Protein AF-0000000086882866 (afdb_homodimer)

Solvent-accessible surface area (backbone atoms only — not comparable to full-atom values): 41989 Å² total; per-residue (Å²): 116,44,60,59,55,48,60,70,29,50,42,55,69,70,62,51,60,71,68,50,67,42,52,31,33,39,38,43,26,51,35,61,35,36,32,57,70,57,51,65,44,50,49,80,44,52,87,68,41,63,28,39,39,35,37,43,33,31,56,82,59,81,39,62,42,44,68,41,66,89,30,47,79,32,32,35,38,39,23,48,23,46,25,71,43,57,49,51,29,52,74,66,71,31,75,14,65,44,45,27,59,35,38,42,36,43,42,46,64,33,32,55,60,36,46,65,73,67,74,50,56,37,31,22,38,34,32,23,19,62,63,37,69,88,78,28,33,27,23,36,24,57,45,21,45,39,48,64,63,43,47,78,69,30,79,40,30,34,38,33,31,16,77,70,42,39,45,39,40,59,65,27,73,43,51,61,88,74,48,62,38,33,33,82,52,72,60,83,69,63,66,43,82,85,58,79,50,48,71,64,29,40,43,25,18,53,47,52,51,74,74,61,56,69,37,21,24,36,24,56,58,77,51,38,43,39,45,26,32,52,66,67,43,68,82,42,42,34,23,18,45,55,23,58,48,46,49,63,63,57,53,59,36,34,78,69,54,17,37,51,11,65,58,36,68,65,60,58,53,28,39,38,22,13,28,50,66,26,39,70,66,48,49,58,62,45,38,68,28,84,49,38,32,35,29,43,13,54,52,57,32,22,31,74,55,41,20,58,24,49,32,14,36,20,48,42,69,44,64,32,31,20,37,72,40,38,25,22,52,26,39,61,28,60,42,78,56,39,39,50,42,49,50,51,30,40,29,50,4,8,55,68,8,57,78,24,41,17,35,40,34,35,61,33,43,41,81,90,70,73,36,67,18,62,30,64,47,58,54,62,43,42,52,52,51,38,37,37,49,68,40,40,31,42,31,12,60,60,32,63,40,81,38,37,44,37,31,40,46,56,29,32,55,45,50,47,65,26,36,46,76,91,46,38,65,60,42,53,53,47,29,41,73,54,63,52,94,116,44,61,60,54,47,59,70,30,47,43,56,70,69,61,52,59,69,70,48,68,41,52,30,33,40,38,42,25,50,34,61,33,37,31,57,69,57,52,66,44,50,50,81,45,52,87,67,43,63,29,38,38,34,39,42,32,32,58,80,61,80,41,62,43,46,68,41,67,87,29,47,79,33,31,37,38,39,24,45,22,47,24,71,42,56,49,51,29,51,74,67,70,30,75,14,65,43,46,25,57,34,39,42,36,43,43,45,64,32,33,56,60,35,45,66,73,66,74,50,56,38,30,22,37,33,30,22,18,62,63,38,68,89,78,28,33,28,21,36,26,55,44,19,45,38,49,62,64,44,45,78,69,29,80,39,29,36,38,34,30,15,77,69,43,36,46,38,41,60,65,28,74,44,52,61,89,74,50,63,37,34,33,82,52,72,60,82,68,62,64,44,82,85,59,79,51,49,71,65,29,39,42,25,17,53,46,51,50,74,75,58,56,68,38,22,23,37,24,56,60,77,51,37,43,39,44,25,31,52,66,67,43,68,82,43,40,34,23,19,44,55,24,59,49,46,49,61,65,58,53,59,36,35,77,69,56,17,36,50,10,65,59,36,67,63,62,59,52,28,41,37,21,13,29,48,64,28,40,72,66,50,47,58,63,45,39,69,28,83,50,37,32,35,30,42,13,55,50,56,31,22,32,74,55,40,19,59,23,50,33,15,37,20,48,42,68,44,62,32,32,21,37,70,40,39,25,21,53,26,39,61,27,61,42,79,55,39,39,50,40,49,50,50,30,42,29,49,4,9,54,68,7,59,78,25,41,17,34,41,34,35,63,32,44,41,82,90,71,72,36,67,19,62,30,64,47,58,55,62,43,43,50,54,51,38,35,37,48,66,39,39,31,43,32,12,61,61,31,63,39,81,37,37,43,37,32,39,47,55,29,34,54,47,50,46,66,28,36,44,75,91,46,37,65,60,43,51,54,46,30,42,72,54,63,52,92

InterPro domains:
  IPR003702 Acetyl-CoA hydrolase/transferase, N-terminal [PF02550] (4-185)
  IPR026888 Acetyl-CoA hydrolase/transferase, C-terminal domain [PF13336] (278-431)
  IPR037171 NagB/RpiA transferase-like [SSF100950] (2-228)
  IPR037171 NagB/RpiA transferase-like [SSF100950] (195-434)
  IPR038460 Acetyl-CoA hydrolase/transferase, C-terminal domain superfamily [G3DSA:3.40.1080.20] (298-436)
  IPR046433 Acetyl-CoA hydrolase/transferase [PTHR21432] (9-433)

Foldseek 3Di:
DLVVLQVVQADAPVVVVLPDDLEAEEEEFEALWGDCVCQQCVVVCLVNHQAYEYEYEAYHDQHPCLQDLVNVNRAAYEYQKDYPNLLVSVVVVRHRYDYDADAQLCVQVVVVVVVVVVPHAYEYETEWEDADPVFQKTFRAFAASNRVVSLVVGPAYEYEYENLGFHFAAPTIDGSVSHRHYYYDYDDGDADDADEADPFLLLLLVQVLVLAAALAEEEADGDRNSLSVLVVLLPHAAYHYQYAEDEPSVVVSVVSRRHQQQSWPPPRRAHEYRGYHHDSVVSVVRHVDPRYHHYYSNQSLALQNLQSTANYEYEEEFQAAALLGFTFRAAQAQGGRIHLYSLLSSLQSQVNHHNGFYEYEYEQAPDVRPGGRYHNDGHHRGDGSHGSQSDAKYTGSQHIDGRHPHASLVSNVRSLNRHDPVCSVVSVVVCVVVVSD/DLVVLQVVQADAPVVVVLPDDLAAEEEEFEALWGDCVCQQCVVVCLVNHQAYEYEYEAYHDQHPCLQDLVNVNRAAYEYQKDYPNLLVSVVVVRHRYDYDADAQLCVQVVVVVVVVVVPHAYEYETEWEDADPVFQKTFRAFAASNRVVSLVVGPAYEYEYENLGFHFAAPTIDGSVSHRHYYYDYDDGDADDADEADPFLLLLLVQVLVLAAALAEEEADGDRNSLSVLVVLLPHAAYHYQYAEDEDSVVVCVVSRRHQQQSWPPPRRAHEYRGYHHDSVVSVVRHVDPRYHHYYSNQSLALQNLQSTANYEYEEEFQAAALLGFTFRAAQAQGGRIHLYSLLSSLQSQVNHHNGFYEYEYEQAPDVRPGGRYHNDGHHRGDGSHGSQSDAKYTGSQHIDGPHPHASLVSNVRSLNRHDPVCSVVSVVVCVVVVSD

pLDDT: mean 97.38, std 2.44, range [81.69, 98.94]

Secondary structure (DSSP, 8-state):
-HHHHHHHHB--HHHHHHHS-SEEEEEE--GGGS-HHHHHHGGGGTTT-SEEEEEESS--S--HHHH-GGGTTTEEEEESS--HHHHHHHHTT-TTEEE----GGGHHHHHHHHHHHHT--EEEEEEEPPPPTTT-EEE--SB-SSHHHHHTT-SEEEEEE-TTPPP-SBS-EEEGGG-SEEEE---PPP--PPPPPPHHHHHHHHHHHTTPPTT-EEEE-SSHHHHHHHHHTTT--SBEEB-SEE-THHHHHHHTTSB--TT-SSSTTSEEESEE---HHHHHHHTT-TTEEE--HHHHT-HHHHTTSTTEEEEEE-SEEETT--EE-SEETTEE-S--TTHHHHHHHHHHSTT-EEEEE--SEETTTTEESEESSPPTT---SB-GGG--EEEETTEEEE-TT--HHHHHHHHHHTS-HHHHHHHHHHHHHTT--/-HHHHHHHHB--HHHHHHHS-SEEEEEE--GGGS-HHHHHHGGGGTTT-SEEEEEESS--S--HHHH-GGGTTTEEEEESS--HHHHHHHHTT-TTEEE----GGGHHHHHHHHHHHHT--EEEEEEEPPPBTTTTEEE--SB-SSHHHHHTT-SEEEEEE-TT----SBS-EEEGGG-SEEEE---PPP--PPPPPPHHHHHHHHHHHTTPPTT-EEEE-SSHHHHHHHHHTTT--SBEEB-SEE-THHHHHHHTTSB--TT-SSSTT-EEESEE---HHHHHHHTT-TTEEE--HHHHT-HHHHTTSTTEEEEEE-SEEETT--EE-SEETTEE-S--TTHHHHHHHHHHSTT-EEEEE--SEETTTTEESEESSPPTT---SB-GGG--EEEETTEEEE-TT--HHHHHHHHHHTS-HHHHHHHHHHHHHTT--

Organism: NCBI:txid2108365

Sequence (874 aa):
MWKELYNKKLKNINEIMKKLPKKCIIVTGLAATESQGLLENLNKFKDHFEYVKIITCLNMKEYAFTFEKNNEGKFENHTWFMSDPTRKVKKQNINTVDFIPNNLHMASHDKLSSIKEEQLPIIFWGTVTPMHEKNGYFNLGISNVYEMDILENAEKVILEVNEKMPWIHGETQIHINQIDFIFENTWELPTLNIVEPKNLESKIAKNIASLINNGSTIQIGIGGIPNAIAKLLKDKKDLGIHTEMFTESMIELFENGVITNMKKNLWKGKFVCTFALGSKKMYEWLDNNPGIQLMRGNYVNDPYIIAKNDNMISINTAISIDLTGQVCSEGFGTKQFSGTGGQLDTHRGAIKSKNGKGIIALKSTAKNETISTIVPVLPLGSPVTVPRQDLDYVATEYGVVHLRGKSIKQRVENLISISHPKFKNDLRKKAKEYGYLMWKELYNKKLKNINEIMKKLPKKCIIVTGLAATESQGLLENLNKFKDHFEYVKIITCLNMKEYAFTFEKNNEGKFENHTWFMSDPTRKVKKQNINTVDFIPNNLHMASHDKLSSIKEEQLPIIFWGTVTPMHEKNGYFNLGISNVYEMDILENAEKVILEVNEKMPWIHGETQIHINQIDFIFENTWELPTLNIVEPKNLESKIAKNIASLINNGSTIQIGIGGIPNAIAKLLKDKKDLGIHTEMFTESMIELFENGVITNMKKNLWKGKFVCTFALGSKKMYEWLDNNPGIQLMRGNYVNDPYIIAKNDNMISINTAISIDLTGQVCSEGFGTKQFSGTGGQLDTHRGAIKSKNGKGIIALKSTAKNETISTIVPVLPLGSPVTVPRQDLDYVATEYGVVHLRGKSIKQRVENLISISHPKFKNDLRKKAKEYGYL

Structure (mmCIF, N/CA/C/O backbone):
data_AF-0000000086882866-model_v1
#
loop_
_entity.id
_entity.type
_entity.pdbx_description
1 polymer '4-hydroxybutyrate CoA-transferase'
#
loop_
_atom_site.group_PDB
_atom_site.id
_atom_site.type_symbol
_atom_site.label_atom_id
_atom_site.label_alt_id
_atom_site.label_comp_id
_atom_site.label_asym_id
_atom_site.label_entity_id
_atom_site.label_seq_id
_atom_site.pdbx_PDB_ins_code
_atom_site.Cartn_x
_atom_site.Cartn_y
_atom_site.Cartn_z
_atom_site.occupancy
_atom_site.B_iso_or_equiv
_atom_site.auth_seq_id
_atom_site.auth_comp_id
_atom_site.auth_asym_id
_atom_site.auth_atom_id
_atom_site.pdbx_PDB_model_num
ATOM 1 N N . MET A 1 1 ? 8.969 -48.25 6.309 1 86.5 1 MET A N 1
ATOM 2 C CA . MET A 1 1 ? 7.598 -47.781 6.523 1 86.5 1 MET A CA 1
ATOM 3 C C . MET A 1 1 ? 7.203 -46.75 5.488 1 86.5 1 MET A C 1
ATOM 5 O O . MET A 1 1 ? 6.289 -46.969 4.691 1 86.5 1 MET A O 1
ATOM 9 N N . TRP A 1 2 ? 8.07 -45.781 5.184 1 95.38 2 TRP A N 1
ATOM 10 C CA . TRP A 1 2 ? 7.648 -44.719 4.301 1 95.38 2 TRP A CA 1
ATOM 11 C C . TRP A 1 2 ? 7.75 -45.125 2.838 1 95.38 2 TRP A C 1
ATOM 13 O O . TRP A 1 2 ? 6.98 -44.656 1.997 1 95.38 2 TRP A O 1
ATOM 23 N N . LYS A 1 3 ? 8.641 -46.031 2.516 1 96.38 3 LYS A N 1
ATOM 24 C CA . LYS A 1 3 ? 8.805 -46.531 1.151 1 96.38 3 LYS A CA 1
ATOM 25 C C . LYS A 1 3 ? 7.543 -47.25 0.67 1 96.38 3 LYS A C 1
ATOM 27 O O . LYS A 1 3 ? 7.18 -47.156 -0.502 1 96.38 3 LYS A O 1
ATOM 32 N N . GLU A 1 4 ? 7.023 -48 1.506 1 97 4 GLU A N 1
ATOM 33 C CA . GLU A 1 4 ? 5.785 -48.688 1.154 1 97 4 GLU A CA 1
ATOM 34 C C . GLU A 1 4 ? 4.676 -47.688 0.834 1 97 4 GLU A C 1
ATOM 36 O O . GLU A 1 4 ? 3.947 -47.844 -0.147 1 97 4 GLU A O 1
ATOM 41 N N . LEU A 1 5 ? 4.543 -46.781 1.717 1 97.94 5 LEU A N 1
ATOM 42 C CA . LEU A 1 5 ? 3.549 -45.719 1.479 1 97.94 5 LEU A CA 1
ATOM 43 C C . LEU A 1 5 ? 3.844 -44.969 0.18 1 97.94 5 LEU A C 1
ATOM 45 O O . LEU A 1 5 ? 2.924 -44.625 -0.564 1 97.94 5 LEU A O 1
ATOM 49 N N . TYR A 1 6 ? 5.09 -44.656 -0.085 1 98.5 6 TYR A N 1
ATOM 50 C CA . TYR A 1 6 ? 5.52 -44.031 -1.33 1 98.5 6 TYR A CA 1
ATOM 51 C C . TYR A 1 6 ? 5.027 -44.844 -2.537 1 98.5 6 TYR A C 1
ATOM 53 O O . TYR A 1 6 ? 4.441 -44.25 -3.463 1 98.5 6 TYR A O 1
ATOM 61 N N . ASN A 1 7 ? 5.277 -46.125 -2.504 1 98.06 7 ASN A N 1
ATOM 62 C CA . ASN A 1 7 ? 4.895 -47 -3.609 1 98.06 7 ASN A CA 1
ATOM 63 C C . ASN A 1 7 ? 3.383 -47.031 -3.807 1 98.06 7 ASN A C 1
ATOM 65 O O . ASN A 1 7 ? 2.902 -47.125 -4.938 1 98.06 7 ASN A O 1
ATOM 69 N N . LYS A 1 8 ? 2.736 -46.969 -2.766 1 98.25 8 LYS A N 1
ATOM 70 C CA . LYS A 1 8 ? 1.276 -46.969 -2.83 1 98.25 8 LYS A CA 1
ATOM 71 C C . LYS A 1 8 ? 0.764 -45.688 -3.482 1 98.25 8 LYS A C 1
ATOM 73 O O . LYS A 1 8 ? -0.244 -45.688 -4.191 1 98.25 8 LYS A O 1
ATOM 78 N N . LYS A 1 9 ? 1.377 -44.594 -3.229 1 98.56 9 LYS A N 1
ATOM 79 C CA . LYS A 1 9 ? 0.924 -43.281 -3.699 1 98.56 9 LYS A CA 1
ATOM 80 C C . LYS A 1 9 ? 1.507 -42.969 -5.07 1 98.56 9 LYS A C 1
ATOM 82 O O . LYS A 1 9 ? 1.03 -42.062 -5.758 1 98.56 9 LYS A O 1
ATOM 87 N N . LEU A 1 10 ? 2.539 -43.656 -5.496 1 98.75 10 LEU A N 1
ATOM 88 C CA . LEU A 1 10 ? 3.188 -43.469 -6.789 1 98.75 10 LEU A CA 1
ATOM 89 C C . LEU A 1 10 ? 2.246 -43.844 -7.93 1 98.75 10 LEU A C 1
ATOM 91 O O . LEU A 1 10 ? 1.683 -44.938 -7.945 1 98.75 10 LEU A O 1
ATOM 95 N N . LYS A 1 11 ? 1.975 -42.906 -8.844 1 98.62 11 LYS A N 1
ATOM 96 C CA . LYS A 1 11 ? 1.137 -43.094 -10.023 1 98.62 11 LYS A CA 1
ATOM 97 C C . LYS A 1 11 ? 1.766 -42.469 -11.258 1 98.62 11 LYS A C 1
ATOM 99 O O . LYS A 1 11 ? 2.623 -41.594 -11.141 1 98.62 11 LYS A O 1
ATOM 104 N N . ASN A 1 12 ? 1.412 -42.938 -12.422 1 98.12 12 ASN A N 1
ATOM 105 C CA . ASN A 1 12 ? 1.802 -42.219 -13.641 1 98.12 12 ASN A CA 1
ATOM 106 C C . ASN A 1 12 ? 0.854 -41.062 -13.953 1 98.12 12 ASN A C 1
ATOM 108 O O . ASN A 1 12 ? -0.195 -40.938 -13.32 1 98.12 12 ASN A O 1
ATOM 112 N N . ILE A 1 13 ? 1.203 -40.312 -14.898 1 98.12 13 ILE A N 1
ATOM 113 C CA . ILE A 1 13 ? 0.501 -39.062 -15.18 1 98.12 13 ILE A CA 1
ATOM 114 C C . ILE A 1 13 ? -0.925 -39.375 -15.641 1 98.12 13 ILE A C 1
ATOM 116 O O . ILE A 1 13 ? -1.86 -38.625 -15.289 1 98.12 13 ILE A O 1
ATOM 120 N N . ASN A 1 14 ? -1.144 -40.406 -16.438 1 98.06 14 ASN A N 1
ATOM 121 C CA . ASN A 1 14 ? -2.465 -40.781 -16.938 1 98.06 14 ASN A CA 1
ATOM 122 C C . ASN A 1 14 ? -3.412 -41.125 -15.789 1 98.06 14 ASN A C 1
ATOM 124 O O . ASN A 1 14 ? -4.562 -40.688 -15.773 1 98.06 14 ASN A O 1
ATOM 128 N N . GLU A 1 15 ? -2.895 -41.875 -14.836 1 98.19 15 GLU A N 1
ATOM 129 C CA . GLU A 1 15 ? -3.693 -42.281 -13.68 1 98.19 15 GLU A CA 1
ATOM 130 C C . GLU A 1 15 ? -4.113 -41.062 -12.859 1 98.19 15 GLU A C 1
ATOM 132 O O . GLU A 1 15 ? -5.273 -40.938 -12.461 1 98.19 15 GLU A O 1
ATOM 137 N N . ILE A 1 16 ? -3.184 -40.219 -12.641 1 98.5 16 ILE A N 1
ATOM 138 C CA . ILE A 1 16 ? -3.455 -39.062 -11.797 1 98.5 16 ILE A CA 1
ATOM 139 C C . ILE A 1 16 ? -4.469 -38.156 -12.484 1 98.5 16 ILE A C 1
ATOM 141 O O . ILE A 1 16 ? -5.469 -37.75 -11.883 1 98.5 16 ILE A O 1
ATOM 145 N N . MET A 1 17 ? -4.246 -37.844 -13.766 1 98.12 17 MET A N 1
ATOM 146 C CA . MET A 1 17 ? -5.098 -36.906 -14.508 1 98.12 17 MET A CA 1
ATOM 147 C C . MET A 1 17 ? -6.535 -37.438 -14.562 1 98.12 17 MET A C 1
ATOM 149 O O . MET A 1 17 ? -7.477 -36.656 -14.406 1 98.12 17 MET A O 1
ATOM 153 N N . LYS A 1 18 ? -6.676 -38.625 -14.742 1 97.12 18 LYS A N 1
ATOM 154 C CA . LYS A 1 18 ? -8.008 -39.219 -14.859 1 97.12 18 LYS A CA 1
ATOM 155 C C . LYS A 1 18 ? -8.734 -39.219 -13.516 1 97.12 18 LYS A C 1
ATOM 157 O O . LYS A 1 18 ? -9.961 -39.344 -13.469 1 97.12 18 LYS A O 1
ATOM 162 N N . LYS A 1 19 ? -8.008 -39.125 -12.422 1 97.62 19 LYS A N 1
ATOM 163 C CA . LYS A 1 19 ? -8.602 -39.094 -11.086 1 97.62 19 LYS A CA 1
ATOM 164 C C . LYS A 1 19 ? -8.992 -37.688 -10.664 1 97.62 19 LYS A C 1
ATOM 166 O O . LYS A 1 19 ? -9.719 -37.5 -9.688 1 97.62 19 LYS A O 1
ATOM 171 N N . LEU A 1 20 ? -8.523 -36.719 -11.383 1 98.19 20 LEU A N 1
ATOM 172 C CA . LEU A 1 20 ? -8.867 -35.312 -11.055 1 98.19 20 LEU A CA 1
ATOM 173 C C . LEU A 1 20 ? -10.297 -35 -11.477 1 98.19 20 LEU A C 1
ATOM 175 O O . LEU A 1 20 ? -10.812 -35.594 -12.445 1 98.19 20 LEU A O 1
ATOM 179 N N . PRO A 1 21 ? -10.93 -34.094 -10.758 1 98.12 21 PRO A N 1
ATOM 180 C CA . PRO A 1 21 ? -12.266 -33.656 -11.172 1 98.12 21 PRO A CA 1
ATOM 181 C C . PRO A 1 21 ? -12.273 -33 -12.547 1 98.12 21 PRO A C 1
ATOM 183 O O . PRO A 1 21 ? -11.281 -32.375 -12.953 1 98.12 21 PRO A O 1
ATOM 186 N N . LYS A 1 22 ? -13.43 -33.062 -13.258 1 98.19 22 LYS A N 1
ATOM 187 C CA . LYS A 1 22 ? -13.586 -32.5 -14.594 1 98.19 22 LYS A CA 1
ATOM 188 C C . LYS A 1 22 ? -13.43 -30.984 -14.578 1 98.19 22 LYS A C 1
ATOM 190 O O . LYS A 1 22 ? -13.062 -30.375 -15.586 1 98.19 22 LYS A O 1
ATOM 195 N N . LYS A 1 23 ? -13.836 -30.375 -13.477 1 98.19 23 LYS A N 1
ATOM 196 C CA . LYS A 1 23 ? -13.648 -28.953 -13.219 1 98.19 23 LYS A CA 1
ATOM 197 C C . LYS A 1 23 ? -12.852 -28.734 -11.938 1 98.19 23 LYS A C 1
ATOM 199 O O . LYS A 1 23 ? -13.219 -29.234 -10.875 1 98.19 23 LYS A O 1
ATOM 204 N N . CYS A 1 24 ? -11.75 -28.016 -12.008 1 98.31 24 CYS A N 1
ATOM 205 C CA . CYS A 1 24 ? -10.945 -27.797 -10.812 1 98.31 24 CYS A CA 1
ATOM 206 C C . CYS A 1 24 ? -9.969 -26.641 -11.008 1 98.31 24 CYS A C 1
ATOM 208 O O . CYS A 1 24 ? -9.875 -26.094 -12.102 1 98.31 24 CYS A O 1
ATOM 210 N N . ILE A 1 25 ? -9.383 -26.234 -9.961 1 98.5 25 ILE A N 1
ATOM 211 C CA . ILE A 1 25 ? -8.281 -25.281 -9.945 1 98.5 25 ILE A CA 1
ATOM 212 C C . ILE A 1 25 ? -6.988 -26 -9.562 1 98.5 25 ILE A C 1
ATOM 214 O O . ILE A 1 25 ? -6.934 -26.703 -8.547 1 98.5 25 ILE A O 1
ATOM 218 N N . ILE A 1 26 ? -5.996 -25.875 -10.375 1 98.75 26 ILE A N 1
ATOM 219 C CA . ILE A 1 26 ? -4.691 -26.453 -10.078 1 98.75 26 ILE A CA 1
ATOM 220 C C . ILE A 1 26 ? -3.666 -25.344 -9.875 1 98.75 26 ILE A C 1
ATOM 222 O O . ILE A 1 26 ? -3.498 -24.469 -10.734 1 98.75 26 ILE A O 1
ATOM 226 N N . VAL A 1 27 ? -3.031 -25.281 -8.711 1 98.81 27 VAL A N 1
ATOM 227 C CA . VAL A 1 27 ? -1.957 -24.344 -8.414 1 98.81 27 VAL A CA 1
ATOM 228 C C . VAL A 1 27 ? -0.614 -25.062 -8.43 1 98.81 27 VAL A C 1
ATOM 230 O O . VAL A 1 27 ? -0.477 -26.141 -7.848 1 98.81 27 VAL A O 1
ATOM 233 N N . THR A 1 28 ? 0.307 -24.578 -9.164 1 98.81 28 THR A N 1
ATOM 234 C CA . THR A 1 28 ? 1.627 -25.188 -9.211 1 98.81 28 THR A CA 1
ATOM 235 C C . THR A 1 28 ? 2.691 -24.234 -8.68 1 98.81 28 THR A C 1
ATOM 237 O O . THR A 1 28 ? 2.373 -23.141 -8.211 1 98.81 28 THR A O 1
ATOM 240 N N . GLY A 1 29 ? 3.969 -24.672 -8.617 1 98.56 29 GLY A N 1
ATOM 241 C CA . GLY A 1 29 ? 5.043 -23.891 -8.023 1 98.56 29 GLY A CA 1
ATOM 242 C C . GLY A 1 29 ? 5.441 -22.688 -8.852 1 98.56 29 GLY A C 1
ATOM 243 O O . GLY A 1 29 ? 5.051 -22.578 -10.016 1 98.56 29 GLY A O 1
ATOM 244 N N . LEU A 1 30 ? 6.203 -21.828 -8.258 1 98.38 30 LEU A N 1
ATOM 245 C CA . LEU A 1 30 ? 6.645 -20.578 -8.883 1 98.38 30 LEU A CA 1
ATOM 246 C C . LEU A 1 30 ? 7.863 -20.812 -9.766 1 98.38 30 LEU A C 1
ATOM 248 O O . LEU A 1 30 ? 8.805 -21.5 -9.367 1 98.38 30 LEU A O 1
ATOM 252 N N . ALA A 1 31 ? 7.871 -20.234 -10.961 1 97.69 31 ALA A N 1
ATOM 253 C CA . ALA A 1 31 ? 9.023 -20.109 -11.844 1 97.69 31 ALA A CA 1
ATOM 254 C C . ALA A 1 31 ? 9.719 -21.453 -12.023 1 97.69 31 ALA A C 1
ATOM 256 O O . ALA A 1 31 ? 9.117 -22.422 -12.5 1 97.69 31 ALA A O 1
ATOM 257 N N . ALA A 1 32 ? 10.953 -21.594 -11.5 1 97.69 32 ALA A N 1
ATOM 258 C CA . ALA A 1 32 ? 11.781 -22.766 -11.75 1 97.69 32 ALA A CA 1
ATOM 259 C C . ALA A 1 32 ? 11.203 -24 -11.055 1 97.69 32 ALA A C 1
ATOM 261 O O . ALA A 1 32 ? 11.609 -25.125 -11.344 1 97.69 32 ALA A O 1
ATOM 262 N N . THR A 1 33 ? 10.195 -23.812 -10.219 1 98.38 33 THR A N 1
ATOM 263 C CA . THR A 1 33 ? 9.617 -24.938 -9.492 1 98.38 33 THR A CA 1
ATOM 264 C C . THR A 1 33 ? 8.258 -25.312 -10.07 1 98.38 33 THR A C 1
ATOM 266 O O . THR A 1 33 ? 7.562 -26.172 -9.523 1 98.38 33 THR A O 1
ATOM 269 N N . GLU A 1 34 ? 7.844 -24.641 -11.148 1 98.5 34 GLU A N 1
ATOM 270 C CA . GLU A 1 34 ? 6.594 -25.047 -11.789 1 98.5 34 GLU A CA 1
ATOM 271 C C . GLU A 1 34 ? 6.633 -26.516 -12.195 1 98.5 34 GLU A C 1
ATOM 273 O O . GLU A 1 34 ? 7.668 -27.016 -12.633 1 98.5 34 GLU A O 1
ATOM 278 N N . SER A 1 35 ? 5.555 -27.219 -12.008 1 98.56 35 SER A N 1
ATOM 279 C CA . SER A 1 35 ? 5.52 -28.625 -12.367 1 98.56 35 SER A CA 1
ATOM 280 C C . SER A 1 35 ? 5.441 -28.812 -13.883 1 98.56 35 SER A C 1
ATOM 282 O O . SER A 1 35 ? 4.348 -28.859 -14.445 1 98.56 35 SER A O 1
ATOM 284 N N . GLN A 1 36 ? 6.562 -29 -14.453 1 98.31 36 GLN A N 1
ATOM 285 C CA . GLN A 1 36 ? 6.625 -29.062 -15.906 1 98.31 36 GLN A CA 1
ATOM 286 C C . GLN A 1 36 ? 5.949 -30.328 -16.438 1 98.31 36 GLN A C 1
ATOM 288 O O . GLN A 1 36 ? 5.383 -30.312 -17.531 1 98.31 36 GLN A O 1
ATOM 293 N N . GLY A 1 37 ? 6.059 -31.438 -15.68 1 98.12 37 GLY A N 1
ATOM 294 C CA . GLY A 1 37 ? 5.312 -32.625 -16.047 1 98.12 37 GLY A CA 1
ATOM 295 C C . GLY A 1 37 ? 3.82 -32.375 -16.172 1 98.12 37 GLY A C 1
ATOM 296 O O . GLY A 1 37 ? 3.195 -32.812 -17.156 1 98.12 37 GLY A O 1
ATOM 297 N N . LEU A 1 38 ? 3.25 -31.719 -15.211 1 98.5 38 LEU A N 1
ATOM 298 C CA . LEU A 1 38 ? 1.849 -31.312 -15.258 1 98.5 38 LEU A CA 1
ATOM 299 C C . LEU A 1 38 ? 1.583 -30.422 -16.469 1 98.5 38 LEU A C 1
ATOM 301 O O . LEU A 1 38 ? 0.726 -30.734 -17.297 1 98.5 38 LEU A O 1
ATOM 305 N N . LEU A 1 39 ? 2.324 -29.328 -16.578 1 98.56 39 LEU A N 1
ATOM 306 C CA . LEU A 1 39 ? 2.02 -28.266 -17.531 1 98.56 39 LEU A CA 1
ATOM 307 C C . LEU A 1 39 ? 2.217 -28.734 -18.969 1 98.56 39 LEU A C 1
ATOM 309 O O . LEU A 1 39 ? 1.482 -28.312 -19.859 1 98.56 39 LEU A O 1
ATOM 313 N N . GLU A 1 40 ? 3.146 -29.609 -19.203 1 97.94 40 GLU A N 1
ATOM 314 C CA . GLU A 1 40 ? 3.424 -30.109 -20.547 1 97.94 40 GLU A CA 1
ATOM 315 C C . GLU A 1 40 ? 2.375 -31.141 -20.969 1 97.94 40 GLU A C 1
ATOM 317 O O . GLU A 1 40 ? 2.133 -31.312 -22.172 1 97.94 40 GLU A O 1
ATOM 322 N N . ASN A 1 41 ? 1.778 -31.766 -20.047 1 97.75 41 ASN A N 1
ATOM 323 C CA . ASN A 1 41 ? 0.902 -32.875 -20.391 1 97.75 41 ASN A CA 1
ATOM 324 C C . ASN A 1 41 ? -0.568 -32.469 -20.328 1 97.75 41 ASN A C 1
ATOM 326 O O . ASN A 1 41 ? -1.435 -33.188 -20.828 1 97.75 41 ASN A O 1
ATOM 330 N N . LEU A 1 42 ? -0.863 -31.344 -19.734 1 97.94 42 LEU A N 1
ATOM 331 C CA . LEU A 1 42 ? -2.242 -30.953 -19.484 1 97.94 42 LEU A CA 1
ATOM 332 C C . LEU A 1 42 ? -3.072 -31.016 -20.766 1 97.94 42 LEU A C 1
ATOM 334 O O . LEU A 1 42 ? -4.195 -31.531 -20.75 1 97.94 42 LEU A O 1
ATOM 338 N N . ASN A 1 43 ? -2.504 -30.547 -21.828 1 97.5 43 ASN A N 1
ATOM 339 C CA . ASN A 1 43 ? -3.225 -30.438 -23.094 1 97.5 43 ASN A CA 1
ATOM 340 C C . ASN A 1 43 ? -3.621 -31.812 -23.625 1 97.5 43 ASN A C 1
ATOM 342 O O . ASN A 1 43 ? -4.621 -31.953 -24.328 1 97.5 43 ASN A O 1
ATOM 346 N N . LYS A 1 44 ? -2.871 -32.844 -23.328 1 97.38 44 LYS A N 1
ATOM 347 C CA . LYS A 1 44 ? -3.137 -34.219 -23.781 1 97.38 44 LYS A CA 1
ATOM 348 C C . LYS A 1 44 ? -4.418 -34.75 -23.156 1 97.38 44 LYS A C 1
ATOM 350 O O . LYS A 1 44 ? -4.98 -35.75 -23.641 1 97.38 44 LYS A O 1
ATOM 355 N N . PHE A 1 45 ? -4.879 -34.188 -22.172 1 97.62 45 PHE A N 1
ATOM 356 C CA . PHE A 1 45 ? -6.035 -34.719 -21.438 1 97.62 45 PHE A CA 1
ATOM 357 C C . PHE A 1 45 ? -7.227 -33.781 -21.578 1 97.62 45 PHE A C 1
ATOM 359 O O . PHE A 1 45 ? -8.102 -33.719 -20.719 1 97.62 45 PHE A O 1
ATOM 366 N N . LYS A 1 46 ? -7.234 -32.938 -22.594 1 96.75 46 LYS A N 1
ATOM 367 C CA . LYS A 1 46 ? -8.289 -31.938 -22.797 1 96.75 46 LYS A CA 1
ATOM 368 C C . LYS A 1 46 ? -9.656 -32.594 -22.906 1 96.75 46 LYS A C 1
ATOM 370 O O . LYS A 1 46 ? -10.672 -32 -22.547 1 96.75 46 LYS A O 1
ATOM 375 N N . ASP A 1 47 ? -9.719 -33.875 -23.328 1 96.69 47 ASP A N 1
ATOM 376 C CA . ASP A 1 47 ? -10.992 -34.594 -23.469 1 96.69 47 ASP A CA 1
ATOM 377 C C . ASP A 1 47 ? -11.539 -35 -22.094 1 96.69 47 ASP A C 1
ATOM 379 O O . ASP A 1 47 ? -12.742 -35.219 -21.953 1 96.69 47 ASP A O 1
ATOM 383 N N . HIS A 1 48 ? -10.711 -35.125 -21.141 1 97.5 48 HIS A N 1
ATOM 384 C CA . HIS A 1 48 ? -11.133 -35.469 -19.781 1 97.5 48 HIS A CA 1
ATOM 385 C C . HIS A 1 48 ? -11.734 -34.25 -19.062 1 97.5 48 HIS A C 1
ATOM 387 O O . HIS A 1 48 ? -12.711 -34.375 -18.328 1 97.5 48 HIS A O 1
ATOM 393 N N . PHE A 1 49 ? -11.188 -33.125 -19.266 1 98.06 49 PHE A N 1
ATOM 394 C CA . PHE A 1 49 ? -11.523 -31.938 -18.469 1 98.06 49 PHE A CA 1
ATOM 395 C C . PHE A 1 49 ? -12.625 -31.125 -19.141 1 98.06 49 PHE A C 1
ATOM 397 O O . PHE A 1 49 ? -12.695 -31.062 -20.375 1 98.06 49 PHE A O 1
ATOM 404 N N . GLU A 1 50 ? -13.469 -30.578 -18.359 1 98.12 50 GLU A N 1
ATOM 405 C CA . GLU A 1 50 ? -14.453 -29.594 -18.812 1 98.12 50 GLU A CA 1
ATOM 406 C C . GLU A 1 50 ? -13.93 -28.172 -18.609 1 98.12 50 GLU A C 1
ATOM 408 O O . GLU A 1 50 ? -14.141 -27.312 -19.469 1 98.12 50 GLU A O 1
ATOM 413 N N . TYR A 1 51 ? -13.25 -27.953 -17.484 1 98.12 51 TYR A N 1
ATOM 414 C CA . TYR A 1 51 ? -12.688 -26.656 -17.172 1 98.12 51 TYR A CA 1
ATOM 415 C C . TYR A 1 51 ? -11.57 -26.766 -16.125 1 98.12 51 TYR A C 1
ATOM 417 O O . TYR A 1 51 ? -11.781 -27.328 -15.047 1 98.12 51 TYR A O 1
ATOM 425 N N . VAL A 1 52 ? -10.391 -26.25 -16.438 1 98.5 52 VAL A N 1
ATOM 426 C CA . VAL A 1 52 ? -9.281 -26.234 -15.492 1 98.5 52 VAL A CA 1
ATOM 427 C C . VAL A 1 52 ? -8.68 -24.828 -15.438 1 98.5 52 VAL A C 1
ATOM 429 O O . VAL A 1 52 ? -8.25 -24.297 -16.453 1 98.5 52 VAL A O 1
ATOM 432 N N . LYS A 1 53 ? -8.773 -24.297 -14.344 1 98.25 53 LYS A N 1
ATOM 433 C CA . LYS A 1 53 ? -8 -23.078 -14.078 1 98.25 53 LYS A CA 1
ATOM 434 C C . LYS A 1 53 ? -6.633 -23.422 -13.492 1 98.25 53 LYS A C 1
ATOM 436 O O . LYS A 1 53 ? -6.547 -24.031 -12.422 1 98.25 53 LYS A O 1
ATOM 441 N N . ILE A 1 54 ? -5.629 -22.984 -14.18 1 98.75 54 ILE A N 1
ATOM 442 C CA . ILE A 1 54 ? -4.262 -23.219 -13.727 1 98.75 54 ILE A CA 1
ATOM 443 C C . ILE A 1 54 ? -3.664 -21.922 -13.195 1 98.75 54 ILE A C 1
ATOM 445 O O . ILE A 1 54 ? -3.619 -20.906 -13.898 1 98.75 54 ILE A O 1
ATOM 449 N N . ILE A 1 55 ? -3.203 -21.953 -11.969 1 98.62 55 ILE A N 1
ATOM 450 C CA . ILE A 1 55 ? -2.588 -20.766 -11.367 1 98.62 55 ILE A CA 1
ATOM 451 C C . ILE A 1 55 ? -1.07 -20.938 -11.336 1 98.62 55 ILE A C 1
ATOM 453 O O . ILE A 1 55 ? -0.561 -21.922 -10.789 1 98.62 55 ILE A O 1
ATOM 457 N N . THR A 1 56 ? -0.41 -20.016 -11.953 1 98.62 56 THR A N 1
ATOM 458 C CA . THR A 1 56 ? 1.048 -20 -12.008 1 98.62 56 THR A CA 1
ATOM 459 C C . THR A 1 56 ? 1.59 -18.641 -11.586 1 98.62 56 THR A C 1
ATOM 461 O O . THR A 1 56 ? 0.82 -17.703 -11.32 1 98.62 56 THR A O 1
ATOM 464 N N . CYS A 1 57 ? 2.895 -18.578 -11.406 1 98.5 57 CYS A N 1
ATOM 465 C CA . CYS A 1 57 ? 3.643 -17.344 -11.195 1 98.5 57 CYS A CA 1
ATOM 466 C C . CYS A 1 57 ? 4.969 -17.375 -11.945 1 98.5 57 CYS A C 1
ATOM 468 O O . CYS A 1 57 ? 5.883 -18.109 -11.578 1 98.5 57 CYS A O 1
ATOM 470 N N . LEU A 1 58 ? 5.035 -16.641 -13.109 1 97.88 58 LEU A N 1
ATOM 471 C CA . LEU A 1 58 ? 6.266 -16.562 -13.883 1 97.88 58 LEU A CA 1
ATOM 472 C C . LEU A 1 58 ? 6.539 -17.875 -14.609 1 97.88 58 LEU A C 1
ATOM 474 O O . LEU A 1 58 ? 7.516 -18.562 -14.312 1 97.88 58 LEU A O 1
ATOM 478 N N . ASN A 1 59 ? 5.73 -18.156 -15.664 1 98.38 59 ASN A N 1
ATOM 479 C CA . ASN A 1 59 ? 5.898 -19.359 -16.469 1 98.38 59 ASN A CA 1
ATOM 480 C C . ASN A 1 59 ? 7.27 -19.406 -17.141 1 98.38 59 ASN A C 1
ATOM 482 O O . ASN A 1 59 ? 7.727 -18.406 -17.688 1 98.38 59 ASN A O 1
ATOM 486 N N . MET A 1 60 ? 7.883 -20.594 -17.156 1 97.88 60 MET A N 1
ATOM 487 C CA . MET A 1 60 ? 9.258 -20.703 -17.625 1 97.88 60 MET A CA 1
ATOM 488 C C . MET A 1 60 ? 9.305 -21.219 -19.062 1 97.88 60 MET A C 1
ATOM 490 O O . MET A 1 60 ? 10.312 -21.078 -19.75 1 97.88 60 MET A O 1
ATOM 494 N N . LYS A 1 61 ? 8.172 -21.875 -19.531 1 97.94 61 LYS A N 1
ATOM 495 C CA . LYS A 1 61 ? 8.133 -22.453 -20.875 1 97.94 61 LYS A CA 1
ATOM 496 C C . LYS A 1 61 ? 6.812 -22.125 -21.562 1 97.94 61 LYS A C 1
ATOM 498 O O . LYS A 1 61 ? 5.879 -21.625 -20.938 1 97.94 61 LYS A O 1
ATOM 503 N N . GLU A 1 62 ? 6.922 -22.297 -22.875 1 98.25 62 GLU A N 1
ATOM 504 C CA . GLU A 1 62 ? 5.684 -22.266 -23.641 1 98.25 62 GLU A CA 1
ATOM 505 C C . GLU A 1 62 ? 4.926 -23.578 -23.516 1 98.25 62 GLU A C 1
ATOM 507 O O . GLU A 1 62 ? 5.441 -24.641 -23.875 1 98.25 62 GLU A O 1
ATOM 512 N N . TYR A 1 63 ? 3.748 -23.578 -23.016 1 98.31 63 TYR A N 1
ATOM 513 C CA . TYR A 1 63 ? 2.961 -24.781 -22.797 1 98.31 63 TYR A CA 1
ATOM 514 C C . TYR A 1 63 ? 1.776 -24.844 -23.75 1 98.31 63 TYR A C 1
ATOM 516 O O . TYR A 1 63 ? 1.039 -23.859 -23.891 1 98.31 63 TYR A O 1
ATOM 524 N N . ALA A 1 64 ? 1.517 -25.953 -24.281 1 97.94 64 ALA A N 1
ATOM 525 C CA . ALA A 1 64 ? 0.567 -26.141 -25.375 1 97.94 64 ALA A CA 1
ATOM 526 C C . ALA A 1 64 ? -0.842 -25.734 -24.953 1 97.94 64 ALA A C 1
ATOM 528 O O . ALA A 1 64 ? -1.606 -25.203 -25.766 1 97.94 64 ALA A O 1
ATOM 529 N N . PHE A 1 65 ? -1.25 -25.953 -23.719 1 98.12 65 PHE A N 1
ATOM 530 C CA . PHE A 1 65 ? -2.625 -25.703 -23.297 1 98.12 65 PHE A CA 1
ATOM 531 C C . PHE A 1 65 ? -2.967 -24.234 -23.375 1 98.12 65 PHE A C 1
ATOM 533 O O . PHE A 1 65 ? -4.141 -23.859 -23.422 1 98.12 65 PHE A O 1
ATOM 540 N N . THR A 1 66 ? -1.918 -23.375 -23.391 1 98.5 66 THR A N 1
ATOM 541 C CA . THR A 1 66 ? -2.184 -21.938 -23.453 1 98.5 66 THR A CA 1
ATOM 542 C C . THR A 1 66 ? -2.102 -21.438 -24.891 1 98.5 66 THR A C 1
ATOM 544 O O . THR A 1 66 ? -2.621 -20.359 -25.203 1 98.5 66 THR A O 1
ATOM 547 N N . PHE A 1 67 ? -1.449 -22.125 -25.781 1 97.81 67 PHE A N 1
ATOM 548 C CA . PHE A 1 67 ? -1.145 -21.641 -27.125 1 97.81 67 PHE A CA 1
ATOM 549 C C . PHE A 1 67 ? -2.191 -22.109 -28.125 1 97.81 67 PHE A C 1
ATOM 551 O O . PHE A 1 67 ? -2.258 -21.609 -29.25 1 97.81 67 PHE A O 1
ATOM 558 N N . GLU A 1 68 ? -3.01 -23.094 -27.781 1 96.75 68 GLU A N 1
ATOM 559 C CA . GLU A 1 68 ? -4.035 -23.594 -28.688 1 96.75 68 GLU A CA 1
ATOM 560 C C . GLU A 1 68 ? -5.348 -22.844 -28.516 1 96.75 68 GLU A C 1
ATOM 562 O O . GLU A 1 68 ? -6.004 -22.953 -27.469 1 96.75 68 GLU A O 1
ATOM 567 N N . LYS A 1 69 ? -5.793 -22.203 -29.5 1 96.25 69 LYS A N 1
ATOM 568 C CA . LYS A 1 69 ? -7 -21.375 -29.453 1 96.25 69 LYS A CA 1
ATOM 569 C C . LYS A 1 69 ? -8.219 -22.219 -29.078 1 96.25 69 LYS A C 1
ATOM 571 O O . LYS A 1 69 ? -9.125 -21.719 -28.406 1 96.25 69 LYS A O 1
ATOM 576 N N . ASN A 1 70 ? -8.25 -23.422 -29.469 1 96.56 70 ASN A N 1
ATOM 577 C CA . ASN A 1 70 ? -9.375 -24.312 -29.203 1 96.56 70 ASN A CA 1
ATOM 578 C C . ASN A 1 70 ? -9.516 -24.609 -27.703 1 96.56 70 ASN A C 1
ATOM 580 O O . ASN A 1 70 ? -10.531 -25.141 -27.266 1 96.56 70 ASN A O 1
ATOM 584 N N . ASN A 1 71 ? -8.516 -24.234 -26.906 1 97.94 71 ASN A N 1
ATOM 585 C CA . ASN A 1 71 ? -8.555 -24.484 -25.469 1 97.94 71 ASN A CA 1
ATOM 586 C C . ASN A 1 71 ? -9.211 -23.328 -24.703 1 97.94 71 ASN A C 1
ATOM 588 O O . ASN A 1 71 ? -9.406 -23.422 -23.5 1 97.94 71 ASN A O 1
ATOM 592 N N . GLU A 1 72 ? -9.547 -22.266 -25.453 1 97.19 72 GLU A N 1
ATOM 593 C CA . GLU A 1 72 ? -10.242 -21.156 -24.812 1 97.19 72 GLU A CA 1
ATOM 594 C C . GLU A 1 72 ? -11.531 -21.625 -24.125 1 97.19 72 GLU A C 1
ATOM 596 O O . GLU A 1 72 ? -12.32 -22.359 -24.734 1 97.19 72 GLU A O 1
ATOM 601 N N . GLY A 1 73 ? -11.633 -21.25 -22.875 1 96 73 GLY A N 1
ATOM 602 C CA . GLY A 1 73 ? -12.812 -21.625 -22.109 1 96 73 GLY A CA 1
ATOM 603 C C . GLY A 1 73 ? -12.648 -22.953 -21.391 1 96 73 GLY A C 1
ATOM 604 O O . GLY A 1 73 ? -13.406 -23.25 -20.469 1 96 73 GLY A O 1
ATOM 605 N N . LYS A 1 74 ? -11.734 -23.734 -21.812 1 97.62 74 LYS A N 1
ATOM 606 C CA . LYS A 1 74 ? -11.484 -25.031 -21.188 1 97.62 74 LYS A CA 1
ATOM 607 C C . LYS A 1 74 ? -10.312 -24.953 -20.219 1 97.62 74 LYS A C 1
ATOM 609 O O . LYS A 1 74 ? -10.391 -25.453 -19.094 1 97.62 74 LYS A O 1
ATOM 614 N N . PHE A 1 75 ? -9.242 -24.391 -20.703 1 98.25 75 PHE A N 1
ATOM 615 C CA . PHE A 1 75 ? -8.062 -24.141 -19.891 1 98.25 75 PHE A CA 1
ATOM 616 C C . PHE A 1 75 ? -7.828 -22.641 -19.734 1 98.25 75 PHE A C 1
ATOM 618 O O . PHE A 1 75 ? -7.781 -21.906 -20.719 1 98.25 75 PHE A O 1
ATOM 625 N N . GLU A 1 76 ? -7.711 -22.172 -18.547 1 98.06 76 GLU A N 1
ATOM 626 C CA . GLU A 1 76 ? -7.367 -20.797 -18.25 1 98.06 76 GLU A CA 1
ATOM 627 C C . GLU A 1 76 ? -6.148 -20.703 -17.344 1 98.06 76 GLU A C 1
ATOM 629 O O . GLU A 1 76 ? -6.18 -21.203 -16.203 1 98.06 76 GLU A O 1
ATOM 634 N N . ASN A 1 77 ? -5.152 -20.109 -17.844 1 98.69 77 ASN A N 1
ATOM 635 C CA . ASN A 1 77 ? -3.965 -19.859 -17.031 1 98.69 77 ASN A CA 1
ATOM 636 C C . ASN A 1 77 ? -4.016 -18.469 -16.391 1 98.69 77 ASN A C 1
ATOM 638 O O . ASN A 1 77 ? -3.895 -17.453 -17.062 1 98.69 77 ASN A O 1
ATOM 642 N N . HIS A 1 78 ? -4.27 -18.422 -15.102 1 98.5 78 HIS A N 1
ATOM 643 C CA . HIS A 1 78 ? -4.141 -17.188 -14.312 1 98.5 78 HIS A CA 1
ATOM 644 C C . HIS A 1 78 ? -2.752 -17.078 -13.695 1 98.5 78 HIS A C 1
ATOM 646 O O . HIS A 1 78 ? -2.293 -18.016 -13.023 1 98.5 78 HIS A O 1
ATOM 652 N N . THR A 1 79 ? -2.084 -15.922 -13.938 1 98.75 79 THR A N 1
ATOM 653 C CA . THR A 1 79 ? -0.721 -15.805 -13.43 1 98.75 79 THR A CA 1
ATOM 654 C C . THR A 1 79 ? -0.574 -14.555 -12.57 1 98.75 79 THR A C 1
ATOM 656 O O . THR A 1 79 ? -1.158 -13.508 -12.867 1 98.75 79 THR A O 1
ATOM 659 N N . TRP A 1 80 ? 0.217 -14.68 -11.469 1 98.62 80 TRP A N 1
ATOM 660 C CA . TRP A 1 80 ? 0.527 -13.555 -10.594 1 98.62 80 TRP A CA 1
ATOM 661 C C . TRP A 1 80 ? 1.628 -12.688 -11.195 1 98.62 80 TRP A C 1
ATOM 663 O O . TRP A 1 80 ? 1.845 -11.555 -10.758 1 98.62 80 TRP A O 1
ATOM 673 N N . PHE A 1 81 ? 2.314 -13.203 -12.164 1 98.56 81 PHE A N 1
ATOM 674 C CA . PHE A 1 81 ? 3.447 -12.516 -12.773 1 98.56 81 PHE A CA 1
ATOM 675 C C . PHE A 1 81 ? 3.641 -12.977 -14.219 1 98.56 81 PHE A C 1
ATOM 677 O O . PHE A 1 81 ? 3.938 -14.141 -14.469 1 98.56 81 PHE A O 1
ATOM 684 N N . MET A 1 82 ? 3.527 -12.109 -15.195 1 98.44 82 MET A N 1
ATOM 685 C CA . MET A 1 82 ? 3.65 -12.445 -16.609 1 98.44 82 MET A CA 1
ATOM 686 C C . MET A 1 82 ? 5.109 -12.68 -16.984 1 98.44 82 MET A C 1
ATOM 688 O O . MET A 1 82 ? 6.004 -11.992 -16.5 1 98.44 82 MET A O 1
ATOM 692 N N . SER A 1 83 ? 5.316 -13.648 -17.766 1 97.81 83 SER A N 1
ATOM 693 C CA . SER A 1 83 ? 6.617 -13.961 -18.344 1 97.81 83 SER A CA 1
ATOM 694 C C . SER A 1 83 ? 6.57 -13.922 -19.875 1 97.81 83 SER A C 1
ATOM 696 O O . SER A 1 83 ? 5.539 -13.586 -20.453 1 97.81 83 SER A O 1
ATOM 698 N N . ASP A 1 84 ? 7.73 -14.195 -20.484 1 97.44 84 ASP A N 1
ATOM 699 C CA . ASP A 1 84 ? 7.812 -14.156 -21.938 1 97.44 84 ASP A CA 1
ATOM 700 C C . ASP A 1 84 ? 6.789 -15.102 -22.562 1 97.44 84 ASP A C 1
ATOM 702 O O . ASP A 1 84 ? 6.031 -14.695 -23.453 1 97.44 84 ASP A O 1
ATOM 706 N N . PRO A 1 85 ? 6.605 -16.344 -22.125 1 98.38 85 PRO A N 1
ATOM 707 C CA . PRO A 1 85 ? 5.625 -17.25 -22.734 1 98.38 85 PRO A CA 1
ATOM 708 C C . PRO A 1 85 ? 4.191 -16.734 -22.609 1 98.38 85 PRO A C 1
ATOM 710 O O . PRO A 1 85 ? 3.424 -16.781 -23.578 1 98.38 85 PRO A O 1
ATOM 713 N N . THR A 1 86 ? 3.842 -16.234 -21.438 1 98.44 86 THR A N 1
ATOM 714 C CA . THR A 1 86 ? 2.473 -15.781 -21.234 1 98.44 86 THR A CA 1
ATOM 715 C C . THR A 1 86 ? 2.201 -14.516 -22.047 1 98.44 86 THR A C 1
ATOM 717 O O . THR A 1 86 ? 1.098 -14.32 -22.562 1 98.44 86 THR A O 1
ATOM 720 N N . ARG A 1 87 ? 3.223 -13.633 -22.203 1 98.38 87 ARG A N 1
ATOM 721 C CA . ARG A 1 87 ? 3.064 -12.453 -23.047 1 98.38 87 ARG A CA 1
ATOM 722 C C . ARG A 1 87 ? 2.869 -12.836 -24.5 1 98.38 87 ARG A C 1
ATOM 724 O O . ARG A 1 87 ? 2.107 -12.188 -25.219 1 98.38 87 ARG A O 1
ATOM 731 N N . LYS A 1 88 ? 3.58 -13.875 -24.922 1 98.25 88 LYS A N 1
ATOM 732 C CA . LYS A 1 88 ? 3.453 -14.344 -26.297 1 98.25 88 LYS A CA 1
ATOM 733 C C . LYS A 1 88 ? 2.031 -14.82 -26.594 1 98.25 88 LYS A C 1
ATOM 735 O O . LYS A 1 88 ? 1.49 -14.547 -27.672 1 98.25 88 LYS A O 1
ATOM 740 N N . VAL A 1 89 ? 1.437 -15.516 -25.656 1 98.25 89 VAL A N 1
ATOM 741 C CA . VAL A 1 89 ? 0.064 -15.984 -25.812 1 98.25 89 VAL A CA 1
ATOM 742 C C . VAL A 1 89 ? -0.873 -14.797 -26 1 98.25 89 VAL A C 1
ATOM 744 O O . VAL A 1 89 ? -1.695 -14.781 -26.922 1 98.25 89 VAL A O 1
ATOM 747 N N . LYS A 1 90 ? -0.708 -13.773 -25.141 1 96.75 90 LYS A N 1
ATOM 748 C CA . LYS A 1 90 ? -1.553 -12.586 -25.203 1 96.75 90 LYS A CA 1
ATOM 749 C C . LYS A 1 90 ? -1.367 -11.844 -26.531 1 96.75 90 LYS A C 1
ATOM 751 O O . LYS A 1 90 ? -2.33 -11.328 -27.094 1 96.75 90 LYS A O 1
ATOM 756 N N . LYS A 1 91 ? -0.144 -11.766 -27 1 95.81 91 LYS A N 1
ATOM 757 C CA . LYS A 1 91 ? 0.167 -11.094 -28.266 1 95.81 91 LYS A CA 1
ATOM 758 C C . LYS A 1 91 ? -0.521 -11.773 -29.438 1 95.81 91 LYS A C 1
ATOM 760 O O . LYS A 1 91 ? -0.831 -11.133 -30.438 1 95.81 91 LYS A O 1
ATOM 765 N N . GLN A 1 92 ? -0.773 -13.055 -29.266 1 96.31 92 GLN A N 1
ATOM 766 C CA . GLN A 1 92 ? -1.404 -13.828 -30.328 1 96.31 92 GLN A CA 1
ATOM 767 C C . GLN A 1 92 ? -2.926 -13.781 -30.219 1 96.31 92 GLN A C 1
ATOM 769 O O . GLN A 1 92 ? -3.631 -14.469 -30.953 1 96.31 92 GLN A O 1
ATOM 774 N N . ASN A 1 93 ? -3.42 -13.023 -29.297 1 94.25 93 ASN A N 1
ATOM 775 C CA . ASN A 1 93 ? -4.848 -12.828 -29.062 1 94.25 93 ASN A CA 1
ATOM 776 C C . ASN A 1 93 ? -5.543 -14.141 -28.719 1 94.25 93 ASN A C 1
ATOM 778 O O . ASN A 1 93 ? -6.648 -14.414 -29.203 1 94.25 93 ASN A O 1
ATOM 782 N N . ILE A 1 94 ? -4.875 -15.039 -28.062 1 96.81 94 ILE A N 1
ATOM 783 C CA . ILE A 1 94 ? -5.473 -16.25 -27.5 1 96.81 94 ILE A CA 1
ATOM 784 C C . ILE A 1 94 ? -5.914 -16 -26.062 1 96.81 94 ILE A C 1
ATOM 786 O O . ILE A 1 94 ? -5.125 -15.531 -25.25 1 96.81 94 ILE A O 1
ATOM 790 N N . ASN A 1 95 ? -7.125 -16.266 -25.766 1 96.94 95 ASN A N 1
ATOM 791 C CA . ASN A 1 95 ? -7.719 -15.914 -24.484 1 96.94 95 ASN A CA 1
ATOM 792 C C . ASN A 1 95 ? -7.609 -17.047 -23.469 1 96.94 95 ASN A C 1
ATOM 794 O O . ASN A 1 95 ? -8.617 -17.484 -22.906 1 96.94 95 ASN A O 1
ATOM 798 N N . THR A 1 96 ? -6.379 -17.5 -23.234 1 98.31 96 THR A N 1
ATOM 799 C CA . THR A 1 96 ? -6.156 -18.578 -22.281 1 98.31 96 THR A CA 1
ATOM 800 C C . THR A 1 96 ? -5.324 -18.094 -21.094 1 98.31 96 THR A C 1
ATOM 802 O O . THR A 1 96 ? -5.176 -18.797 -20.109 1 98.31 96 THR A O 1
ATOM 805 N N . VAL A 1 97 ? -4.824 -16.844 -21.156 1 98.56 97 VAL A N 1
ATOM 806 C CA . VAL A 1 97 ? -3.961 -16.328 -20.094 1 98.56 97 VAL A CA 1
ATOM 807 C C . VAL A 1 97 ? -4.57 -15.055 -19.516 1 98.56 97 VAL A C 1
ATOM 809 O O . VAL A 1 97 ? -5.07 -14.203 -20.25 1 98.56 97 VAL A O 1
ATOM 812 N N . ASP A 1 98 ? -4.594 -14.961 -18.234 1 98.44 98 ASP A N 1
ATOM 813 C CA . ASP A 1 98 ? -5.07 -13.773 -17.531 1 98.44 98 ASP A CA 1
ATOM 814 C C . ASP A 1 98 ? -4.164 -13.43 -16.344 1 98.44 98 ASP A C 1
ATOM 816 O O . ASP A 1 98 ? -3.422 -14.281 -15.859 1 98.44 98 ASP A O 1
ATOM 820 N N . PHE A 1 99 ? -4.188 -12.211 -15.945 1 98.69 99 PHE A N 1
ATOM 821 C CA . PHE A 1 99 ? -3.293 -11.711 -14.906 1 98.69 99 PHE A CA 1
ATOM 822 C C . PHE A 1 99 ? -4.055 -11.461 -13.609 1 98.69 99 PHE A C 1
ATOM 824 O O . PHE A 1 99 ? -5.18 -10.953 -13.633 1 98.69 99 PHE A O 1
ATOM 831 N N . ILE A 1 100 ? -3.439 -11.82 -12.469 1 98.75 100 ILE A N 1
ATOM 832 C CA . ILE A 1 100 ? -3.986 -11.547 -11.141 1 98.75 100 ILE A CA 1
ATOM 833 C C . ILE A 1 100 ? -3.172 -10.445 -10.469 1 98.75 100 ILE A C 1
ATOM 835 O O . ILE A 1 100 ? -2.035 -10.672 -10.047 1 98.75 100 ILE A O 1
ATOM 839 N N . PRO A 1 101 ? -3.705 -9.227 -10.344 1 98.5 101 PRO A N 1
ATOM 840 C CA . PRO A 1 101 ? -2.994 -8.227 -9.547 1 98.5 101 PRO A CA 1
ATOM 841 C C . PRO A 1 101 ? -2.807 -8.664 -8.094 1 98.5 101 PRO A C 1
ATOM 843 O O . PRO A 1 101 ? -3.76 -9.117 -7.453 1 98.5 101 PRO A O 1
ATOM 846 N N . ASN A 1 102 ? -1.63 -8.492 -7.559 1 97.5 102 ASN A N 1
ATOM 847 C CA . ASN A 1 102 ? -1.381 -8.945 -6.195 1 97.5 102 ASN A CA 1
ATOM 848 C C . ASN A 1 102 ? -0.106 -8.328 -5.625 1 97.5 102 ASN A C 1
ATOM 850 O O . ASN A 1 102 ? 0.746 -7.852 -6.379 1 97.5 102 ASN A O 1
ATOM 854 N N . ASN A 1 103 ? -0.013 -8.234 -4.281 1 98.19 103 ASN A N 1
ATOM 855 C CA . ASN A 1 103 ? 1.252 -8.18 -3.557 1 98.19 103 ASN A CA 1
ATOM 856 C C . ASN A 1 103 ? 1.733 -9.57 -3.154 1 98.19 103 ASN A C 1
ATOM 858 O O . ASN A 1 103 ? 0.945 -10.391 -2.686 1 98.19 103 ASN A O 1
ATOM 862 N N . LEU A 1 104 ? 2.918 -9.805 -3.279 1 97.94 104 LEU A N 1
ATOM 863 C CA . LEU A 1 104 ? 3.402 -11.172 -3.158 1 97.94 104 LEU A CA 1
ATOM 864 C C . LEU A 1 104 ? 3.139 -11.719 -1.76 1 97.94 104 LEU A C 1
ATOM 866 O O . LEU A 1 104 ? 2.822 -12.898 -1.6 1 97.94 104 LEU A O 1
ATOM 870 N N . HIS A 1 105 ? 3.283 -10.922 -0.715 1 98.38 105 HIS A N 1
ATOM 871 C CA . HIS A 1 105 ? 3.1 -11.414 0.644 1 98.38 105 HIS A CA 1
ATOM 872 C C . HIS A 1 105 ? 1.653 -11.836 0.889 1 98.38 105 HIS A C 1
ATOM 874 O O . HIS A 1 105 ? 1.365 -12.562 1.844 1 98.38 105 HIS A O 1
ATOM 880 N N . MET A 1 106 ? 0.746 -11.367 0.031 1 98.06 106 MET A N 1
ATOM 881 C CA . MET A 1 106 ? -0.678 -11.641 0.205 1 98.06 106 MET A CA 1
ATOM 882 C C . MET A 1 106 ? -1.178 -12.617 -0.856 1 98.06 106 MET A C 1
ATOM 884 O O . MET A 1 106 ? -2.357 -12.969 -0.872 1 98.06 106 MET A O 1
ATOM 888 N N . ALA A 1 107 ? -0.349 -13.109 -1.7 1 97.75 107 ALA A N 1
ATOM 889 C CA . ALA A 1 107 ? -0.761 -13.859 -2.883 1 97.75 107 ALA A CA 1
ATOM 890 C C . ALA A 1 107 ? -1.639 -15.047 -2.498 1 97.75 107 ALA A C 1
ATOM 892 O O . ALA A 1 107 ? -2.734 -15.219 -3.037 1 97.75 107 ALA A O 1
ATOM 893 N N . SER A 1 108 ? -1.217 -15.898 -1.56 1 97.38 108 SER A N 1
ATOM 894 C CA . SER A 1 108 ? -1.991 -17.062 -1.154 1 97.38 108 SER A CA 1
ATOM 895 C C . SER A 1 108 ? -3.275 -16.656 -0.441 1 97.38 108 SER A C 1
ATOM 897 O O . SER A 1 108 ? -4.352 -17.188 -0.736 1 97.38 108 SER A O 1
ATOM 899 N N . HIS A 1 109 ? -3.113 -15.648 0.445 1 96.75 109 HIS A N 1
ATOM 900 C CA . HIS A 1 109 ? -4.258 -15.18 1.217 1 96.75 109 HIS A CA 1
ATOM 901 C C . HIS A 1 109 ? -5.367 -14.664 0.303 1 96.75 109 HIS A C 1
ATOM 903 O O . HIS A 1 109 ? -6.531 -15.039 0.458 1 96.75 109 HIS A O 1
ATOM 909 N N . ASP A 1 110 ? -4.996 -13.844 -0.608 1 97.62 110 ASP A N 1
ATOM 910 C CA . ASP A 1 110 ? -5.957 -13.234 -1.519 1 97.62 110 ASP A CA 1
ATOM 911 C C . ASP A 1 110 ? -6.582 -14.273 -2.443 1 97.62 110 ASP A C 1
ATOM 913 O O . ASP A 1 110 ? -7.797 -14.281 -2.648 1 97.62 110 ASP A O 1
ATOM 917 N N . LYS A 1 111 ? -5.762 -15.117 -2.961 1 97.44 111 LYS A N 1
ATOM 918 C CA . LYS A 1 111 ? -6.285 -16.078 -3.916 1 97.44 111 LYS A CA 1
ATOM 919 C C . LYS A 1 111 ? -7.203 -17.094 -3.229 1 97.44 111 LYS A C 1
ATOM 921 O O . LYS A 1 111 ? -8.242 -17.469 -3.777 1 97.44 111 LYS A O 1
ATOM 926 N N . LEU A 1 112 ? -6.852 -17.594 -2.043 1 96.75 112 LEU A N 1
ATOM 927 C CA . LEU A 1 112 ? -7.684 -18.531 -1.303 1 96.75 112 LEU A CA 1
ATOM 928 C C . LEU A 1 112 ? -9.039 -17.906 -0.968 1 96.75 112 LEU A C 1
ATOM 930 O O . LEU A 1 112 ? -10.062 -18.594 -0.986 1 96.75 112 LEU A O 1
ATOM 934 N N . SER A 1 113 ? -9.031 -16.594 -0.716 1 94.31 113 SER A N 1
ATOM 935 C CA . SER A 1 113 ? -10.281 -15.883 -0.452 1 94.31 113 SER A CA 1
ATOM 936 C C . SER A 1 113 ? -11.188 -15.891 -1.676 1 94.31 113 SER A C 1
ATOM 938 O O . SER A 1 113 ? -12.398 -16.094 -1.556 1 94.31 113 SER A O 1
ATOM 940 N N . SER A 1 114 ? -10.625 -15.727 -2.83 1 95.12 114 SER A N 1
ATOM 941 C CA . SER A 1 114 ? -11.398 -15.656 -4.066 1 95.12 114 SER A CA 1
ATOM 942 C C . SER A 1 114 ? -11.875 -17.047 -4.492 1 95.12 114 SER A C 1
ATOM 944 O O . SER A 1 114 ? -12.984 -17.188 -5.016 1 95.12 114 SER A O 1
ATOM 946 N N . ILE A 1 115 ? -11.055 -18.062 -4.289 1 93.06 115 ILE A N 1
ATOM 947 C CA . ILE A 1 115 ? -11.336 -19.422 -4.762 1 93.06 115 ILE A CA 1
ATOM 948 C C . ILE A 1 115 ? -12.523 -20 -3.99 1 93.06 115 ILE A C 1
ATOM 950 O O . ILE A 1 115 ? -13.305 -20.766 -4.539 1 93.06 115 ILE A O 1
ATOM 954 N N . LYS A 1 116 ? -12.648 -19.578 -2.779 1 89.44 116 LYS A N 1
ATOM 955 C CA . LYS A 1 116 ? -13.781 -20.031 -1.974 1 89.44 116 LYS A CA 1
ATOM 956 C C . LYS A 1 116 ? -15.109 -19.672 -2.631 1 89.44 116 LYS A C 1
ATOM 958 O O . LYS A 1 116 ? -16.094 -20.406 -2.51 1 89.44 116 LYS A O 1
ATOM 963 N N . GLU A 1 117 ? -15.07 -18.625 -3.4 1 90.69 117 GLU A N 1
ATOM 964 C CA . GLU A 1 117 ? -16.281 -18.156 -4.059 1 90.69 117 GLU A CA 1
ATOM 965 C C . GLU A 1 117 ? -16.547 -18.922 -5.344 1 90.69 117 GLU A C 1
ATOM 967 O O . GLU A 1 117 ? -17.688 -18.953 -5.832 1 90.69 117 GLU A O 1
ATOM 972 N N . GLU A 1 118 ? -15.562 -19.516 -5.941 1 90.62 118 GLU A N 1
ATOM 973 C CA . GLU A 1 118 ? -15.695 -20.234 -7.211 1 90.62 118 GLU A CA 1
ATOM 974 C C . GLU A 1 118 ? -16.234 -21.641 -7 1 90.62 118 GLU A C 1
ATOM 976 O O . GLU A 1 118 ? -16.734 -22.266 -7.938 1 90.62 118 GLU A O 1
ATOM 981 N N . GLN A 1 119 ? -16.188 -22.188 -5.855 1 90.81 119 GLN A N 1
ATOM 982 C CA . GLN A 1 119 ? -16.734 -23.484 -5.484 1 90.81 119 GLN A CA 1
ATOM 983 C C . GLN A 1 119 ? -16.141 -24.594 -6.344 1 90.81 119 GLN A C 1
ATOM 985 O O . GLN A 1 119 ? -16.859 -25.453 -6.859 1 90.81 119 GLN A O 1
ATOM 990 N N . LEU A 1 120 ? -14.914 -24.531 -6.781 1 95.56 120 LEU A N 1
ATOM 991 C CA . LEU A 1 120 ? -14.164 -25.578 -7.473 1 95.56 120 LEU A CA 1
ATOM 992 C C . LEU A 1 120 ? -13.109 -26.188 -6.551 1 95.56 120 LEU A C 1
ATOM 994 O O . LEU A 1 120 ? -12.523 -25.484 -5.723 1 95.56 120 LEU A O 1
ATOM 998 N N . PRO A 1 121 ? -12.922 -27.438 -6.66 1 97.12 121 PRO A N 1
ATOM 999 C CA . PRO A 1 121 ? -11.859 -28.047 -5.859 1 97.12 121 PRO A CA 1
ATOM 1000 C C . PRO A 1 121 ? -10.477 -27.516 -6.199 1 97.12 121 PRO A C 1
ATOM 1002 O O . PRO A 1 121 ? -10.18 -27.266 -7.371 1 97.12 121 PRO A O 1
ATOM 1005 N N . ILE A 1 122 ? -9.68 -27.344 -5.145 1 98 122 ILE A N 1
ATOM 1006 C CA . ILE A 1 122 ? -8.32 -26.844 -5.312 1 98 122 ILE A CA 1
ATOM 1007 C C . ILE A 1 122 ? -7.324 -28 -5.203 1 98 122 ILE A C 1
ATOM 1009 O O . ILE A 1 122 ? -7.355 -28.766 -4.234 1 98 122 ILE A O 1
ATOM 1013 N N . ILE A 1 123 ? -6.512 -28.141 -6.203 1 98.62 123 ILE A N 1
ATOM 1014 C CA . ILE A 1 123 ? -5.438 -29.125 -6.25 1 98.62 123 ILE A CA 1
ATOM 1015 C C . ILE A 1 123 ? -4.086 -28.406 -6.234 1 98.62 123 ILE A C 1
ATOM 1017 O O . ILE A 1 123 ? -3.883 -27.438 -6.957 1 98.62 123 ILE A O 1
ATOM 1021 N N . PHE A 1 124 ? -3.266 -28.812 -5.336 1 98.81 124 PHE A N 1
ATOM 1022 C CA . PHE A 1 124 ? -1.879 -28.359 -5.41 1 98.81 124 PHE A CA 1
ATOM 1023 C C . PHE A 1 124 ? -1.012 -29.406 -6.102 1 98.81 124 PHE A C 1
ATOM 1025 O O . PHE A 1 124 ? -1.021 -30.578 -5.723 1 98.81 124 PHE A O 1
ATOM 1032 N N . TRP A 1 125 ? -0.363 -29.047 -7.172 1 98.88 125 TRP A N 1
ATOM 1033 C CA . TRP A 1 125 ? 0.603 -29.875 -7.887 1 98.88 125 TRP A CA 1
ATOM 1034 C C . TRP A 1 125 ? 1.991 -29.234 -7.848 1 98.88 125 TRP A C 1
ATOM 1036 O O . TRP A 1 125 ? 2.301 -28.359 -8.648 1 98.88 125 TRP A O 1
ATOM 1046 N N . GLY A 1 126 ? 2.861 -29.734 -6.949 1 98.62 126 GLY A N 1
ATOM 1047 C CA . GLY A 1 126 ? 4.145 -29.078 -6.73 1 98.62 126 GLY A CA 1
ATOM 1048 C C . GLY A 1 126 ? 5.324 -29.969 -7.051 1 98.62 126 GLY A C 1
ATOM 1049 O O . GLY A 1 126 ? 5.219 -31.203 -6.98 1 98.62 126 GLY A O 1
ATOM 1050 N N . THR A 1 127 ? 6.445 -29.391 -7.391 1 98.88 127 THR A N 1
ATOM 1051 C CA . THR A 1 127 ? 7.699 -30.094 -7.633 1 98.88 127 THR A CA 1
ATOM 1052 C C . THR A 1 127 ? 8.531 -30.188 -6.359 1 98.88 127 THR A C 1
ATOM 1054 O O . THR A 1 127 ? 8.719 -29.172 -5.664 1 98.88 127 THR A O 1
ATOM 1057 N N . VAL A 1 128 ? 9.047 -31.375 -6.086 1 98.88 128 VAL A N 1
ATOM 1058 C CA . VAL A 1 128 ? 9.773 -31.594 -4.836 1 98.88 128 VAL A CA 1
ATOM 1059 C C . VAL A 1 128 ? 11.008 -32.469 -5.094 1 98.88 128 VAL A C 1
ATOM 1061 O O . VAL A 1 128 ? 11.172 -33 -6.184 1 98.88 128 VAL A O 1
ATOM 1064 N N . THR A 1 129 ? 11.859 -32.5 -4.109 1 98.75 129 THR A N 1
ATOM 1065 C CA . THR A 1 129 ? 13 -33.406 -4.094 1 98.75 129 THR A CA 1
ATOM 1066 C C . THR A 1 129 ? 12.523 -34.875 -3.938 1 98.75 129 THR A C 1
ATOM 1068 O O . THR A 1 129 ? 11.375 -35.125 -3.576 1 98.75 129 THR A O 1
ATOM 1071 N N . PRO A 1 130 ? 13.477 -35.812 -4.195 1 98.38 130 PRO A N 1
ATOM 1072 C CA . PRO A 1 130 ? 13.188 -37.156 -3.744 1 98.38 130 PRO A CA 1
ATOM 1073 C C . PRO A 1 130 ? 12.922 -37.25 -2.242 1 98.38 130 PRO A C 1
ATOM 1075 O O . PRO A 1 130 ? 13.43 -36.438 -1.476 1 98.38 130 PRO A O 1
ATOM 1078 N N . MET A 1 131 ? 12.148 -38.25 -1.823 1 98.56 131 MET A N 1
ATOM 1079 C CA . MET A 1 131 ? 11.781 -38.438 -0.424 1 98.56 131 MET A CA 1
ATOM 1080 C C . MET A 1 131 ? 12.984 -38.875 0.398 1 98.56 131 MET A C 1
ATOM 1082 O O . MET A 1 131 ? 13.766 -39.719 -0.049 1 98.56 131 MET A O 1
ATOM 1086 N N . HIS A 1 132 ? 13.109 -38.281 1.483 1 97.12 132 HIS A N 1
ATOM 1087 C CA . HIS A 1 132 ? 14.016 -38.875 2.463 1 97.12 132 HIS A CA 1
ATOM 1088 C C . HIS A 1 132 ? 13.461 -40.156 3.016 1 97.12 132 HIS A C 1
ATOM 1090 O O . HIS A 1 132 ? 12.523 -40.156 3.814 1 97.12 132 HIS A O 1
ATOM 1096 N N . GLU A 1 133 ? 14.125 -41.219 2.785 1 94.81 133 GLU A N 1
ATOM 1097 C CA . GLU A 1 133 ? 13.594 -42.562 3.068 1 94.81 133 GLU A CA 1
ATOM 1098 C C . GLU A 1 133 ? 13.453 -42.781 4.57 1 94.81 133 GLU A C 1
ATOM 1100 O O . GLU A 1 133 ? 12.539 -43.469 5.016 1 94.81 133 GLU A O 1
ATOM 1105 N N . LYS A 1 134 ? 14.352 -42.188 5.277 1 95.69 134 LYS A N 1
ATOM 1106 C CA . LYS A 1 134 ? 14.383 -42.438 6.711 1 95.69 134 LYS A CA 1
ATOM 1107 C C . LYS A 1 134 ? 13.211 -41.781 7.422 1 95.69 134 LYS A C 1
ATOM 1109 O O . LYS A 1 134 ? 12.703 -42.281 8.422 1 95.69 134 LYS A O 1
ATOM 1114 N N . ASN A 1 135 ? 12.781 -40.688 6.906 1 97 135 ASN A N 1
ATOM 1115 C CA . ASN A 1 135 ? 11.82 -39.906 7.699 1 97 135 ASN A CA 1
ATOM 1116 C C . ASN A 1 135 ? 10.586 -39.562 6.887 1 97 135 ASN A C 1
ATOM 1118 O O . ASN A 1 135 ? 9.609 -39.031 7.43 1 97 135 ASN A O 1
ATOM 1122 N N . GLY A 1 136 ? 10.57 -39.75 5.57 1 98.44 136 GLY A N 1
ATOM 1123 C CA . GLY A 1 136 ? 9.367 -39.656 4.762 1 98.44 136 GLY A CA 1
ATOM 1124 C C . GLY A 1 136 ? 9.125 -38.25 4.25 1 98.44 136 GLY A C 1
ATOM 1125 O O . GLY A 1 136 ? 8.031 -37.938 3.76 1 98.44 136 GLY A O 1
ATOM 1126 N N . TYR A 1 137 ? 10.172 -37.312 4.375 1 98.69 137 TYR A N 1
ATOM 1127 C CA . TYR A 1 137 ? 9.969 -35.938 4.012 1 98.69 137 TYR A CA 1
ATOM 1128 C C . TYR A 1 137 ? 10.438 -35.656 2.588 1 98.69 137 TYR A C 1
ATOM 1130 O O . TYR A 1 137 ? 11.477 -36.188 2.164 1 98.69 137 TYR A O 1
ATOM 1138 N N . PHE A 1 138 ? 9.617 -34.906 1.856 1 98.75 138 PHE A N 1
ATOM 1139 C CA . PHE A 1 138 ? 10.008 -34.219 0.635 1 98.75 138 PHE A CA 1
ATOM 1140 C C . PHE A 1 138 ? 10.406 -32.781 0.938 1 98.75 138 PHE A C 1
ATOM 1142 O O . PHE A 1 138 ? 10.305 -32.312 2.08 1 98.75 138 PHE A O 1
ATOM 1149 N N . ASN A 1 139 ? 10.945 -32.156 -0.073 1 98.69 139 ASN A N 1
ATOM 1150 C CA . ASN A 1 139 ? 11.352 -30.75 0.041 1 98.69 139 ASN A CA 1
ATOM 1151 C C . ASN A 1 139 ? 10.922 -29.938 -1.177 1 98.69 139 ASN A C 1
ATOM 1153 O O . ASN A 1 139 ? 11.055 -30.391 -2.312 1 98.69 139 ASN A O 1
ATOM 1157 N N . LEU A 1 140 ? 10.406 -28.703 -0.951 1 98.69 140 LEU A N 1
ATOM 1158 C CA . LEU A 1 140 ? 9.906 -27.828 -2.012 1 98.69 140 LEU A CA 1
ATOM 1159 C C . LEU A 1 140 ? 11.047 -27.281 -2.854 1 98.69 140 LEU A C 1
ATOM 1161 O O . LEU A 1 140 ? 10.828 -26.781 -3.959 1 98.69 140 LEU A O 1
ATOM 1165 N N . GLY A 1 141 ? 12.25 -27.375 -2.309 1 98.44 141 GLY A N 1
ATOM 1166 C CA . GLY A 1 141 ? 13.406 -26.891 -3.047 1 98.44 141 GLY A CA 1
ATOM 1167 C C . GLY A 1 141 ? 13.531 -25.375 -3.025 1 98.44 141 GLY A C 1
ATOM 1168 O O . GLY A 1 141 ? 13.547 -24.766 -1.955 1 98.44 141 GLY A O 1
ATOM 1169 N N . ILE A 1 142 ? 13.508 -24.734 -4.191 1 98.5 142 ILE A N 1
ATOM 1170 C CA . ILE A 1 142 ? 14.031 -23.375 -4.309 1 98.5 142 ILE A CA 1
ATOM 1171 C C . ILE A 1 142 ? 12.883 -22.375 -4.285 1 98.5 142 ILE A C 1
ATOM 1173 O O . ILE A 1 142 ? 13.07 -21.188 -4.609 1 98.5 142 ILE A O 1
ATOM 1177 N N . SER A 1 143 ? 11.609 -22.781 -3.873 1 98.75 143 SER A N 1
ATOM 1178 C CA . SER A 1 143 ? 10.539 -21.797 -3.785 1 98.75 143 SER A CA 1
ATOM 1179 C C . SER A 1 143 ? 9.516 -22.188 -2.727 1 98.75 143 SER A C 1
ATOM 1181 O O . SER A 1 143 ? 9.102 -23.344 -2.643 1 98.75 143 SER A O 1
ATOM 1183 N N . ASN A 1 144 ? 9.164 -21.281 -1.904 1 98.75 144 ASN A N 1
ATOM 1184 C CA . ASN A 1 144 ? 8.016 -21.344 -1.003 1 98.75 144 ASN A CA 1
ATOM 1185 C C . ASN A 1 144 ? 7.348 -19.984 -0.852 1 98.75 144 ASN A C 1
ATOM 1187 O O . ASN A 1 144 ? 7.242 -19.453 0.258 1 98.75 144 ASN A O 1
ATOM 1191 N N . VAL A 1 145 ? 6.859 -19.469 -1.954 1 98.62 145 VAL A N 1
ATOM 1192 C CA . VAL A 1 145 ? 6.234 -18.141 -1.966 1 98.62 145 VAL A CA 1
ATOM 1193 C C . VAL A 1 145 ? 4.777 -18.266 -1.524 1 98.62 145 VAL A C 1
ATOM 1195 O O . VAL A 1 145 ? 4.32 -17.5 -0.665 1 98.62 145 VAL A O 1
ATOM 1198 N N . TYR A 1 146 ? 4.086 -19.172 -2.137 1 98.69 146 TYR A N 1
ATOM 1199 C CA . TYR A 1 146 ? 2.688 -19.438 -1.812 1 98.69 146 TYR A CA 1
ATOM 1200 C C . TYR A 1 146 ? 2.436 -20.938 -1.688 1 98.69 146 TYR A C 1
ATOM 1202 O O . TYR A 1 146 ? 1.338 -21.359 -1.317 1 98.69 146 TYR A O 1
ATOM 1210 N N . GLU A 1 147 ? 3.408 -21.797 -1.973 1 98.75 147 GLU A N 1
ATOM 1211 C CA . GLU A 1 147 ? 3.258 -23.234 -2.182 1 98.75 147 GLU A CA 1
ATOM 1212 C C . GLU A 1 147 ? 2.734 -23.922 -0.925 1 98.75 147 GLU A C 1
ATOM 1214 O O . GLU A 1 147 ? 1.733 -24.641 -0.975 1 98.75 147 GLU A O 1
ATOM 1219 N N . MET A 1 148 ? 3.412 -23.656 0.191 1 98.69 148 MET A N 1
ATOM 1220 C CA . MET A 1 148 ? 3.004 -24.328 1.424 1 98.69 148 MET A CA 1
ATOM 1221 C C . MET A 1 148 ? 1.607 -23.891 1.845 1 98.69 148 MET A C 1
ATOM 1223 O O . MET A 1 148 ? 0.812 -24.703 2.32 1 98.69 148 MET A O 1
ATOM 1227 N N . ASP A 1 149 ? 1.317 -22.594 1.688 1 98.38 149 ASP A N 1
ATOM 1228 C CA . ASP A 1 149 ? -0.004 -22.078 2.035 1 98.38 149 ASP A CA 1
ATOM 1229 C C . ASP A 1 149 ? -1.089 -22.734 1.187 1 98.38 149 ASP A C 1
ATOM 1231 O O . ASP A 1 149 ? -2.15 -23.094 1.699 1 98.38 149 ASP A O 1
ATOM 1235 N N . ILE A 1 150 ? -0.838 -22.859 -0.111 1 98.38 150 ILE A N 1
ATOM 1236 C CA . ILE A 1 150 ? -1.806 -23.453 -1.021 1 98.38 150 ILE A CA 1
ATOM 1237 C C . ILE A 1 150 ? -1.939 -24.953 -0.713 1 98.38 150 ILE A C 1
ATOM 1239 O O . ILE A 1 150 ? -3.053 -25.484 -0.647 1 98.38 150 ILE A O 1
ATOM 1243 N N . LEU A 1 151 ? -0.804 -25.609 -0.499 1 98.56 151 LEU A N 1
ATOM 1244 C CA . LEU A 1 151 ? -0.789 -27.031 -0.195 1 98.56 151 LEU A CA 1
ATOM 1245 C C . LEU A 1 151 ? -1.656 -27.344 1.022 1 98.56 151 LEU A C 1
ATOM 1247 O O . LEU A 1 151 ? -2.471 -28.266 0.992 1 98.56 151 LEU A O 1
ATOM 1251 N N . GLU A 1 152 ? -1.563 -26.578 2.047 1 98.19 152 GLU A N 1
ATOM 1252 C CA . GLU A 1 152 ? -2.246 -26.781 3.32 1 98.19 152 GLU A CA 1
ATOM 1253 C C . GLU A 1 152 ? -3.746 -26.547 3.189 1 98.19 152 GLU A C 1
ATOM 1255 O O . GLU A 1 152 ? -4.523 -26.938 4.066 1 98.19 152 GLU A O 1
ATOM 1260 N N . ASN A 1 153 ? -4.16 -25.922 2.084 1 97.31 153 ASN A N 1
ATOM 1261 C CA . ASN A 1 153 ? -5.57 -25.609 1.899 1 97.31 153 ASN A CA 1
ATOM 1262 C C . ASN A 1 153 ? -6.16 -26.328 0.693 1 97.31 153 ASN A C 1
ATOM 1264 O O . ASN A 1 153 ? -7.305 -26.094 0.31 1 97.31 153 ASN A O 1
ATOM 1268 N N . ALA A 1 154 ? -5.387 -27.172 0.043 1 97.88 154 ALA A N 1
ATOM 1269 C CA . ALA A 1 154 ? -5.828 -27.891 -1.153 1 97.88 154 ALA A CA 1
ATOM 1270 C C . ALA A 1 154 ? -6.629 -29.125 -0.784 1 97.88 154 ALA A C 1
ATOM 1272 O O . ALA A 1 154 ? -6.391 -29.734 0.262 1 97.88 154 ALA A O 1
ATOM 1273 N N . GLU A 1 155 ? -7.535 -29.531 -1.608 1 97.19 155 GLU A N 1
ATOM 1274 C CA . GLU A 1 155 ? -8.289 -30.766 -1.436 1 97.19 155 GLU A CA 1
ATOM 1275 C C . GLU A 1 155 ? -7.445 -31.984 -1.788 1 97.19 155 GLU A C 1
ATOM 1277 O O . GLU A 1 155 ? -7.617 -33.062 -1.204 1 97.19 155 GLU A O 1
ATOM 1282 N N . LYS A 1 156 ? -6.594 -31.812 -2.738 1 98.31 156 LYS A N 1
ATOM 1283 C CA . LYS A 1 156 ? -5.652 -32.844 -3.146 1 98.31 156 LYS A CA 1
ATOM 1284 C C . LYS A 1 156 ? -4.254 -32.281 -3.34 1 98.31 156 LYS A C 1
ATOM 1286 O O . LYS A 1 156 ? -4.098 -31.156 -3.842 1 98.31 156 LYS A O 1
ATOM 1291 N N . VAL A 1 157 ? -3.365 -33.031 -2.93 1 98.88 157 VAL A N 1
ATOM 1292 C CA . VAL A 1 157 ? -1.964 -32.656 -3.062 1 98.88 157 VAL A CA 1
ATOM 1293 C C . VAL A 1 157 ? -1.219 -33.688 -3.883 1 98.88 157 VAL A C 1
ATOM 1295 O O . VAL A 1 157 ? -1.19 -34.875 -3.518 1 98.88 157 VAL A O 1
ATOM 1298 N N . ILE A 1 158 ? -0.667 -33.281 -4.984 1 98.94 158 ILE A N 1
ATOM 1299 C CA . ILE A 1 158 ? 0.143 -34.125 -5.863 1 98.94 158 ILE A CA 1
ATOM 1300 C C . ILE A 1 158 ? 1.575 -33.594 -5.902 1 98.94 158 ILE A C 1
ATOM 1302 O O . ILE A 1 158 ? 1.8 -32.406 -6.137 1 98.94 158 ILE A O 1
ATOM 1306 N N . LEU A 1 159 ? 2.545 -34.438 -5.695 1 98.88 159 LEU A N 1
ATOM 1307 C CA . LEU A 1 159 ? 3.945 -34.031 -5.754 1 98.88 159 LEU A CA 1
ATOM 1308 C C . LEU A 1 159 ? 4.633 -34.625 -6.98 1 98.88 159 LEU A C 1
ATOM 1310 O O . LEU A 1 159 ? 4.535 -35.844 -7.23 1 98.88 159 LEU A O 1
ATOM 1314 N N . GLU A 1 160 ? 5.168 -33.781 -7.738 1 98.94 160 GLU A N 1
ATOM 1315 C CA . GLU A 1 160 ? 6.055 -34.188 -8.82 1 98.94 160 GLU A CA 1
ATOM 1316 C C . GLU A 1 160 ? 7.504 -34.281 -8.352 1 98.94 160 GLU A C 1
ATOM 1318 O O . GLU A 1 160 ? 8.133 -33.25 -8.094 1 98.94 160 GLU A O 1
ATOM 1323 N N . VAL A 1 161 ? 8.031 -35.469 -8.25 1 98.88 161 VAL A N 1
ATOM 1324 C CA . VAL A 1 161 ? 9.367 -35.688 -7.699 1 98.88 161 VAL A CA 1
ATOM 1325 C C . VAL A 1 161 ? 10.406 -35.5 -8.797 1 98.88 161 VAL A C 1
ATOM 1327 O O . VAL A 1 161 ? 10.391 -36.188 -9.812 1 98.88 161 VAL A O 1
ATOM 1330 N N . ASN A 1 162 ? 11.234 -34.531 -8.672 1 98.81 162 ASN A N 1
ATOM 1331 C CA . ASN A 1 162 ? 12.336 -34.219 -9.57 1 98.81 162 ASN A CA 1
ATOM 1332 C C . ASN A 1 162 ? 13.688 -34.438 -8.898 1 98.81 162 ASN A C 1
ATOM 1334 O O . ASN A 1 162 ? 14.055 -33.688 -7.984 1 98.81 162 ASN A O 1
ATOM 1338 N N . GLU A 1 163 ? 14.453 -35.312 -9.414 1 98.12 163 GLU A N 1
ATOM 1339 C CA . GLU A 1 163 ? 15.727 -35.688 -8.805 1 98.12 163 GLU A CA 1
ATOM 1340 C C . GLU A 1 163 ? 16.719 -34.531 -8.82 1 98.12 163 GLU A C 1
ATOM 1342 O O . GLU A 1 163 ? 17.672 -34.531 -8.055 1 98.12 163 GLU A O 1
ATOM 1347 N N . LYS A 1 164 ? 16.484 -33.562 -9.641 1 98 164 LYS A N 1
ATOM 1348 C CA . LYS A 1 164 ? 17.406 -32.438 -9.805 1 98 164 LYS A CA 1
ATOM 1349 C C . LYS A 1 164 ? 17.078 -31.312 -8.852 1 98 164 LYS A C 1
ATOM 1351 O O . LYS A 1 164 ? 17.828 -30.328 -8.75 1 98 164 LYS A O 1
ATOM 1356 N N . MET A 1 165 ? 15.984 -31.375 -8.164 1 98.62 165 MET A N 1
ATOM 1357 C CA . MET A 1 165 ? 15.578 -30.328 -7.223 1 98.62 165 MET A CA 1
ATOM 1358 C C . MET A 1 165 ? 16.469 -30.344 -5.984 1 98.62 165 MET A C 1
ATOM 1360 O O . MET A 1 165 ? 16.609 -31.391 -5.336 1 98.62 165 MET A O 1
ATOM 1364 N N . PRO A 1 166 ? 17.094 -29.234 -5.629 1 98.38 166 PRO A N 1
ATOM 1365 C CA . PRO A 1 166 ? 17.938 -29.219 -4.426 1 98.38 166 PRO A CA 1
ATOM 1366 C C . PRO A 1 166 ? 17.109 -29.188 -3.139 1 98.38 166 PRO A C 1
ATOM 1368 O O . PRO A 1 166 ? 15.984 -28.688 -3.129 1 98.38 166 PRO A O 1
ATOM 1371 N N . TRP A 1 167 ? 17.672 -29.734 -2.092 1 98.25 167 TRP A N 1
ATOM 1372 C CA . TRP A 1 167 ? 17.094 -29.656 -0.755 1 98.25 167 TRP A CA 1
ATOM 1373 C C . TRP A 1 167 ? 17.484 -28.344 -0.074 1 98.25 167 TRP A C 1
ATOM 1375 O O . TRP A 1 167 ? 18.656 -28.094 0.163 1 98.25 167 TRP A O 1
ATOM 1385 N N . ILE A 1 168 ? 16.531 -27.531 0.235 1 98.62 168 ILE A N 1
ATOM 1386 C CA . ILE A 1 168 ? 16.828 -26.234 0.85 1 98.62 168 ILE A CA 1
ATOM 1387 C C . ILE A 1 168 ? 16.234 -26.188 2.256 1 98.62 168 ILE A C 1
ATOM 1389 O O . ILE A 1 168 ? 15.109 -26.625 2.475 1 98.62 168 ILE A O 1
ATOM 1393 N N . HIS A 1 169 ? 16.969 -25.656 3.262 1 98.31 169 HIS A N 1
ATOM 1394 C CA . HIS A 1 169 ? 16.516 -25.516 4.637 1 98.31 169 HIS A CA 1
ATOM 1395 C C . HIS A 1 169 ? 15.461 -24.406 4.754 1 98.31 169 HIS A C 1
ATOM 1397 O O . HIS A 1 169 ? 15.352 -23.547 3.879 1 98.31 169 HIS A O 1
ATOM 1403 N N . GLY A 1 170 ? 14.688 -24.422 5.84 1 98.38 170 GLY A N 1
ATOM 1404 C CA . GLY A 1 170 ? 13.594 -23.484 6.082 1 98.38 170 GLY A CA 1
ATOM 1405 C C . GLY A 1 170 ? 12.242 -24.156 6.176 1 98.38 170 GLY A C 1
ATOM 1406 O O . GLY A 1 170 ? 12.125 -25.25 6.75 1 98.38 170 GLY A O 1
ATOM 1407 N N . GLU A 1 171 ? 11.188 -23.5 5.707 1 98.25 171 GLU A N 1
ATOM 1408 C CA . GLU A 1 171 ? 9.844 -24.047 5.719 1 98.25 171 GLU A CA 1
ATOM 1409 C C . GLU A 1 171 ? 9.5 -24.703 4.383 1 98.25 171 GLU A C 1
ATOM 1411 O O . GLU A 1 171 ? 8.57 -24.281 3.699 1 98.25 171 GLU A O 1
ATOM 1416 N N . THR A 1 172 ? 10.242 -25.75 4.078 1 98.25 172 THR A N 1
ATOM 1417 C CA . THR A 1 172 ? 10.164 -26.328 2.742 1 98.25 172 THR A CA 1
ATOM 1418 C C . THR A 1 172 ? 9.82 -27.812 2.816 1 98.25 172 THR A C 1
ATOM 1420 O O . THR A 1 172 ? 9.797 -28.5 1.794 1 98.25 172 THR A O 1
ATOM 1423 N N . GLN A 1 173 ? 9.539 -28.375 3.992 1 98.25 173 GLN A N 1
ATOM 1424 C CA . GLN A 1 173 ? 9.398 -29.812 4.156 1 98.25 173 GLN A CA 1
ATOM 1425 C C . GLN A 1 173 ? 7.934 -30.234 4.086 1 98.25 173 GLN A C 1
ATOM 1427 O O . GLN A 1 173 ? 7.066 -29.594 4.688 1 98.25 173 GLN A O 1
ATOM 1432 N N . ILE A 1 174 ? 7.684 -31.266 3.365 1 98.75 174 ILE A N 1
ATOM 1433 C CA . ILE A 1 174 ? 6.363 -31.875 3.229 1 98.75 174 ILE A CA 1
ATOM 1434 C C . ILE A 1 174 ? 6.441 -33.375 3.539 1 98.75 174 ILE A C 1
ATOM 1436 O O . ILE A 1 174 ? 7.207 -34.094 2.906 1 98.75 174 ILE A O 1
ATOM 1440 N N . HIS A 1 175 ? 5.691 -33.812 4.5 1 98.75 175 HIS A N 1
ATOM 1441 C CA . HIS A 1 175 ? 5.715 -35.25 4.836 1 98.75 175 HIS A CA 1
ATOM 1442 C C . HIS A 1 175 ? 4.793 -36.031 3.92 1 98.75 175 HIS A C 1
ATOM 1444 O O . HIS A 1 175 ? 3.752 -35.531 3.488 1 98.75 175 HIS A O 1
ATOM 1450 N N . ILE A 1 176 ? 5.074 -37.281 3.674 1 98.62 176 ILE A N 1
ATOM 1451 C CA . ILE A 1 176 ? 4.34 -38.156 2.766 1 98.62 176 ILE A CA 1
ATOM 1452 C C . ILE A 1 176 ? 2.912 -38.344 3.273 1 98.62 176 ILE A C 1
ATOM 1454 O O . ILE A 1 176 ? 1.998 -38.594 2.492 1 98.62 176 ILE A O 1
ATOM 1458 N N . ASN A 1 177 ? 2.676 -38.125 4.551 1 98.25 177 ASN A N 1
ATOM 1459 C CA . ASN A 1 177 ? 1.342 -38.25 5.125 1 98.25 177 ASN A CA 1
ATOM 1460 C C . ASN A 1 177 ? 0.421 -37.125 4.676 1 98.25 177 ASN A C 1
ATOM 1462 O O . ASN A 1 177 ? -0.797 -37.219 4.84 1 98.25 177 ASN A O 1
ATOM 1466 N N . GLN A 1 178 ? 0.945 -36.094 4.078 1 98.19 178 GLN A N 1
ATOM 1467 C CA . GLN A 1 178 ? 0.176 -34.906 3.73 1 98.19 178 GLN A CA 1
ATOM 1468 C C . GLN A 1 178 ? -0.227 -34.906 2.26 1 98.19 178 GLN A C 1
ATOM 1470 O O . GLN A 1 178 ? -0.858 -33.969 1.772 1 98.19 178 GLN A O 1
ATOM 1475 N N . ILE A 1 179 ? 0.139 -35.969 1.526 1 98.44 179 ILE A N 1
ATOM 1476 C CA . ILE A 1 179 ? -0.032 -35.875 0.082 1 98.44 179 ILE A CA 1
ATOM 1477 C C . ILE A 1 179 ? -0.893 -37.031 -0.42 1 98.44 179 ILE A C 1
ATOM 1479 O O . ILE A 1 179 ? -1.065 -38.031 0.279 1 98.44 179 ILE A O 1
ATOM 1483 N N . ASP A 1 180 ? -1.422 -36.938 -1.609 1 98.75 180 ASP A N 1
ATOM 1484 C CA . ASP A 1 180 ? -2.342 -37.906 -2.178 1 98.75 180 ASP A CA 1
ATOM 1485 C C . ASP A 1 180 ? -1.643 -38.781 -3.221 1 98.75 180 ASP A C 1
ATOM 1487 O O . ASP A 1 180 ? -1.761 -40 -3.193 1 98.75 180 ASP A O 1
ATOM 1491 N N . PHE A 1 181 ? -0.921 -38.156 -4.121 1 98.81 181 PHE A N 1
ATOM 1492 C CA . PHE A 1 181 ? -0.278 -38.875 -5.195 1 98.81 181 PHE A CA 1
ATOM 1493 C C . PHE A 1 181 ? 1.15 -38.406 -5.414 1 98.81 181 PHE A C 1
ATOM 1495 O O . PHE A 1 181 ? 1.475 -37.25 -5.102 1 98.81 181 PHE A O 1
ATOM 1502 N N . ILE A 1 182 ? 1.936 -39.25 -5.879 1 98.81 182 ILE A N 1
ATOM 1503 C CA . ILE A 1 182 ? 3.316 -38.969 -6.266 1 98.81 182 ILE A CA 1
ATOM 1504 C C . ILE A 1 182 ? 3.51 -39.281 -7.746 1 98.81 182 ILE A C 1
ATOM 1506 O O . ILE A 1 182 ? 3.055 -40.312 -8.242 1 98.81 182 ILE A O 1
ATOM 1510 N N . PHE A 1 183 ? 4.023 -38.375 -8.461 1 98.62 183 PHE A N 1
ATOM 1511 C CA . PHE A 1 183 ? 4.395 -38.5 -9.867 1 98.62 183 PHE A CA 1
ATOM 1512 C C . PHE A 1 183 ? 5.891 -38.281 -10.055 1 98.62 183 PHE A C 1
ATOM 1514 O O . PHE A 1 183 ? 6.398 -37.188 -9.797 1 98.62 183 PHE A O 1
ATOM 1521 N N . GLU A 1 184 ? 6.645 -39.312 -10.492 1 98.75 184 GLU A N 1
ATOM 1522 C CA . GLU A 1 184 ? 8.078 -39.125 -10.727 1 98.75 184 GLU A CA 1
ATOM 1523 C C . GLU A 1 184 ? 8.344 -38.562 -12.117 1 98.75 184 GLU A C 1
ATOM 1525 O O . GLU A 1 184 ? 7.91 -39.156 -13.117 1 98.75 184 GLU A O 1
ATOM 1530 N N . ASN A 1 185 ? 8.969 -37.5 -12.164 1 98.5 185 ASN A N 1
ATOM 1531 C CA . ASN A 1 185 ? 9.32 -36.812 -13.406 1 98.5 185 ASN A CA 1
ATOM 1532 C C . ASN A 1 185 ? 10.586 -35.969 -13.242 1 98.5 185 ASN A C 1
ATOM 1534 O O . ASN A 1 185 ? 10.555 -34.906 -12.625 1 98.5 185 ASN A O 1
ATOM 1538 N N . THR A 1 186 ? 11.688 -36.375 -13.867 1 98.31 186 THR A N 1
ATOM 1539 C CA . THR A 1 186 ? 12.961 -35.688 -13.719 1 98.31 186 THR A CA 1
ATOM 1540 C C . THR A 1 186 ? 13.219 -34.75 -14.914 1 98.31 186 THR A C 1
ATOM 1542 O O . THR A 1 186 ? 13.109 -35.188 -16.062 1 98.31 186 THR A O 1
ATOM 1545 N N . TRP A 1 187 ? 13.453 -33.594 -14.711 1 97.75 187 TRP A N 1
ATOM 1546 C CA . TRP A 1 187 ? 13.766 -32.594 -15.734 1 97.75 187 TRP A CA 1
ATOM 1547 C C . TRP A 1 187 ? 14.734 -31.547 -15.195 1 97.75 187 TRP A C 1
ATOM 1549 O O . TRP A 1 187 ? 14.883 -31.406 -13.977 1 97.75 187 TRP A O 1
ATOM 1559 N N . GLU A 1 188 ? 15.469 -30.781 -16.062 1 97.5 188 GLU A N 1
ATOM 1560 C CA . GLU A 1 188 ? 16.422 -29.75 -15.68 1 97.5 188 GLU A CA 1
ATOM 1561 C C . GLU A 1 188 ? 15.719 -28.5 -15.18 1 97.5 188 GLU A C 1
ATOM 1563 O O . GLU A 1 188 ? 14.789 -28 -15.828 1 97.5 188 GLU A O 1
ATOM 1568 N N . LEU A 1 189 ? 16.188 -28.078 -14.039 1 98.06 189 LEU A N 1
ATOM 1569 C CA . LEU A 1 189 ? 15.609 -26.828 -13.539 1 98.06 189 LEU A CA 1
ATOM 1570 C C . LEU A 1 189 ? 15.945 -25.672 -14.461 1 98.06 189 LEU A C 1
ATOM 1572 O O . LEU A 1 189 ? 17.078 -25.547 -14.938 1 98.06 189 LEU A O 1
ATOM 1576 N N . PRO A 1 190 ? 14.875 -24.828 -14.742 1 97.31 190 PRO A N 1
ATOM 1577 C CA . PRO A 1 190 ? 15.164 -23.609 -15.508 1 97.31 190 PRO A CA 1
ATOM 1578 C C . PRO A 1 190 ? 16.234 -22.734 -14.852 1 97.31 190 PRO A C 1
ATOM 1580 O O . PRO A 1 190 ? 16.297 -22.656 -13.625 1 97.31 190 PRO A O 1
ATOM 1583 N N . THR A 1 191 ? 17.047 -22.125 -15.703 1 95.69 191 THR A N 1
ATOM 1584 C CA . THR A 1 191 ? 18.125 -21.281 -15.203 1 95.69 191 THR A CA 1
ATOM 1585 C C . THR A 1 191 ? 18 -19.859 -15.773 1 95.69 191 THR A C 1
ATOM 1587 O O . THR A 1 191 ? 17.203 -19.625 -16.688 1 95.69 191 THR A O 1
ATOM 1590 N N . LEU A 1 192 ? 18.609 -18.953 -15.164 1 91.44 192 LEU A N 1
ATOM 1591 C CA . LEU A 1 192 ? 18.766 -17.578 -15.648 1 91.44 192 LEU A CA 1
ATOM 1592 C C . LEU A 1 192 ? 20.234 -17.234 -15.859 1 91.44 192 LEU A C 1
ATOM 1594 O O . LEU A 1 192 ? 21.078 -17.609 -15.047 1 91.44 192 LEU A O 1
ATOM 1598 N N . ASN A 1 193 ? 20.438 -16.609 -16.969 1 86.38 193 ASN A N 1
ATOM 1599 C CA . ASN A 1 193 ? 21.797 -16.188 -17.234 1 86.38 193 ASN A CA 1
ATOM 1600 C C . ASN A 1 193 ? 22.125 -14.875 -16.516 1 86.38 193 ASN A C 1
ATOM 1602 O O . ASN A 1 193 ? 21.25 -14.031 -16.328 1 86.38 193 ASN A O 1
ATOM 1606 N N . ILE A 1 194 ? 23.344 -14.805 -16.141 1 83.56 194 ILE A N 1
ATOM 1607 C CA . ILE A 1 194 ? 23.797 -13.57 -15.516 1 83.56 194 ILE A CA 1
ATOM 1608 C C . ILE A 1 194 ? 24.094 -12.523 -16.594 1 83.56 194 ILE A C 1
ATOM 1610 O O . ILE A 1 194 ? 24.828 -12.797 -17.531 1 83.56 194 ILE A O 1
ATOM 1614 N N . VAL A 1 195 ? 23.484 -11.406 -16.359 1 85.25 195 VAL A N 1
ATOM 1615 C CA . VAL A 1 195 ? 23.672 -10.32 -17.312 1 85.25 195 VAL A CA 1
ATOM 1616 C C . VAL A 1 195 ? 24.766 -9.375 -16.828 1 85.25 195 VAL A C 1
ATOM 1618 O O . VAL A 1 195 ? 24.75 -8.953 -15.664 1 85.25 195 VAL A O 1
ATOM 1621 N N . GLU A 1 196 ? 25.734 -9.07 -17.734 1 89.75 196 GLU A N 1
ATOM 1622 C CA . GLU A 1 196 ? 26.75 -8.094 -17.391 1 89.75 196 GLU A CA 1
ATOM 1623 C C . GLU A 1 196 ? 26.203 -6.668 -17.469 1 89.75 196 GLU A C 1
ATOM 1625 O O . GLU A 1 196 ? 25.594 -6.293 -18.469 1 89.75 196 GLU A O 1
ATOM 1630 N N . PRO A 1 197 ? 26.469 -5.938 -16.438 1 92.62 197 PRO A N 1
ATOM 1631 C CA . PRO A 1 197 ? 25.938 -4.574 -16.453 1 92.62 197 PRO A CA 1
ATOM 1632 C C . PRO A 1 197 ? 26.562 -3.701 -17.531 1 92.62 197 PRO A C 1
ATOM 1634 O O . PRO A 1 197 ? 27.75 -3.832 -17.828 1 92.62 197 PRO A O 1
ATOM 1637 N N . LYS A 1 198 ? 25.75 -2.809 -18.062 1 93.56 198 LYS A N 1
ATOM 1638 C CA . LYS A 1 198 ? 26.219 -1.776 -18.984 1 93.56 198 LYS A CA 1
ATOM 1639 C C . LYS A 1 198 ? 26.688 -0.537 -18.219 1 93.56 198 LYS A C 1
ATOM 1641 O O . LYS A 1 198 ? 26.438 -0.403 -17.031 1 93.56 198 LYS A O 1
ATOM 1646 N N . ASN A 1 199 ? 27.406 0.31 -18.953 1 94.19 199 ASN A N 1
ATOM 1647 C CA . ASN A 1 199 ? 27.984 1.502 -18.344 1 94.19 199 ASN A CA 1
ATOM 1648 C C . ASN A 1 199 ? 26.922 2.355 -17.656 1 94.19 199 ASN A C 1
ATOM 1650 O O . ASN A 1 199 ? 27.109 2.805 -16.516 1 94.19 199 ASN A O 1
ATOM 1654 N N . LEU A 1 200 ? 25.891 2.541 -18.375 1 95.56 200 LEU A N 1
ATOM 1655 C CA . LEU A 1 200 ? 24.812 3.352 -17.828 1 95.56 200 LEU A CA 1
ATOM 1656 C C . LEU A 1 200 ? 24.281 2.762 -16.531 1 95.56 200 LEU A C 1
ATOM 1658 O O . LEU A 1 200 ? 24 3.496 -15.578 1 95.56 200 LEU A O 1
ATOM 1662 N N . GLU A 1 201 ? 24.078 1.46 -16.391 1 96 201 GLU A N 1
ATOM 1663 C CA . GLU A 1 201 ? 23.609 0.762 -15.203 1 96 201 GLU A CA 1
ATOM 1664 C C . GLU A 1 201 ? 24.609 0.889 -14.062 1 96 201 GLU A C 1
ATOM 1666 O O . GLU A 1 201 ? 24.219 1.004 -12.898 1 96 201 GLU A O 1
ATOM 1671 N N . SER A 1 202 ? 25.875 0.949 -14.398 1 96.69 202 SER A N 1
ATOM 1672 C CA . SER A 1 202 ? 26.906 1.137 -13.383 1 96.69 202 SER A CA 1
ATOM 1673 C C . SER A 1 202 ? 26.828 2.523 -12.75 1 96.69 202 SER A C 1
ATOM 1675 O O . SER A 1 202 ? 27.078 2.688 -11.562 1 96.69 202 SER A O 1
ATOM 1677 N N . LYS A 1 203 ? 26.5 3.49 -13.57 1 97.5 203 LYS A N 1
ATOM 1678 C CA . LYS A 1 203 ? 26.328 4.844 -13.047 1 97.5 203 LYS A CA 1
ATOM 1679 C C . LYS A 1 203 ? 25.188 4.906 -12.047 1 97.5 203 LYS A C 1
ATOM 1681 O O . LYS A 1 203 ? 25.297 5.527 -10.992 1 97.5 203 LYS A O 1
ATOM 1686 N N . ILE A 1 204 ? 24.078 4.305 -12.422 1 98.12 204 ILE A N 1
ATOM 1687 C CA . ILE A 1 204 ? 22.922 4.246 -11.523 1 98.12 204 ILE A CA 1
ATOM 1688 C C . ILE A 1 204 ? 23.312 3.541 -10.227 1 98.12 204 ILE A C 1
ATOM 1690 O O . ILE A 1 204 ? 22.984 4.008 -9.133 1 98.12 204 ILE A O 1
ATOM 1694 N N . ALA A 1 205 ? 24.031 2.434 -10.352 1 97.38 205 ALA A N 1
ATOM 1695 C CA . ALA A 1 205 ? 24.453 1.627 -9.211 1 97.38 205 ALA A CA 1
ATOM 1696 C C . ALA A 1 205 ? 25.328 2.441 -8.266 1 97.38 205 ALA A C 1
ATOM 1698 O O . ALA A 1 205 ? 25.219 2.305 -7.043 1 97.38 205 ALA A O 1
ATOM 1699 N N . LYS A 1 206 ? 26.188 3.268 -8.797 1 97.44 206 LYS A N 1
ATOM 1700 C CA . LYS A 1 206 ? 27.062 4.102 -7.977 1 97.44 206 LYS A CA 1
ATOM 1701 C C . LYS A 1 206 ? 26.25 5.07 -7.117 1 97.44 206 LYS A C 1
ATOM 1703 O O . LYS A 1 206 ? 26.547 5.273 -5.941 1 97.44 206 LYS A O 1
ATOM 1708 N N . ASN A 1 207 ? 25.25 5.676 -7.766 1 97.75 207 ASN A N 1
ATOM 1709 C CA . ASN A 1 207 ? 24.375 6.578 -7.031 1 97.75 207 ASN A CA 1
ATOM 1710 C C . ASN A 1 207 ? 23.656 5.855 -5.887 1 97.75 207 ASN A C 1
ATOM 1712 O O . ASN A 1 207 ? 23.484 6.422 -4.809 1 97.75 207 ASN A O 1
ATOM 1716 N N . ILE A 1 208 ? 23.281 4.637 -6.09 1 97.94 208 ILE A N 1
ATOM 1717 C CA . ILE A 1 208 ? 22.562 3.842 -5.105 1 97.94 208 ILE A CA 1
ATOM 1718 C C . ILE A 1 208 ? 23.516 3.365 -4.016 1 97.94 208 ILE A C 1
ATOM 1720 O O . ILE A 1 208 ? 23.172 3.381 -2.83 1 97.94 208 ILE A O 1
ATOM 1724 N N . ALA A 1 209 ? 24.703 2.914 -4.426 1 95.44 209 ALA A N 1
ATOM 1725 C CA . ALA A 1 209 ? 25.688 2.361 -3.494 1 95.44 209 ALA A CA 1
ATOM 1726 C C . ALA A 1 209 ? 26.047 3.371 -2.404 1 95.44 209 ALA A C 1
ATOM 1728 O O . ALA A 1 209 ? 26.344 2.99 -1.271 1 95.44 209 ALA A O 1
ATOM 1729 N N . SER A 1 210 ? 25.922 4.645 -2.756 1 94.56 210 SER A N 1
ATOM 1730 C CA . SER A 1 210 ? 26.234 5.707 -1.803 1 94.56 210 SER A CA 1
ATOM 1731 C C . SER A 1 210 ? 25.234 5.727 -0.65 1 94.56 210 SER A C 1
ATOM 1733 O O . SER A 1 210 ? 25.516 6.281 0.414 1 94.56 210 SER A O 1
ATOM 1735 N N . LEU A 1 211 ? 24.109 5.109 -0.8 1 96.62 211 LEU A N 1
ATOM 1736 C CA . LEU A 1 211 ? 23.047 5.094 0.213 1 96.62 211 LEU A CA 1
ATOM 1737 C C . LEU A 1 211 ? 23.141 3.844 1.078 1 96.62 211 LEU A C 1
ATOM 1739 O O . LEU A 1 211 ? 22.438 3.715 2.072 1 96.62 211 LEU A O 1
ATOM 1743 N N . ILE A 1 212 ? 24.016 2.912 0.756 1 97.25 212 ILE A N 1
ATOM 1744 C CA . ILE A 1 212 ? 24.125 1.641 1.462 1 97.25 212 ILE A CA 1
ATOM 1745 C C . ILE A 1 212 ? 25.312 1.695 2.43 1 97.25 212 ILE A C 1
ATOM 1747 O O . ILE A 1 212 ? 26.453 1.906 2.016 1 97.25 212 ILE A O 1
ATOM 1751 N N . ASN A 1 213 ? 25.078 1.457 3.658 1 97.12 213 ASN A N 1
ATOM 1752 C CA . ASN A 1 213 ? 26.109 1.484 4.691 1 97.12 213 ASN A CA 1
ATOM 1753 C C . ASN A 1 213 ? 26.547 0.076 5.082 1 97.12 213 ASN A C 1
ATOM 1755 O O . ASN A 1 213 ? 25.844 -0.896 4.812 1 97.12 213 ASN A O 1
ATOM 1759 N N . ASN A 1 214 ? 27.766 0.047 5.68 1 97.88 214 ASN A N 1
ATOM 1760 C CA . ASN A 1 214 ? 28.141 -1.205 6.324 1 97.88 214 ASN A CA 1
ATOM 1761 C C . ASN A 1 214 ? 27.094 -1.669 7.324 1 97.88 214 ASN A C 1
ATOM 1763 O O . ASN A 1 214 ? 26.484 -0.851 8.023 1 97.88 214 ASN A O 1
ATOM 1767 N N . GLY A 1 215 ? 26.828 -2.93 7.293 1 98.25 215 GLY A N 1
ATOM 1768 C CA . GLY A 1 215 ? 25.891 -3.484 8.258 1 98.25 215 GLY A CA 1
ATOM 1769 C C . GLY A 1 215 ? 24.453 -3.479 7.766 1 98.25 215 GLY A C 1
ATOM 1770 O O . GLY A 1 215 ? 23.547 -3.984 8.445 1 98.25 215 GLY A O 1
ATOM 1771 N N . SER A 1 216 ? 24.188 -2.961 6.562 1 98.5 216 SER A N 1
ATOM 1772 C CA . SER A 1 216 ? 22.828 -2.92 6.02 1 98.5 216 SER A CA 1
ATOM 1773 C C . SER A 1 216 ? 22.328 -4.32 5.684 1 98.5 216 SER A C 1
ATOM 1775 O O . SER A 1 216 ? 23.125 -5.211 5.371 1 98.5 216 SER A O 1
ATOM 1777 N N . THR A 1 217 ? 21.109 -4.543 5.852 1 98.62 217 THR A N 1
ATOM 1778 C CA . THR A 1 217 ? 20.391 -5.684 5.285 1 98.62 217 THR A CA 1
ATOM 1779 C C . THR A 1 217 ? 19.766 -5.316 3.943 1 98.62 217 THR A C 1
ATOM 1781 O O . THR A 1 217 ? 19.047 -4.316 3.842 1 98.62 217 THR A O 1
ATOM 1784 N N . ILE A 1 218 ? 19.984 -6.148 2.932 1 97.94 218 ILE A N 1
ATOM 1785 C CA . ILE A 1 218 ? 19.641 -5.66 1.601 1 97.94 218 ILE A CA 1
ATOM 1786 C C . ILE A 1 218 ? 18.656 -6.629 0.935 1 97.94 218 ILE A C 1
ATOM 1788 O O . ILE A 1 218 ? 18.703 -7.832 1.19 1 97.94 218 ILE A O 1
ATOM 1792 N N . GLN A 1 219 ? 17.781 -6.188 0.223 1 98.12 219 GLN A N 1
ATOM 1793 C CA . GLN A 1 219 ? 16.969 -6.84 -0.808 1 98.12 219 GLN A CA 1
ATOM 1794 C C . GLN A 1 219 ? 17.281 -6.266 -2.188 1 98.12 219 GLN A C 1
ATOM 1796 O O . GLN A 1 219 ? 17.109 -5.07 -2.424 1 98.12 219 GLN A O 1
ATOM 1801 N N . ILE A 1 220 ? 17.766 -7.082 -3.053 1 92.25 220 ILE A N 1
ATOM 1802 C CA . ILE A 1 220 ? 18.141 -6.672 -4.402 1 92.25 220 ILE A CA 1
ATOM 1803 C C . ILE A 1 220 ? 17.656 -7.711 -5.41 1 92.25 220 ILE A C 1
ATOM 1805 O O . ILE A 1 220 ? 17.703 -8.914 -5.141 1 92.25 220 ILE A O 1
ATOM 1809 N N . GLY A 1 221 ? 17.141 -7.281 -6.523 1 85.56 221 GLY A N 1
ATOM 1810 C CA . GLY A 1 221 ? 16.656 -8.188 -7.547 1 85.56 221 GLY A CA 1
ATOM 1811 C C . GLY A 1 221 ? 17.703 -8.547 -8.586 1 85.56 221 GLY A C 1
ATOM 1812 O O . GLY A 1 221 ? 18.875 -8.719 -8.25 1 85.56 221 GLY A O 1
ATOM 1813 N N . ILE A 1 222 ? 17.234 -8.875 -9.719 1 81.69 222 ILE A N 1
ATOM 1814 C CA . ILE A 1 222 ? 18.094 -9.281 -10.828 1 81.69 222 ILE A CA 1
ATOM 1815 C C . ILE A 1 222 ? 18.031 -8.219 -11.93 1 81.69 222 ILE A C 1
ATOM 1817 O O . ILE A 1 222 ? 17.234 -7.289 -11.867 1 81.69 222 ILE A O 1
ATOM 1821 N N . GLY A 1 223 ? 18.938 -8.391 -12.922 1 84.81 223 GLY A N 1
ATOM 1822 C CA . GLY A 1 223 ? 19.016 -7.445 -14.031 1 84.81 223 GLY A CA 1
ATOM 1823 C C . GLY A 1 223 ? 20.266 -6.602 -14.008 1 84.81 223 GLY A C 1
ATOM 1824 O O . GLY A 1 223 ? 21.094 -6.746 -13.109 1 84.81 223 GLY A O 1
ATOM 1825 N N . GLY A 1 224 ? 20.344 -5.766 -15 1 88.62 224 GLY A N 1
ATOM 1826 C CA . GLY A 1 224 ? 21.547 -4.973 -15.172 1 88.62 224 GLY A CA 1
ATOM 1827 C C . GLY A 1 224 ? 21.859 -4.09 -13.984 1 88.62 224 GLY A C 1
ATOM 1828 O O . GLY A 1 224 ? 22.969 -4.148 -13.43 1 88.62 224 GLY A O 1
ATOM 1829 N N . ILE A 1 225 ? 20.906 -3.385 -13.5 1 91.44 225 ILE A N 1
ATOM 1830 C CA . ILE A 1 225 ? 21.125 -2.422 -12.422 1 91.44 225 ILE A CA 1
ATOM 1831 C C . ILE A 1 225 ? 21.422 -3.162 -11.125 1 91.44 225 ILE A C 1
ATOM 1833 O O . ILE A 1 225 ? 22.453 -2.912 -10.484 1 91.44 225 ILE A O 1
ATOM 1837 N N . PRO A 1 226 ? 20.625 -4.125 -10.734 1 89.81 226 PRO A N 1
ATOM 1838 C CA . PRO A 1 226 ? 20.906 -4.875 -9.508 1 89.81 226 PRO A CA 1
ATOM 1839 C C . PRO A 1 226 ? 22.281 -5.547 -9.531 1 89.81 226 PRO A C 1
ATOM 1841 O O . PRO A 1 226 ? 22.984 -5.527 -8.531 1 89.81 226 PRO A O 1
ATOM 1844 N N . ASN A 1 227 ? 22.641 -6.113 -10.672 1 90.25 227 ASN A N 1
ATOM 1845 C CA . ASN A 1 227 ? 23.938 -6.758 -10.789 1 90.25 227 ASN A CA 1
ATOM 1846 C C . ASN A 1 227 ? 25.078 -5.75 -10.648 1 90.25 227 ASN A C 1
ATOM 1848 O O . ASN A 1 227 ? 26.109 -6.055 -10.062 1 90.25 227 ASN A O 1
ATOM 1852 N N . ALA A 1 228 ? 24.859 -4.598 -11.227 1 93.81 228 ALA A N 1
ATOM 1853 C CA . ALA A 1 228 ? 25.844 -3.535 -11.117 1 93.81 228 ALA A CA 1
ATOM 1854 C C . ALA A 1 228 ? 26.031 -3.109 -9.656 1 93.81 228 ALA A C 1
ATOM 1856 O O . ALA A 1 228 ? 27.141 -2.848 -9.219 1 93.81 228 ALA A O 1
ATOM 1857 N N . ILE A 1 229 ? 24.938 -3.006 -8.938 1 93.19 229 ILE A N 1
ATOM 1858 C CA . ILE A 1 229 ? 24.984 -2.619 -7.527 1 93.19 229 ILE A CA 1
ATOM 1859 C C . ILE A 1 229 ? 25.797 -3.641 -6.738 1 93.19 229 ILE A C 1
ATOM 1861 O O . ILE A 1 229 ? 26.656 -3.271 -5.938 1 93.19 229 ILE A O 1
ATOM 1865 N N . ALA A 1 230 ? 25.5 -4.891 -7 1 90.25 230 ALA A N 1
ATOM 1866 C CA . ALA A 1 230 ? 26.219 -5.953 -6.293 1 90.25 230 ALA A CA 1
ATOM 1867 C C . ALA A 1 230 ? 27.719 -5.836 -6.496 1 90.25 230 ALA A C 1
ATOM 1869 O O . ALA A 1 230 ? 28.5 -6.059 -5.566 1 90.25 230 ALA A O 1
ATOM 1870 N N . LYS A 1 231 ? 28.141 -5.488 -7.637 1 90.81 231 LYS A N 1
ATOM 1871 C CA . LYS A 1 231 ? 29.562 -5.348 -7.957 1 90.81 231 LYS A CA 1
ATOM 1872 C C . LYS A 1 231 ? 30.188 -4.203 -7.168 1 90.81 231 LYS A C 1
ATOM 1874 O O . LYS A 1 231 ? 31.375 -4.242 -6.852 1 90.81 231 LYS A O 1
ATOM 1879 N N . LEU A 1 232 ? 29.406 -3.23 -6.863 1 93.12 232 LEU A N 1
ATOM 1880 C CA . LEU A 1 232 ? 29.906 -2.039 -6.195 1 93.12 232 LEU A CA 1
ATOM 1881 C C . LEU A 1 232 ? 29.891 -2.209 -4.68 1 93.12 232 LEU A C 1
ATOM 1883 O O . LEU A 1 232 ? 30.344 -1.334 -3.941 1 93.12 232 LEU A O 1
ATOM 1887 N N . LEU A 1 233 ? 29.344 -3.307 -4.203 1 94.56 233 LEU A N 1
ATOM 1888 C CA . LEU A 1 233 ? 29.219 -3.512 -2.764 1 94.56 233 LEU A CA 1
ATOM 1889 C C . LEU A 1 233 ? 30.422 -4.281 -2.215 1 94.56 233 LEU A C 1
ATOM 1891 O O . LEU A 1 233 ? 30.484 -4.555 -1.015 1 94.56 233 LEU A O 1
ATOM 1895 N N . LYS A 1 234 ? 31.406 -4.547 -3.006 1 93.06 234 LYS A N 1
ATOM 1896 C CA . LYS A 1 234 ? 32.531 -5.398 -2.648 1 93.06 234 LYS A CA 1
ATOM 1897 C C . LYS A 1 234 ? 33.344 -4.773 -1.529 1 93.06 234 LYS A C 1
ATOM 1899 O O . LYS A 1 234 ? 34.062 -5.473 -0.814 1 93.06 234 LYS A O 1
ATOM 1904 N N . ASP A 1 235 ? 33.219 -3.473 -1.377 1 92.69 235 ASP A N 1
ATOM 1905 C CA . ASP A 1 235 ? 34.031 -2.797 -0.353 1 92.69 235 ASP A CA 1
ATOM 1906 C C . ASP A 1 235 ? 33.219 -2.623 0.935 1 92.69 235 ASP A C 1
ATOM 1908 O O . ASP A 1 235 ? 33.719 -2.096 1.925 1 92.69 235 ASP A O 1
ATOM 1912 N N . LYS A 1 236 ? 31.969 -3.031 0.946 1 96.62 236 LYS A N 1
ATOM 1913 C CA . LYS A 1 236 ? 31.141 -2.949 2.152 1 96.62 236 LYS A CA 1
ATOM 1914 C C . LYS A 1 236 ? 31.453 -4.094 3.109 1 96.62 236 LYS A C 1
ATOM 1916 O O . LYS A 1 236 ? 32.188 -5.027 2.754 1 96.62 236 LYS A O 1
ATOM 1921 N N . LYS A 1 237 ? 30.984 -3.941 4.309 1 97.38 237 LYS A N 1
ATOM 1922 C CA . LYS A 1 237 ? 31.234 -4.938 5.344 1 97.38 237 LYS A CA 1
ATOM 1923 C C . LYS A 1 237 ? 29.938 -5.293 6.086 1 97.38 237 LYS A C 1
ATOM 1925 O O . LYS A 1 237 ? 29.109 -4.422 6.344 1 97.38 237 LYS A O 1
ATOM 1930 N N . ASP A 1 238 ? 29.812 -6.594 6.398 1 98.06 238 ASP A N 1
ATOM 1931 C CA . ASP A 1 238 ? 28.797 -7.109 7.324 1 98.06 238 ASP A CA 1
ATOM 1932 C C . ASP A 1 238 ? 27.391 -6.879 6.789 1 98.06 238 ASP A C 1
ATOM 1934 O O . ASP A 1 238 ? 26.484 -6.535 7.547 1 98.06 238 ASP A O 1
ATOM 1938 N N . LEU A 1 239 ? 27.234 -6.977 5.516 1 98.31 239 LEU A N 1
ATOM 1939 C CA . LEU A 1 239 ? 25.891 -6.891 4.938 1 98.31 239 LEU A CA 1
ATOM 1940 C C . LEU A 1 239 ? 25.062 -8.117 5.293 1 98.31 239 LEU A C 1
ATOM 1942 O O . LEU A 1 239 ? 25.625 -9.18 5.602 1 98.31 239 LEU A O 1
ATOM 1946 N N . GLY A 1 240 ? 23.828 -7.941 5.391 1 98.5 240 GLY A N 1
ATOM 1947 C CA . GLY A 1 240 ? 22.859 -9.016 5.547 1 98.5 240 GLY A CA 1
ATOM 1948 C C . GLY A 1 240 ? 21.891 -9.117 4.383 1 98.5 240 GLY A C 1
ATOM 1949 O O . GLY A 1 240 ? 21.781 -8.195 3.578 1 98.5 240 GLY A O 1
ATOM 1950 N N . ILE A 1 241 ? 21.266 -10.32 4.32 1 98.56 241 ILE A N 1
ATOM 1951 C CA . ILE A 1 241 ? 20.344 -10.523 3.211 1 98.56 241 ILE A CA 1
ATOM 1952 C C . ILE A 1 241 ? 18.969 -10.953 3.746 1 98.56 241 ILE A C 1
ATOM 1954 O O . ILE A 1 241 ? 18.859 -11.953 4.453 1 98.56 241 ILE A O 1
ATOM 1958 N N . HIS A 1 242 ? 18 -10.242 3.502 1 98.75 242 HIS A N 1
ATOM 1959 C CA . HIS A 1 242 ? 16.562 -10.547 3.529 1 98.75 242 HIS A CA 1
ATOM 1960 C C . HIS A 1 242 ? 15.898 -10.18 2.209 1 98.75 242 HIS A C 1
ATOM 1962 O O . HIS A 1 242 ? 15.594 -9.008 1.968 1 98.75 242 HIS A O 1
ATOM 1968 N N . THR A 1 243 ? 15.711 -11.188 1.392 1 98.19 243 THR A N 1
ATOM 1969 C CA . THR A 1 243 ? 15.281 -10.898 0.027 1 98.19 243 THR A CA 1
ATOM 1970 C C . THR A 1 243 ? 14.195 -11.875 -0.419 1 98.19 243 THR A C 1
ATOM 1972 O O . THR A 1 243 ? 14.109 -12.992 0.095 1 98.19 243 THR A O 1
ATOM 1975 N N . GLU A 1 244 ? 13.398 -11.383 -1.328 1 97.56 244 GLU A N 1
ATOM 1976 C CA . GLU A 1 244 ? 12.398 -12.25 -1.953 1 97.56 244 GLU A CA 1
ATOM 1977 C C . GLU A 1 244 ? 13.062 -13.305 -2.826 1 97.56 244 GLU A C 1
ATOM 1979 O O . GLU A 1 244 ? 12.844 -14.508 -2.635 1 97.56 244 GLU A O 1
ATOM 1984 N N . MET A 1 245 ? 13.898 -12.891 -3.678 1 97.25 245 MET A N 1
ATOM 1985 C CA . MET A 1 245 ? 14.578 -13.742 -4.645 1 97.25 245 MET A CA 1
ATOM 1986 C C . MET A 1 245 ? 16.078 -13.812 -4.352 1 97.25 245 MET A C 1
ATOM 1988 O O . MET A 1 245 ? 16.75 -12.789 -4.332 1 97.25 245 MET A O 1
ATOM 1992 N N . PHE A 1 246 ? 16.547 -15.031 -4.086 1 97.19 246 PHE A N 1
ATOM 1993 C CA . PHE A 1 246 ? 17.984 -15.234 -3.965 1 97.19 246 PHE A CA 1
ATOM 1994 C C . PHE A 1 246 ? 18.656 -15.203 -5.336 1 97.19 246 PHE A C 1
ATOM 1996 O O . PHE A 1 246 ? 18.203 -15.875 -6.27 1 97.19 246 PHE A O 1
ATOM 2003 N N . THR A 1 247 ? 19.703 -14.422 -5.438 1 92.25 247 THR A N 1
ATOM 2004 C CA . THR A 1 247 ? 20.344 -14.25 -6.734 1 92.25 247 THR A CA 1
ATOM 2005 C C . THR A 1 247 ? 21.812 -14.641 -6.664 1 92.25 247 THR A C 1
ATOM 2007 O O . THR A 1 247 ? 22.391 -14.719 -5.574 1 92.25 247 THR A O 1
ATOM 2010 N N . GLU A 1 248 ? 22.391 -14.758 -7.809 1 91.31 248 GLU A N 1
ATOM 2011 C CA . GLU A 1 248 ? 23.766 -15.219 -7.977 1 91.31 248 GLU A CA 1
ATOM 2012 C C . GLU A 1 248 ? 24.766 -14.258 -7.316 1 91.31 248 GLU A C 1
ATOM 2014 O O . GLU A 1 248 ? 25.766 -14.68 -6.746 1 91.31 248 GLU A O 1
ATOM 2019 N N . SER A 1 249 ? 24.484 -13.039 -7.406 1 89.19 249 SER A N 1
ATOM 2020 C CA . SER A 1 249 ? 25.406 -12.016 -6.949 1 89.19 249 SER A CA 1
ATOM 2021 C C . SER A 1 249 ? 25.656 -12.117 -5.445 1 89.19 249 SER A C 1
ATOM 2023 O O . SER A 1 249 ? 26.703 -11.703 -4.949 1 89.19 249 SER A O 1
ATOM 2025 N N . MET A 1 250 ? 24.766 -12.641 -4.695 1 94 250 MET A N 1
ATOM 2026 C CA . MET A 1 250 ? 24.875 -12.766 -3.244 1 94 250 MET A CA 1
ATOM 2027 C C . MET A 1 250 ? 25.953 -13.773 -2.867 1 94 250 MET A C 1
ATOM 2029 O O . MET A 1 250 ? 26.609 -13.633 -1.833 1 94 250 MET A O 1
ATOM 2033 N N . ILE A 1 251 ? 26.188 -14.773 -3.725 1 94.94 251 ILE A N 1
ATOM 2034 C CA . ILE A 1 251 ? 27.156 -15.82 -3.455 1 94.94 251 ILE A CA 1
ATOM 2035 C C . ILE A 1 251 ? 28.562 -15.227 -3.455 1 94.94 251 ILE A C 1
ATOM 2037 O O . ILE A 1 251 ? 29.344 -15.445 -2.521 1 94.94 251 ILE A O 1
ATOM 2041 N N . GLU A 1 252 ? 28.844 -14.453 -4.465 1 91.94 252 GLU A N 1
ATOM 2042 C CA . GLU A 1 252 ? 30.172 -13.844 -4.574 1 91.94 252 GLU A CA 1
ATOM 2043 C C . GLU A 1 252 ? 30.453 -12.922 -3.389 1 91.94 252 GLU A C 1
ATOM 2045 O O . GLU A 1 252 ? 31.547 -12.945 -2.824 1 91.94 252 GLU A O 1
ATOM 2050 N N . LEU A 1 253 ? 29.469 -12.148 -3.041 1 95.56 253 LEU A N 1
ATOM 2051 C CA . LEU A 1 253 ? 29.625 -11.219 -1.925 1 95.56 253 LEU A CA 1
ATOM 2052 C C . LEU A 1 253 ? 29.844 -11.977 -0.618 1 95.56 253 LEU A C 1
ATOM 2054 O O . LEU A 1 253 ? 30.594 -11.539 0.245 1 95.56 253 LEU A O 1
ATOM 2058 N N . PHE A 1 254 ? 29.188 -13.094 -0.448 1 97.12 254 PHE A N 1
ATOM 2059 C CA . PHE A 1 254 ? 29.359 -13.922 0.739 1 97.12 254 PHE A CA 1
ATOM 2060 C C . PHE A 1 254 ? 30.75 -14.539 0.786 1 97.12 254 PHE A C 1
ATOM 2062 O O . PHE A 1 254 ? 31.422 -14.484 1.817 1 97.12 254 PHE A O 1
ATOM 2069 N N . GLU A 1 255 ? 31.141 -15.086 -0.335 1 96.06 255 GLU A N 1
ATOM 2070 C CA . GLU A 1 255 ? 32.438 -15.758 -0.416 1 96.06 255 GLU A CA 1
ATOM 2071 C C . GLU A 1 255 ? 33.594 -14.781 -0.198 1 96.06 255 GLU A C 1
ATOM 2073 O O . GLU A 1 255 ? 34.625 -15.156 0.318 1 96.06 255 GLU A O 1
ATOM 2078 N N . ASN A 1 256 ? 33.312 -13.516 -0.478 1 95.19 256 ASN A N 1
ATOM 2079 C CA . ASN A 1 256 ? 34.344 -12.477 -0.294 1 95.19 256 ASN A CA 1
ATOM 2080 C C . ASN A 1 256 ? 34.25 -11.859 1.098 1 95.19 256 ASN A C 1
ATOM 2082 O O . ASN A 1 256 ? 34.969 -10.898 1.396 1 95.19 256 ASN A O 1
ATOM 2086 N N . GLY A 1 257 ? 33.344 -12.289 1.871 1 96.75 257 GLY A N 1
ATOM 2087 C CA . GLY A 1 257 ? 33.25 -11.844 3.252 1 96.75 257 GLY A CA 1
ATOM 2088 C C . GLY A 1 257 ? 32.469 -10.555 3.412 1 96.75 257 GLY A C 1
ATOM 2089 O O . GLY A 1 257 ? 32.406 -9.992 4.508 1 96.75 257 GLY A O 1
ATOM 2090 N N . VAL A 1 258 ? 31.906 -10.078 2.354 1 97.69 258 VAL A N 1
ATOM 2091 C CA . VAL A 1 258 ? 31.156 -8.828 2.379 1 97.69 258 VAL A CA 1
ATOM 2092 C C . VAL A 1 258 ? 29.797 -9.062 3.053 1 97.69 258 VAL A C 1
ATOM 2094 O O . VAL A 1 258 ? 29.391 -8.281 3.918 1 97.69 258 VAL A O 1
ATOM 2097 N N . ILE A 1 259 ? 29.141 -10.141 2.691 1 98.12 259 ILE A N 1
ATOM 2098 C CA . ILE A 1 259 ? 27.906 -10.578 3.359 1 98.12 259 ILE A CA 1
ATOM 2099 C C . ILE A 1 259 ? 28.266 -11.547 4.484 1 98.12 259 ILE A C 1
ATOM 2101 O O . ILE A 1 259 ? 28.938 -12.555 4.262 1 98.12 259 ILE A O 1
ATOM 2105 N N . THR A 1 260 ? 27.875 -11.203 5.656 1 98.31 260 THR A N 1
ATOM 2106 C CA . THR A 1 260 ? 28.078 -12.102 6.789 1 98.31 260 THR A CA 1
ATOM 2107 C C . THR A 1 260 ? 26.75 -12.461 7.438 1 98.31 260 THR A C 1
ATOM 2109 O O . THR A 1 260 ? 26.641 -13.469 8.133 1 98.31 260 THR A O 1
ATOM 2112 N N . ASN A 1 261 ? 25.781 -11.57 7.305 1 98.44 261 ASN A N 1
ATOM 2113 C CA . ASN A 1 261 ? 24.453 -11.688 7.906 1 98.44 261 ASN A CA 1
ATOM 2114 C C . ASN A 1 261 ? 24.516 -11.5 9.422 1 98.44 261 ASN A C 1
ATOM 2116 O O . ASN A 1 261 ? 23.516 -11.719 10.117 1 98.44 261 ASN A O 1
ATOM 2120 N N . MET A 1 262 ? 25.594 -11.078 9.938 1 98.06 262 MET A N 1
ATOM 2121 C CA . MET A 1 262 ? 25.812 -11.094 11.383 1 98.06 262 MET A CA 1
ATOM 2122 C C . MET A 1 262 ? 25.25 -9.836 12.031 1 98.06 262 MET A C 1
ATOM 2124 O O . MET A 1 262 ? 25.078 -9.781 13.25 1 98.06 262 MET A O 1
ATOM 2128 N N . LYS A 1 263 ? 24.922 -8.852 11.273 1 97.81 263 LYS A N 1
ATOM 2129 C CA . LYS A 1 263 ? 24.375 -7.613 11.828 1 97.81 263 LYS A CA 1
ATOM 2130 C C . LYS A 1 263 ? 22.859 -7.562 11.688 1 97.81 263 LYS A C 1
ATOM 2132 O O . LYS A 1 263 ? 22.219 -6.594 12.109 1 97.81 263 LYS A O 1
ATOM 2137 N N . LYS A 1 264 ? 22.25 -8.609 11.109 1 97.75 264 LYS A N 1
ATOM 2138 C CA . LYS A 1 264 ? 20.797 -8.664 10.977 1 97.75 264 LYS A CA 1
ATOM 2139 C C . LYS A 1 264 ? 20.125 -8.82 12.336 1 97.75 264 LYS A C 1
ATOM 2141 O O . LYS A 1 264 ? 20.641 -9.516 13.219 1 97.75 264 LYS A O 1
ATOM 2146 N N . ASN A 1 265 ? 18.891 -8.211 12.438 1 98 265 ASN A N 1
ATOM 2147 C CA . ASN A 1 265 ? 18.078 -8.398 13.641 1 98 265 ASN A CA 1
ATOM 2148 C C . ASN A 1 265 ? 17.375 -9.758 13.633 1 98 265 ASN A C 1
ATOM 2150 O O . ASN A 1 265 ? 17.203 -10.375 14.688 1 98 265 ASN A O 1
ATOM 2154 N N . LEU A 1 266 ? 16.922 -10.156 12.43 1 96.94 266 LEU A N 1
ATOM 2155 C CA . LEU A 1 266 ? 16.172 -11.398 12.242 1 96.94 266 LEU A CA 1
ATOM 2156 C C . LEU A 1 266 ? 17.031 -12.438 11.523 1 96.94 266 LEU A C 1
ATOM 2158 O O . LEU A 1 266 ? 17.672 -12.133 10.516 1 96.94 266 LEU A O 1
ATOM 2162 N N . TRP A 1 267 ? 17.094 -13.609 12.133 1 97.81 267 TRP A N 1
ATOM 2163 C CA . TRP A 1 267 ? 17.797 -14.734 11.523 1 97.81 267 TRP A CA 1
ATOM 2164 C C . TRP A 1 267 ? 19.266 -14.414 11.328 1 97.81 267 TRP A C 1
ATOM 2166 O O . TRP A 1 267 ? 19.812 -14.578 10.227 1 97.81 267 TRP A O 1
ATOM 2176 N N . LYS A 1 268 ? 19.891 -13.938 12.414 1 97.75 268 LYS A N 1
ATOM 2177 C CA . LYS A 1 268 ? 21.312 -13.602 12.406 1 97.75 268 LYS A CA 1
ATOM 2178 C C . LYS A 1 268 ? 22.141 -14.766 11.875 1 97.75 268 LYS A C 1
ATOM 2180 O O . LYS A 1 268 ? 21.953 -15.914 12.281 1 97.75 268 LYS A O 1
ATOM 2185 N N . GLY A 1 269 ? 22.984 -14.516 10.867 1 98 269 GLY A N 1
ATOM 2186 C CA . GLY A 1 269 ? 23.891 -15.508 10.32 1 98 269 GLY A CA 1
ATOM 2187 C C . GLY A 1 269 ? 23.297 -16.281 9.156 1 98 269 GLY A C 1
ATOM 2188 O O . GLY A 1 269 ? 23.969 -17.141 8.57 1 98 269 GLY A O 1
ATOM 2189 N N . LYS A 1 270 ? 22.062 -15.938 8.773 1 98.44 270 LYS A N 1
ATOM 2190 C CA . LYS A 1 270 ? 21.375 -16.719 7.734 1 98.44 270 LYS A CA 1
ATOM 2191 C C . LYS A 1 270 ? 20.922 -15.812 6.59 1 98.44 270 LYS A C 1
ATOM 2193 O O . LYS A 1 270 ? 20.531 -14.664 6.816 1 98.44 270 LYS A O 1
ATOM 2198 N N . PHE A 1 271 ? 21.031 -16.344 5.398 1 98.44 271 PHE A N 1
ATOM 2199 C CA . PHE A 1 271 ? 20.266 -15.781 4.293 1 98.44 271 PHE A CA 1
ATOM 2200 C C . PHE A 1 271 ? 18.781 -16.109 4.445 1 98.44 271 PHE A C 1
ATOM 2202 O O . PHE A 1 271 ? 18.406 -17.234 4.773 1 98.44 271 PHE A O 1
ATOM 2209 N N . VAL A 1 272 ? 17.938 -15.141 4.273 1 98.75 272 VAL A N 1
ATOM 2210 C CA . VAL A 1 272 ? 16.5 -15.375 4.266 1 98.75 272 VAL A CA 1
ATOM 2211 C C . VAL A 1 272 ? 15.922 -15.039 2.889 1 98.75 272 VAL A C 1
ATOM 2213 O O . VAL A 1 272 ? 16.172 -13.961 2.352 1 98.75 272 VAL A O 1
ATOM 2216 N N . CYS A 1 273 ? 15.234 -15.922 2.283 1 98.56 273 CYS A N 1
ATOM 2217 C CA . CYS A 1 273 ? 14.57 -15.695 1.002 1 98.56 273 CYS A CA 1
ATOM 2218 C C . CYS A 1 273 ? 13.328 -16.562 0.872 1 98.56 273 CYS A C 1
ATOM 2220 O O . CYS A 1 273 ? 13.008 -17.344 1.776 1 98.56 273 CYS A O 1
ATOM 2222 N N . THR A 1 274 ? 12.539 -16.375 -0.203 1 98.62 274 THR A N 1
ATOM 2223 C CA . THR A 1 274 ? 11.352 -17.203 -0.397 1 98.62 274 THR A CA 1
ATOM 2224 C C . THR A 1 274 ? 11.422 -17.953 -1.724 1 98.62 274 THR A C 1
ATOM 2226 O O . THR A 1 274 ? 10.703 -18.922 -1.932 1 98.62 274 THR A O 1
ATOM 2229 N N . PHE A 1 275 ? 12.312 -17.516 -2.605 1 98.38 275 PHE A N 1
ATOM 2230 C CA . PHE A 1 275 ? 12.586 -18.344 -3.775 1 98.38 275 PHE A CA 1
ATOM 2231 C C . PHE A 1 275 ? 13.938 -18 -4.383 1 98.38 275 PHE A C 1
ATOM 2233 O O . PHE A 1 275 ? 14.555 -17 -3.998 1 98.38 275 PHE A O 1
ATOM 2240 N N . ALA A 1 276 ? 14.453 -18.844 -5.234 1 97.75 276 ALA A N 1
ATOM 2241 C CA . ALA A 1 276 ? 15.711 -18.625 -5.953 1 97.75 276 ALA A CA 1
ATOM 2242 C C . ALA A 1 276 ? 15.539 -18.906 -7.445 1 97.75 276 ALA A C 1
ATOM 2244 O O . ALA A 1 276 ? 14.734 -19.75 -7.84 1 97.75 276 ALA A O 1
ATOM 2245 N N . LEU A 1 277 ? 16.188 -18.266 -8.234 1 96.31 277 LEU A N 1
ATOM 2246 C CA . LEU A 1 277 ? 16.234 -18.438 -9.68 1 96.31 277 LEU A CA 1
ATOM 2247 C C . LEU A 1 277 ? 17.562 -17.938 -10.234 1 96.31 277 LEU A C 1
ATOM 2249 O O . LEU A 1 277 ? 17.906 -16.75 -10.094 1 96.31 277 LEU A O 1
ATOM 2253 N N . GLY A 1 278 ? 18.344 -18.75 -10.711 1 94.88 278 GLY A N 1
ATOM 2254 C CA . GLY A 1 278 ? 19.672 -18.422 -11.195 1 94.88 278 GLY A CA 1
ATOM 2255 C C . GLY A 1 278 ? 20.344 -19.562 -11.93 1 94.88 278 GLY A C 1
ATOM 2256 O O . GLY A 1 278 ? 19.688 -20.312 -12.664 1 94.88 278 GLY A O 1
ATOM 2257 N N . SER A 1 279 ? 21.625 -19.672 -11.812 1 94.38 279 SER A N 1
ATOM 2258 C CA . SER A 1 279 ? 22.406 -20.656 -12.555 1 94.38 279 SER A CA 1
ATOM 2259 C C . SER A 1 279 ? 22.375 -22.016 -11.867 1 94.38 279 SER A C 1
ATOM 2261 O O . SER A 1 279 ? 21.938 -22.125 -10.719 1 94.38 279 SER A O 1
ATOM 2263 N N . LYS A 1 280 ? 22.828 -22.984 -12.641 1 95.81 280 LYS A N 1
ATOM 2264 C CA . LYS A 1 280 ? 22.984 -24.328 -12.07 1 95.81 280 LYS A CA 1
ATOM 2265 C C . LYS A 1 280 ? 23.938 -24.312 -10.883 1 95.81 280 LYS A C 1
ATOM 2267 O O . LYS A 1 280 ? 23.703 -24.984 -9.883 1 95.81 280 LYS A O 1
ATOM 2272 N N . LYS A 1 281 ? 24.969 -23.5 -11 1 95.25 281 LYS A N 1
ATOM 2273 C CA . LYS A 1 281 ? 25.938 -23.359 -9.922 1 95.25 281 LYS A CA 1
ATOM 2274 C C . LYS A 1 281 ? 25.281 -22.828 -8.648 1 95.25 281 LYS A C 1
ATOM 2276 O O . LYS A 1 281 ? 25.609 -23.281 -7.543 1 95.25 281 LYS A O 1
ATOM 2281 N N . MET A 1 282 ? 24.406 -21.922 -8.805 1 96.62 282 MET A N 1
ATOM 2282 C CA . MET A 1 282 ? 23.703 -21.375 -7.648 1 96.62 282 MET A CA 1
ATOM 2283 C C . MET A 1 282 ? 22.844 -22.453 -6.984 1 96.62 282 MET A C 1
ATOM 2285 O O . MET A 1 282 ? 22.828 -22.562 -5.758 1 96.62 282 MET A O 1
ATOM 2289 N N . TYR A 1 283 ? 22.141 -23.297 -7.801 1 97.94 283 TYR A N 1
ATOM 2290 C CA . TYR A 1 283 ? 21.312 -24.359 -7.246 1 97.94 283 TYR A CA 1
ATOM 2291 C C . TYR A 1 283 ? 22.156 -25.344 -6.445 1 97.94 283 TYR A C 1
ATOM 2293 O O . TYR A 1 283 ? 21.75 -25.797 -5.371 1 97.94 283 TYR A O 1
ATOM 2301 N N . GLU A 1 284 ? 23.328 -25.594 -6.992 1 97.62 284 GLU A N 1
ATOM 2302 C CA . GLU A 1 284 ? 24.25 -26.484 -6.297 1 97.62 284 GLU A CA 1
ATOM 2303 C C . GLU A 1 284 ? 24.719 -25.875 -4.98 1 97.62 284 GLU A C 1
ATOM 2305 O O . GLU A 1 284 ? 24.797 -26.578 -3.965 1 97.62 284 GLU A O 1
ATOM 2310 N N . TRP A 1 285 ? 25 -24.609 -5.02 1 97.81 285 TRP A N 1
ATOM 2311 C CA . TRP A 1 285 ? 25.453 -23.891 -3.832 1 97.81 285 TRP A CA 1
ATOM 2312 C C . TRP A 1 285 ? 24.359 -23.875 -2.758 1 97.81 285 TRP A C 1
ATOM 2314 O O . TRP A 1 285 ? 24.672 -23.938 -1.563 1 97.81 285 TRP A O 1
ATOM 2324 N N . LEU A 1 286 ? 23.109 -23.812 -3.143 1 98.38 286 LEU A N 1
ATOM 2325 C CA . LEU A 1 286 ? 21.984 -23.734 -2.236 1 98.38 286 LEU A CA 1
ATOM 2326 C C . LEU A 1 286 ? 21.656 -25.094 -1.638 1 98.38 286 LEU A C 1
ATOM 2328 O O . LEU A 1 286 ? 21.078 -25.188 -0.549 1 98.38 286 LEU A O 1
ATOM 2332 N N . ASP A 1 287 ? 22.016 -26.172 -2.309 1 98.62 287 ASP A N 1
ATOM 2333 C CA . ASP A 1 287 ? 21.625 -27.531 -1.923 1 98.62 287 ASP A CA 1
ATOM 2334 C C . ASP A 1 287 ? 22.203 -27.891 -0.553 1 98.62 287 ASP A C 1
ATOM 2336 O O . ASP A 1 287 ? 23.422 -27.922 -0.368 1 98.62 287 ASP A O 1
ATOM 2340 N N . ASN A 1 288 ? 21.266 -28.062 0.377 1 98.06 288 ASN A N 1
ATOM 2341 C CA . ASN A 1 288 ? 21.547 -28.484 1.749 1 98.06 288 ASN A CA 1
ATOM 2342 C C . ASN A 1 288 ? 22.484 -27.516 2.451 1 98.06 288 ASN A C 1
ATOM 2344 O O . ASN A 1 288 ? 23.266 -27.906 3.318 1 98.06 288 ASN A O 1
ATOM 2348 N N . ASN A 1 289 ? 22.5 -26.266 2.041 1 98.31 289 ASN A N 1
ATOM 2349 C CA . ASN A 1 289 ? 23.312 -25.219 2.672 1 98.31 289 ASN A CA 1
ATOM 2350 C C . ASN A 1 289 ? 22.641 -24.672 3.928 1 98.31 289 ASN A C 1
ATOM 2352 O O . ASN A 1 289 ? 21.609 -24 3.842 1 98.31 289 ASN A O 1
ATOM 2356 N N . PRO A 1 290 ? 23.125 -24.984 5.102 1 97.38 290 PRO A N 1
ATOM 2357 C CA . PRO A 1 290 ? 22.469 -24.547 6.336 1 97.38 290 PRO A CA 1
ATOM 2358 C C . PRO A 1 290 ? 22.5 -23.031 6.508 1 97.38 290 PRO A C 1
ATOM 2360 O O . PRO A 1 290 ? 21.812 -22.484 7.391 1 97.38 290 PRO A O 1
ATOM 2363 N N . GLY A 1 291 ? 23.234 -22.281 5.691 1 97.75 291 GLY A N 1
ATOM 2364 C CA . GLY A 1 291 ? 23.281 -20.828 5.746 1 97.75 291 GLY A CA 1
ATOM 2365 C C . GLY A 1 291 ? 22.062 -20.172 5.145 1 97.75 291 GLY A C 1
ATOM 2366 O O . GLY A 1 291 ? 21.875 -18.969 5.258 1 97.75 291 GLY A O 1
ATOM 2367 N N . ILE A 1 292 ? 21.156 -20.984 4.586 1 97.88 292 ILE A N 1
ATOM 2368 C CA . ILE A 1 292 ? 19.984 -20.453 3.887 1 97.88 292 ILE A CA 1
ATOM 2369 C C . ILE A 1 292 ? 18.719 -20.891 4.605 1 97.88 292 ILE A C 1
ATOM 2371 O O . ILE A 1 292 ? 18.594 -22.062 5.004 1 97.88 292 ILE A O 1
ATOM 2375 N N . GLN A 1 293 ? 17.844 -19.984 4.828 1 98.56 293 GLN A N 1
ATOM 2376 C CA . GLN A 1 293 ? 16.484 -20.266 5.258 1 98.56 293 GLN A CA 1
ATOM 2377 C C . GLN A 1 293 ? 15.469 -19.812 4.211 1 98.56 293 GLN A C 1
ATOM 2379 O O . GLN A 1 293 ? 15.266 -18.609 4.02 1 98.56 293 GLN A O 1
ATOM 2384 N N . LEU A 1 294 ? 14.914 -20.766 3.547 1 98.75 294 LEU A N 1
ATOM 2385 C CA . LEU A 1 294 ? 13.836 -20.469 2.605 1 98.75 294 LEU A CA 1
ATOM 2386 C C . LEU A 1 294 ? 12.477 -20.578 3.287 1 98.75 294 LEU A C 1
ATOM 2388 O O . LEU A 1 294 ? 12.062 -21.672 3.678 1 98.75 294 LEU A O 1
ATOM 2392 N N . MET A 1 295 ? 11.828 -19.453 3.445 1 98.62 295 MET A N 1
ATOM 2393 C CA . MET A 1 295 ? 10.602 -19.359 4.23 1 98.62 295 MET A CA 1
ATOM 2394 C C . MET A 1 295 ? 9.414 -18.969 3.342 1 98.62 295 MET A C 1
ATOM 2396 O O . MET A 1 295 ? 9.586 -18.719 2.15 1 98.62 295 MET A O 1
ATOM 2400 N N . ARG A 1 296 ? 8.227 -19 3.877 1 98.56 296 ARG A N 1
ATOM 2401 C CA . ARG A 1 296 ? 7.004 -18.656 3.162 1 98.56 296 ARG A CA 1
ATOM 2402 C C . ARG A 1 296 ? 7.027 -17.188 2.713 1 98.56 296 ARG A C 1
ATOM 2404 O O . ARG A 1 296 ? 7.566 -16.328 3.412 1 98.56 296 ARG A O 1
ATOM 2411 N N . GLY A 1 297 ? 6.402 -16.922 1.567 1 98.56 297 GLY A N 1
ATOM 2412 C CA . GLY A 1 297 ? 6.324 -15.57 1.047 1 98.56 297 GLY A CA 1
ATOM 2413 C C . GLY A 1 297 ? 5.598 -14.617 1.976 1 98.56 297 GLY A C 1
ATOM 2414 O O . GLY A 1 297 ? 5.941 -13.43 2.049 1 98.56 297 GLY A O 1
ATOM 2415 N N . ASN A 1 298 ? 4.57 -15.102 2.703 1 98.25 298 ASN A N 1
ATOM 2416 C CA . ASN A 1 298 ? 3.803 -14.234 3.59 1 98.25 298 ASN A CA 1
ATOM 2417 C C . ASN A 1 298 ? 4.602 -13.859 4.836 1 98.25 298 ASN A C 1
ATOM 2419 O O . ASN A 1 298 ? 4.168 -13.016 5.629 1 98.25 298 ASN A O 1
ATOM 2423 N N . TYR A 1 299 ? 5.719 -14.461 5.039 1 98.5 299 TYR A N 1
ATOM 2424 C CA . TYR A 1 299 ? 6.672 -14.062 6.066 1 98.5 299 TYR A CA 1
ATOM 2425 C C . TYR A 1 299 ? 7.785 -13.203 5.477 1 98.5 299 TYR A C 1
ATOM 2427 O O . TYR A 1 299 ? 7.984 -12.062 5.902 1 98.5 299 TYR A O 1
ATOM 2435 N N . VAL A 1 300 ? 8.477 -13.695 4.453 1 98.75 300 VAL A N 1
ATOM 2436 C CA . VAL A 1 300 ? 9.672 -13.062 3.9 1 98.75 300 VAL A CA 1
ATOM 2437 C C . VAL A 1 300 ? 9.305 -11.703 3.307 1 98.75 300 VAL A C 1
ATOM 2439 O O . VAL A 1 300 ? 10.047 -10.734 3.463 1 98.75 300 VAL A O 1
ATOM 2442 N N . ASN A 1 301 ? 8.164 -11.648 2.631 1 98.75 301 ASN A N 1
ATOM 2443 C CA . ASN A 1 301 ? 7.766 -10.438 1.918 1 98.75 301 ASN A CA 1
ATOM 2444 C C . ASN A 1 301 ? 6.828 -9.57 2.758 1 98.75 301 ASN A C 1
ATOM 2446 O O . ASN A 1 301 ? 6.379 -8.516 2.305 1 98.75 301 ASN A O 1
ATOM 2450 N N . ASP A 1 302 ? 6.477 -9.969 3.961 1 98.75 302 ASP A N 1
ATOM 2451 C CA . ASP A 1 302 ? 5.641 -9.133 4.816 1 98.75 302 ASP A CA 1
ATOM 2452 C C . ASP A 1 302 ? 6.375 -7.859 5.223 1 98.75 302 ASP A C 1
ATOM 2454 O O . ASP A 1 302 ? 7.402 -7.918 5.902 1 98.75 302 ASP A O 1
ATOM 2458 N N . PRO A 1 303 ? 5.809 -6.703 4.863 1 98.56 303 PRO A N 1
ATOM 2459 C CA . PRO A 1 303 ? 6.504 -5.449 5.164 1 98.56 303 PRO A CA 1
ATOM 2460 C C . PRO A 1 303 ? 6.855 -5.312 6.645 1 98.56 303 PRO A C 1
ATOM 2462 O O . PRO A 1 303 ? 7.902 -4.754 6.98 1 98.56 303 PRO A O 1
ATOM 2465 N N . TYR A 1 304 ? 6.082 -5.828 7.535 1 98.25 304 TYR A N 1
ATOM 2466 C CA . TYR A 1 304 ? 6.32 -5.652 8.969 1 98.25 304 TYR A CA 1
ATOM 2467 C C . TYR A 1 304 ? 7.402 -6.605 9.461 1 98.25 304 TYR A C 1
ATOM 2469 O O . TYR A 1 304 ? 8.016 -6.371 10.5 1 98.25 304 TYR A O 1
ATOM 2477 N N . ILE A 1 305 ? 7.559 -7.734 8.75 1 98.75 305 ILE A N 1
ATOM 2478 C CA . ILE A 1 305 ? 8.688 -8.609 9.039 1 98.75 305 ILE A CA 1
ATOM 2479 C C . ILE A 1 305 ? 9.969 -8.008 8.484 1 98.75 305 ILE A C 1
ATOM 2481 O O . ILE A 1 305 ? 10.992 -7.961 9.172 1 98.75 305 ILE A O 1
ATOM 2485 N N . ILE A 1 306 ? 9.906 -7.5 7.266 1 98.81 306 ILE A N 1
ATOM 2486 C CA . ILE A 1 306 ? 11.039 -6.844 6.625 1 98.81 306 ILE A CA 1
ATOM 2487 C C . ILE A 1 306 ? 11.523 -5.684 7.492 1 98.81 306 ILE A C 1
ATOM 2489 O O . ILE A 1 306 ? 12.727 -5.523 7.707 1 98.81 306 ILE A O 1
ATOM 2493 N N . ALA A 1 307 ? 10.625 -4.961 8.039 1 98.5 307 ALA A N 1
ATOM 2494 C CA . ALA A 1 307 ? 10.914 -3.744 8.797 1 98.5 307 ALA A CA 1
ATOM 2495 C C . ALA A 1 307 ? 11.656 -4.062 10.086 1 98.5 307 ALA A C 1
ATOM 2497 O O . ALA A 1 307 ? 12.234 -3.17 10.711 1 98.5 307 ALA A O 1
ATOM 2498 N N . LYS A 1 308 ? 11.625 -5.297 10.531 1 98.44 308 LYS A N 1
ATOM 2499 C CA . LYS A 1 308 ? 12.297 -5.691 11.766 1 98.44 308 LYS A CA 1
ATOM 2500 C C . LYS A 1 308 ? 13.812 -5.719 11.594 1 98.44 308 LYS A C 1
ATOM 2502 O O . LYS A 1 308 ? 14.555 -5.785 12.57 1 98.44 308 LYS A O 1
ATOM 2507 N N . ASN A 1 309 ? 14.234 -5.676 10.32 1 98.5 309 ASN A N 1
ATOM 2508 C CA . ASN A 1 309 ? 15.664 -5.523 10.062 1 98.5 309 ASN A CA 1
ATOM 2509 C C . ASN A 1 309 ? 16.062 -4.051 10.039 1 98.5 309 ASN A C 1
ATOM 2511 O O . ASN A 1 309 ? 15.594 -3.283 9.203 1 98.5 309 ASN A O 1
ATOM 2515 N N . ASP A 1 310 ? 16.969 -3.676 10.961 1 98.06 310 ASP A N 1
ATOM 2516 C CA . ASP A 1 310 ? 17.484 -2.309 10.922 1 98.06 310 ASP A CA 1
ATOM 2517 C C . ASP A 1 310 ? 18.297 -2.061 9.648 1 98.06 310 ASP A C 1
ATOM 2519 O O . ASP A 1 310 ? 18.844 -2.996 9.07 1 98.06 310 ASP A O 1
ATOM 2523 N N . ASN A 1 311 ? 18.375 -0.857 9.195 1 98.44 311 ASN A N 1
ATOM 2524 C CA . ASN A 1 311 ? 19.172 -0.457 8.039 1 98.44 311 ASN A CA 1
ATOM 2525 C C . ASN A 1 311 ? 18.797 -1.263 6.801 1 98.44 311 ASN A C 1
ATOM 2527 O O . ASN A 1 311 ? 19.688 -1.675 6.039 1 98.44 311 ASN A O 1
ATOM 2531 N N . MET A 1 312 ? 17.453 -1.583 6.707 1 98.75 312 MET A N 1
ATOM 2532 C CA . MET A 1 312 ? 16.953 -2.338 5.566 1 98.75 312 MET A CA 1
ATOM 2533 C C . MET A 1 312 ? 16.984 -1.489 4.297 1 98.75 312 MET A C 1
ATOM 2535 O O . MET A 1 312 ? 16.453 -0.378 4.277 1 98.75 312 MET A O 1
ATOM 2539 N N . ILE A 1 313 ? 17.625 -1.966 3.209 1 98.62 313 ILE A N 1
ATOM 2540 C CA . ILE A 1 313 ? 17.656 -1.298 1.913 1 98.62 313 ILE A CA 1
ATOM 2541 C C . ILE A 1 313 ? 16.953 -2.156 0.866 1 98.62 313 ILE A C 1
ATOM 2543 O O . ILE A 1 313 ? 17.344 -3.299 0.624 1 98.62 313 ILE A O 1
ATOM 2547 N N . SER A 1 314 ? 15.938 -1.69 0.32 1 98.62 314 SER A N 1
ATOM 2548 C CA . SER A 1 314 ? 15.266 -2.35 -0.796 1 98.62 314 SER A CA 1
ATOM 2549 C C . SER A 1 314 ? 15.555 -1.635 -2.113 1 98.62 314 SER A C 1
ATOM 2551 O O . SER A 1 314 ? 15.453 -0.409 -2.193 1 98.62 314 SER A O 1
ATOM 2553 N N . ILE A 1 315 ? 15.961 -2.361 -3.086 1 97.94 315 ILE A N 1
ATOM 2554 C CA . ILE A 1 315 ? 16.266 -1.795 -4.398 1 97.94 315 ILE A CA 1
ATOM 2555 C C . ILE A 1 315 ? 15.438 -2.502 -5.469 1 97.94 315 ILE A C 1
ATOM 2557 O O . ILE A 1 315 ? 15.602 -3.701 -5.703 1 97.94 315 ILE A O 1
ATOM 2561 N N . ASN A 1 316 ? 14.578 -1.823 -6.102 1 97.62 316 ASN A N 1
ATOM 2562 C CA . ASN A 1 316 ? 13.734 -2.314 -7.188 1 97.62 316 ASN A CA 1
ATOM 2563 C C . ASN A 1 316 ? 13.828 -1.42 -8.422 1 97.62 316 ASN A C 1
ATOM 2565 O O . ASN A 1 316 ? 14.258 -0.269 -8.328 1 97.62 316 ASN A O 1
ATOM 2569 N N . THR A 1 317 ? 13.5 -1.94 -9.523 1 97.5 317 THR A N 1
ATOM 2570 C CA . THR A 1 317 ? 13.531 -1.169 -10.766 1 97.5 317 THR A CA 1
ATOM 2571 C C . THR A 1 317 ? 12.125 -0.847 -11.242 1 97.5 317 THR A C 1
ATOM 2573 O O . THR A 1 317 ? 11.156 -1.464 -10.797 1 97.5 317 THR A O 1
ATOM 2576 N N . ALA A 1 318 ? 12.008 0.113 -12.039 1 98.19 318 ALA A N 1
ATOM 2577 C CA . ALA A 1 318 ? 10.711 0.521 -12.57 1 98.19 318 ALA A CA 1
ATOM 2578 C C . ALA A 1 318 ? 10.805 0.848 -14.062 1 98.19 318 ALA A C 1
ATOM 2580 O O . ALA A 1 318 ? 11.898 1.061 -14.586 1 98.19 318 ALA A O 1
ATOM 2581 N N . ILE A 1 319 ? 9.641 0.835 -14.727 1 98.25 319 ILE A N 1
ATOM 2582 C CA . ILE A 1 319 ? 9.523 1.172 -16.141 1 98.25 319 ILE A CA 1
ATOM 2583 C C . ILE A 1 319 ? 9.43 2.688 -16.297 1 98.25 319 ILE A C 1
ATOM 2585 O O . ILE A 1 319 ? 10.086 3.268 -17.172 1 98.25 319 ILE A O 1
ATOM 2589 N N . SER A 1 320 ? 8.641 3.33 -15.5 1 98.81 320 SER A N 1
ATOM 2590 C CA . SER A 1 320 ? 8.453 4.777 -15.562 1 98.81 320 SER A CA 1
ATOM 2591 C C . SER A 1 320 ? 7.93 5.324 -14.242 1 98.81 320 SER A C 1
ATOM 2593 O O . SER A 1 320 ? 7.449 4.562 -13.398 1 98.81 320 SER A O 1
ATOM 2595 N N . ILE A 1 321 ? 8.094 6.578 -14.047 1 98.94 321 ILE A N 1
ATOM 2596 C CA . ILE A 1 321 ? 7.59 7.301 -12.891 1 98.94 321 ILE A CA 1
ATOM 2597 C C . ILE A 1 321 ? 7.066 8.672 -13.32 1 98.94 321 ILE A C 1
ATOM 2599 O O . ILE A 1 321 ? 7.668 9.328 -14.18 1 98.94 321 ILE A O 1
ATOM 2603 N N . ASP A 1 322 ? 5.922 9.055 -12.82 1 98.94 322 ASP A N 1
ATOM 2604 C CA . ASP A 1 322 ? 5.461 10.398 -13.172 1 98.94 322 ASP A CA 1
ATOM 2605 C C . ASP A 1 322 ? 5.996 11.438 -12.188 1 98.94 322 ASP A C 1
ATOM 2607 O O . ASP A 1 322 ? 6.602 11.086 -11.172 1 98.94 322 ASP A O 1
ATOM 2611 N N . LEU A 1 323 ? 5.777 12.703 -12.422 1 98.88 323 LEU A N 1
ATOM 2612 C CA . LEU A 1 323 ? 6.426 13.797 -11.711 1 98.88 323 LEU A CA 1
ATOM 2613 C C . LEU A 1 323 ? 5.887 13.906 -10.289 1 98.88 323 LEU A C 1
ATOM 2615 O O . LEU A 1 323 ? 6.48 14.586 -9.445 1 98.88 323 LEU A O 1
ATOM 2619 N N . THR A 1 324 ? 4.734 13.25 -9.977 1 98.81 324 THR A N 1
ATOM 2620 C CA . THR A 1 324 ? 4.191 13.312 -8.625 1 98.81 324 THR A CA 1
ATOM 2621 C C . THR A 1 324 ? 4.699 12.148 -7.781 1 98.81 324 THR A C 1
ATOM 2623 O O . THR A 1 324 ? 4.551 12.141 -6.559 1 98.81 324 THR A O 1
ATOM 2626 N N . GLY A 1 325 ? 5.266 11.125 -8.477 1 98.88 325 GLY A N 1
ATOM 2627 C CA . GLY A 1 325 ? 5.863 10.016 -7.754 1 98.88 325 GLY A CA 1
ATOM 2628 C C . GLY A 1 325 ? 5.105 8.711 -7.926 1 98.88 325 GLY A C 1
ATOM 2629 O O . GLY A 1 325 ? 5.336 7.75 -7.188 1 98.88 325 GLY A O 1
ATOM 2630 N N . GLN A 1 326 ? 4.121 8.578 -8.805 1 98.88 326 GLN A N 1
ATOM 2631 C CA . GLN A 1 326 ? 3.508 7.293 -9.102 1 98.88 326 GLN A CA 1
ATOM 2632 C C . GLN A 1 326 ? 4.441 6.418 -9.938 1 98.88 326 GLN A C 1
ATOM 2634 O O . GLN A 1 326 ? 4.898 6.836 -11 1 98.88 326 GLN A O 1
ATOM 2639 N N . VAL A 1 327 ? 4.676 5.219 -9.484 1 98.94 327 VAL A N 1
ATOM 2640 C CA . VAL A 1 327 ? 5.652 4.344 -10.125 1 98.94 327 VAL A CA 1
ATOM 2641 C C . VAL A 1 327 ? 4.93 3.242 -10.898 1 98.94 327 VAL A C 1
ATOM 2643 O O . VAL A 1 327 ? 4.055 2.566 -10.359 1 98.94 327 VAL A O 1
ATOM 2646 N N . CYS A 1 328 ? 5.227 3.09 -12.125 1 98.88 328 CYS A N 1
ATOM 2647 C CA . CYS A 1 328 ? 4.781 1.974 -12.953 1 98.88 328 CYS A CA 1
ATOM 2648 C C . CYS A 1 328 ? 5.93 1.023 -13.258 1 98.88 328 CYS A C 1
ATOM 2650 O O . CYS A 1 328 ? 6.883 1.396 -13.945 1 98.88 328 CYS A O 1
ATOM 2652 N N . SER A 1 329 ? 5.816 -0.167 -12.797 1 98.56 329 SER A N 1
ATOM 2653 C CA . SER A 1 329 ? 6.898 -1.137 -12.953 1 98.56 329 SER A CA 1
ATOM 2654 C C . SER A 1 329 ? 6.441 -2.346 -13.766 1 98.56 329 SER A C 1
ATOM 2656 O O . SER A 1 329 ? 7.25 -3.199 -14.125 1 98.56 329 SER A O 1
ATOM 2658 N N . GLU A 1 330 ? 5.16 -2.424 -14.18 1 98.5 330 GLU A N 1
ATOM 2659 C CA . GLU A 1 330 ? 4.672 -3.746 -14.562 1 98.5 330 GLU A CA 1
ATOM 2660 C C . GLU A 1 330 ? 3.826 -3.684 -15.828 1 98.5 330 GLU A C 1
ATOM 2662 O O . GLU A 1 330 ? 3.205 -4.676 -16.219 1 98.5 330 GLU A O 1
ATOM 2667 N N . GLY A 1 331 ? 3.785 -2.525 -16.438 1 98 331 GLY A N 1
ATOM 2668 C CA . GLY A 1 331 ? 2.961 -2.432 -17.641 1 98 331 GLY A CA 1
ATOM 2669 C C . GLY A 1 331 ? 3.348 -1.275 -18.531 1 98 331 GLY A C 1
ATOM 2670 O O . GLY A 1 331 ? 4.09 -0.381 -18.125 1 98 331 GLY A O 1
ATOM 2671 N N . PHE A 1 332 ? 2.912 -1.275 -19.734 1 97.62 332 PHE A N 1
ATOM 2672 C CA . PHE A 1 332 ? 2.965 -0.224 -20.75 1 97.62 332 PHE A CA 1
ATOM 2673 C C . PHE A 1 332 ? 1.56 0.194 -21.172 1 97.62 332 PHE A C 1
ATOM 2675 O O . PHE A 1 332 ? 0.959 -0.424 -22.047 1 97.62 332 PHE A O 1
ATOM 2682 N N . GLY A 1 333 ? 1.118 1.33 -20.594 1 97 333 GLY A N 1
ATOM 2683 C CA . GLY A 1 333 ? -0.292 1.636 -20.781 1 97 333 GLY A CA 1
ATOM 2684 C C . GLY A 1 333 ? -1.209 0.521 -20.312 1 97 333 GLY A C 1
ATOM 2685 O O . GLY A 1 333 ? -1.087 0.041 -19.188 1 97 333 GLY A O 1
ATOM 2686 N N . THR A 1 334 ? -2.084 0.064 -21.203 1 97.12 334 THR A N 1
ATOM 2687 C CA . THR A 1 334 ? -3.064 -0.953 -20.844 1 97.12 334 THR A CA 1
ATOM 2688 C C . THR A 1 334 ? -2.482 -2.354 -21.016 1 97.12 334 THR A C 1
ATOM 2690 O O . THR A 1 334 ? -3.133 -3.348 -20.688 1 97.12 334 THR A O 1
ATOM 2693 N N . LYS A 1 335 ? -1.264 -2.475 -21.453 1 96.94 335 LYS A N 1
ATOM 2694 C CA . LYS A 1 335 ? -0.643 -3.773 -21.688 1 96.94 335 LYS A CA 1
ATOM 2695 C C . LYS A 1 335 ? 0.147 -4.234 -20.469 1 96.94 335 LYS A C 1
ATOM 2697 O O . LYS A 1 335 ? 1.124 -3.594 -20.078 1 96.94 335 LYS A O 1
ATOM 2702 N N . GLN A 1 336 ? -0.288 -5.332 -19.969 1 98 336 GLN A N 1
ATOM 2703 C CA . GLN A 1 336 ? 0.425 -5.922 -18.844 1 98 336 GLN A CA 1
ATOM 2704 C C . GLN A 1 336 ? 1.762 -6.508 -19.281 1 98 336 GLN A C 1
ATOM 2706 O O . GLN A 1 336 ? 1.836 -7.203 -20.297 1 98 336 GLN A O 1
ATOM 2711 N N . PHE A 1 337 ? 2.832 -6.258 -18.562 1 98.12 337 PHE A N 1
ATOM 2712 C CA . PHE A 1 337 ? 4.156 -6.73 -18.953 1 98.12 337 PHE A CA 1
ATOM 2713 C C . PHE A 1 337 ? 4.672 -7.77 -17.953 1 98.12 337 PHE A C 1
ATOM 2715 O O . PHE A 1 337 ? 5.176 -8.82 -18.359 1 98.12 337 PHE A O 1
ATOM 2722 N N . SER A 1 338 ? 4.637 -7.5 -16.672 1 97.88 338 SER A N 1
ATOM 2723 C CA . SER A 1 338 ? 5.023 -8.406 -15.594 1 97.88 338 SER A CA 1
ATOM 2724 C C . SER A 1 338 ? 3.975 -8.43 -14.492 1 97.88 338 SER A C 1
ATOM 2726 O O . SER A 1 338 ? 2.855 -8.906 -14.695 1 97.88 338 SER A O 1
ATOM 2728 N N . GLY A 1 339 ? 4.266 -8.18 -13.32 1 98.06 339 GLY A N 1
ATOM 2729 C CA . GLY A 1 339 ? 3.426 -8.078 -12.141 1 98.06 339 GLY A CA 1
ATOM 2730 C C . GLY A 1 339 ? 4.051 -7.258 -11.031 1 98.06 339 GLY A C 1
ATOM 2731 O O . GLY A 1 339 ? 5.219 -6.875 -11.117 1 98.06 339 GLY A O 1
ATOM 2732 N N . THR A 1 340 ? 3.271 -6.953 -10.039 1 97.44 340 THR A N 1
ATOM 2733 C CA . THR A 1 340 ? 3.75 -6.176 -8.906 1 97.44 340 THR A CA 1
ATOM 2734 C C . THR A 1 340 ? 4.859 -6.922 -8.172 1 97.44 340 THR A C 1
ATOM 2736 O O . THR A 1 340 ? 5.84 -6.312 -7.73 1 97.44 340 THR A O 1
ATOM 2739 N N . GLY A 1 341 ? 4.656 -8.266 -8.094 1 96.69 341 GLY A N 1
ATOM 2740 C CA . GLY A 1 341 ? 5.605 -9.055 -7.32 1 96.69 341 GLY A CA 1
ATOM 2741 C C . GLY A 1 341 ? 5.75 -8.57 -5.891 1 96.69 341 GLY A C 1
ATOM 2742 O O . GLY A 1 341 ? 4.758 -8.266 -5.227 1 96.69 341 GLY A O 1
ATOM 2743 N N . GLY A 1 342 ? 6.988 -8.609 -5.406 1 98 342 GLY A N 1
ATOM 2744 C CA . GLY A 1 342 ? 7.258 -8.195 -4.039 1 98 342 GLY A CA 1
ATOM 2745 C C . GLY A 1 342 ? 7.758 -6.766 -3.939 1 98 342 GLY A C 1
ATOM 2746 O O . GLY A 1 342 ? 8.172 -6.32 -2.865 1 98 342 GLY A O 1
ATOM 2747 N N . GLN A 1 343 ? 7.664 -6.016 -5.074 1 98.12 343 GLN A N 1
ATOM 2748 C CA . GLN A 1 343 ? 8.281 -4.691 -5.102 1 98.12 343 GLN A CA 1
ATOM 2749 C C . GLN A 1 343 ? 7.684 -3.785 -4.027 1 98.12 343 GLN A C 1
ATOM 2751 O O . GLN A 1 343 ? 8.414 -3.188 -3.236 1 98.12 343 GLN A O 1
ATOM 2756 N N . LEU A 1 344 ? 6.363 -3.689 -4.027 1 98.62 344 LEU A N 1
ATOM 2757 C CA . LEU A 1 344 ? 5.727 -2.803 -3.061 1 98.62 344 LEU A CA 1
ATOM 2758 C C . LEU A 1 344 ? 5.941 -3.307 -1.637 1 98.62 344 LEU A C 1
ATOM 2760 O O . LEU A 1 344 ? 6.121 -2.512 -0.712 1 98.62 344 LEU A O 1
ATOM 2764 N N . ASP A 1 345 ? 6 -4.633 -1.446 1 98.69 345 ASP A N 1
ATOM 2765 C CA . ASP A 1 345 ? 6.242 -5.242 -0.142 1 98.69 345 ASP A CA 1
ATOM 2766 C C . ASP A 1 345 ? 7.582 -4.789 0.434 1 98.69 345 ASP A C 1
ATOM 2768 O O . ASP A 1 345 ? 7.637 -4.246 1.539 1 98.69 345 ASP A O 1
ATOM 2772 N N . THR A 1 346 ? 8.609 -5.004 -0.356 1 98.75 346 THR A N 1
ATOM 2773 C CA . THR A 1 346 ? 9.961 -4.738 0.121 1 98.75 346 THR A CA 1
ATOM 2774 C C . THR A 1 346 ? 10.195 -3.236 0.272 1 98.75 346 THR A C 1
ATOM 2776 O O . THR A 1 346 ? 10.883 -2.801 1.196 1 98.75 346 THR A O 1
ATOM 2779 N N . HIS A 1 347 ? 9.609 -2.479 -0.603 1 98.75 347 HIS A N 1
ATOM 2780 C CA . HIS A 1 347 ? 9.727 -1.0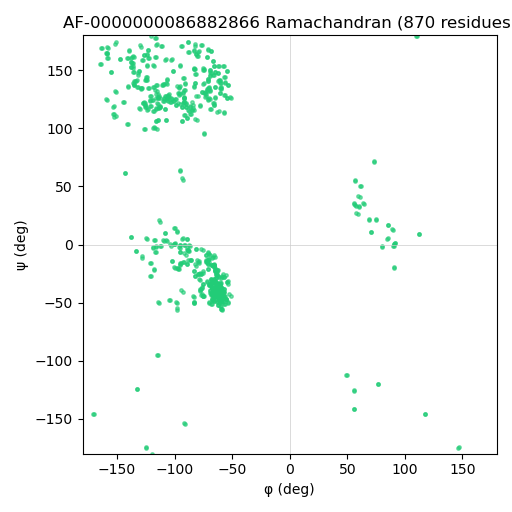26 -0.543 1 98.75 347 HIS A CA 1
ATOM 2781 C C . HIS A 1 347 ? 9.125 -0.478 0.747 1 98.75 347 HIS A C 1
ATOM 2783 O O . HIS A 1 347 ? 9.789 0.252 1.485 1 98.75 347 HIS A O 1
ATOM 2789 N N . ARG A 1 348 ? 7.914 -0.889 1.075 1 98.5 348 ARG A N 1
ATOM 2790 C CA . ARG A 1 348 ? 7.238 -0.455 2.293 1 98.5 348 ARG A CA 1
ATOM 2791 C C . ARG A 1 348 ? 7.973 -0.949 3.533 1 98.5 348 ARG A C 1
ATOM 2793 O O . ARG A 1 348 ? 8.086 -0.224 4.523 1 98.5 348 ARG A O 1
ATOM 2800 N N . GLY A 1 349 ? 8.414 -2.213 3.459 1 98.69 349 GLY A N 1
ATOM 2801 C CA . GLY A 1 349 ? 9.164 -2.758 4.578 1 98.69 349 GLY A CA 1
ATOM 2802 C C . GLY A 1 349 ? 10.422 -1.974 4.891 1 98.69 349 GLY A C 1
ATOM 2803 O O . GLY A 1 349 ? 10.719 -1.705 6.059 1 98.69 349 GLY A O 1
ATOM 2804 N N . ALA A 1 350 ? 11.125 -1.559 3.846 1 98.75 350 ALA A N 1
ATOM 2805 C CA . ALA A 1 350 ? 12.352 -0.798 4.031 1 98.75 350 ALA A CA 1
ATOM 2806 C C . ALA A 1 350 ? 12.07 0.572 4.641 1 98.75 350 ALA A C 1
ATOM 2808 O O . ALA A 1 350 ? 12.789 1.023 5.531 1 98.75 350 ALA A O 1
ATOM 2809 N N . ILE A 1 351 ? 11.039 1.197 4.211 1 98.19 351 ILE A N 1
ATOM 2810 C CA . ILE A 1 351 ? 10.664 2.523 4.691 1 98.19 351 ILE A CA 1
ATOM 2811 C C . ILE A 1 351 ? 10.344 2.463 6.184 1 98.19 351 ILE A C 1
ATOM 2813 O O . ILE A 1 351 ? 10.711 3.369 6.938 1 98.19 351 ILE A O 1
ATOM 2817 N N . LYS A 1 352 ? 9.703 1.384 6.617 1 97.81 352 LYS A N 1
ATOM 2818 C CA . LYS A 1 352 ? 9.273 1.246 8 1 97.81 352 LYS A CA 1
ATOM 2819 C C . LYS A 1 352 ? 10.43 0.803 8.898 1 97.81 352 LYS A C 1
ATOM 2821 O O . LYS A 1 352 ? 10.344 0.905 10.125 1 97.81 352 LYS A O 1
ATOM 2826 N N . SER A 1 353 ? 11.5 0.361 8.32 1 98.38 353 SER A N 1
ATOM 2827 C CA . SER A 1 353 ? 12.688 -0.078 9.039 1 98.38 353 SER A CA 1
ATOM 2828 C C . SER A 1 353 ? 13.422 1.103 9.664 1 98.38 353 SER A C 1
ATOM 2830 O O . SER A 1 353 ? 13.477 2.188 9.086 1 98.38 353 SER A O 1
ATOM 2832 N N . LYS A 1 354 ? 13.977 0.871 10.906 1 97.62 354 LYS A N 1
ATOM 2833 C CA . LYS A 1 354 ? 14.852 1.879 11.5 1 97.62 354 LYS A CA 1
ATOM 2834 C C . LYS A 1 354 ? 16.031 2.193 10.578 1 97.62 354 LYS A C 1
ATOM 2836 O O . LYS A 1 354 ? 16.859 1.32 10.289 1 97.62 354 LYS A O 1
ATOM 2841 N N . ASN A 1 355 ? 16.109 3.328 10.062 1 97.06 355 ASN A N 1
ATOM 2842 C CA . ASN A 1 355 ? 17.156 3.807 9.164 1 97.06 355 ASN A CA 1
ATOM 2843 C C . ASN A 1 355 ? 17.094 3.117 7.809 1 97.06 355 ASN A C 1
ATOM 2845 O O . ASN A 1 355 ? 18.109 2.99 7.121 1 97.06 355 ASN A O 1
ATOM 2849 N N . GLY A 1 356 ? 15.961 2.59 7.469 1 98.38 356 GLY A N 1
ATOM 2850 C CA . GLY A 1 356 ? 15.805 1.907 6.195 1 98.38 356 GLY A CA 1
ATOM 2851 C C . GLY A 1 356 ? 15.555 2.855 5.039 1 98.38 356 GLY A C 1
ATOM 2852 O O . GLY A 1 356 ? 15.25 4.031 5.246 1 98.38 356 GLY A O 1
ATOM 2853 N N . LYS A 1 357 ? 15.734 2.344 3.807 1 98.56 357 LYS A N 1
ATOM 2854 C CA . LYS A 1 357 ? 15.531 3.117 2.586 1 98.56 357 LYS A CA 1
ATOM 2855 C C . LYS A 1 357 ? 14.961 2.244 1.472 1 98.56 357 LYS A C 1
ATOM 2857 O O . LYS A 1 357 ? 15.492 1.169 1.185 1 98.56 357 LYS A O 1
ATOM 2862 N N . GLY A 1 358 ? 13.836 2.596 0.929 1 98.69 358 GLY A N 1
ATOM 2863 C CA . GLY A 1 358 ? 13.328 2.02 -0.303 1 98.69 358 GLY A CA 1
ATOM 2864 C C . GLY A 1 358 ? 13.734 2.793 -1.541 1 98.69 358 GLY A C 1
ATOM 2865 O O . GLY A 1 358 ? 13.438 3.982 -1.666 1 98.69 358 GLY A O 1
ATOM 2866 N N . ILE A 1 359 ? 14.398 2.1 -2.471 1 98.81 359 ILE A N 1
ATOM 2867 C CA . ILE A 1 359 ? 14.953 2.785 -3.633 1 98.81 359 ILE A CA 1
ATOM 2868 C C . ILE A 1 359 ? 14.32 2.23 -4.91 1 98.81 359 ILE A C 1
ATOM 2870 O O . ILE A 1 359 ? 14.297 1.016 -5.117 1 98.81 359 ILE A O 1
ATOM 2874 N N . ILE A 1 360 ? 13.75 3.086 -5.707 1 98.81 360 ILE A N 1
ATOM 2875 C CA . ILE A 1 360 ? 13.328 2.766 -7.066 1 98.81 360 ILE A CA 1
ATOM 2876 C C . ILE A 1 360 ? 14.375 3.262 -8.062 1 98.81 360 ILE A C 1
ATOM 2878 O O . ILE A 1 360 ? 14.68 4.457 -8.117 1 98.81 360 ILE A O 1
ATOM 2882 N N . ALA A 1 361 ? 14.914 2.338 -8.812 1 98.5 361 ALA A N 1
ATOM 2883 C CA . ALA A 1 361 ? 15.938 2.664 -9.797 1 98.5 361 ALA A CA 1
ATOM 2884 C C . ALA A 1 361 ? 15.398 2.527 -11.219 1 98.5 361 ALA A C 1
ATOM 2886 O O . ALA A 1 361 ? 14.648 1.596 -11.516 1 98.5 361 ALA A O 1
ATOM 2887 N N . LEU A 1 362 ? 15.719 3.438 -12.078 1 97.69 362 LEU A N 1
ATOM 2888 C CA . LEU A 1 362 ? 15.367 3.299 -13.484 1 97.69 362 LEU A CA 1
ATOM 2889 C C . LEU A 1 362 ? 16.312 4.117 -14.359 1 97.69 362 LEU A C 1
ATOM 2891 O O . LEU A 1 362 ? 16.906 5.094 -13.898 1 97.69 362 LEU A O 1
ATOM 2895 N N . LYS A 1 363 ? 16.562 3.627 -15.594 1 97.88 363 LYS A N 1
ATOM 2896 C CA . LYS A 1 363 ? 17.203 4.465 -16.609 1 97.88 363 LYS A CA 1
ATOM 2897 C C . LYS A 1 363 ? 16.359 5.691 -16.922 1 97.88 363 LYS A C 1
ATOM 2899 O O . LYS A 1 363 ? 15.133 5.602 -17 1 97.88 363 LYS A O 1
ATOM 2904 N N . SER A 1 364 ? 16.953 6.793 -17.125 1 98.56 364 SER A N 1
ATOM 2905 C CA . SER A 1 364 ? 16.188 8.023 -17.328 1 98.56 364 SER A CA 1
ATOM 2906 C C . SER A 1 364 ? 15.523 8.039 -18.703 1 98.56 364 SER A C 1
ATOM 2908 O O . SER A 1 364 ? 14.656 8.867 -18.969 1 98.56 364 SER A O 1
ATOM 2910 N N . THR A 1 365 ? 15.969 7.141 -19.594 1 98.25 365 THR A N 1
ATOM 2911 C CA . THR A 1 365 ? 15.391 7.062 -20.938 1 98.25 365 THR A CA 1
ATOM 2912 C C . THR A 1 365 ? 15.266 5.609 -21.391 1 98.25 365 THR A C 1
ATOM 2914 O O . THR A 1 365 ? 15.844 4.711 -20.766 1 98.25 365 THR A O 1
ATOM 2917 N N . ALA A 1 366 ? 14.438 5.406 -22.344 1 96.31 366 ALA A N 1
ATOM 2918 C CA . ALA A 1 366 ? 14.297 4.137 -23.047 1 96.31 366 ALA A CA 1
ATOM 2919 C C . ALA A 1 366 ? 14.422 4.34 -24.562 1 96.31 366 ALA A C 1
ATOM 2921 O O . ALA A 1 366 ? 14.391 5.473 -25.047 1 96.31 366 ALA A O 1
ATOM 2922 N N . LYS A 1 367 ? 14.656 3.305 -25.375 1 94.88 367 LYS A N 1
ATOM 2923 C CA . LYS A 1 367 ? 14.711 3.277 -26.828 1 94.88 367 LYS A CA 1
ATOM 2924 C C . LYS A 1 367 ? 15.75 4.262 -27.359 1 94.88 367 LYS A C 1
ATOM 2926 O O . LYS A 1 367 ? 15.43 5.141 -28.156 1 94.88 367 LYS A O 1
ATOM 2931 N N . ASN A 1 368 ? 16.953 4.133 -26.891 1 93.38 368 ASN A N 1
ATOM 2932 C CA . ASN A 1 368 ? 18.078 4.938 -27.359 1 93.38 368 ASN A CA 1
ATOM 2933 C C . ASN A 1 368 ? 17.844 6.422 -27.109 1 93.38 368 ASN A C 1
ATOM 2935 O O . ASN A 1 368 ? 17.953 7.234 -28.031 1 93.38 368 ASN A O 1
ATOM 2939 N N . GLU A 1 369 ? 17.297 6.727 -25.938 1 94.81 369 GLU A N 1
ATOM 2940 C CA . GLU A 1 369 ? 17.156 8.078 -25.406 1 94.81 369 GLU A CA 1
ATOM 2941 C C . GLU A 1 369 ? 16.031 8.836 -26.109 1 94.81 369 GLU A C 1
ATOM 2943 O O . GLU A 1 369 ? 15.992 10.062 -26.078 1 94.81 369 GLU A O 1
ATOM 2948 N N . THR A 1 370 ? 15.094 8.117 -26.734 1 96.56 370 THR A N 1
ATOM 2949 C CA . THR A 1 370 ? 14.016 8.797 -27.453 1 96.56 370 THR A CA 1
ATOM 2950 C C . THR A 1 370 ? 12.773 8.938 -26.578 1 96.56 370 THR A C 1
ATOM 2952 O O . THR A 1 370 ? 11.883 9.727 -26.891 1 96.56 370 THR A O 1
ATOM 2955 N N . ILE A 1 371 ? 12.766 8.172 -25.562 1 97.69 371 ILE A N 1
ATOM 2956 C CA . ILE A 1 371 ? 11.602 8.211 -24.672 1 97.69 371 ILE A CA 1
ATOM 2957 C C . ILE A 1 371 ? 12.062 8.445 -23.234 1 97.69 371 ILE A C 1
ATOM 2959 O O . ILE A 1 371 ? 12.906 7.711 -22.719 1 97.69 371 ILE A O 1
ATOM 2963 N N . SER A 1 372 ? 11.586 9.477 -22.594 1 98.69 372 SER A N 1
ATOM 2964 C CA . SER A 1 372 ? 11.852 9.703 -21.188 1 98.69 372 SER A CA 1
ATOM 2965 C C . SER A 1 372 ? 11.102 8.703 -20.312 1 98.69 372 SER A C 1
ATOM 2967 O O . SER A 1 372 ? 9.945 8.375 -20.594 1 98.69 372 SER A O 1
ATOM 2969 N N . THR A 1 373 ? 11.766 8.203 -19.203 1 98.75 373 THR A N 1
ATOM 2970 C CA . THR A 1 373 ? 11.102 7.289 -18.281 1 98.75 373 THR A CA 1
ATOM 2971 C C . THR A 1 373 ? 10.562 8.047 -17.062 1 98.75 373 THR A C 1
ATOM 2973 O O . THR A 1 373 ? 9.742 7.516 -16.312 1 98.75 373 THR A O 1
ATOM 2976 N N . ILE A 1 374 ? 11.102 9.211 -16.828 1 98.94 374 ILE A N 1
ATOM 2977 C CA . ILE A 1 374 ? 10.43 10.188 -15.969 1 98.94 374 ILE A CA 1
ATOM 2978 C C . ILE A 1 374 ? 9.484 11.039 -16.812 1 98.94 374 ILE A C 1
ATOM 2980 O O . ILE A 1 374 ? 9.922 11.742 -17.734 1 98.94 374 ILE A O 1
ATOM 2984 N N . VAL A 1 375 ? 8.195 10.938 -16.547 1 98.94 375 VAL A N 1
ATOM 2985 C CA . VAL A 1 375 ? 7.188 11.531 -17.422 1 98.94 375 VAL A CA 1
ATOM 2986 C C . VAL A 1 375 ? 6.297 12.477 -16.625 1 98.94 375 VAL A C 1
ATOM 2988 O O . VAL A 1 375 ? 6.188 12.344 -15.398 1 98.94 375 VAL A O 1
ATOM 2991 N N . PRO A 1 376 ? 5.703 13.477 -17.297 1 98.75 376 PRO A N 1
ATOM 2992 C CA . PRO A 1 376 ? 4.816 14.367 -16.531 1 98.75 376 PRO A CA 1
ATOM 2993 C C . PRO A 1 376 ? 3.67 13.625 -15.859 1 98.75 376 PRO A C 1
ATOM 2995 O O . PRO A 1 376 ? 3.383 13.867 -14.688 1 98.75 376 PRO A O 1
ATOM 2998 N N . VAL A 1 377 ? 2.971 12.766 -16.609 1 98.62 377 VAL A N 1
ATOM 2999 C CA . VAL A 1 377 ? 1.938 11.852 -16.141 1 98.62 377 VAL A CA 1
ATOM 3000 C C . VAL A 1 377 ? 2.127 10.484 -16.781 1 98.62 377 VAL A C 1
ATOM 3002 O O . VAL A 1 377 ? 2.623 10.383 -17.906 1 98.62 377 VAL A O 1
ATOM 3005 N N . LEU A 1 378 ? 1.767 9.391 -16.109 1 98.75 378 LEU A N 1
ATOM 3006 C CA . LEU A 1 378 ? 1.892 8.047 -16.672 1 98.75 378 LEU A CA 1
ATOM 3007 C C . LEU A 1 378 ? 0.976 7.875 -17.875 1 98.75 378 LEU A C 1
ATOM 3009 O O . LEU A 1 378 ? -0.112 8.453 -17.922 1 98.75 378 LEU A O 1
ATOM 3013 N N . PRO A 1 379 ? 1.42 7.039 -18.828 1 98.12 379 PRO A N 1
ATOM 3014 C CA . PRO A 1 379 ? 0.534 6.727 -19.953 1 98.12 379 PRO A CA 1
ATOM 3015 C C . PRO A 1 379 ? -0.823 6.191 -19.516 1 98.12 379 PRO A C 1
ATOM 3017 O O . PRO A 1 379 ? -0.915 5.516 -18.484 1 98.12 379 PRO A O 1
ATOM 3020 N N . LEU A 1 380 ? -1.842 6.477 -20.328 1 97.62 380 LEU A N 1
ATOM 3021 C CA . LEU A 1 380 ? -3.209 6.07 -20.016 1 97.62 380 LEU A CA 1
ATOM 3022 C C . LEU A 1 380 ? -3.289 4.57 -19.766 1 97.62 380 LEU A C 1
ATOM 3024 O O . LEU A 1 380 ? -2.783 3.773 -20.562 1 97.62 380 LEU A O 1
ATOM 3028 N N . GLY A 1 381 ? -3.848 4.207 -18.609 1 97.94 381 GLY A N 1
ATOM 3029 C CA . GLY A 1 381 ? -4.086 2.807 -18.297 1 97.94 381 GLY A CA 1
ATOM 3030 C C . GLY A 1 381 ? -2.922 2.146 -17.578 1 97.94 381 GLY A C 1
ATOM 3031 O O . GLY A 1 381 ? -3.006 0.981 -17.188 1 97.94 381 GLY A O 1
ATOM 3032 N N . SER A 1 382 ? -1.812 2.928 -17.312 1 98.62 382 SER A N 1
ATOM 3033 C CA . SER A 1 382 ? -0.647 2.361 -16.641 1 98.62 382 SER A CA 1
ATOM 3034 C C . SER A 1 382 ? -0.986 1.93 -15.219 1 98.62 382 SER A C 1
ATOM 3036 O O . SER A 1 382 ? -1.584 2.695 -14.461 1 98.62 382 SER A O 1
ATOM 3038 N N . PRO A 1 383 ? -0.67 0.654 -14.914 1 98.75 383 PRO A N 1
ATOM 3039 C CA . PRO A 1 383 ? -0.841 0.272 -13.516 1 98.75 383 PRO A CA 1
ATOM 3040 C C . PRO A 1 383 ? 0.168 0.95 -12.586 1 98.75 383 PRO A C 1
ATOM 3042 O O . PRO A 1 383 ? 1.362 0.99 -12.898 1 98.75 383 PRO A O 1
ATOM 3045 N N . VAL A 1 384 ? -0.281 1.498 -11.5 1 98.88 384 VAL A N 1
ATOM 3046 C CA . VAL A 1 384 ? 0.603 2.066 -10.484 1 98.88 384 VAL A CA 1
ATOM 3047 C C . VAL A 1 384 ? 1.051 0.974 -9.516 1 98.88 384 VAL A C 1
ATOM 3049 O O . VAL A 1 384 ? 0.244 0.451 -8.742 1 98.88 384 VAL A O 1
ATOM 3052 N N . THR A 1 385 ? 2.348 0.668 -9.57 1 98.81 385 THR A N 1
ATOM 3053 C CA . THR A 1 385 ? 2.926 -0.4 -8.758 1 98.81 385 THR A CA 1
ATOM 3054 C C . THR A 1 385 ? 3.242 0.097 -7.355 1 98.81 38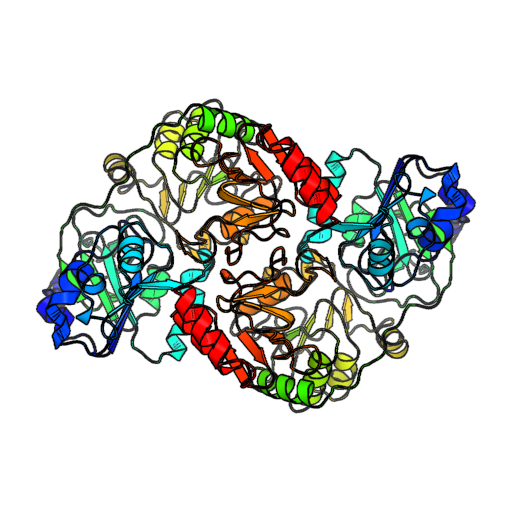5 THR A C 1
ATOM 3056 O O . THR A 1 385 ? 2.932 -0.574 -6.367 1 98.81 385 THR A O 1
ATOM 3059 N N . VAL A 1 386 ? 3.912 1.205 -7.297 1 98.81 386 VAL A N 1
ATOM 3060 C CA . VAL A 1 386 ? 4.18 1.92 -6.051 1 98.81 386 VAL A CA 1
ATOM 3061 C C . VAL A 1 386 ? 3.467 3.27 -6.07 1 98.81 386 VAL A C 1
ATOM 3063 O O . VAL A 1 386 ? 3.852 4.176 -6.816 1 98.81 386 VAL A O 1
ATOM 3066 N N . PRO A 1 387 ? 2.41 3.377 -5.281 1 98.75 387 PRO A N 1
ATOM 3067 C CA . PRO A 1 387 ? 1.721 4.668 -5.27 1 98.75 387 PRO A CA 1
ATOM 3068 C C . PRO A 1 387 ? 2.57 5.789 -4.672 1 98.75 387 PRO A C 1
ATOM 3070 O O . PRO A 1 387 ? 3.49 5.52 -3.895 1 98.75 387 PRO A O 1
ATOM 3073 N N . ARG A 1 388 ? 2.254 7.008 -5.016 1 98.75 388 ARG A N 1
ATOM 3074 C CA . ARG A 1 388 ? 3.098 8.148 -4.68 1 98.75 388 ARG A CA 1
ATOM 3075 C C . ARG A 1 388 ? 3.166 8.352 -3.17 1 98.75 388 ARG A C 1
ATOM 3077 O O . ARG A 1 388 ? 4.148 8.891 -2.654 1 98.75 388 ARG A O 1
ATOM 3084 N N . GLN A 1 389 ? 2.174 7.859 -2.365 1 98.5 389 GLN A N 1
ATOM 3085 C CA . GLN A 1 389 ? 2.18 8.039 -0.917 1 98.5 389 GLN A CA 1
ATOM 3086 C C . GLN A 1 389 ? 3.082 7.012 -0.239 1 98.5 389 GLN A C 1
ATOM 3088 O O . GLN A 1 389 ? 3.352 7.113 0.959 1 98.5 389 GLN A O 1
ATOM 3093 N N . ASP A 1 390 ? 3.656 6.062 -1.048 1 98.38 390 ASP A N 1
ATOM 3094 C CA . ASP A 1 390 ? 4.555 5.047 -0.501 1 98.38 390 ASP A CA 1
ATOM 3095 C C . ASP A 1 390 ? 5.98 5.25 -0.998 1 98.38 390 ASP A C 1
ATOM 3097 O O . ASP A 1 390 ? 6.895 4.523 -0.601 1 98.38 390 ASP A O 1
ATOM 3101 N N . LEU A 1 391 ? 6.238 6.223 -1.818 1 98.81 391 LEU A N 1
ATOM 3102 C CA . LEU A 1 391 ? 7.504 6.328 -2.535 1 98.81 391 LEU A CA 1
ATOM 3103 C C . LEU A 1 391 ? 8.578 6.961 -1.653 1 98.81 391 LEU A C 1
ATOM 3105 O O . LEU A 1 391 ? 8.305 7.938 -0.949 1 98.81 391 LEU A O 1
ATOM 3109 N N . ASP A 1 392 ? 9.781 6.434 -1.717 1 98.75 392 ASP A N 1
ATOM 3110 C CA . ASP A 1 392 ? 10.914 6.906 -0.923 1 98.75 392 ASP A CA 1
ATOM 3111 C C . ASP A 1 392 ? 12 7.508 -1.813 1 98.75 392 ASP A C 1
ATOM 3113 O O . ASP A 1 392 ? 11.859 8.641 -2.289 1 98.75 392 ASP A O 1
ATOM 3117 N N . TYR A 1 393 ? 13.008 6.789 -2.219 1 98.88 393 TYR A N 1
ATOM 3118 C CA . TYR A 1 393 ? 14.094 7.293 -3.051 1 98.88 393 TYR A CA 1
ATOM 3119 C C . TYR A 1 393 ? 13.906 6.871 -4.504 1 98.88 393 TYR A C 1
ATOM 3121 O O . TYR A 1 393 ? 13.367 5.797 -4.777 1 98.88 393 TYR A O 1
ATOM 3129 N N . VAL A 1 394 ? 14.383 7.699 -5.395 1 98.94 394 VAL A N 1
ATOM 3130 C CA . VAL A 1 394 ? 14.453 7.391 -6.816 1 98.94 394 VAL A CA 1
ATOM 3131 C C . VAL A 1 394 ? 15.859 7.668 -7.34 1 98.94 394 VAL A C 1
ATOM 3133 O O . VAL A 1 394 ? 16.453 8.695 -7.008 1 98.94 394 VAL A O 1
ATOM 3136 N N . ALA A 1 395 ? 16.375 6.738 -8.102 1 98.81 395 ALA A N 1
ATOM 3137 C CA . ALA A 1 395 ? 17.734 6.895 -8.625 1 98.81 395 ALA A CA 1
ATOM 3138 C C . ALA A 1 395 ? 17.766 6.68 -10.133 1 98.81 395 ALA A C 1
ATOM 3140 O O . ALA A 1 395 ? 17.109 5.773 -10.656 1 98.81 395 ALA A O 1
ATOM 3141 N N . THR A 1 396 ? 18.453 7.531 -10.883 1 98.75 396 THR A N 1
ATOM 3142 C CA . THR A 1 396 ? 18.828 7.367 -12.281 1 98.75 396 THR A CA 1
ATOM 3143 C C . THR A 1 396 ? 20.328 7.52 -12.461 1 98.75 396 THR A C 1
ATOM 3145 O O . THR A 1 396 ? 21.078 7.547 -11.477 1 98.75 396 THR A O 1
ATOM 3148 N N . GLU A 1 397 ? 20.75 7.504 -13.711 1 98.5 397 GLU A N 1
ATOM 3149 C CA . GLU A 1 397 ? 22.188 7.691 -13.969 1 98.5 397 GLU A CA 1
ATOM 3150 C C . GLU A 1 397 ? 22.609 9.133 -13.695 1 98.5 397 GLU A C 1
ATOM 3152 O O . GLU A 1 397 ? 23.797 9.43 -13.625 1 98.5 397 GLU A O 1
ATOM 3157 N N . TYR A 1 398 ? 21.625 10.008 -13.414 1 98.69 398 TYR A N 1
ATOM 3158 C CA . TYR A 1 398 ? 21.938 11.414 -13.195 1 98.69 398 TYR A CA 1
ATOM 3159 C C . TYR A 1 398 ? 21.891 11.766 -11.711 1 98.69 398 TYR A C 1
ATOM 3161 O O . TYR A 1 398 ? 22.078 12.922 -11.336 1 98.69 398 TYR A O 1
ATOM 3169 N N . GLY A 1 399 ? 21.594 10.797 -10.883 1 98.56 399 GLY A N 1
ATOM 3170 C CA . GLY A 1 399 ? 21.609 11.055 -9.445 1 98.56 399 GLY A CA 1
ATOM 3171 C C . GLY A 1 399 ? 20.562 10.266 -8.688 1 98.56 399 GLY A C 1
ATOM 3172 O O . GLY A 1 399 ? 19.969 9.336 -9.227 1 98.56 399 GLY A O 1
ATOM 3173 N N . VAL A 1 400 ? 20.453 10.523 -7.445 1 98.69 400 VAL A N 1
ATOM 3174 C CA . VAL A 1 400 ? 19.469 9.938 -6.543 1 98.69 400 VAL A CA 1
ATOM 3175 C C . VAL A 1 400 ? 18.797 11.039 -5.723 1 98.69 400 VAL A C 1
ATOM 3177 O O . VAL A 1 400 ? 19.453 11.984 -5.293 1 98.69 400 VAL A O 1
ATOM 3180 N N . VAL A 1 401 ? 17.469 10.945 -5.602 1 98.69 401 VAL A N 1
ATOM 3181 C CA . VAL A 1 401 ? 16.734 11.961 -4.863 1 98.69 401 VAL A CA 1
ATOM 3182 C C . VAL A 1 401 ? 15.781 11.297 -3.867 1 98.69 401 VAL A C 1
ATOM 3184 O O . VAL A 1 401 ? 15.344 10.164 -4.078 1 98.69 401 VAL A O 1
ATOM 3187 N N . HIS A 1 402 ? 15.547 11.961 -2.783 1 98.56 402 HIS A N 1
ATOM 3188 C CA . HIS A 1 402 ? 14.578 11.57 -1.759 1 98.56 402 HIS A CA 1
ATOM 3189 C C . HIS A 1 402 ? 13.242 12.281 -1.967 1 98.56 402 HIS A C 1
ATOM 3191 O O . HIS A 1 402 ? 13.203 13.5 -2.123 1 98.56 402 HIS A O 1
ATOM 3197 N N . LEU A 1 403 ? 12.125 11.516 -1.986 1 98.69 403 LEU A N 1
ATOM 3198 C CA . LEU A 1 403 ? 10.828 12.109 -2.287 1 98.69 403 LEU A CA 1
ATOM 3199 C C . LEU A 1 403 ? 9.883 11.969 -1.098 1 98.69 403 LEU A C 1
ATOM 3201 O O . LEU A 1 403 ? 8.891 12.695 -1.005 1 98.69 403 LEU A O 1
ATOM 3205 N N . ARG A 1 404 ? 10.062 11.07 -0.172 1 98.19 404 ARG A N 1
ATOM 3206 C CA . ARG A 1 404 ? 9.156 10.781 0.936 1 98.19 404 ARG A CA 1
ATOM 3207 C C . ARG A 1 404 ? 8.977 12 1.827 1 98.19 404 ARG A C 1
ATOM 3209 O O . ARG A 1 404 ? 9.953 12.617 2.25 1 98.19 404 ARG A O 1
ATOM 3216 N N . GLY A 1 405 ? 7.695 12.328 2.117 1 97.81 405 GLY A N 1
ATOM 3217 C CA . GLY A 1 405 ? 7.391 13.445 2.994 1 97.81 405 GLY A CA 1
ATOM 3218 C C . GLY A 1 405 ? 7.473 14.789 2.293 1 97.81 405 GLY A C 1
ATOM 3219 O O . GLY A 1 405 ? 7.18 15.828 2.893 1 97.81 405 GLY A O 1
ATOM 3220 N N . LYS A 1 406 ? 7.824 14.812 1.041 1 98.31 406 LYS A N 1
ATOM 3221 C CA . LYS A 1 406 ? 7.969 16.062 0.293 1 98.31 406 LYS A CA 1
ATOM 3222 C C . LYS A 1 406 ? 6.695 16.391 -0.472 1 98.31 406 LYS A C 1
ATOM 3224 O O . LYS A 1 406 ? 5.902 15.508 -0.791 1 98.31 406 LYS A O 1
ATOM 3229 N N . SER A 1 407 ? 6.484 17.641 -0.735 1 98.25 407 SER A N 1
ATOM 3230 C CA . SER A 1 407 ? 5.309 18.109 -1.462 1 98.25 407 SER A CA 1
ATOM 3231 C C . SER A 1 407 ? 5.441 17.844 -2.957 1 98.25 407 SER A C 1
ATOM 3233 O O . SER A 1 407 ? 6.512 17.453 -3.432 1 98.25 407 SER A O 1
ATOM 3235 N N . ILE A 1 408 ? 4.371 18.062 -3.693 1 98.69 408 ILE A N 1
ATOM 3236 C CA . ILE A 1 408 ? 4.355 17.828 -5.133 1 98.69 408 ILE A CA 1
ATOM 3237 C C . ILE A 1 408 ? 5.406 18.719 -5.809 1 98.69 408 ILE A C 1
ATOM 3239 O O . ILE A 1 408 ? 6.195 18.234 -6.625 1 98.69 408 ILE A O 1
ATOM 3243 N N . LYS A 1 409 ? 5.5 19.984 -5.469 1 98.31 409 LYS A N 1
ATOM 3244 C CA . LYS A 1 409 ? 6.477 20.875 -6.086 1 98.31 409 LYS A CA 1
ATOM 3245 C C . LYS A 1 409 ? 7.902 20.391 -5.832 1 98.31 409 LYS A C 1
ATOM 3247 O O . LYS A 1 409 ? 8.727 20.375 -6.746 1 98.31 409 LYS A O 1
ATOM 3252 N N . GLN A 1 410 ? 8.164 20.016 -4.594 1 98.12 410 GLN A N 1
ATOM 3253 C CA . GLN A 1 410 ? 9.484 19.516 -4.238 1 98.12 410 GLN A CA 1
ATOM 3254 C C . GLN A 1 410 ? 9.82 18.234 -5.023 1 98.12 410 GLN A C 1
ATOM 3256 O O . GLN A 1 410 ? 10.945 18.078 -5.5 1 98.12 410 GLN A O 1
ATOM 3261 N N . ARG A 1 411 ? 8.859 17.359 -5.16 1 98.81 411 ARG A N 1
ATOM 3262 C CA . ARG A 1 411 ? 9.055 16.109 -5.879 1 98.81 411 ARG A CA 1
ATOM 3263 C C . ARG A 1 411 ? 9.328 16.359 -7.359 1 98.81 411 ARG A C 1
ATOM 3265 O O . ARG A 1 411 ? 10.188 15.719 -7.953 1 98.81 411 ARG A O 1
ATOM 3272 N N . VAL A 1 412 ? 8.562 17.297 -7.895 1 98.88 412 VAL A N 1
ATOM 3273 C CA . VAL A 1 412 ? 8.734 17.641 -9.297 1 98.88 412 VAL A CA 1
ATOM 3274 C C . VAL A 1 412 ? 10.164 18.141 -9.539 1 98.88 412 VAL A C 1
ATOM 3276 O O . VAL A 1 412 ? 10.844 17.672 -10.461 1 98.88 412 VAL A O 1
ATOM 3279 N N . GLU A 1 413 ? 10.625 19.047 -8.719 1 98.69 413 GLU A N 1
ATOM 3280 C CA . GLU A 1 413 ? 11.977 19.578 -8.859 1 98.69 413 GLU A CA 1
ATOM 3281 C C . GLU A 1 413 ? 13.016 18.469 -8.703 1 98.69 413 GLU A C 1
ATOM 3283 O O . GLU A 1 413 ? 13.977 18.406 -9.477 1 98.69 413 GLU A O 1
ATOM 3288 N N . ASN A 1 414 ? 12.805 17.609 -7.699 1 98.81 414 ASN A N 1
ATOM 3289 C CA . ASN A 1 414 ? 13.734 16.5 -7.453 1 98.81 414 ASN A CA 1
ATOM 3290 C C . ASN A 1 414 ? 13.805 15.555 -8.641 1 98.81 414 ASN A C 1
ATOM 3292 O O . ASN A 1 414 ? 14.898 15.188 -9.086 1 98.81 414 ASN A O 1
ATOM 3296 N N . LEU A 1 415 ? 12.672 15.18 -9.18 1 98.94 415 LEU A N 1
ATOM 3297 C CA . LEU A 1 415 ? 12.633 14.211 -10.273 1 98.94 415 LEU A CA 1
ATOM 3298 C C . LEU A 1 415 ? 13.211 14.82 -11.555 1 98.94 415 LEU A C 1
ATOM 3300 O O . LEU A 1 415 ? 13.93 14.141 -12.297 1 98.94 415 LEU A O 1
ATOM 3304 N N . ILE A 1 416 ? 12.906 16.062 -11.805 1 98.94 416 ILE A N 1
ATOM 3305 C CA . ILE A 1 416 ? 13.477 16.719 -12.977 1 98.94 416 ILE A CA 1
ATOM 3306 C C . ILE A 1 416 ? 15 16.781 -12.852 1 98.94 416 ILE A C 1
ATOM 3308 O O . ILE A 1 416 ? 15.719 16.578 -13.836 1 98.94 416 ILE A O 1
ATOM 3312 N N . SER A 1 417 ? 15.5 16.984 -11.688 1 98.88 417 SER A N 1
ATOM 3313 C CA . SER A 1 417 ? 16.938 17.125 -11.469 1 98.88 417 SER A CA 1
ATOM 3314 C C . SER A 1 417 ? 17.688 15.867 -11.875 1 98.88 417 SER A C 1
ATOM 3316 O O . SER A 1 417 ? 18.859 15.922 -12.242 1 98.88 417 SER A O 1
ATOM 3318 N N . ILE A 1 418 ? 17.031 14.719 -11.797 1 98.88 418 ILE A N 1
ATOM 3319 C CA . ILE A 1 418 ? 17.719 13.469 -12.102 1 98.88 418 ILE A CA 1
ATOM 3320 C C . ILE A 1 418 ? 17.219 12.906 -13.422 1 98.88 418 ILE A C 1
ATOM 3322 O O . ILE A 1 418 ? 17.406 11.727 -13.719 1 98.88 418 ILE A O 1
ATOM 3326 N N . SER A 1 419 ? 16.438 13.633 -14.188 1 98.88 419 SER A N 1
ATOM 3327 C CA . SER A 1 419 ? 16 13.242 -15.516 1 98.88 419 SER A CA 1
ATOM 3328 C C . SER A 1 419 ? 17.078 13.492 -16.562 1 98.88 419 SER A C 1
ATOM 3330 O O . SER A 1 419 ? 18.062 14.195 -16.297 1 98.88 419 SER A O 1
ATOM 3332 N N . HIS A 1 420 ? 16.953 12.844 -17.75 1 98.75 420 HIS A N 1
ATOM 3333 C CA . HIS A 1 420 ? 17.859 13.102 -18.859 1 98.75 420 HIS A CA 1
ATOM 3334 C C . HIS A 1 420 ? 17.797 14.562 -19.297 1 98.75 420 HIS A C 1
ATOM 3336 O O . HIS A 1 420 ? 16.719 15.125 -19.438 1 98.75 420 HIS A O 1
ATOM 3342 N N . PRO A 1 421 ? 18.922 15.172 -19.516 1 98.38 421 PRO A N 1
ATOM 3343 C CA . PRO A 1 421 ? 18.969 16.594 -19.859 1 98.38 421 PRO A CA 1
ATOM 3344 C C . PRO A 1 421 ? 18.094 16.953 -21.047 1 98.38 421 PRO A C 1
ATOM 3346 O O . PRO A 1 421 ? 17.5 18.031 -21.078 1 98.38 421 PRO A O 1
ATOM 3349 N N . LYS A 1 422 ? 17.938 16.031 -21.969 1 97.94 422 LYS A N 1
ATOM 3350 C CA . LYS A 1 422 ? 17.172 16.25 -23.203 1 97.94 422 LYS A CA 1
ATOM 3351 C C . LYS A 1 422 ? 15.711 16.531 -22.891 1 97.94 422 LYS A C 1
ATOM 3353 O O . LYS A 1 422 ? 15 17.141 -23.703 1 97.94 422 LYS A O 1
ATOM 3358 N N . PHE A 1 423 ? 15.273 16.109 -21.734 1 98.75 423 PHE A N 1
ATOM 3359 C CA . PHE A 1 423 ? 13.836 16.125 -21.5 1 98.75 423 PHE A CA 1
ATOM 3360 C C . PHE A 1 423 ? 13.484 17.094 -20.375 1 98.75 423 PHE A C 1
ATOM 3362 O O . PHE A 1 423 ? 12.305 17.312 -20.094 1 98.75 423 PHE A O 1
ATOM 3369 N N . LYS A 1 424 ? 14.438 17.75 -19.734 1 98.75 424 LYS A N 1
ATOM 3370 C CA . LYS A 1 424 ? 14.203 18.578 -18.562 1 98.75 424 LYS A CA 1
ATOM 3371 C C . LYS A 1 424 ? 13.281 19.75 -18.875 1 98.75 424 LYS A C 1
ATOM 3373 O O . LYS A 1 424 ? 12.359 20.047 -18.125 1 98.75 424 LYS A O 1
ATOM 3378 N N . ASN A 1 425 ? 13.5 20.375 -19.969 1 98.56 425 ASN A N 1
ATOM 3379 C CA . ASN A 1 425 ? 12.695 21.547 -20.328 1 98.56 425 ASN A CA 1
ATOM 3380 C C . ASN A 1 425 ? 11.242 21.156 -20.578 1 98.56 425 ASN A C 1
ATOM 3382 O O . ASN A 1 425 ? 10.328 21.844 -20.125 1 98.56 425 ASN A O 1
ATOM 3386 N N . ASP A 1 426 ? 11.062 20.078 -21.312 1 98.69 426 ASP A N 1
ATOM 3387 C CA . ASP A 1 426 ? 9.711 19.609 -21.594 1 98.69 426 ASP A CA 1
ATOM 3388 C C . ASP A 1 426 ? 8.984 19.203 -20.312 1 98.69 426 ASP A C 1
ATOM 3390 O O . ASP A 1 426 ? 7.797 19.469 -20.156 1 98.69 426 ASP A O 1
ATOM 3394 N N . LEU A 1 427 ? 9.703 18.547 -19.453 1 98.81 427 LEU A N 1
ATOM 3395 C CA . LEU A 1 427 ? 9.125 18.141 -18.172 1 98.81 427 LEU A CA 1
ATOM 3396 C C . LEU A 1 427 ? 8.68 19.344 -17.359 1 98.81 427 LEU A C 1
ATOM 3398 O O . LEU A 1 427 ? 7.594 19.344 -16.781 1 98.81 427 LEU A O 1
ATOM 3402 N N . ARG A 1 428 ? 9.492 20.375 -17.328 1 98.69 428 ARG A N 1
ATOM 3403 C CA . ARG A 1 428 ? 9.164 21.578 -16.578 1 98.69 428 ARG A CA 1
ATOM 3404 C C . ARG A 1 428 ? 7.957 22.297 -17.188 1 98.69 428 ARG A C 1
ATOM 3406 O O . ARG A 1 428 ? 7.082 22.766 -16.453 1 98.69 428 ARG A O 1
ATOM 3413 N N . LYS A 1 429 ? 7.934 22.359 -18.5 1 98.69 429 LYS A N 1
ATOM 3414 C CA . LYS A 1 429 ? 6.812 22.984 -19.203 1 98.69 429 LYS A CA 1
ATOM 3415 C C . LYS A 1 429 ? 5.5 22.281 -18.875 1 98.69 429 LYS A C 1
ATOM 3417 O O . LYS A 1 429 ? 4.504 22.922 -18.547 1 98.69 429 LYS A O 1
ATOM 3422 N N . LYS A 1 430 ? 5.523 20.969 -18.938 1 98.69 430 LYS A N 1
ATOM 3423 C CA . LYS A 1 430 ? 4.32 20.188 -18.656 1 98.69 430 LYS A CA 1
ATOM 3424 C C . LYS A 1 430 ? 3.922 20.297 -17.188 1 98.69 430 LYS A C 1
ATOM 3426 O O . LYS A 1 430 ? 2.732 20.344 -16.859 1 98.69 430 LYS A O 1
ATOM 3431 N N . ALA A 1 431 ? 4.926 20.328 -16.297 1 98.44 431 ALA A N 1
ATOM 3432 C CA . ALA A 1 431 ? 4.648 20.5 -14.867 1 98.44 431 ALA A CA 1
ATOM 3433 C C . ALA A 1 431 ? 3.895 21.797 -14.609 1 98.44 431 ALA A C 1
ATOM 3435 O O . ALA A 1 431 ? 2.965 21.844 -13.797 1 98.44 431 ALA A O 1
ATOM 3436 N N . LYS A 1 432 ? 4.309 22.844 -15.258 1 97.5 432 LYS A N 1
ATOM 3437 C CA . LYS A 1 432 ? 3.625 24.125 -15.117 1 97.5 432 LYS A CA 1
ATOM 3438 C C . LYS A 1 432 ? 2.213 24.062 -15.695 1 97.5 432 LYS A C 1
ATOM 3440 O O . LYS A 1 432 ? 1.266 24.562 -15.086 1 97.5 432 LYS A O 1
ATOM 3445 N N . GLU A 1 433 ? 2.115 23.406 -16.859 1 97.25 433 GLU A N 1
ATOM 3446 C CA . GLU A 1 433 ? 0.816 23.25 -17.5 1 97.25 433 GLU A CA 1
ATOM 3447 C C . GLU A 1 433 ? -0.165 22.5 -16.594 1 97.25 433 GLU A C 1
ATOM 3449 O O . GLU A 1 433 ? -1.353 22.828 -16.562 1 97.25 433 GLU A O 1
ATOM 3454 N N . TYR A 1 434 ? 0.32 21.531 -15.867 1 96.44 434 TYR A N 1
ATOM 3455 C CA . TYR A 1 434 ? -0.542 20.703 -15.039 1 96.44 434 TYR A CA 1
ATOM 3456 C C . TYR A 1 434 ? -0.72 21.312 -13.648 1 96.44 434 TYR A C 1
ATOM 3458 O O . TYR A 1 434 ? -1.414 20.75 -12.805 1 96.44 434 TYR A O 1
ATOM 3466 N N . GLY A 1 435 ? -0.043 22.391 -13.312 1 94.88 435 GLY A N 1
ATOM 3467 C CA . GLY A 1 435 ? -0.206 23.094 -12.047 1 94.88 435 GLY A CA 1
ATOM 3468 C C . GLY A 1 435 ? 0.642 22.5 -10.938 1 94.88 435 GLY A C 1
ATOM 3469 O O . GLY A 1 435 ? 0.365 22.719 -9.758 1 94.88 435 GLY A O 1
ATOM 3470 N N . TYR A 1 436 ? 1.631 21.703 -11.297 1 96.56 436 TYR A N 1
ATOM 3471 C CA . TYR A 1 436 ? 2.52 21.125 -10.297 1 96.56 436 TYR A CA 1
ATOM 3472 C C . TYR A 1 436 ? 3.551 22.156 -9.828 1 96.56 436 TYR A C 1
ATOM 3474 O O . TYR A 1 436 ? 4.082 22.047 -8.719 1 96.56 436 TYR A O 1
ATOM 3482 N N . LEU A 1 437 ? 3.928 23.125 -10.797 1 95.12 437 LEU A N 1
ATOM 3483 C CA . LEU A 1 437 ? 4.867 24.203 -10.508 1 95.12 437 LEU A CA 1
ATOM 3484 C C . LEU A 1 437 ? 4.203 25.562 -10.688 1 95.12 437 LEU A C 1
ATOM 3486 O O . LEU A 1 437 ? 3.279 25.703 -11.492 1 95.12 437 LEU A O 1
ATOM 3490 N N . MET B 1 1 ? 2.398 25.578 42.062 1 86.44 1 MET B N 1
ATOM 3491 C CA . MET B 1 1 ? 3.664 25.359 41.375 1 86.44 1 MET B CA 1
ATOM 3492 C C . MET B 1 1 ? 3.486 25.5 39.844 1 86.44 1 MET B C 1
ATOM 3494 O O . MET B 1 1 ? 4.074 26.375 39.219 1 86.44 1 MET B O 1
ATOM 3498 N N . TRP B 1 2 ? 2.426 24.953 39.281 1 95.31 2 TRP B N 1
ATOM 3499 C CA . TRP B 1 2 ? 2.322 24.953 37.844 1 95.31 2 TRP B CA 1
ATOM 3500 C C . TRP B 1 2 ? 1.772 26.281 37.312 1 95.31 2 TRP B C 1
ATOM 3502 O O . TRP B 1 2 ? 2.105 26.719 36.219 1 95.31 2 TRP B O 1
ATOM 3512 N N . LYS B 1 3 ? 0.983 26.969 38.125 1 96.44 3 LYS B N 1
ATOM 3513 C CA . LYS B 1 3 ? 0.429 28.281 37.781 1 96.44 3 LYS B CA 1
ATOM 3514 C C . LYS B 1 3 ? 1.536 29.312 37.562 1 96.44 3 LYS B C 1
ATOM 3516 O O . LYS B 1 3 ? 1.438 30.156 36.688 1 96.44 3 LYS B O 1
ATOM 3521 N N . GLU B 1 4 ? 2.438 29.281 38.406 1 97 4 GLU B N 1
ATOM 3522 C CA . GLU B 1 4 ? 3.568 30.203 38.281 1 97 4 GLU B CA 1
ATOM 3523 C C . GLU B 1 4 ? 4.309 29.953 36.969 1 97 4 GLU B C 1
ATOM 3525 O O . GLU B 1 4 ? 4.656 30.906 36.25 1 97 4 GLU B O 1
ATOM 3530 N N . LEU B 1 5 ? 4.594 28.719 36.75 1 97.94 5 LEU B N 1
ATOM 3531 C CA . LEU B 1 5 ? 5.254 28.375 35.5 1 97.94 5 LEU B CA 1
ATOM 3532 C C . LEU B 1 5 ? 4.398 28.781 34.281 1 97.94 5 LEU B C 1
ATOM 3534 O O . LEU B 1 5 ? 4.922 29.25 33.281 1 97.94 5 LEU B O 1
ATOM 3538 N N . TYR B 1 6 ? 3.1 28.562 34.344 1 98.5 6 TYR B N 1
ATOM 3539 C CA . TYR B 1 6 ? 2.16 28.984 33.312 1 98.5 6 TYR B CA 1
ATOM 3540 C C . TYR B 1 6 ? 2.312 30.469 33.031 1 98.5 6 TYR B C 1
ATOM 3542 O O . TYR B 1 6 ? 2.422 30.875 31.859 1 98.5 6 TYR B O 1
ATOM 3550 N N . ASN B 1 7 ? 2.309 31.266 34.094 1 98.06 7 ASN B N 1
ATOM 3551 C CA . ASN B 1 7 ? 2.41 32.719 33.938 1 98.06 7 ASN B CA 1
ATOM 3552 C C . ASN B 1 7 ? 3.736 33.125 33.312 1 98.06 7 ASN B C 1
ATOM 3554 O O . ASN B 1 7 ? 3.795 34.094 32.562 1 98.06 7 ASN B O 1
ATOM 3558 N N . LYS B 1 8 ? 4.699 32.438 33.656 1 98.19 8 LYS B N 1
ATOM 3559 C CA . LYS B 1 8 ? 6.02 32.719 33.094 1 98.19 8 LYS B CA 1
ATOM 3560 C C . LYS B 1 8 ? 6.051 32.438 31.594 1 98.19 8 LYS B C 1
ATOM 3562 O O . LYS B 1 8 ? 6.727 33.125 30.828 1 98.19 8 LYS B O 1
ATOM 3567 N N . LYS B 1 9 ? 5.395 31.422 31.156 1 98.56 9 LYS B N 1
ATOM 3568 C CA . LYS B 1 9 ? 5.434 30.969 29.766 1 98.56 9 LYS B CA 1
ATOM 3569 C C . LYS B 1 9 ? 4.355 31.672 28.938 1 98.56 9 LYS B C 1
ATOM 3571 O O . LYS B 1 9 ? 4.402 31.656 27.703 1 98.56 9 LYS B O 1
ATOM 3576 N N . LEU B 1 10 ? 3.367 32.281 29.578 1 98.75 10 LEU B N 1
ATOM 3577 C CA . LEU B 1 10 ? 2.279 33 28.922 1 98.75 10 LEU B CA 1
ATOM 3578 C C . LEU B 1 10 ? 2.801 34.25 28.203 1 98.75 10 LEU B C 1
ATOM 3580 O O . LEU B 1 10 ? 3.494 35.062 28.797 1 98.75 10 LEU B O 1
ATOM 3584 N N . LYS B 1 11 ? 2.576 34.344 26.875 1 98.62 11 LYS B N 1
ATOM 3585 C CA . LYS B 1 11 ? 2.961 35.469 26.047 1 98.62 11 LYS B CA 1
ATOM 3586 C C . LYS B 1 11 ? 1.836 35.844 25.078 1 98.62 11 LYS B C 1
ATOM 3588 O O . LYS B 1 11 ? 0.944 35.062 24.812 1 98.62 11 LYS B O 1
ATOM 3593 N N . ASN B 1 12 ? 1.824 37.062 24.625 1 98.19 12 ASN B N 1
ATOM 3594 C CA . ASN B 1 12 ? 0.915 37.438 23.547 1 98.19 12 ASN B CA 1
ATOM 3595 C C . ASN B 1 12 ? 1.483 37.062 22.172 1 98.19 12 ASN B C 1
ATOM 3597 O O . ASN B 1 12 ? 2.652 36.688 22.078 1 98.19 12 ASN B O 1
ATOM 3601 N N . ILE B 1 13 ? 0.699 37.188 21.188 1 98.12 13 ILE B N 1
ATOM 3602 C CA . ILE B 1 13 ? 1.036 36.688 19.859 1 98.12 13 ILE B CA 1
ATOM 3603 C C . ILE B 1 13 ? 2.236 37.469 19.312 1 98.12 13 ILE B C 1
ATOM 3605 O O . ILE B 1 13 ? 3.1 36.875 18.641 1 98.12 13 ILE B O 1
ATOM 3609 N N . ASN B 1 14 ? 2.322 38.781 19.516 1 98.06 14 ASN B N 1
ATOM 3610 C CA . ASN B 1 14 ? 3.428 39.594 19.031 1 98.06 14 ASN B CA 1
ATOM 3611 C C . ASN B 1 14 ? 4.762 39.125 19.625 1 98.06 14 ASN B C 1
ATOM 3613 O O . ASN B 1 14 ? 5.754 39.031 18.891 1 98.06 14 ASN B O 1
ATOM 3617 N N . GLU B 1 15 ? 4.758 38.875 20.922 1 98.19 15 GLU B N 1
ATOM 3618 C CA . GLU B 1 15 ? 5.965 38.406 21.594 1 98.19 15 GLU B CA 1
ATOM 3619 C C . GLU B 1 15 ? 6.445 37.062 21.031 1 98.19 15 GLU B C 1
ATOM 3621 O O . GLU B 1 15 ? 7.633 36.906 20.766 1 98.19 15 GLU B O 1
ATOM 3626 N N . ILE B 1 16 ? 5.523 36.188 20.875 1 98.5 16 ILE B N 1
ATOM 3627 C CA . ILE B 1 16 ? 5.875 34.844 20.406 1 98.5 16 ILE B CA 1
ATOM 3628 C C . ILE B 1 16 ? 6.41 34.938 18.984 1 98.5 16 ILE B C 1
ATOM 3630 O O . ILE B 1 16 ? 7.477 34.406 18.672 1 98.5 16 ILE B O 1
ATOM 3634 N N . MET B 1 17 ? 5.699 35.656 18.094 1 98.12 17 MET B N 1
ATOM 3635 C CA . MET B 1 17 ? 6.062 35.719 16.688 1 98.12 17 MET B CA 1
ATOM 3636 C C . MET B 1 17 ? 7.449 36.312 16.516 1 98.12 17 MET B C 1
ATOM 3638 O O . MET B 1 17 ? 8.242 35.844 15.695 1 98.12 17 MET B O 1
ATOM 3642 N N . LYS B 1 18 ? 7.727 37.281 17.25 1 97.12 18 LYS B N 1
ATOM 3643 C CA . LYS B 1 18 ? 9 38 17.141 1 97.12 18 LYS B CA 1
ATOM 3644 C C . LYS B 1 18 ? 10.148 37.125 17.656 1 97.12 18 LYS B C 1
ATOM 3646 O O . LYS B 1 18 ? 11.312 37.344 17.328 1 97.12 18 LYS B O 1
ATOM 3651 N N . LYS B 1 19 ? 9.852 36.125 18.469 1 97.69 19 LYS B N 1
ATOM 3652 C CA . LYS B 1 19 ? 10.875 35.25 19.031 1 97.69 19 LYS B CA 1
ATOM 3653 C C . LYS B 1 19 ? 11.148 34.062 18.094 1 97.69 19 LYS B C 1
ATOM 3655 O O . LYS B 1 19 ? 12.141 33.344 18.266 1 97.69 19 LYS B O 1
ATOM 3660 N N . LEU B 1 20 ? 10.305 33.844 17.125 1 98.19 20 LEU B N 1
ATOM 3661 C CA . LEU B 1 20 ? 10.516 32.75 16.172 1 98.19 20 LEU B CA 1
ATOM 3662 C C . LEU B 1 20 ? 11.625 33.094 15.188 1 98.19 20 LEU B C 1
ATOM 3664 O O . LEU B 1 20 ? 11.844 34.281 14.867 1 98.19 20 LEU B O 1
ATOM 3668 N N . PRO B 1 21 ? 12.312 32.062 14.711 1 98.12 21 PRO B N 1
ATOM 3669 C CA . PRO B 1 21 ? 13.32 32.312 13.68 1 98.12 21 PRO B CA 1
ATOM 3670 C C . PRO B 1 21 ? 12.734 32.875 12.398 1 98.12 21 PRO B C 1
ATOM 3672 O O . PRO B 1 21 ? 11.578 32.594 12.062 1 98.12 21 PRO B O 1
ATOM 3675 N N . LYS B 1 22 ? 13.555 33.625 11.625 1 98.19 22 LYS B N 1
ATOM 3676 C CA . LYS B 1 22 ? 13.125 34.281 10.383 1 98.19 22 LYS B CA 1
ATOM 3677 C C . LYS B 1 22 ? 12.742 33.25 9.336 1 98.19 22 LYS B C 1
ATOM 3679 O O . LYS B 1 22 ? 11.938 33.531 8.438 1 98.19 22 LYS B O 1
ATOM 3684 N N . LYS B 1 23 ? 13.414 32.094 9.391 1 98.25 23 LYS B N 1
ATOM 3685 C CA . LYS B 1 23 ? 13.102 30.938 8.562 1 98.25 23 LYS B CA 1
ATOM 3686 C C . LYS B 1 23 ? 12.781 29.719 9.422 1 98.25 23 LYS B C 1
ATOM 3688 O O . LYS B 1 23 ? 13.578 29.328 10.273 1 98.25 23 LYS B O 1
ATOM 3693 N N . CYS B 1 24 ? 11.625 29.125 9.25 1 98.31 24 CYS B N 1
ATOM 3694 C CA . CYS B 1 24 ? 11.273 27.969 10.07 1 98.31 24 CYS B CA 1
ATOM 3695 C C . CYS B 1 24 ? 10.117 27.188 9.453 1 98.31 24 CYS B C 1
ATOM 3697 O O . CYS B 1 24 ? 9.555 27.609 8.445 1 98.31 24 CYS B O 1
ATOM 3699 N N . ILE B 1 25 ? 9.883 26.062 9.977 1 98.56 25 ILE B N 1
ATOM 3700 C CA . ILE B 1 25 ? 8.719 25.234 9.68 1 98.56 25 ILE B CA 1
ATOM 3701 C C . ILE B 1 25 ? 7.781 25.219 10.883 1 98.56 25 ILE B C 1
ATOM 3703 O O . ILE B 1 25 ? 8.211 24.922 12.008 1 98.56 25 ILE B O 1
ATOM 3707 N N . ILE B 1 26 ? 6.562 25.547 10.664 1 98.75 26 ILE B N 1
ATOM 3708 C CA . ILE B 1 26 ? 5.559 25.5 11.727 1 98.75 26 ILE B CA 1
ATOM 3709 C C . ILE B 1 26 ? 4.508 24.438 11.391 1 98.75 26 ILE B C 1
ATOM 3711 O O . ILE B 1 26 ? 3.904 24.484 10.32 1 98.75 26 ILE B O 1
ATOM 3715 N N . VAL B 1 27 ? 4.328 23.453 12.25 1 98.81 27 VAL B N 1
ATOM 3716 C CA . VAL B 1 27 ? 3.291 22.438 12.109 1 98.81 27 VAL B CA 1
ATOM 3717 C C . VAL B 1 27 ? 2.166 22.703 13.109 1 98.81 27 VAL B C 1
ATOM 3719 O O . VAL B 1 27 ? 2.424 22.953 14.289 1 98.81 27 VAL B O 1
ATOM 3722 N N . THR B 1 28 ? 0.98 22.75 12.648 1 98.81 28 THR B N 1
ATOM 3723 C CA . THR B 1 28 ? -0.152 22.984 13.539 1 98.81 28 THR B CA 1
ATOM 3724 C C . THR B 1 28 ? -1.098 21.781 13.531 1 98.81 28 THR B C 1
ATOM 3726 O O . THR B 1 28 ? -0.812 20.766 12.891 1 98.81 28 THR B O 1
ATOM 3729 N N . GLY B 1 29 ? -2.176 21.812 14.344 1 98.56 29 GLY B N 1
ATOM 3730 C CA . GLY B 1 29 ? -3.078 20.688 14.5 1 98.56 29 GLY B CA 1
ATOM 3731 C C . GLY B 1 29 ? -3.941 20.438 13.273 1 98.56 29 GLY B C 1
ATOM 3732 O O . GLY B 1 29 ? -4.023 21.281 12.383 1 98.56 29 GLY B O 1
ATOM 3733 N N . LEU B 1 30 ? -4.578 19.312 13.266 1 98.38 30 LEU B N 1
ATOM 3734 C CA . LEU B 1 30 ? -5.406 18.859 12.148 1 98.38 30 LEU B CA 1
ATOM 3735 C C . LEU B 1 30 ? -6.805 19.469 12.242 1 98.38 30 LEU B C 1
ATOM 3737 O O . LEU B 1 30 ? -7.414 19.469 13.312 1 98.38 30 LEU B O 1
ATOM 3741 N N . ALA B 1 31 ? -7.336 19.938 11.117 1 97.69 31 ALA B N 1
ATOM 3742 C CA . ALA B 1 31 ? -8.734 20.312 10.93 1 97.69 31 ALA B CA 1
ATOM 3743 C C . ALA B 1 31 ? -9.219 21.219 12.062 1 97.69 31 ALA B C 1
ATOM 3745 O O . ALA B 1 31 ? -8.672 22.297 12.273 1 97.69 31 ALA B O 1
ATOM 3746 N N . ALA B 1 32 ? -10.133 20.719 12.898 1 97.69 32 ALA B N 1
ATOM 3747 C CA . ALA B 1 32 ? -10.789 21.547 13.914 1 97.69 32 ALA B CA 1
ATOM 3748 C C . ALA B 1 32 ? -9.812 21.938 15.016 1 97.69 32 ALA B C 1
ATOM 3750 O O . ALA B 1 32 ? -10.102 22.828 15.82 1 97.69 32 ALA B O 1
ATOM 3751 N N . THR B 1 33 ? -8.617 21.375 15 1 98.38 33 THR B N 1
ATOM 3752 C CA . THR B 1 33 ? -7.645 21.688 16.047 1 98.38 33 THR B CA 1
ATOM 3753 C C . THR B 1 33 ? -6.535 22.578 15.5 1 98.38 33 THR B C 1
ATOM 3755 O O . THR B 1 33 ? -5.559 22.859 16.188 1 98.38 33 THR B O 1
ATOM 3758 N N . GLU B 1 34 ? -6.648 23 14.234 1 98.56 34 GLU B N 1
ATOM 3759 C CA . GLU B 1 34 ? -5.664 23.953 13.711 1 98.56 34 GLU B CA 1
ATOM 3760 C C . GLU B 1 34 ? -5.602 25.203 14.57 1 98.56 34 GLU B C 1
ATOM 3762 O O . GLU B 1 34 ? -6.625 25.688 15.062 1 98.56 34 GLU B O 1
ATOM 3767 N N . SER B 1 35 ? -4.422 25.703 14.805 1 98.62 35 SER B N 1
ATOM 3768 C CA . SER B 1 35 ? -4.281 26.906 15.625 1 98.62 35 SER B CA 1
ATOM 3769 C C . SER B 1 35 ? -4.715 28.156 14.859 1 98.62 35 SER B C 1
ATOM 3771 O O . SER B 1 35 ? -3.898 28.797 14.195 1 98.62 35 SER B O 1
ATOM 3773 N N . GLN B 1 36 ? -5.922 28.516 15.07 1 98.38 36 GLN B N 1
ATOM 3774 C CA . GLN B 1 36 ? -6.488 29.609 14.289 1 98.38 36 GLN B CA 1
ATOM 3775 C C . GLN B 1 36 ? -5.852 30.938 14.672 1 98.38 36 GLN B C 1
ATOM 3777 O O . GLN B 1 36 ? -5.723 31.828 13.836 1 98.38 36 GLN B O 1
ATOM 3782 N N . GLY B 1 37 ? -5.492 31.109 15.969 1 98.19 37 GLY B N 1
ATOM 3783 C CA . GLY B 1 37 ? -4.742 32.281 16.359 1 98.19 37 GLY B CA 1
ATOM 3784 C C . GLY B 1 37 ? -3.453 32.469 15.586 1 98.19 37 GLY B C 1
ATOM 3785 O O . GLY B 1 37 ? -3.158 33.562 15.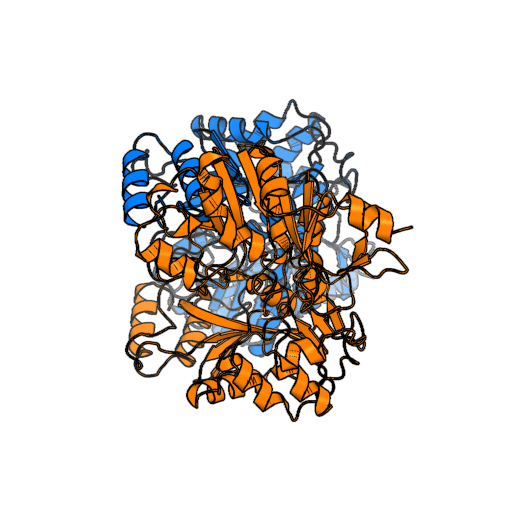102 1 98.19 37 GLY B O 1
ATOM 3786 N N . LEU B 1 38 ? -2.697 31.406 15.453 1 98.56 38 LEU B N 1
ATOM 3787 C CA . LEU B 1 38 ? -1.492 31.406 14.625 1 98.56 38 LEU B CA 1
ATOM 3788 C C . LEU B 1 38 ? -1.825 31.75 13.18 1 98.56 38 LEU B C 1
ATOM 3790 O O . LEU B 1 38 ? -1.278 32.719 12.625 1 98.56 38 LEU B O 1
ATOM 3794 N N . LEU B 1 39 ? -2.732 31 12.57 1 98.62 39 LEU B N 1
ATOM 3795 C CA . LEU B 1 39 ? -2.965 31.031 11.133 1 98.62 39 LEU B CA 1
ATOM 3796 C C . LEU B 1 39 ? -3.582 32.375 10.719 1 98.62 39 LEU B C 1
ATOM 3798 O O . LEU B 1 39 ? -3.297 32.875 9.625 1 98.62 39 LEU B O 1
ATOM 3802 N N . GLU B 1 40 ? -4.375 32.969 11.562 1 97.94 40 GLU B N 1
ATOM 3803 C CA . GLU B 1 40 ? -5.027 34.219 11.25 1 97.94 40 GLU B CA 1
ATOM 3804 C C . GLU B 1 40 ? -4.051 35.406 11.367 1 97.94 40 GLU B C 1
ATOM 3806 O O . GLU B 1 40 ? -4.223 36.438 10.719 1 97.94 40 GLU B O 1
ATOM 3811 N N . ASN B 1 41 ? -3.066 35.219 12.156 1 97.81 41 ASN B N 1
ATOM 3812 C CA . ASN B 1 41 ? -2.199 36.375 12.461 1 97.81 41 ASN B CA 1
ATOM 3813 C C . ASN B 1 41 ? -0.894 36.312 11.68 1 97.81 41 ASN B C 1
ATOM 3815 O O . ASN B 1 41 ? -0.162 37.281 11.594 1 97.81 41 ASN B O 1
ATOM 3819 N N . LEU B 1 42 ? -0.593 35.156 11.094 1 97.94 42 LEU B N 1
ATOM 3820 C CA . LEU B 1 42 ? 0.698 34.938 10.453 1 97.94 42 LEU B CA 1
ATOM 3821 C C . LEU B 1 42 ? 1.018 36.062 9.477 1 97.94 42 LEU B C 1
ATOM 3823 O O . LEU B 1 42 ? 2.141 36.562 9.453 1 97.94 42 LEU B O 1
ATOM 3827 N N . ASN B 1 43 ? 0.035 36.438 8.703 1 97.56 43 ASN B N 1
ATOM 3828 C CA . ASN B 1 43 ? 0.233 37.406 7.637 1 97.56 43 ASN B CA 1
ATOM 3829 C C . ASN B 1 43 ? 0.634 38.781 8.195 1 97.56 43 ASN B C 1
ATOM 3831 O O . ASN B 1 43 ? 1.33 39.562 7.527 1 97.56 43 ASN B O 1
ATOM 3835 N N . LYS B 1 44 ? 0.218 39.125 9.391 1 97.44 44 LYS B N 1
ATOM 3836 C CA . LYS B 1 44 ? 0.524 40.406 10.031 1 97.44 44 LYS B CA 1
ATOM 3837 C C . LYS B 1 44 ? 2.016 40.531 10.336 1 97.44 44 LYS B C 1
ATOM 3839 O O . LYS B 1 44 ? 2.521 41.625 10.57 1 97.44 44 LYS B O 1
ATOM 3844 N N . PHE B 1 45 ? 2.699 39.5 10.336 1 97.69 45 PHE B N 1
ATOM 3845 C CA . PHE B 1 45 ? 4.105 39.5 10.719 1 97.69 45 PHE B CA 1
ATOM 3846 C C . PHE B 1 45 ? 4.992 39.188 9.523 1 97.69 45 PHE B C 1
ATOM 3848 O O . PHE B 1 45 ? 6.102 38.656 9.68 1 97.69 45 PHE B O 1
ATOM 3855 N N . LYS B 1 46 ? 4.496 39.344 8.312 1 96.81 46 LYS B N 1
ATOM 3856 C CA . LYS B 1 46 ? 5.227 39.031 7.094 1 96.81 46 LYS B CA 1
ATOM 3857 C C . LYS B 1 46 ? 6.562 39.781 7.031 1 96.81 46 LYS B C 1
ATOM 3859 O O . LYS B 1 46 ? 7.527 39.281 6.445 1 96.81 46 LYS B O 1
ATOM 3864 N N . ASP B 1 47 ? 6.676 40.938 7.691 1 96.75 47 ASP B N 1
ATOM 3865 C CA . ASP B 1 47 ? 7.914 41.719 7.672 1 96.75 47 ASP B CA 1
ATOM 3866 C C . ASP B 1 47 ? 8.977 41.094 8.562 1 96.75 47 ASP B C 1
ATOM 3868 O O . ASP B 1 47 ? 10.172 41.312 8.375 1 96.75 47 ASP B O 1
ATOM 3872 N N . HIS B 1 48 ? 8.594 40.312 9.508 1 97.56 48 HIS B N 1
ATOM 3873 C CA . HIS B 1 48 ? 9.516 39.625 10.398 1 97.56 48 HIS B CA 1
ATOM 3874 C C . HIS B 1 48 ? 10.125 38.406 9.719 1 97.56 48 HIS B C 1
ATOM 3876 O O . HIS B 1 48 ? 11.312 38.125 9.898 1 97.56 48 HIS B O 1
ATOM 3882 N N . PHE B 1 49 ? 9.367 37.688 8.969 1 98.12 49 PHE B N 1
ATOM 3883 C CA . PHE B 1 49 ? 9.766 36.406 8.445 1 98.12 49 PHE B CA 1
ATOM 3884 C C . PHE B 1 49 ? 10.406 36.531 7.074 1 98.12 49 PHE B C 1
ATOM 3886 O O . PHE B 1 49 ? 10.031 37.406 6.289 1 98.12 49 PHE B O 1
ATOM 3893 N N . GLU B 1 50 ? 11.375 35.75 6.824 1 98.19 50 GLU B N 1
ATOM 3894 C CA . GLU B 1 50 ? 11.953 35.562 5.496 1 98.19 50 GLU B CA 1
ATOM 3895 C C . GLU B 1 50 ? 11.312 34.406 4.75 1 98.19 50 GLU B C 1
ATOM 3897 O O . GLU B 1 50 ? 11.062 34.5 3.545 1 98.19 50 GLU B O 1
ATOM 3902 N N . TYR B 1 51 ? 11.055 33.312 5.5 1 98.12 51 TYR B N 1
ATOM 3903 C CA . TYR B 1 51 ? 10.438 32.125 4.926 1 98.12 51 TYR B CA 1
ATOM 3904 C C . TYR B 1 51 ? 9.797 31.266 6.008 1 98.12 51 TYR B C 1
ATOM 3906 O O . TYR B 1 51 ? 10.469 30.875 6.969 1 98.12 51 TYR B O 1
ATOM 3914 N N . VAL B 1 52 ? 8.516 30.969 5.871 1 98.5 52 VAL B N 1
ATOM 3915 C CA . VAL B 1 52 ? 7.824 30.078 6.797 1 98.5 52 VAL B CA 1
ATOM 3916 C C . VAL B 1 52 ? 7.059 29.016 6.02 1 98.5 52 VAL B C 1
ATOM 3918 O O . VAL B 1 52 ? 6.211 29.344 5.184 1 98.5 52 VAL B O 1
ATOM 3921 N N . LYS B 1 53 ? 7.441 27.875 6.219 1 98.25 53 LYS B N 1
ATOM 3922 C CA . LYS B 1 53 ? 6.629 26.75 5.762 1 98.25 53 LYS B CA 1
ATOM 3923 C C . LYS B 1 53 ? 5.637 26.312 6.84 1 98.25 53 LYS B C 1
ATOM 3925 O O . LYS B 1 53 ? 6.035 25.922 7.934 1 98.25 53 LYS B O 1
ATOM 3930 N N . ILE B 1 54 ? 4.391 26.375 6.477 1 98.75 54 ILE B N 1
ATOM 3931 C CA . ILE B 1 54 ? 3.332 25.969 7.395 1 98.75 54 ILE B CA 1
ATOM 3932 C C . ILE B 1 54 ? 2.76 24.625 6.961 1 98.75 54 ILE B C 1
ATOM 3934 O O . ILE B 1 54 ? 2.295 24.469 5.828 1 98.75 54 ILE B O 1
ATOM 3938 N N . ILE B 1 55 ? 2.785 23.672 7.848 1 98.62 55 ILE B N 1
ATOM 3939 C CA . ILE B 1 55 ? 2.24 22.344 7.555 1 98.62 55 ILE B CA 1
ATOM 3940 C C . ILE B 1 55 ? 0.883 22.188 8.234 1 98.62 55 ILE B C 1
ATOM 3942 O O . ILE B 1 55 ? 0.77 22.344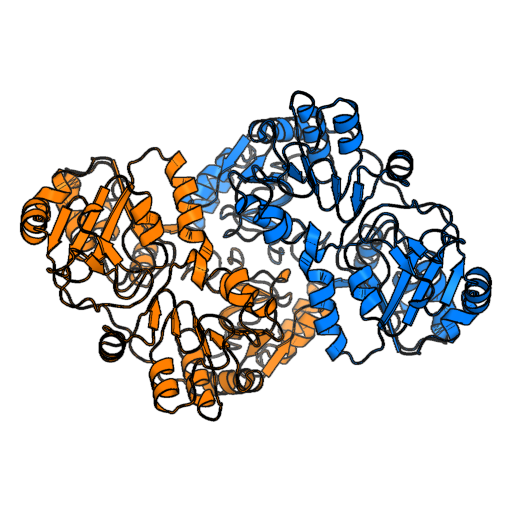 9.453 1 98.62 55 ILE B O 1
ATOM 3946 N N . THR B 1 56 ? -0.099 21.906 7.43 1 98.62 56 THR B N 1
ATOM 3947 C CA . THR B 1 56 ? -1.46 21.703 7.91 1 98.62 56 THR B CA 1
ATOM 3948 C C . THR B 1 56 ? -2.039 20.406 7.348 1 98.62 56 THR B C 1
ATOM 3950 O O . THR B 1 56 ? -1.386 19.719 6.559 1 98.62 56 THR B O 1
ATOM 3953 N N . CYS B 1 57 ? -3.189 20.047 7.863 1 98.5 57 CYS B N 1
ATOM 3954 C CA . CYS B 1 57 ? -4.008 18.938 7.355 1 98.5 57 CYS B CA 1
ATOM 3955 C C . CYS B 1 57 ? -5.488 19.297 7.406 1 98.5 57 CYS B C 1
ATOM 3957 O O . CYS B 1 57 ? -6.078 19.375 8.484 1 98.5 57 CYS B O 1
ATOM 3959 N N . LEU B 1 58 ? -6.086 19.641 6.219 1 97.94 58 LEU B N 1
ATOM 3960 C CA . LEU B 1 58 ? -7.512 19.938 6.148 1 97.94 58 LEU B CA 1
ATOM 3961 C C . LEU B 1 58 ? -7.805 21.297 6.789 1 97.94 58 LEU B C 1
ATOM 3963 O O . LEU B 1 58 ? -8.484 21.375 7.812 1 97.94 58 LEU B O 1
ATOM 3967 N N . ASN B 1 59 ? -7.383 22.406 6.105 1 98.38 59 ASN B N 1
ATOM 3968 C CA . ASN B 1 59 ? -7.625 23.75 6.578 1 98.38 59 ASN B CA 1
ATOM 3969 C C . ASN B 1 59 ? -9.117 24.047 6.715 1 98.38 59 ASN B C 1
ATOM 3971 O O . ASN B 1 59 ? -9.898 23.719 5.82 1 98.38 59 ASN B O 1
ATOM 3975 N N . MET B 1 60 ? -9.5 24.734 7.789 1 97.88 60 MET B N 1
ATOM 3976 C CA . MET B 1 60 ? -10.914 24.922 8.094 1 97.88 60 MET B CA 1
ATOM 3977 C C . MET B 1 60 ? -11.383 26.297 7.652 1 97.88 60 MET B C 1
ATOM 3979 O O . MET B 1 60 ? -12.586 26.547 7.512 1 97.88 60 MET B O 1
ATOM 3983 N N . LYS B 1 61 ? -10.398 27.266 7.473 1 97.94 61 LYS B N 1
ATOM 3984 C CA . LYS B 1 61 ? -10.742 28.641 7.102 1 97.94 61 LYS B CA 1
ATOM 3985 C C . LYS B 1 61 ? -9.82 29.156 5.996 1 97.94 61 LYS B C 1
ATOM 3987 O O . LYS B 1 61 ? -8.828 28.516 5.66 1 97.94 61 LYS B O 1
ATOM 3992 N N . GLU B 1 62 ? -10.367 30.203 5.398 1 98.25 62 GLU B N 1
ATOM 3993 C CA . GLU B 1 62 ? -9.5 30.953 4.496 1 98.25 62 GLU B CA 1
ATOM 3994 C C . GLU B 1 62 ? -8.539 31.859 5.27 1 98.25 62 GLU B C 1
ATOM 3996 O O . GLU B 1 62 ? -8.969 32.719 6.027 1 98.25 62 GLU B O 1
ATOM 4001 N N . TYR B 1 63 ? -7.27 31.688 5.133 1 98.31 63 TYR B N 1
ATOM 4002 C CA . TYR B 1 63 ? -6.266 32.438 5.863 1 98.31 63 TYR B CA 1
ATOM 4003 C C . TYR B 1 63 ? -5.504 33.375 4.93 1 98.31 63 TYR B C 1
ATOM 4005 O O . TYR B 1 63 ? -5.035 32.969 3.869 1 98.31 63 TYR B O 1
ATOM 4013 N N . ALA B 1 64 ? -5.273 34.531 5.34 1 97.94 64 ALA B N 1
ATOM 4014 C CA . ALA B 1 64 ? -4.758 35.625 4.508 1 97.94 64 ALA B CA 1
ATOM 4015 C C . ALA B 1 64 ? -3.377 35.281 3.955 1 97.94 64 ALA B C 1
ATOM 4017 O O . ALA B 1 64 ? -3.045 35.656 2.824 1 97.94 64 ALA B O 1
ATOM 4018 N N . PHE B 1 65 ? -2.531 34.594 4.668 1 98.12 65 PHE B N 1
ATOM 4019 C CA . PHE B 1 65 ? -1.153 34.344 4.254 1 98.12 65 PHE B CA 1
ATOM 4020 C C . PHE B 1 65 ? -1.108 33.469 3.004 1 98.12 65 PHE B C 1
ATOM 4022 O O . PHE B 1 65 ? -0.108 33.469 2.283 1 98.12 65 PHE B O 1
ATOM 4029 N N . THR B 1 66 ? -2.23 32.75 2.74 1 98.56 66 THR B N 1
ATOM 4030 C CA . THR B 1 66 ? -2.24 31.891 1.559 1 98.56 66 THR B CA 1
ATOM 4031 C C . THR B 1 66 ? -2.914 32.594 0.385 1 98.56 66 THR B C 1
ATOM 4033 O O . THR B 1 66 ? -2.729 32.219 -0.77 1 98.56 66 THR B O 1
ATOM 4036 N N . PHE B 1 67 ? -3.711 33.594 0.61 1 97.81 67 PHE B N 1
ATOM 4037 C CA . PHE B 1 67 ? -4.551 34.219 -0.415 1 97.81 67 PHE B CA 1
ATOM 4038 C C . PHE B 1 67 ? -3.863 35.438 -1.019 1 97.81 67 PHE B C 1
ATOM 4040 O O . PHE B 1 67 ? -4.285 35.938 -2.062 1 97.81 67 PHE B O 1
ATOM 4047 N N . GLU B 1 68 ? -2.834 35.969 -0.394 1 96.81 68 GLU B N 1
ATOM 4048 C CA . GLU B 1 68 ? -2.131 37.125 -0.911 1 96.81 68 GLU B CA 1
ATOM 4049 C C . GLU B 1 68 ? -0.985 36.719 -1.833 1 96.81 68 GLU B C 1
ATOM 4051 O O . GLU B 1 68 ? 0.009 36.156 -1.381 1 96.81 68 GLU B O 1
ATOM 4056 N N . LYS B 1 69 ? -1.035 37.094 -3.039 1 96.31 69 LYS B N 1
ATOM 4057 C CA . LYS B 1 69 ? -0.049 36.719 -4.047 1 96.31 69 LYS B CA 1
ATOM 4058 C C . LYS B 1 69 ? 1.347 37.219 -3.654 1 96.31 69 LYS B C 1
ATOM 4060 O O . LYS B 1 69 ? 2.342 36.531 -3.945 1 96.31 69 LYS B O 1
ATOM 4065 N N . ASN B 1 70 ? 1.436 38.281 -3.006 1 96.56 70 ASN B N 1
ATOM 4066 C CA . ASN B 1 70 ? 2.711 38.875 -2.602 1 96.56 70 ASN B CA 1
ATOM 4067 C C . ASN B 1 70 ? 3.42 38 -1.567 1 96.56 70 ASN B C 1
ATOM 4069 O O . ASN B 1 70 ? 4.602 38.188 -1.285 1 96.56 70 ASN B O 1
ATOM 4073 N N . ASN B 1 71 ? 2.73 37 -1.006 1 98 71 ASN B N 1
ATOM 4074 C CA . ASN B 1 71 ? 3.318 36.125 -0.001 1 98 71 ASN B CA 1
ATOM 4075 C C . ASN B 1 71 ? 4 34.906 -0.641 1 98 71 ASN B C 1
ATOM 4077 O O . ASN B 1 71 ? 4.637 34.125 0.05 1 98 71 ASN B O 1
ATOM 4081 N N . GLU B 1 72 ? 3.881 34.812 -1.986 1 97.25 72 GLU B N 1
ATOM 4082 C CA . GLU B 1 72 ? 4.566 33.719 -2.67 1 97.25 72 GLU B CA 1
ATOM 4083 C C . GLU B 1 72 ? 6.066 33.75 -2.391 1 97.25 72 GLU B C 1
ATOM 4085 O O . GLU B 1 72 ? 6.699 34.781 -2.484 1 97.25 72 GLU B O 1
ATOM 4090 N N . GLY B 1 73 ? 6.543 32.594 -1.975 1 96 73 GLY B N 1
ATOM 4091 C CA . GLY B 1 73 ? 7.961 32.469 -1.672 1 96 73 GLY B CA 1
ATOM 4092 C C . GLY B 1 73 ? 8.289 32.781 -0.224 1 96 73 GLY B C 1
ATOM 4093 O O . GLY B 1 73 ? 9.359 32.438 0.266 1 96 73 GLY B O 1
ATOM 4094 N N . LYS B 1 74 ? 7.434 33.469 0.437 1 97.62 74 LYS B N 1
ATOM 4095 C CA . LYS B 1 74 ? 7.637 33.844 1.84 1 97.62 74 LYS B CA 1
ATOM 4096 C C . LYS B 1 74 ? 6.879 32.875 2.76 1 97.62 74 LYS B C 1
ATOM 4098 O O . LYS B 1 74 ? 7.43 32.375 3.746 1 97.62 74 LYS B O 1
ATOM 4103 N N . PHE B 1 75 ? 5.629 32.688 2.439 1 98.31 75 PHE B N 1
ATOM 4104 C CA . PHE B 1 75 ? 4.793 31.719 3.141 1 98.31 75 PHE B CA 1
ATOM 4105 C C . PHE B 1 75 ? 4.387 30.578 2.213 1 98.31 75 PHE B C 1
ATOM 4107 O O . PHE B 1 75 ? 3.881 30.812 1.114 1 98.31 75 PHE B O 1
ATOM 4114 N N . GLU B 1 76 ? 4.617 29.391 2.615 1 98.12 76 GLU B N 1
ATOM 4115 C CA . GLU B 1 76 ? 4.18 28.188 1.892 1 98.12 76 GLU B CA 1
ATOM 4116 C C . GLU B 1 76 ? 3.371 27.266 2.793 1 98.12 76 GLU B C 1
ATOM 4118 O O . GLU B 1 76 ? 3.881 26.781 3.803 1 98.12 76 GLU B O 1
ATOM 4123 N N . ASN B 1 77 ? 2.182 27.078 2.406 1 98.75 77 ASN B N 1
ATOM 4124 C CA . ASN B 1 77 ? 1.338 26.109 3.111 1 98.75 77 ASN B CA 1
ATOM 4125 C C . ASN B 1 77 ? 1.386 24.734 2.457 1 98.75 77 ASN B C 1
ATOM 4127 O O . ASN B 1 77 ? 0.866 24.547 1.356 1 98.75 77 ASN B O 1
ATOM 4131 N N . HIS B 1 78 ? 2.062 23.797 3.061 1 98.56 78 HIS B N 1
ATOM 4132 C CA . HIS B 1 78 ? 2.023 22.406 2.668 1 98.56 78 HIS B CA 1
ATOM 4133 C C . HIS B 1 78 ? 0.952 21.641 3.441 1 98.56 78 HIS B C 1
ATOM 4135 O O . HIS B 1 78 ? 0.934 21.672 4.676 1 98.56 78 HIS B O 1
ATOM 4141 N N . THR B 1 79 ? 0.055 20.953 2.693 1 98.75 79 THR B N 1
ATOM 4142 C CA . THR B 1 79 ? -1.04 20.281 3.383 1 98.75 79 THR B CA 1
ATOM 4143 C C . THR B 1 79 ? -1.077 18.797 3.02 1 98.75 79 THR B C 1
ATOM 4145 O O . THR B 1 79 ? -0.825 18.422 1.871 1 98.75 79 THR B O 1
ATOM 4148 N N . TRP B 1 80 ? -1.388 17.953 4.031 1 98.69 80 TRP B N 1
ATOM 4149 C CA . TRP B 1 80 ? -1.548 16.516 3.824 1 98.69 80 TRP B CA 1
ATOM 4150 C C . TRP B 1 80 ? -2.914 16.203 3.227 1 98.69 80 TRP B C 1
ATOM 4152 O O . TRP B 1 80 ? -3.141 15.094 2.727 1 98.69 80 TRP B O 1
ATOM 4162 N N . PHE B 1 81 ? -3.803 17.125 3.287 1 98.56 81 PHE B N 1
ATOM 4163 C CA . PHE B 1 81 ? -5.176 16.938 2.83 1 98.56 81 PHE B CA 1
ATOM 4164 C C . PHE B 1 81 ? -5.789 18.266 2.396 1 98.56 81 PHE B C 1
ATOM 4166 O O . PHE B 1 81 ? -5.953 19.172 3.213 1 98.56 81 PHE B O 1
ATOM 4173 N N . MET B 1 82 ? -6.188 18.422 1.155 1 98.44 82 MET B N 1
ATOM 4174 C CA . MET B 1 82 ? -6.75 19.656 0.623 1 98.44 82 MET B CA 1
ATOM 4175 C C . MET B 1 82 ? -8.188 19.859 1.098 1 98.44 82 MET B C 1
ATOM 4177 O O . MET B 1 82 ? -8.945 18.891 1.199 1 98.44 82 MET B O 1
ATOM 4181 N N . SER B 1 83 ? -8.492 21.031 1.436 1 97.75 83 SER B N 1
ATOM 4182 C CA . SER B 1 83 ? -9.844 21.453 1.795 1 97.75 83 SER B CA 1
ATOM 4183 C C . SER B 1 83 ? -10.352 22.547 0.862 1 97.75 83 SER B C 1
ATOM 4185 O O . SER B 1 83 ? -9.664 22.922 -0.095 1 97.75 83 SER B O 1
ATOM 4187 N N . ASP B 1 84 ? -11.578 22.984 1.129 1 97.44 84 ASP B N 1
ATOM 4188 C CA . ASP B 1 84 ? -12.18 24.016 0.285 1 97.44 84 ASP B CA 1
ATOM 4189 C C . ASP B 1 84 ? -11.312 25.266 0.241 1 97.44 84 ASP B C 1
ATOM 4191 O O . ASP B 1 84 ? -10.992 25.766 -0.838 1 97.44 84 ASP B O 1
ATOM 4195 N N . PRO B 1 85 ? -10.773 25.797 1.335 1 98.38 85 PRO B N 1
ATOM 4196 C CA . PRO B 1 85 ? -9.938 27 1.297 1 98.38 85 PRO B CA 1
ATOM 4197 C C . PRO B 1 85 ? -8.664 26.797 0.485 1 98.38 85 PRO B C 1
ATOM 4199 O O . PRO B 1 85 ? -8.289 27.656 -0.308 1 98.38 85 PRO B O 1
ATOM 4202 N N . THR B 1 86 ? -8.016 25.672 0.677 1 98.44 86 THR B N 1
ATOM 4203 C CA . THR B 1 86 ? -6.754 25.453 -0.03 1 98.44 86 THR B CA 1
ATOM 4204 C C . THR B 1 86 ? -7.004 25.25 -1.522 1 98.44 86 THR B C 1
ATOM 4206 O O . THR B 1 86 ? -6.199 25.688 -2.352 1 98.44 86 THR B O 1
ATOM 4209 N N . ARG B 1 87 ? -8.141 24.625 -1.887 1 98.38 87 ARG B N 1
ATOM 4210 C CA . ARG B 1 87 ? -8.492 24.469 -3.297 1 98.38 87 ARG B CA 1
ATOM 4211 C C . ARG B 1 87 ? -8.766 25.828 -3.932 1 98.38 87 ARG B C 1
ATOM 4213 O O . ARG B 1 87 ? -8.43 26.062 -5.098 1 98.38 87 ARG B O 1
ATOM 4220 N N . LYS B 1 88 ? -9.398 26.719 -3.168 1 98.25 88 LYS B N 1
ATOM 4221 C CA . LYS B 1 88 ? -9.695 28.047 -3.662 1 98.25 88 LYS B CA 1
ATOM 4222 C C . LYS B 1 88 ? -8.414 28.812 -3.988 1 98.25 88 LYS B C 1
ATOM 4224 O O . LYS B 1 88 ? -8.344 29.516 -4.996 1 98.25 88 LYS B O 1
ATOM 4229 N N . VAL B 1 89 ? -7.414 28.688 -3.15 1 98.25 89 VAL B N 1
ATOM 4230 C CA . VAL B 1 89 ? -6.133 29.344 -3.381 1 98.25 89 VAL B CA 1
ATOM 4231 C C . VAL B 1 89 ? -5.531 28.859 -4.695 1 98.25 89 VAL B C 1
ATOM 4233 O O . VAL B 1 89 ? -5.102 29.656 -5.527 1 98.25 89 VAL B O 1
ATOM 4236 N N . LYS B 1 90 ? -5.543 27.516 -4.879 1 96.75 90 LYS B N 1
ATOM 4237 C CA . LYS B 1 90 ? -4.984 26.922 -6.09 1 96.75 90 LYS B CA 1
ATOM 4238 C C . LYS B 1 90 ? -5.746 27.375 -7.332 1 96.75 90 LYS B C 1
ATOM 4240 O O . LYS B 1 90 ? -5.148 27.594 -8.383 1 96.75 90 LYS B O 1
ATOM 4245 N N . LYS B 1 91 ? -7.059 27.469 -7.238 1 95.94 91 LYS B N 1
ATOM 4246 C CA . LYS B 1 91 ? -7.902 27.891 -8.352 1 95.94 91 LYS B CA 1
ATOM 4247 C C . LYS B 1 91 ? -7.574 29.328 -8.773 1 95.94 91 LYS B C 1
ATOM 4249 O O . LYS B 1 91 ? -7.754 29.688 -9.938 1 95.94 91 LYS B O 1
ATOM 4254 N N . GLN B 1 92 ? -7.066 30.078 -7.82 1 96.31 92 GLN B N 1
ATOM 4255 C CA . GLN B 1 92 ? -6.738 31.484 -8.094 1 96.31 92 GLN B CA 1
ATOM 4256 C C . GLN B 1 92 ? -5.305 31.609 -8.609 1 96.31 92 GLN B C 1
ATOM 4258 O O . GLN B 1 92 ? -4.809 32.719 -8.789 1 96.31 92 GLN B O 1
ATOM 4263 N N . ASN B 1 93 ? -4.652 30.531 -8.812 1 94.31 93 ASN B N 1
ATOM 4264 C CA . ASN B 1 93 ? -3.291 30.469 -9.328 1 94.31 93 ASN B CA 1
ATOM 4265 C C . ASN B 1 93 ? -2.309 31.188 -8.414 1 94.31 93 ASN B C 1
ATOM 4267 O O . ASN B 1 93 ? -1.422 31.906 -8.891 1 94.31 93 ASN B O 1
ATOM 4271 N N . ILE B 1 94 ? -2.535 31.188 -7.133 1 96.88 94 ILE B N 1
ATOM 4272 C CA . ILE B 1 94 ? -1.588 31.672 -6.133 1 96.88 94 ILE B CA 1
ATOM 4273 C C . ILE B 1 94 ? -0.713 30.531 -5.645 1 96.88 94 ILE B C 1
ATOM 4275 O O . ILE B 1 94 ? -1.224 29.484 -5.23 1 96.88 94 ILE B O 1
ATOM 4279 N N . ASN B 1 95 ? 0.561 30.672 -5.695 1 97 95 ASN B N 1
ATOM 4280 C CA . ASN B 1 95 ? 1.501 29.594 -5.426 1 97 95 ASN B CA 1
ATOM 4281 C C . ASN B 1 95 ? 1.947 29.594 -3.967 1 97 95 ASN B C 1
ATOM 4283 O O . ASN B 1 95 ? 3.145 29.609 -3.68 1 97 95 ASN B O 1
ATOM 4287 N N . THR B 1 96 ? 0.968 29.5 -3.068 1 98.31 96 THR B N 1
ATOM 4288 C CA . THR B 1 96 ? 1.28 29.484 -1.643 1 98.31 96 THR B CA 1
ATOM 4289 C C . THR B 1 96 ? 0.854 28.156 -1.019 1 98.31 96 THR B C 1
ATOM 4291 O O . THR B 1 96 ? 1.19 27.875 0.132 1 98.31 96 THR B O 1
ATOM 4294 N N . VAL B 1 97 ? 0.164 27.297 -1.786 1 98.56 97 VAL B N 1
ATOM 4295 C CA . VAL B 1 97 ? -0.343 26.031 -1.251 1 98.56 97 VAL B CA 1
ATOM 4296 C C . VAL B 1 97 ? 0.22 24.859 -2.057 1 98.56 97 VAL B C 1
ATOM 4298 O O . VAL B 1 97 ? 0.28 24.922 -3.287 1 98.56 97 VAL B O 1
ATOM 4301 N N . ASP B 1 98 ? 0.674 23.859 -1.396 1 98.44 98 ASP B N 1
ATOM 4302 C CA . ASP B 1 98 ? 1.171 22.641 -2.029 1 98.44 98 ASP B CA 1
ATOM 4303 C C . ASP B 1 98 ? 0.698 21.406 -1.276 1 98.44 98 ASP B C 1
ATOM 4305 O O . ASP B 1 98 ? 0.335 21.484 -0.101 1 98.44 98 ASP B O 1
ATOM 4309 N N . PHE B 1 99 ? 0.659 20.312 -1.946 1 98.69 99 PHE B N 1
ATOM 4310 C CA . PHE B 1 99 ? 0.123 19.062 -1.394 1 98.69 99 PHE B CA 1
ATOM 4311 C C . PHE B 1 99 ? 1.243 18.078 -1.088 1 98.69 99 PHE B C 1
ATOM 4313 O O . PHE B 1 99 ? 2.189 17.953 -1.867 1 98.69 99 PHE B O 1
ATOM 4320 N N . ILE B 1 100 ? 1.14 17.391 0.059 1 98.75 100 ILE B N 1
ATOM 4321 C CA . ILE B 1 100 ? 2.066 16.328 0.437 1 98.75 100 ILE B CA 1
ATOM 4322 C C . ILE B 1 100 ? 1.377 14.969 0.313 1 98.75 100 ILE B C 1
ATOM 4324 O O . ILE B 1 100 ? 0.518 14.625 1.129 1 98.75 100 ILE B O 1
ATOM 4328 N N . PRO B 1 101 ? 1.716 14.164 -0.697 1 98.5 101 PRO B N 1
ATOM 4329 C CA . PRO B 1 101 ? 1.18 12.797 -0.71 1 98.5 101 PRO B CA 1
ATOM 4330 C C . PRO B 1 101 ? 1.595 11.992 0.517 1 98.5 101 PRO B C 1
ATOM 4332 O O . PRO B 1 101 ? 2.773 11.977 0.882 1 98.5 101 PRO B O 1
ATOM 4335 N N . ASN B 1 102 ? 0.675 11.305 1.119 1 97.44 102 ASN B N 1
ATOM 4336 C CA . ASN B 1 102 ? 1.004 10.555 2.326 1 97.44 102 ASN B CA 1
ATOM 4337 C C . ASN B 1 102 ? -0.071 9.523 2.656 1 97.44 102 ASN B C 1
ATOM 4339 O O . ASN B 1 102 ? -1.203 9.625 2.18 1 97.44 102 ASN B O 1
ATOM 4343 N N . ASN B 1 103 ? 0.305 8.453 3.395 1 98.12 103 ASN B N 1
ATOM 4344 C CA . ASN B 1 103 ? -0.612 7.672 4.219 1 98.12 103 ASN B CA 1
ATOM 4345 C C . ASN B 1 103 ? -0.684 8.211 5.645 1 98.12 103 ASN B C 1
ATOM 4347 O O . ASN B 1 103 ? 0.342 8.562 6.23 1 98.12 103 ASN B O 1
ATOM 4351 N N . LEU B 1 104 ? -1.775 8.25 6.164 1 98 104 LEU B N 1
ATOM 4352 C CA . LEU B 1 104 ? -1.957 8.977 7.418 1 98 104 LEU B CA 1
ATOM 4353 C C . LEU B 1 104 ? -1.116 8.359 8.531 1 98 104 LEU B C 1
ATOM 4355 O O . LEU B 1 104 ? -0.571 9.078 9.375 1 98 104 LEU B O 1
ATOM 4359 N N . HIS B 1 105 ? -1.001 7.043 8.594 1 98.38 105 HIS B N 1
ATOM 4360 C CA . HIS B 1 105 ? -0.265 6.398 9.68 1 98.38 105 HIS B CA 1
ATOM 4361 C C . HIS B 1 105 ? 1.222 6.734 9.609 1 98.38 105 HIS B C 1
ATOM 4363 O O . HIS B 1 105 ? 1.949 6.555 10.586 1 98.38 105 HIS B O 1
ATOM 4369 N N . MET B 1 106 ? 1.668 7.223 8.445 1 98.06 106 MET B N 1
ATOM 4370 C CA . MET B 1 106 ? 3.084 7.516 8.242 1 98.06 106 MET B CA 1
ATOM 4371 C C . MET B 1 106 ? 3.322 9.016 8.164 1 98.06 106 MET B C 1
ATOM 4373 O O . MET B 1 106 ? 4.461 9.461 7.996 1 98.06 106 MET B O 1
ATOM 4377 N N . ALA B 1 107 ? 2.334 9.82 8.344 1 97.88 107 ALA B N 1
ATOM 4378 C CA . ALA B 1 107 ? 2.412 11.258 8.062 1 97.88 107 ALA B CA 1
ATOM 4379 C C . ALA B 1 107 ? 3.551 11.906 8.852 1 97.88 107 ALA B C 1
ATOM 4381 O O . ALA B 1 107 ? 4.391 12.602 8.273 1 97.88 107 ALA B O 1
ATOM 4382 N N . SER B 1 108 ? 3.633 11.703 10.164 1 97.44 108 SER B N 1
ATOM 4383 C CA . SER B 1 108 ? 4.68 12.305 10.977 1 97.44 108 SER B CA 1
ATOM 4384 C C . SER B 1 108 ? 6.051 11.734 10.641 1 97.44 108 SER B C 1
ATOM 4386 O O . SER B 1 108 ? 7.016 12.477 10.477 1 97.44 108 SER B O 1
ATOM 4388 N N . HIS B 1 109 ? 6.055 10.383 10.461 1 96.75 109 HIS B N 1
ATOM 4389 C CA . HIS B 1 109 ? 7.312 9.711 10.164 1 96.75 109 HIS B CA 1
ATOM 4390 C C . HIS B 1 109 ? 7.918 10.219 8.859 1 96.75 109 HIS B C 1
ATOM 4392 O O . HIS B 1 109 ? 9.102 10.555 8.812 1 96.75 109 HIS B O 1
ATOM 4398 N N . ASP B 1 110 ? 7.117 10.273 7.867 1 97.69 110 ASP B N 1
ATOM 4399 C CA . ASP B 1 110 ? 7.574 10.695 6.547 1 97.69 110 ASP B CA 1
ATOM 4400 C C . ASP B 1 110 ? 7.992 12.164 6.555 1 97.69 110 ASP B C 1
ATOM 4402 O O . ASP B 1 110 ? 9.039 12.516 6.008 1 97.69 110 ASP B O 1
ATOM 4406 N N . LYS B 1 111 ? 7.191 12.961 7.16 1 97.5 111 LYS B N 1
ATOM 4407 C CA . LYS B 1 111 ? 7.496 14.391 7.133 1 97.5 111 LYS B CA 1
ATOM 4408 C C . LYS B 1 111 ? 8.75 14.703 7.945 1 97.5 111 LYS B C 1
ATOM 4410 O O . LYS B 1 111 ? 9.57 15.523 7.535 1 97.5 111 LYS B O 1
ATOM 4415 N N . LEU B 1 112 ? 8.93 14.102 9.125 1 96.81 112 LEU B N 1
ATOM 4416 C CA . LEU B 1 112 ? 10.109 14.32 9.945 1 96.81 112 LEU B CA 1
ATOM 4417 C C . LEU B 1 112 ? 11.375 13.891 9.203 1 96.81 112 LEU B C 1
ATOM 4419 O O . LEU B 1 112 ? 12.422 14.523 9.336 1 96.81 112 LEU B O 1
ATOM 4423 N N . SER B 1 113 ? 11.234 12.836 8.375 1 94.38 113 SER B N 1
ATOM 4424 C CA . SER B 1 113 ? 12.359 12.383 7.57 1 94.38 113 SER B CA 1
ATOM 4425 C C . SER B 1 113 ? 12.766 13.438 6.547 1 94.38 113 SER B C 1
ATOM 4427 O O . SER B 1 113 ? 13.961 13.68 6.34 1 94.38 113 SER B O 1
ATOM 4429 N N . SER B 1 114 ? 11.812 14.078 5.957 1 95.25 114 SER B N 1
ATOM 4430 C CA . SER B 1 114 ? 12.086 15.07 4.918 1 95.25 114 SER B CA 1
ATOM 4431 C C . SER B 1 114 ? 12.594 16.375 5.52 1 95.25 114 SER B C 1
ATOM 4433 O O . SER B 1 114 ? 13.453 17.031 4.934 1 95.25 114 SER B O 1
ATOM 4435 N N . ILE B 1 115 ? 12.078 16.766 6.688 1 93.12 115 ILE B N 1
ATOM 4436 C CA . ILE B 1 115 ? 12.391 18.047 7.305 1 93.12 115 ILE B CA 1
ATOM 4437 C C . ILE B 1 115 ? 13.844 18.062 7.758 1 93.12 115 ILE B C 1
ATOM 4439 O O . ILE B 1 115 ? 14.492 19.109 7.742 1 93.12 115 ILE B O 1
ATOM 4443 N N . LYS B 1 116 ? 14.32 16.922 8.102 1 89.5 116 LYS B N 1
ATOM 4444 C CA . LYS B 1 116 ? 15.719 16.812 8.508 1 89.5 116 LYS B CA 1
ATOM 4445 C C . LYS B 1 116 ? 16.656 17.281 7.391 1 89.5 116 LYS B C 1
ATOM 4447 O O . LYS B 1 116 ? 17.719 17.844 7.652 1 89.5 116 LYS B O 1
ATOM 4452 N N . GLU B 1 117 ? 16.172 17.141 6.199 1 90.88 117 GLU B N 1
ATOM 4453 C CA . GLU B 1 117 ? 16.984 17.516 5.035 1 90.88 117 GLU B CA 1
ATOM 4454 C C . GLU B 1 117 ? 16.906 19 4.762 1 90.88 117 GLU B C 1
ATOM 4456 O O . GLU B 1 117 ? 17.781 19.562 4.098 1 90.88 117 GLU B O 1
ATOM 4461 N N . GLU B 1 118 ? 15.875 19.672 5.207 1 90.81 118 GLU B N 1
ATOM 4462 C CA . GLU B 1 118 ? 15.664 21.094 4.938 1 90.81 118 GLU B CA 1
ATOM 4463 C C . GLU B 1 118 ? 16.469 21.969 5.902 1 90.81 118 GLU B C 1
ATOM 4465 O O . GLU B 1 118 ? 16.703 23.141 5.629 1 90.81 118 GLU B O 1
ATOM 4470 N N . GLN B 1 119 ? 16.938 21.484 6.969 1 91.12 119 GLN B N 1
ATOM 4471 C CA . GLN B 1 119 ? 17.781 22.156 7.941 1 91.12 119 GLN B CA 1
ATOM 4472 C C . GLN B 1 119 ? 17.109 23.422 8.461 1 91.12 119 GLN B C 1
ATOM 4474 O O . GLN B 1 119 ? 17.734 24.484 8.523 1 91.12 119 GLN B O 1
ATOM 4479 N N . LEU B 1 120 ? 15.82 23.516 8.609 1 95.75 120 LEU B N 1
ATOM 4480 C CA . LEU B 1 120 ? 15.055 24.578 9.242 1 95.75 120 LEU B CA 1
ATOM 4481 C C . LEU B 1 120 ? 14.516 24.141 10.594 1 95.75 120 LEU B C 1
ATOM 4483 O O . LEU B 1 120 ? 14.148 22.969 10.773 1 95.75 120 LEU B O 1
ATOM 4487 N N . PRO B 1 121 ? 14.516 25.016 11.516 1 97.25 121 PRO B N 1
ATOM 4488 C CA . PRO B 1 121 ? 13.922 24.656 12.805 1 97.25 121 PRO B CA 1
ATOM 4489 C C . PRO B 1 121 ? 12.438 24.312 12.695 1 97.25 121 PRO B C 1
ATOM 4491 O O . PRO B 1 121 ? 11.703 24.969 11.945 1 97.25 121 PRO B O 1
ATOM 4494 N N . ILE B 1 122 ? 12.055 23.297 13.484 1 98.06 122 ILE B N 1
ATOM 4495 C CA . ILE B 1 122 ? 10.656 22.875 13.5 1 98.06 122 ILE B CA 1
ATOM 4496 C C . ILE B 1 122 ? 9.969 23.391 14.766 1 98.06 122 ILE B C 1
ATOM 4498 O O . ILE B 1 122 ? 10.469 23.188 15.875 1 98.06 122 ILE B O 1
ATOM 4502 N N . ILE B 1 123 ? 8.883 24.078 14.562 1 98.62 123 ILE B N 1
ATOM 4503 C CA . ILE B 1 123 ? 8.039 24.594 15.633 1 98.62 123 ILE B CA 1
ATOM 4504 C C . ILE B 1 123 ? 6.684 23.875 15.609 1 98.62 123 ILE B C 1
ATOM 4506 O O . ILE B 1 123 ? 6.078 23.734 14.547 1 98.62 123 ILE B O 1
ATOM 4510 N N . PHE B 1 124 ? 6.32 23.328 16.703 1 98.81 124 PHE B N 1
ATOM 4511 C CA . PHE B 1 124 ? 4.945 22.859 16.828 1 98.81 124 PHE B CA 1
ATOM 4512 C C . PHE B 1 124 ? 4.07 23.906 17.5 1 98.81 124 PHE B C 1
ATOM 4514 O O . PHE B 1 124 ? 4.402 24.406 18.578 1 98.81 124 PHE B O 1
ATOM 4521 N N . TRP B 1 125 ? 3.041 24.359 16.844 1 98.88 125 TRP B N 1
ATOM 4522 C CA . TRP B 1 125 ? 2.033 25.266 17.375 1 98.88 125 TRP B CA 1
ATOM 4523 C C . TRP B 1 125 ? 0.667 24.594 17.438 1 98.88 125 TRP B C 1
ATOM 4525 O O . TRP B 1 125 ? -0.05 24.547 16.438 1 98.88 125 TRP B O 1
ATOM 4535 N N . GLY B 1 126 ? 0.275 24.109 18.625 1 98.62 126 GLY B N 1
ATOM 4536 C CA . GLY B 1 126 ? -0.933 23.297 18.734 1 98.62 126 GLY B CA 1
ATOM 4537 C C . GLY B 1 126 ? -1.989 23.938 19.625 1 98.62 126 GLY B C 1
ATOM 4538 O O . GLY B 1 126 ? -1.667 24.719 20.516 1 98.62 126 GLY B O 1
ATOM 4539 N N . THR B 1 127 ? -3.236 23.609 19.391 1 98.88 127 THR B N 1
ATOM 4540 C CA . THR B 1 127 ? -4.363 24.047 20.203 1 98.88 127 THR B CA 1
ATOM 4541 C C . THR B 1 127 ? -4.66 23.031 21.312 1 98.88 127 THR B C 1
ATOM 4543 O O . THR B 1 127 ? -4.75 21.828 21.031 1 98.88 127 THR B O 1
ATOM 4546 N N . VAL B 1 128 ? -4.844 23.531 22.531 1 98.88 128 VAL B N 1
ATOM 4547 C CA . VAL B 1 128 ? -5.031 22.641 23.672 1 98.88 128 VAL B CA 1
ATOM 4548 C C . VAL B 1 128 ? -6.113 23.188 24.594 1 98.88 128 VAL B C 1
ATOM 4550 O O . VAL B 1 128 ? -6.555 24.328 24.422 1 98.88 128 VAL B O 1
ATOM 4553 N N . THR B 1 129 ? -6.543 22.359 25.5 1 98.75 129 THR B N 1
ATOM 4554 C CA . THR B 1 129 ? -7.43 22.766 26.578 1 98.75 129 THR B CA 1
ATOM 4555 C C . THR B 1 129 ? -6.703 23.688 27.562 1 98.75 129 THR B C 1
ATOM 4557 O O . THR B 1 129 ? -5.473 23.766 27.547 1 98.75 129 THR B O 1
ATOM 4560 N N . PRO B 1 130 ? -7.516 24.344 28.438 1 98.38 130 PRO B N 1
ATOM 4561 C CA . PRO B 1 130 ? -6.867 24.953 29.594 1 98.38 130 PRO B CA 1
ATOM 4562 C C . PRO B 1 130 ? -6.07 23.953 30.422 1 98.38 130 PRO B C 1
ATOM 4564 O O . PRO B 1 130 ? -6.402 22.766 30.453 1 98.38 130 PRO B O 1
ATOM 4567 N N . MET B 1 131 ? -5.047 24.422 31.125 1 98.56 131 MET B N 1
ATOM 4568 C CA . MET B 1 131 ? -4.176 23.578 31.953 1 98.56 131 MET B CA 1
ATOM 4569 C C . MET B 1 131 ? -4.918 23.078 33.188 1 98.56 131 MET B C 1
ATOM 4571 O O . MET B 1 131 ? -5.66 23.828 33.812 1 98.56 131 MET B O 1
ATOM 4575 N N . HIS B 1 132 ? -4.746 21.875 33.406 1 97.12 132 HIS B N 1
ATOM 4576 C CA . HIS B 1 132 ? -5.133 21.391 34.75 1 97.12 132 HIS B CA 1
ATOM 4577 C C . HIS B 1 132 ? -4.207 21.938 35.812 1 97.12 132 HIS B C 1
ATOM 4579 O O . HIS B 1 132 ? -3.064 21.5 35.938 1 97.12 132 HIS B O 1
ATOM 4585 N N . GLU B 1 133 ? -4.734 22.703 36.688 1 94.81 133 GLU B N 1
ATOM 4586 C CA . GLU B 1 133 ? -3.92 23.453 37.656 1 94.81 133 GLU B CA 1
ATOM 4587 C C . GLU B 1 133 ? -3.225 22.531 38.625 1 94.81 133 GLU B C 1
ATOM 4589 O O . GLU B 1 133 ? -2.109 22.812 39.094 1 94.81 133 GLU B O 1
ATOM 4594 N N . LYS B 1 134 ? -3.896 21.453 38.938 1 95.69 134 LYS B N 1
ATOM 4595 C CA . LYS B 1 134 ? -3.381 20.562 39.969 1 95.69 134 LYS B CA 1
ATOM 4596 C C . LYS B 1 134 ? -2.154 19.797 39.469 1 95.69 134 LYS B C 1
ATOM 4598 O O . LYS B 1 134 ? -1.253 19.484 40.25 1 95.69 134 LYS B O 1
ATOM 4603 N N . ASN B 1 135 ? -2.129 19.516 38.188 1 97 135 ASN B N 1
ATOM 4604 C CA . ASN B 1 135 ? -1.087 18.594 37.75 1 97 135 ASN B CA 1
ATOM 4605 C C . ASN B 1 135 ? -0.299 19.156 36.594 1 97 135 ASN B C 1
ATOM 4607 O O . ASN B 1 135 ? 0.703 18.578 36.156 1 97 135 ASN B O 1
ATOM 4611 N N . GLY B 1 136 ? -0.721 20.266 35.969 1 98.38 136 GLY B N 1
ATOM 4612 C CA . GLY B 1 136 ? 0.082 20.984 35 1 98.38 136 GLY B CA 1
ATOM 4613 C C . GLY B 1 136 ? -0.102 20.469 33.594 1 98.38 136 GLY B C 1
ATOM 4614 O O . GLY B 1 136 ? 0.681 20.797 32.688 1 98.38 136 GLY B O 1
ATOM 4615 N N . TYR B 1 137 ? -1.19 19.609 33.344 1 98.69 137 TYR B N 1
ATOM 4616 C CA . TYR B 1 137 ? -1.354 18.984 32.031 1 98.69 137 TYR B CA 1
ATOM 4617 C C . TYR B 1 137 ? -2.338 19.766 31.188 1 98.69 137 TYR B C 1
ATOM 4619 O O . TYR B 1 137 ? -3.359 20.25 31.672 1 98.69 137 TYR B O 1
ATOM 4627 N N . PHE B 1 138 ? -1.962 19.953 29.922 1 98.75 138 PHE B N 1
ATOM 4628 C CA . PHE B 1 138 ? -2.863 20.312 28.844 1 98.75 138 PHE B CA 1
ATOM 4629 C C . PHE B 1 138 ? -3.365 19.078 28.109 1 98.75 138 PHE B C 1
ATOM 4631 O O . PHE B 1 138 ? -2.939 17.969 28.391 1 98.75 138 PHE B O 1
ATOM 4638 N N . ASN B 1 139 ? -4.316 19.312 27.25 1 98.69 139 ASN B N 1
ATOM 4639 C CA . ASN B 1 139 ? -4.887 18.25 26.438 1 98.69 139 ASN B CA 1
ATOM 4640 C C . ASN B 1 139 ? -5.059 18.672 24.984 1 98.69 139 ASN B C 1
ATOM 4642 O O . ASN B 1 139 ? -5.508 19.781 24.719 1 98.69 139 ASN B O 1
ATOM 4646 N N . LEU B 1 140 ? -4.707 17.781 24.031 1 98.69 140 LEU B N 1
ATOM 4647 C CA . LEU B 1 140 ? -4.766 18.062 22.609 1 98.69 140 LEU B CA 1
ATOM 4648 C C . LEU B 1 140 ? -6.211 18.125 22.125 1 98.69 140 LEU B C 1
ATOM 4650 O O . LEU B 1 140 ? -6.48 18.641 21.031 1 98.69 140 LEU B O 1
ATOM 4654 N N . GLY B 1 141 ? -7.105 17.594 22.938 1 98.44 141 GLY B N 1
ATOM 4655 C CA . GLY B 1 141 ? -8.508 17.625 22.562 1 98.44 141 GLY B CA 1
ATOM 4656 C C . GLY B 1 141 ? -8.867 16.594 21.5 1 98.44 141 GLY B C 1
ATOM 4657 O O . GLY B 1 141 ? -8.594 15.398 21.672 1 98.44 141 GLY B O 1
ATOM 4658 N N . ILE B 1 142 ? -9.367 17.016 20.344 1 98.56 142 ILE B N 1
ATOM 4659 C CA . ILE B 1 142 ? -10.117 16.125 19.453 1 98.56 142 ILE B CA 1
ATOM 4660 C C . ILE B 1 142 ? -9.219 15.641 18.328 1 98.56 142 ILE B C 1
ATOM 4662 O O . ILE B 1 142 ? -9.695 15.086 17.344 1 98.56 142 ILE B O 1
ATOM 4666 N N . SER B 1 143 ? -7.824 15.82 18.422 1 98.75 143 SER B N 1
ATOM 4667 C CA . SER B 1 143 ? -6.973 15.281 17.359 1 98.75 143 SER B CA 1
ATOM 4668 C C . SER B 1 143 ? -5.59 14.922 17.891 1 98.75 143 SER B C 1
ATOM 4670 O O . SER B 1 143 ? -4.988 15.703 18.641 1 98.75 143 SER B O 1
ATOM 4672 N N . ASN B 1 144 ? -5.129 13.789 17.594 1 98.75 144 ASN B N 1
ATOM 4673 C CA . ASN B 1 144 ? -3.742 13.359 17.75 1 98.75 144 ASN B CA 1
ATOM 4674 C C . ASN B 1 144 ? -3.301 12.461 16.609 1 98.75 144 ASN B C 1
ATOM 4676 O O . ASN B 1 144 ? -2.896 11.32 16.828 1 98.75 144 ASN B O 1
ATOM 4680 N N . VAL B 1 145 ? -3.328 13.008 15.406 1 98.62 145 VAL B N 1
ATOM 4681 C CA . VAL B 1 145 ? -2.971 12.25 14.219 1 98.62 145 VAL B CA 1
ATOM 4682 C C . VAL B 1 145 ? -1.453 12.242 14.047 1 98.62 145 VAL B C 1
ATOM 4684 O O . VAL B 1 145 ? -0.852 11.18 13.836 1 98.62 145 VAL B O 1
ATOM 4687 N N . TYR B 1 146 ? -0.885 13.406 14.102 1 98.69 146 TYR B N 1
ATOM 4688 C CA . TYR B 1 146 ? 0.56 13.578 13.992 1 98.69 146 TYR B CA 1
ATOM 4689 C C . TYR B 1 146 ? 1.082 14.508 15.07 1 98.69 146 TYR B C 1
ATOM 4691 O O . TYR B 1 146 ? 2.293 14.695 15.211 1 98.69 146 TYR B O 1
ATOM 4699 N N . GLU B 1 147 ? 0.218 15.125 15.883 1 98.75 147 GLU B N 1
ATOM 4700 C CA . GLU B 1 147 ? 0.521 16.25 16.766 1 98.75 147 GLU B CA 1
ATOM 4701 C C . GLU B 1 147 ? 1.561 15.867 17.812 1 98.75 147 GLU B C 1
ATOM 4703 O O . GLU B 1 147 ? 2.578 16.547 17.953 1 98.75 147 GLU B O 1
ATOM 4708 N N . MET B 1 148 ? 1.298 14.773 18.516 1 98.69 148 MET B N 1
ATOM 4709 C CA . MET B 1 148 ? 2.219 14.375 19.562 1 98.69 148 MET B CA 1
ATOM 4710 C C . MET B 1 148 ? 3.584 14.008 19 1 98.69 148 MET B C 1
ATOM 4712 O O . MET B 1 148 ? 4.617 14.328 19.578 1 98.69 148 MET B O 1
ATOM 4716 N N . ASP B 1 149 ? 3.584 13.32 17.844 1 98.38 149 ASP B N 1
ATOM 4717 C CA . ASP B 1 149 ? 4.84 12.945 17.203 1 98.38 149 ASP B CA 1
ATOM 4718 C C . ASP B 1 149 ? 5.645 14.188 16.812 1 98.38 149 ASP B C 1
ATOM 4720 O O . ASP B 1 149 ? 6.859 14.227 17 1 98.38 149 ASP B O 1
ATOM 4724 N N . ILE B 1 150 ? 4.965 15.18 16.234 1 98.38 150 ILE B N 1
ATOM 4725 C CA . ILE B 1 150 ? 5.629 16.406 15.812 1 98.38 150 ILE B CA 1
ATOM 4726 C C . ILE B 1 150 ? 6.105 17.188 17.031 1 98.38 150 ILE B C 1
ATOM 4728 O O . ILE B 1 150 ? 7.238 17.672 17.062 1 98.38 150 ILE B O 1
ATOM 4732 N N . LEU B 1 151 ? 5.254 17.266 18.047 1 98.56 151 LEU B N 1
ATOM 4733 C CA . LEU B 1 151 ? 5.582 17.984 19.266 1 98.56 151 LEU B CA 1
ATOM 4734 C C . LEU B 1 151 ? 6.863 17.438 19.891 1 98.56 151 LEU B C 1
ATOM 4736 O O . LEU B 1 151 ? 7.758 18.203 20.266 1 98.56 151 LEU B O 1
ATOM 4740 N N . GLU B 1 152 ? 7.02 16.156 19.953 1 98.19 152 GLU B N 1
ATOM 4741 C CA . GLU B 1 152 ? 8.133 15.477 20.609 1 98.19 152 GLU B CA 1
ATOM 4742 C C . GLU B 1 152 ? 9.43 15.664 19.812 1 98.19 152 GLU B C 1
ATOM 4744 O O . GLU B 1 152 ? 10.516 15.406 20.328 1 98.19 152 GLU B O 1
ATOM 4749 N N . ASN B 1 153 ? 9.305 16.141 18.578 1 97.31 153 ASN B N 1
ATOM 4750 C CA . ASN B 1 153 ? 10.484 16.297 17.734 1 97.31 153 ASN B CA 1
ATOM 4751 C C . ASN B 1 153 ? 10.711 17.766 17.359 1 97.31 153 ASN B C 1
ATOM 4753 O O . ASN B 1 153 ? 11.586 18.062 16.547 1 97.31 153 ASN B O 1
ATOM 4757 N N . ALA B 1 154 ? 9.914 18.656 17.875 1 97.88 154 ALA B N 1
ATOM 4758 C CA . ALA B 1 154 ? 10.016 20.078 17.547 1 97.88 154 ALA B CA 1
ATOM 4759 C C . ALA B 1 154 ? 11.086 20.766 18.391 1 97.88 154 ALA B C 1
ATOM 4761 O O . ALA B 1 154 ? 11.344 20.359 19.531 1 97.88 154 ALA B O 1
ATOM 4762 N N . GLU B 1 155 ? 11.695 21.781 17.891 1 97.25 155 GLU B N 1
ATOM 4763 C CA . GLU B 1 155 ? 12.656 22.594 18.625 1 97.25 155 GLU B CA 1
ATOM 4764 C C . GLU B 1 155 ? 11.945 23.516 19.609 1 97.25 155 GLU B C 1
ATOM 4766 O O . GLU B 1 155 ? 12.492 23.828 20.672 1 97.25 155 GLU B O 1
ATOM 4771 N N . LYS B 1 156 ? 10.805 23.953 19.219 1 98.31 156 LYS B N 1
ATOM 4772 C CA . LYS B 1 156 ? 9.961 24.781 20.078 1 98.31 156 LYS B CA 1
ATOM 4773 C C . LYS B 1 156 ? 8.516 24.312 20.047 1 98.31 156 LYS B C 1
ATOM 4775 O O . LYS B 1 156 ? 8.008 23.922 19 1 98.31 156 LYS B O 1
ATOM 4780 N N . VAL B 1 157 ? 7.969 24.359 21.156 1 98.88 157 VAL B N 1
ATOM 4781 C CA . VAL B 1 157 ? 6.566 23.969 21.297 1 98.88 157 VAL B CA 1
ATOM 4782 C C . VAL B 1 157 ? 5.762 25.141 21.859 1 98.88 157 VAL B C 1
ATOM 4784 O O . VAL B 1 157 ? 6.062 25.656 22.953 1 98.88 157 VAL B O 1
ATOM 4787 N N . ILE B 1 158 ? 4.805 25.594 21.109 1 98.94 158 ILE B N 1
ATOM 4788 C CA . ILE B 1 158 ? 3.885 26.656 21.5 1 98.94 158 ILE B CA 1
ATOM 4789 C C . ILE B 1 158 ? 2.467 26.109 21.609 1 98.94 158 ILE B C 1
ATOM 4791 O O . ILE B 1 158 ? 1.979 25.453 20.672 1 98.94 158 ILE B O 1
ATOM 4795 N N . LEU B 1 159 ? 1.786 26.344 22.688 1 98.88 159 LEU B N 1
ATOM 4796 C CA . LEU B 1 159 ? 0.411 25.891 22.859 1 98.88 159 LEU B CA 1
ATOM 4797 C C . LEU B 1 159 ? -0.561 27.062 22.828 1 98.88 159 LEU B C 1
ATOM 4799 O O . LEU B 1 159 ? -0.36 28.062 23.531 1 98.88 159 LEU B O 1
ATOM 4803 N N . GLU B 1 160 ? -1.459 26.984 21.969 1 98.94 160 GLU B N 1
ATOM 4804 C CA . GLU B 1 160 ? -2.598 27.891 21.938 1 98.94 160 GLU B CA 1
ATOM 4805 C C . GLU B 1 160 ? -3.754 27.359 22.781 1 98.94 160 GLU B C 1
ATOM 4807 O O . GLU B 1 160 ? -4.402 26.375 22.406 1 98.94 160 GLU B O 1
ATOM 4812 N N . VAL B 1 161 ? -4.008 27.984 23.906 1 98.88 161 VAL B N 1
ATOM 4813 C CA . VAL B 1 161 ? -5.008 27.5 24.859 1 98.88 161 VAL B CA 1
ATOM 4814 C C . VAL B 1 161 ? -6.391 28 24.453 1 98.88 161 VAL B C 1
ATOM 4816 O O . VAL B 1 161 ? -6.617 29.219 24.375 1 98.88 161 VAL B O 1
ATOM 4819 N N . ASN B 1 162 ? -7.258 27.141 24.109 1 98.81 162 ASN B N 1
ATOM 4820 C CA . ASN B 1 162 ? -8.648 27.422 23.75 1 98.81 162 ASN B CA 1
ATOM 4821 C C . ASN B 1 162 ? -9.609 26.844 24.781 1 98.81 162 ASN B C 1
ATOM 4823 O O . ASN B 1 162 ? -9.75 25.625 24.891 1 98.81 162 ASN B O 1
ATOM 4827 N N . GLU B 1 163 ? -10.352 27.672 25.406 1 98.12 163 GLU B N 1
ATOM 4828 C CA . GLU B 1 163 ? -11.242 27.266 26.5 1 98.12 163 GLU B CA 1
ATOM 4829 C C . GLU B 1 163 ? -12.352 26.344 25.984 1 98.12 163 GLU B C 1
ATOM 4831 O O . GLU B 1 163 ? -12.961 25.625 26.766 1 98.12 163 GLU B O 1
ATOM 4836 N N . LYS B 1 164 ? -12.578 26.344 24.703 1 98 164 LYS B N 1
ATOM 4837 C CA . LYS B 1 164 ? -13.68 25.578 24.141 1 98 164 LYS B CA 1
ATOM 4838 C C . LYS B 1 164 ? -13.219 24.188 23.734 1 98 164 LYS B C 1
ATOM 4840 O O . LYS B 1 164 ? -14.039 23.344 23.359 1 98 164 LYS B O 1
ATOM 4845 N N . MET B 1 165 ? -11.953 23.891 23.781 1 98.62 165 MET B N 1
ATOM 4846 C CA . MET B 1 165 ? -11.422 22.594 23.422 1 98.62 165 MET B CA 1
ATOM 4847 C C . MET B 1 165 ? -11.789 21.547 24.469 1 98.62 165 MET B C 1
ATOM 4849 O O . MET B 1 165 ? -11.531 21.734 25.656 1 98.62 165 MET B O 1
ATOM 4853 N N . PRO B 1 166 ? -12.43 20.453 24.094 1 98.38 166 PRO B N 1
ATOM 4854 C CA . PRO B 1 166 ? -12.773 19.422 25.078 1 98.38 166 PRO B CA 1
ATOM 4855 C C . PRO B 1 166 ? -11.562 18.594 25.516 1 98.38 166 PRO B C 1
ATOM 4857 O O . PRO B 1 166 ? -10.609 18.438 24.75 1 98.38 166 PRO B O 1
ATOM 4860 N N . TRP B 1 167 ? -11.609 18.109 26.719 1 98.25 167 TRP B N 1
ATOM 4861 C CA . TRP B 1 167 ? -10.617 17.156 27.234 1 98.25 167 TRP B CA 1
ATOM 4862 C C . TRP B 1 167 ? -10.953 15.734 26.812 1 98.25 167 TRP B C 1
ATOM 4864 O O . TRP B 1 167 ? -12 15.195 27.188 1 98.25 167 TRP B O 1
ATOM 4874 N N . ILE B 1 168 ? -10.117 15.125 26.031 1 98.62 168 ILE B N 1
ATOM 4875 C CA . ILE B 1 168 ? -10.383 13.773 25.547 1 98.62 168 ILE B CA 1
ATOM 4876 C C . ILE B 1 168 ? -9.344 12.805 26.109 1 98.62 168 ILE B C 1
ATOM 4878 O O . ILE B 1 168 ? -8.156 13.125 26.172 1 98.62 168 ILE B O 1
ATOM 4882 N N . HIS B 1 169 ? -9.758 11.594 26.562 1 98.31 169 HIS B N 1
ATOM 4883 C CA . HIS B 1 169 ? -8.867 10.57 27.094 1 98.31 169 HIS B CA 1
ATOM 4884 C C . HIS B 1 169 ? -8.039 9.93 25.984 1 98.31 169 HIS B C 1
ATOM 4886 O O . HIS B 1 169 ? -8.398 10.023 24.812 1 98.31 169 HIS B O 1
ATOM 4892 N N . GLY B 1 170 ? -6.934 9.266 26.344 1 98.38 170 GLY B N 1
ATOM 4893 C CA . GLY B 1 170 ? -5.996 8.656 25.406 1 98.38 170 GLY B CA 1
ATOM 4894 C C . GLY B 1 170 ? -4.605 9.258 25.484 1 98.38 170 GLY B C 1
ATOM 4895 O O . GLY B 1 170 ? -4.113 9.57 26.562 1 98.38 170 GLY B O 1
ATOM 4896 N N . GLU B 1 171 ? -3.922 9.336 24.344 1 98.25 171 GLU B N 1
ATOM 4897 C CA . GLU B 1 171 ? -2.586 9.922 24.266 1 98.25 171 GLU B CA 1
ATOM 4898 C C . GLU B 1 171 ? -2.645 11.391 23.859 1 98.25 171 GLU B C 1
ATOM 4900 O O . GLU B 1 171 ? -2.111 11.766 22.812 1 98.25 171 GLU B O 1
ATOM 4905 N N . THR B 1 172 ? -3.262 12.172 24.719 1 98.31 172 THR B N 1
ATOM 4906 C CA . THR B 1 172 ? -3.568 13.547 24.344 1 98.31 172 THR B CA 1
ATOM 4907 C C . THR B 1 172 ? -2.986 14.531 25.359 1 98.31 172 THR B C 1
ATOM 4909 O O . THR B 1 172 ? -3.219 15.742 25.25 1 98.31 172 THR B O 1
ATOM 4912 N N . GLN B 1 173 ? -2.207 14.086 26.344 1 98.31 173 GLN B N 1
ATOM 4913 C CA . GLN B 1 173 ? -1.78 14.938 27.453 1 98.31 173 GLN B CA 1
ATOM 4914 C C . GLN B 1 173 ? -0.388 15.516 27.188 1 98.31 173 GLN B C 1
ATOM 4916 O O . GLN B 1 173 ? 0.514 14.797 26.766 1 98.31 173 GLN B O 1
ATOM 4921 N N . ILE B 1 174 ? -0.244 16.766 27.453 1 98.75 174 ILE B N 1
ATOM 4922 C CA . ILE B 1 174 ? 1.021 17.484 27.344 1 98.75 174 ILE B CA 1
ATOM 4923 C C . ILE B 1 174 ? 1.305 18.219 28.641 1 98.75 174 ILE B C 1
ATOM 4925 O O . ILE B 1 174 ? 0.497 19.031 29.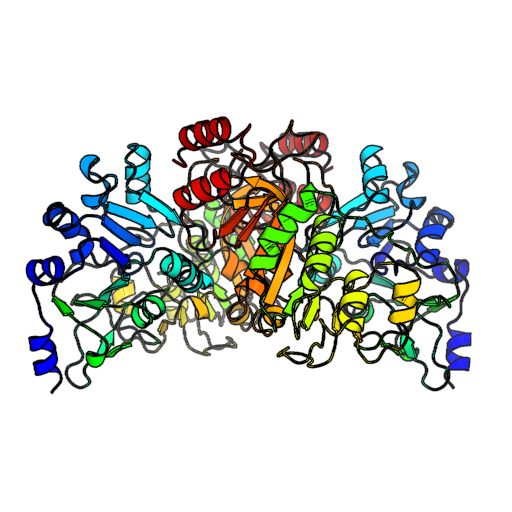094 1 98.75 174 ILE B O 1
ATOM 4929 N N . HIS B 1 175 ? 2.412 17.938 29.266 1 98.75 175 HIS B N 1
ATOM 4930 C CA . HIS B 1 175 ? 2.746 18.625 30.516 1 98.75 175 HIS B CA 1
ATOM 4931 C C . HIS B 1 175 ? 3.4 19.969 30.234 1 98.75 175 HIS B C 1
ATOM 4933 O O . HIS B 1 175 ? 4.117 20.141 29.234 1 98.75 175 HIS B O 1
ATOM 4939 N N . ILE B 1 176 ? 3.258 20.922 31.094 1 98.69 176 ILE B N 1
ATOM 4940 C CA . ILE B 1 176 ? 3.756 22.297 30.953 1 98.69 176 ILE B CA 1
ATOM 4941 C C . ILE B 1 176 ? 5.281 22.281 30.875 1 98.69 176 ILE B C 1
ATOM 4943 O O . ILE B 1 176 ? 5.891 23.172 30.297 1 98.69 176 ILE B O 1
ATOM 4947 N N . ASN B 1 177 ? 5.918 21.25 31.391 1 98.25 177 ASN B N 1
ATOM 4948 C CA . ASN B 1 177 ? 7.371 21.125 31.344 1 98.25 177 ASN B CA 1
ATOM 4949 C C . ASN B 1 177 ? 7.875 20.859 29.938 1 98.25 177 ASN B C 1
ATOM 4951 O O . ASN B 1 177 ? 9.062 21 29.656 1 98.25 177 ASN B O 1
ATOM 4955 N N . GLN B 1 178 ? 7.004 20.531 29 1 98.19 178 GLN B N 1
ATOM 4956 C CA . GLN B 1 178 ? 7.391 20.125 27.656 1 98.19 178 GLN B CA 1
ATOM 4957 C C . GLN B 1 178 ? 7.246 21.281 26.672 1 98.19 178 GLN B C 1
ATOM 4959 O O . GLN B 1 178 ? 7.504 21.125 25.484 1 98.19 178 GLN B O 1
ATOM 4964 N N . ILE B 1 179 ? 6.82 22.453 27.156 1 98.44 179 ILE B N 1
ATOM 4965 C CA . ILE B 1 179 ? 6.449 23.469 26.172 1 98.44 179 ILE B CA 1
ATOM 4966 C C . ILE B 1 179 ? 7.254 24.75 26.422 1 98.44 179 ILE B C 1
ATOM 4968 O O . ILE B 1 179 ? 7.828 24.922 27.5 1 98.44 179 ILE B O 1
ATOM 4972 N N . ASP B 1 180 ? 7.297 25.656 25.469 1 98.75 180 ASP B N 1
ATOM 4973 C CA . ASP B 1 180 ? 8.102 26.875 25.531 1 98.75 180 ASP B CA 1
ATOM 4974 C C . ASP B 1 180 ? 7.23 28.094 25.812 1 98.75 180 ASP B C 1
ATOM 4976 O O . ASP B 1 180 ? 7.555 28.906 26.688 1 98.75 180 ASP B O 1
ATOM 4980 N N . PHE B 1 181 ? 6.141 28.203 25.078 1 98.81 181 PHE B N 1
ATOM 4981 C CA . PHE B 1 181 ? 5.289 29.391 25.234 1 98.81 181 PHE B CA 1
ATOM 4982 C C . PHE B 1 181 ? 3.818 28.984 25.266 1 98.81 181 PHE B C 1
ATOM 4984 O O . PHE B 1 181 ? 3.441 27.938 24.719 1 98.81 181 PHE B O 1
ATOM 4991 N N . ILE B 1 182 ? 3.066 29.75 25.875 1 98.88 182 ILE B N 1
ATOM 4992 C CA . ILE B 1 182 ? 1.616 29.609 25.953 1 98.88 182 ILE B CA 1
ATOM 4993 C C . ILE B 1 182 ? 0.958 30.875 25.391 1 98.88 182 ILE B C 1
ATOM 4995 O O . ILE B 1 182 ? 1.372 31.984 25.703 1 98.88 182 ILE B O 1
ATOM 4999 N N . PHE B 1 183 ? 0.087 30.734 24.5 1 98.62 183 PHE B N 1
ATOM 5000 C CA . PHE B 1 183 ? -0.735 31.766 23.906 1 98.62 183 PHE B CA 1
ATOM 5001 C C . PHE B 1 183 ? -2.213 31.516 24.172 1 98.62 183 PHE B C 1
ATOM 5003 O O . PHE B 1 183 ? -2.771 30.516 23.703 1 98.62 183 PHE B O 1
ATOM 5010 N N . GLU B 1 184 ? -2.898 32.375 24.922 1 98.75 184 GLU B N 1
ATOM 5011 C CA . GLU B 1 184 ? -4.324 32.219 25.188 1 98.75 184 GLU B CA 1
ATOM 5012 C C . GLU B 1 184 ? -5.16 32.812 24.062 1 98.75 184 GLU B C 1
ATOM 5014 O O . GLU B 1 184 ? -5.02 34 23.734 1 98.75 184 GLU B O 1
ATOM 5019 N N . ASN B 1 185 ? -5.926 32.031 23.453 1 98.5 185 ASN B N 1
ATOM 5020 C CA . ASN B 1 185 ? -6.809 32.438 22.359 1 98.5 185 ASN B CA 1
ATOM 5021 C C . ASN B 1 185 ? -8.055 31.547 22.297 1 98.5 185 ASN B C 1
ATOM 5023 O O . ASN B 1 185 ? -7.98 30.391 21.859 1 98.5 185 ASN B O 1
ATOM 5027 N N . THR B 1 186 ? -9.219 32.094 22.625 1 98.38 186 THR B N 1
ATOM 5028 C CA . THR B 1 186 ? -10.453 31.328 22.641 1 98.38 186 THR B CA 1
ATOM 5029 C C . THR B 1 186 ? -11.258 31.547 21.375 1 98.38 186 THR B C 1
ATOM 5031 O O . THR B 1 186 ? -11.5 32.688 20.984 1 98.38 186 THR B O 1
ATOM 5034 N N . TRP B 1 187 ? -11.594 30.594 20.719 1 97.81 187 TRP B N 1
ATOM 5035 C CA . TRP B 1 187 ? -12.414 30.625 19.5 1 97.81 187 TRP B CA 1
ATOM 5036 C C . TRP B 1 187 ? -13.281 29.375 19.391 1 97.81 187 TRP B C 1
ATOM 5038 O O . TRP B 1 187 ? -13.008 28.359 20.047 1 97.81 187 TRP B O 1
ATOM 5048 N N . GLU B 1 188 ? -14.398 29.391 18.594 1 97.5 188 GLU B N 1
ATOM 5049 C CA . GLU B 1 188 ? -15.312 28.266 18.406 1 97.5 188 GLU B CA 1
ATOM 5050 C C . GLU B 1 188 ? -14.695 27.188 17.531 1 97.5 188 GLU B C 1
ATOM 5052 O O . GLU B 1 188 ? -14.148 27.5 16.469 1 97.5 188 GLU B O 1
ATOM 5057 N N . LEU B 1 189 ? -14.797 25.984 18.047 1 98.06 189 LEU B N 1
ATOM 5058 C CA . LEU B 1 189 ? -14.289 24.891 17.219 1 98.06 189 LEU B CA 1
ATOM 5059 C C . LEU B 1 189 ? -15.117 24.75 15.945 1 98.06 189 LEU B C 1
ATOM 5061 O O . LEU B 1 189 ? -16.344 24.828 15.984 1 98.06 189 LEU B O 1
ATOM 5065 N N . PRO B 1 190 ? -14.375 24.578 14.781 1 97.25 190 PRO B N 1
ATOM 5066 C CA . PRO B 1 190 ? -15.117 24.297 13.547 1 97.25 190 PRO B CA 1
ATOM 5067 C C . PRO B 1 190 ? -16 23.062 13.664 1 97.25 190 PRO B C 1
ATOM 5069 O O . PRO B 1 190 ? -15.648 22.094 14.344 1 97.25 190 PRO B O 1
ATOM 5072 N N . THR B 1 191 ? -17.156 23.141 13.023 1 95.69 191 THR B N 1
ATOM 5073 C CA . THR B 1 191 ? -18.109 22.047 13.062 1 95.69 191 THR B CA 1
ATOM 5074 C C . THR B 1 191 ? -18.438 21.547 11.656 1 95.69 191 THR B C 1
ATOM 5076 O O . THR B 1 191 ? -18.062 22.188 10.672 1 95.69 191 THR B O 1
ATOM 5079 N N . LEU B 1 192 ? -18.938 20.406 11.547 1 91.5 192 LEU B N 1
ATOM 5080 C CA . LEU B 1 192 ? -19.469 19.828 10.32 1 91.5 192 LEU B CA 1
ATOM 5081 C C . LEU B 1 192 ? -20.953 19.516 10.477 1 91.5 192 LEU B C 1
ATOM 5083 O O . LEU B 1 192 ? -21.391 19.031 11.516 1 91.5 192 LEU B O 1
ATOM 5087 N N . ASN B 1 193 ? -21.641 19.891 9.445 1 86.44 193 ASN B N 1
ATOM 5088 C CA . ASN B 1 193 ? -23.062 19.578 9.453 1 86.44 193 ASN B CA 1
ATOM 5089 C C . ASN B 1 193 ? -23.312 18.141 9.031 1 86.44 193 ASN B C 1
ATOM 5091 O O . ASN B 1 193 ? -22.594 17.594 8.211 1 86.44 193 ASN B O 1
ATOM 5095 N N . ILE B 1 194 ? -24.328 17.625 9.625 1 83.69 194 ILE B N 1
ATOM 5096 C CA . ILE B 1 194 ? -24.719 16.281 9.242 1 83.69 194 ILE B CA 1
ATOM 5097 C C . ILE B 1 194 ? -25.562 16.328 7.961 1 83.69 194 ILE B C 1
ATOM 5099 O O . ILE B 1 194 ? -26.531 17.078 7.879 1 83.69 194 ILE B O 1
ATOM 5103 N N . VAL B 1 195 ? -25.109 15.516 7.039 1 85.44 195 VAL B N 1
ATOM 5104 C CA . VAL B 1 195 ? -25.812 15.469 5.754 1 85.44 195 VAL B CA 1
ATOM 5105 C C . VAL B 1 195 ? -26.781 14.305 5.734 1 85.44 195 VAL B C 1
ATOM 5107 O O . VAL B 1 195 ? -26.422 13.172 6.086 1 85.44 195 VAL B O 1
ATOM 5110 N N . GLU B 1 196 ? -28.031 14.609 5.332 1 89.75 196 GLU B N 1
ATOM 5111 C CA . GLU B 1 196 ? -29.016 13.539 5.176 1 89.75 196 GLU B CA 1
ATOM 5112 C C . GLU B 1 196 ? -28.766 12.75 3.895 1 89.75 196 GLU B C 1
ATOM 5114 O O . GLU B 1 196 ? -28.625 13.328 2.82 1 89.75 196 GLU B O 1
ATOM 5119 N N . PRO B 1 197 ? -28.766 11.469 4.059 1 92.62 197 PRO B N 1
ATOM 5120 C CA . PRO B 1 197 ? -28.5 10.656 2.865 1 92.62 197 PRO B CA 1
ATOM 5121 C C . PRO B 1 197 ? -29.609 10.773 1.813 1 92.62 197 PRO B C 1
ATOM 5123 O O . PRO B 1 197 ? -30.781 10.883 2.16 1 92.62 197 PRO B O 1
ATOM 5126 N N . LYS B 1 198 ? -29.188 10.711 0.565 1 93.56 198 LYS B N 1
ATOM 5127 C CA . LYS B 1 198 ? -30.125 10.633 -0.559 1 93.56 198 LYS B CA 1
ATOM 5128 C C . LYS B 1 198 ? -30.484 9.18 -0.868 1 93.56 198 LYS B C 1
ATOM 5130 O O . LYS B 1 198 ? -29.859 8.258 -0.354 1 93.56 198 LYS B O 1
ATOM 5135 N N . ASN B 1 199 ? -31.531 9.031 -1.66 1 94.19 199 ASN B N 1
ATOM 5136 C CA . ASN B 1 199 ? -32.031 7.703 -1.979 1 94.19 199 ASN B CA 1
ATOM 5137 C C . ASN B 1 199 ? -30.969 6.812 -2.578 1 94.19 199 ASN B C 1
ATOM 5139 O O . ASN B 1 199 ? -30.812 5.652 -2.182 1 94.19 199 ASN B O 1
ATOM 5143 N N . LEU B 1 200 ? -30.297 7.387 -3.498 1 95.56 200 LEU B N 1
ATOM 5144 C CA . LEU B 1 200 ? -29.234 6.633 -4.16 1 95.56 200 LEU B CA 1
ATOM 5145 C C . LEU B 1 200 ? -28.203 6.152 -3.146 1 95.56 200 LEU B C 1
ATOM 5147 O O . LEU B 1 200 ? -27.719 5.02 -3.232 1 95.56 200 LEU B O 1
ATOM 5151 N N . GLU B 1 201 ? -27.766 6.961 -2.195 1 96 201 GLU B N 1
ATOM 5152 C CA . GLU B 1 201 ? -26.797 6.629 -1.154 1 96 201 GLU B CA 1
ATOM 5153 C C . GLU B 1 201 ? -27.328 5.535 -0.231 1 96 201 GLU B C 1
ATOM 5155 O O . GLU B 1 201 ? -26.578 4.676 0.223 1 96 201 GLU B O 1
ATOM 5160 N N . SER B 1 202 ? -28.625 5.531 -0.021 1 96.75 202 SER B N 1
ATOM 5161 C CA . SER B 1 202 ? -29.25 4.492 0.796 1 96.75 202 SER B CA 1
ATOM 5162 C C . SER B 1 202 ? -29.172 3.131 0.112 1 96.75 202 SER B C 1
ATOM 5164 O O . SER B 1 202 ? -29 2.105 0.777 1 96.75 202 SER B O 1
ATOM 5166 N N . LYS B 1 203 ? -29.328 3.141 -1.188 1 97.5 203 LYS B N 1
ATOM 5167 C CA . LYS B 1 203 ? -29.203 1.893 -1.937 1 97.5 203 LYS B CA 1
ATOM 5168 C C . LYS B 1 203 ? -27.797 1.311 -1.814 1 97.5 203 LYS B C 1
ATOM 5170 O O . LYS B 1 203 ? -27.641 0.106 -1.614 1 97.5 203 LYS B O 1
ATOM 5175 N N . ILE B 1 204 ? -26.812 2.164 -1.977 1 98.12 204 ILE B N 1
ATOM 5176 C CA . ILE B 1 204 ? -25.438 1.738 -1.823 1 98.12 204 ILE B CA 1
ATOM 5177 C C . ILE B 1 204 ? -25.219 1.189 -0.415 1 98.12 204 ILE B C 1
ATOM 5179 O O . ILE B 1 204 ? -24.594 0.135 -0.241 1 98.12 204 ILE B O 1
ATOM 5183 N N . ALA B 1 205 ? -25.719 1.895 0.571 1 97.44 205 ALA B N 1
ATOM 5184 C CA . ALA B 1 205 ? -25.578 1.518 1.976 1 97.44 205 ALA B CA 1
ATOM 5185 C C . ALA B 1 205 ? -26.188 0.14 2.238 1 97.44 205 ALA B C 1
ATOM 5187 O O . ALA B 1 205 ? -25.641 -0.648 3.01 1 97.44 205 ALA B O 1
ATOM 5188 N N . LYS B 1 206 ? -27.297 -0.148 1.634 1 97.5 206 LYS B N 1
ATOM 5189 C CA . LYS B 1 206 ? -27.953 -1.444 1.805 1 97.5 206 LYS B CA 1
ATOM 5190 C C . LYS B 1 206 ? -27.062 -2.576 1.303 1 97.5 206 LYS B C 1
ATOM 5192 O O . LYS B 1 206 ? -26.953 -3.625 1.944 1 97.5 206 LYS B O 1
ATOM 5197 N N . ASN B 1 207 ? -26.484 -2.342 0.13 1 97.75 207 ASN B N 1
ATOM 5198 C CA . ASN B 1 207 ? -25.562 -3.334 -0.416 1 97.75 207 ASN B CA 1
ATOM 5199 C C . ASN B 1 207 ? -24.375 -3.58 0.522 1 97.75 207 ASN B C 1
ATOM 5201 O O . ASN B 1 207 ? -23.922 -4.715 0.67 1 97.75 207 ASN B O 1
ATOM 5205 N N . ILE B 1 208 ? -23.906 -2.568 1.17 1 97.94 208 ILE B N 1
ATOM 5206 C CA . ILE B 1 208 ? -22.75 -2.648 2.062 1 97.94 208 ILE B CA 1
ATOM 5207 C C . ILE B 1 208 ? -23.172 -3.287 3.387 1 97.94 208 ILE B C 1
ATOM 5209 O O . ILE B 1 208 ? -22.438 -4.113 3.939 1 97.94 208 ILE B O 1
ATOM 5213 N N . ALA B 1 209 ? -24.328 -2.879 3.91 1 95.56 209 ALA B N 1
ATOM 5214 C CA . ALA B 1 209 ? -24.812 -3.355 5.203 1 95.56 209 ALA B CA 1
ATOM 5215 C C . ALA B 1 209 ? -24.922 -4.879 5.223 1 95.56 209 ALA B C 1
ATOM 5217 O O . ALA B 1 209 ? -24.719 -5.508 6.266 1 95.56 209 ALA B O 1
ATOM 5218 N N . SER B 1 210 ? -25.141 -5.445 4.039 1 94.69 210 SER B N 1
ATOM 5219 C CA . SER B 1 210 ? -25.281 -6.895 3.928 1 94.69 210 SER B CA 1
ATOM 5220 C C . SER B 1 210 ? -23.953 -7.594 4.227 1 94.69 210 SER B C 1
ATOM 5222 O O . SER B 1 210 ? -23.922 -8.789 4.535 1 94.69 210 SER B O 1
ATOM 5224 N N . LEU B 1 211 ? -22.859 -6.891 4.184 1 96.69 211 LEU B N 1
ATOM 5225 C CA . LEU B 1 211 ? -21.531 -7.453 4.406 1 96.69 211 LEU B CA 1
ATOM 5226 C C . LEU B 1 211 ? -21.094 -7.277 5.859 1 96.69 211 LEU B C 1
ATOM 5228 O O . LEU B 1 211 ? -20.062 -7.801 6.273 1 96.69 211 LEU B O 1
ATOM 5232 N N . ILE B 1 212 ? -21.859 -6.57 6.668 1 97.31 212 ILE B N 1
ATOM 5233 C CA . ILE B 1 212 ? -21.5 -6.266 8.047 1 97.31 212 ILE B CA 1
ATOM 5234 C C . ILE B 1 212 ? -22.25 -7.207 8.992 1 97.31 212 ILE B C 1
ATOM 5236 O O . ILE B 1 212 ? -23.484 -7.23 9.008 1 97.31 212 ILE B O 1
ATOM 5240 N N . ASN B 1 213 ? -21.562 -7.91 9.805 1 97.19 213 ASN B N 1
ATOM 5241 C CA . ASN B 1 213 ? -22.141 -8.859 10.75 1 97.19 213 ASN B CA 1
ATOM 5242 C C . ASN B 1 213 ? -22.172 -8.289 12.164 1 97.19 213 ASN B C 1
ATOM 5244 O O . ASN B 1 213 ? -21.453 -7.336 12.469 1 97.19 213 ASN B O 1
ATOM 5248 N N . ASN B 1 214 ? -23.078 -8.906 12.961 1 97.94 214 ASN B N 1
ATOM 5249 C CA . ASN B 1 214 ? -22.984 -8.617 14.391 1 97.94 214 ASN B CA 1
ATOM 5250 C C . ASN B 1 214 ? -21.578 -8.875 14.93 1 97.94 214 ASN B C 1
ATOM 5252 O O . ASN B 1 214 ? -20.922 -9.828 14.523 1 97.94 214 ASN B O 1
ATOM 5256 N N . GLY B 1 215 ? -21.141 -7.977 15.742 1 98.31 215 GLY B N 1
ATOM 5257 C CA . GLY B 1 215 ? -19.844 -8.156 16.375 1 98.31 215 GLY B CA 1
ATOM 5258 C C . GLY B 1 215 ? -18.703 -7.562 15.57 1 98.31 215 GLY B C 1
ATOM 5259 O O . GLY B 1 215 ? -17.547 -7.574 16.016 1 98.31 215 GLY B O 1
ATOM 5260 N N . SER B 1 216 ? -18.984 -6.977 14.406 1 98.56 216 SER B N 1
ATOM 5261 C CA . SER B 1 216 ? -17.938 -6.383 13.578 1 98.56 216 SER B CA 1
ATOM 5262 C C . SER B 1 216 ? -17.359 -5.129 14.227 1 98.56 216 SER B C 1
ATOM 5264 O O . SER B 1 216 ? -18.047 -4.445 14.984 1 98.56 216 SER B O 1
ATOM 5266 N N . THR B 1 217 ? -16.125 -4.898 14.0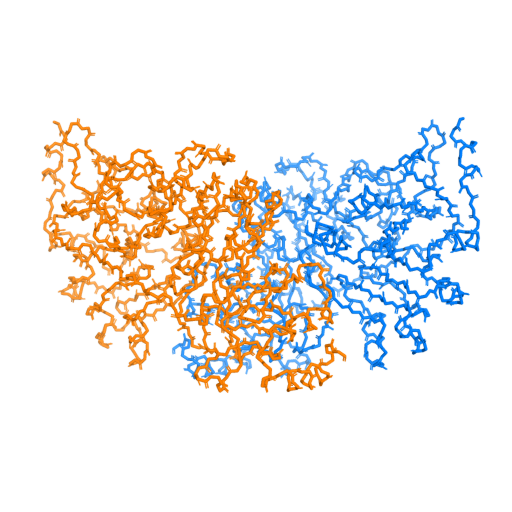62 1 98.69 217 THR B N 1
ATOM 5267 C CA . THR B 1 217 ? -15.492 -3.613 14.312 1 98.69 217 THR B CA 1
ATOM 5268 C C . THR B 1 217 ? -15.453 -2.77 13.047 1 98.69 217 THR B C 1
ATOM 5270 O O . THR B 1 217 ? -15.008 -3.24 11.992 1 98.69 217 THR B O 1
ATOM 5273 N N . ILE B 1 218 ? -15.875 -1.516 13.141 1 98 218 ILE B N 1
ATOM 5274 C CA . ILE B 1 218 ? -16.109 -0.808 11.883 1 98 218 ILE B CA 1
ATOM 5275 C C . ILE B 1 218 ? -15.297 0.484 11.859 1 98 218 ILE B C 1
ATOM 5277 O O . ILE B 1 218 ? -15.047 1.085 12.906 1 98 218 ILE B O 1
ATOM 5281 N N . GLN B 1 219 ? -14.812 0.863 10.82 1 98.19 219 GLN B N 1
ATOM 5282 C CA . GLN B 1 219 ? -14.336 2.182 10.414 1 98.19 219 GLN B CA 1
ATOM 5283 C C . GLN B 1 219 ? -15.211 2.76 9.297 1 98.19 219 GLN B C 1
ATOM 5285 O O . GLN B 1 219 ? -15.312 2.172 8.219 1 98.19 219 GLN B O 1
ATOM 5290 N N . ILE B 1 220 ? -15.844 3.852 9.57 1 92.31 220 ILE B N 1
ATOM 5291 C CA . ILE B 1 220 ? -16.734 4.504 8.617 1 92.31 220 ILE B CA 1
ATOM 5292 C C . ILE B 1 220 ? -16.469 6.008 8.609 1 92.31 220 ILE B C 1
ATOM 5294 O O . ILE B 1 220 ? -16.203 6.602 9.664 1 92.31 220 ILE B O 1
ATOM 5298 N N . GLY B 1 221 ? -16.453 6.621 7.473 1 85.44 221 GLY B N 1
ATOM 5299 C CA . GLY B 1 221 ? -16.203 8.047 7.359 1 85.44 221 GLY B CA 1
ATOM 5300 C C . GLY B 1 221 ? -17.484 8.883 7.406 1 85.44 221 GLY B C 1
ATOM 5301 O O . GLY B 1 221 ? -18.406 8.562 8.156 1 85.44 221 GLY B O 1
ATOM 5302 N N . ILE B 1 222 ? -17.391 10.008 6.82 1 81.75 222 ILE B N 1
ATOM 5303 C CA . ILE B 1 222 ? -18.5 10.953 6.781 1 81.75 222 ILE B CA 1
ATOM 5304 C C . ILE B 1 222 ? -19.031 11.062 5.355 1 81.75 222 ILE B C 1
ATOM 5306 O O . ILE B 1 222 ? -18.422 10.523 4.418 1 81.75 222 ILE B O 1
ATOM 5310 N N . GLY B 1 223 ? -20.188 11.758 5.223 1 84.88 223 GLY B N 1
ATOM 5311 C CA . GLY B 1 223 ? -20.812 11.93 3.92 1 84.88 223 GLY B CA 1
ATOM 5312 C C . GLY B 1 223 ? -22.094 11.148 3.77 1 84.88 223 GLY B C 1
ATOM 5313 O O . GLY B 1 223 ? -22.516 10.445 4.695 1 84.88 223 GLY B O 1
ATOM 5314 N N . GLY B 1 224 ? -22.672 11.297 2.596 1 88.56 224 GLY B N 1
ATOM 5315 C CA . GLY B 1 224 ? -23.969 10.703 2.348 1 88.56 224 GLY B CA 1
ATOM 5316 C C . GLY B 1 224 ? -23.969 9.195 2.504 1 88.56 224 GLY B C 1
ATOM 5317 O O . GLY B 1 224 ? -24.781 8.648 3.256 1 88.56 224 GLY B O 1
ATOM 5318 N N . ILE B 1 225 ? -23.031 8.539 1.923 1 91.38 225 ILE B N 1
ATOM 5319 C CA . ILE B 1 225 ? -23.016 7.082 1.922 1 91.38 225 ILE B CA 1
ATOM 5320 C C . ILE B 1 225 ? -22.703 6.566 3.326 1 91.38 225 ILE B C 1
ATOM 5322 O O . ILE B 1 225 ? -23.453 5.762 3.877 1 91.38 225 ILE B O 1
ATOM 5326 N N . PRO B 1 226 ? -21.672 7.055 3.975 1 89.69 226 PRO B N 1
ATOM 5327 C CA . PRO B 1 226 ? -21.375 6.609 5.336 1 89.69 226 PRO B CA 1
ATOM 5328 C C . PRO B 1 226 ? -22.531 6.84 6.305 1 89.69 226 PRO B C 1
ATOM 5330 O O . PRO B 1 226 ? -22.844 5.969 7.125 1 89.69 226 PRO B O 1
ATOM 5333 N N . ASN B 1 227 ? -23.172 7.992 6.188 1 90.31 227 ASN B N 1
ATOM 5334 C CA . ASN B 1 227 ? -24.312 8.281 7.055 1 90.31 227 ASN B CA 1
ATOM 5335 C C . ASN B 1 227 ? -25.469 7.324 6.793 1 90.31 227 ASN B C 1
ATOM 5337 O O . ASN B 1 227 ? -26.172 6.922 7.727 1 90.31 227 ASN B O 1
ATOM 5341 N N . ALA B 1 228 ? -25.656 7.02 5.531 1 93.94 228 ALA B N 1
ATOM 5342 C CA . ALA B 1 228 ? -26.703 6.066 5.172 1 93.94 228 ALA B CA 1
ATOM 5343 C C . ALA B 1 228 ? -26.422 4.691 5.766 1 93.94 228 ALA B C 1
ATOM 5345 O O . ALA B 1 228 ? -27.344 4.004 6.227 1 93.94 228 ALA B O 1
ATOM 5346 N N . ILE B 1 229 ? -25.172 4.273 5.727 1 93.31 229 ILE B N 1
ATOM 5347 C CA . ILE B 1 229 ? -24.781 2.982 6.277 1 93.31 229 ILE B CA 1
ATOM 5348 C C . ILE B 1 229 ? -25.078 2.941 7.773 1 93.31 229 ILE B C 1
ATOM 5350 O O . ILE B 1 229 ? -25.656 1.969 8.273 1 93.31 229 ILE B O 1
ATOM 5354 N N . ALA B 1 230 ? -24.703 4.008 8.438 1 90.5 230 ALA B N 1
ATOM 5355 C CA . ALA B 1 230 ? -24.922 4.074 9.883 1 90.5 230 ALA B CA 1
ATOM 5356 C C . ALA B 1 230 ? -26.406 3.895 10.211 1 90.5 230 ALA B C 1
ATOM 5358 O O . ALA B 1 230 ? -26.75 3.229 11.188 1 90.5 230 ALA B O 1
ATOM 5359 N N . LYS B 1 231 ? -27.25 4.43 9.438 1 90.94 231 LYS B N 1
ATOM 5360 C CA . LYS B 1 231 ? -28.703 4.336 9.648 1 90.94 231 LYS B CA 1
ATOM 5361 C C . LYS B 1 231 ? -29.188 2.896 9.492 1 90.94 231 LYS B C 1
ATOM 5363 O O . LYS B 1 231 ? -30.156 2.49 10.125 1 90.94 231 LYS B O 1
ATOM 5368 N N . LEU B 1 232 ? -28.5 2.154 8.672 1 93.25 232 LEU B N 1
ATOM 5369 C CA . LEU B 1 232 ? -28.922 0.792 8.367 1 93.25 232 LEU B CA 1
ATOM 5370 C C . LEU B 1 232 ? -28.344 -0.199 9.367 1 93.25 232 LEU B C 1
ATOM 5372 O O . LEU B 1 232 ? -28.641 -1.394 9.312 1 93.25 232 LEU B O 1
ATOM 5376 N N . LEU B 1 233 ? -27.5 0.269 10.258 1 94.69 233 LEU B N 1
ATOM 5377 C CA . LEU B 1 233 ? -26.828 -0.627 11.195 1 94.69 233 LEU B CA 1
ATOM 5378 C C . LEU B 1 233 ? -27.609 -0.715 12.508 1 94.69 233 LEU B C 1
ATOM 5380 O O . LEU B 1 233 ? -27.203 -1.424 13.43 1 94.69 233 LEU B O 1
ATOM 5384 N N . LYS B 1 234 ? -28.734 -0.122 12.602 1 93.38 234 LYS B N 1
ATOM 5385 C CA . LYS B 1 234 ? -29.516 -0.005 13.836 1 93.38 234 LYS B CA 1
ATOM 5386 C C . LYS B 1 234 ? -29.984 -1.374 14.32 1 93.38 234 LYS B C 1
ATOM 5388 O O . LYS B 1 234 ? -30.266 -1.549 15.508 1 93.38 234 LYS B O 1
ATOM 5393 N N . ASP B 1 235 ? -30.031 -2.322 13.406 1 93.06 235 ASP B N 1
ATOM 5394 C CA . ASP B 1 235 ? -30.5 -3.648 13.797 1 93.06 235 ASP B CA 1
ATOM 5395 C C . ASP B 1 235 ? -29.344 -4.574 14.133 1 93.06 235 ASP B C 1
ATOM 5397 O O . ASP B 1 235 ? -29.547 -5.73 14.508 1 93.06 235 ASP B O 1
ATOM 5401 N N . LYS B 1 236 ? -28.109 -4.109 13.977 1 96.75 236 LYS B N 1
ATOM 5402 C CA . LYS B 1 236 ? -26.938 -4.914 14.328 1 96.75 236 LYS B CA 1
ATOM 5403 C C . LYS B 1 236 ? -26.703 -4.906 15.836 1 96.75 236 LYS B C 1
ATOM 5405 O O . LYS B 1 236 ? -27.328 -4.145 16.562 1 96.75 236 LYS B O 1
ATOM 5410 N N . LYS B 1 237 ? -25.859 -5.805 16.25 1 97.44 237 LYS B N 1
ATOM 5411 C CA . LYS B 1 237 ? -25.547 -5.945 17.672 1 97.44 237 LYS B CA 1
ATOM 5412 C C . LYS B 1 237 ? -24.031 -6.047 17.906 1 97.44 237 LYS B C 1
ATOM 5414 O O . LYS B 1 237 ? -23.328 -6.676 17.109 1 97.44 237 LYS B O 1
ATOM 5419 N N . ASP B 1 238 ? -23.578 -5.395 18.984 1 98.06 238 ASP B N 1
ATOM 5420 C CA . ASP B 1 238 ? -22.25 -5.57 19.531 1 98.06 238 ASP B CA 1
ATOM 5421 C C . ASP B 1 238 ? -21.172 -5.094 18.547 1 98.06 238 ASP B C 1
ATOM 5423 O O . ASP B 1 238 ? -20.125 -5.727 18.406 1 98.06 238 ASP B O 1
ATOM 5427 N N . LEU B 1 239 ? -21.484 -4.07 17.828 1 98.38 239 LEU B N 1
ATOM 5428 C CA . LEU B 1 239 ? -20.469 -3.48 16.953 1 98.38 239 LEU B CA 1
ATOM 5429 C C . LEU B 1 239 ? -19.375 -2.793 17.766 1 98.38 239 LEU B C 1
ATOM 5431 O O . LEU B 1 239 ? -19.609 -2.414 18.922 1 98.38 239 LEU B O 1
ATOM 5435 N N . GLY B 1 240 ? -18.234 -2.779 17.25 1 98.5 240 GLY B N 1
ATOM 5436 C CA . GLY B 1 240 ? -17.109 -2.023 17.781 1 98.5 240 GLY B CA 1
ATOM 5437 C C . GLY B 1 240 ? -16.609 -0.945 16.844 1 98.5 240 GLY B C 1
ATOM 5438 O O . GLY B 1 240 ? -16.953 -0.947 15.656 1 98.5 240 GLY B O 1
ATOM 5439 N N . ILE B 1 241 ? -15.852 -0.007 17.469 1 98.56 241 ILE B N 1
ATOM 5440 C CA . ILE B 1 241 ? -15.359 1.096 16.641 1 98.56 241 ILE B CA 1
ATOM 5441 C C . ILE B 1 241 ? -13.844 1.203 16.766 1 98.56 241 ILE B C 1
ATOM 5443 O O . ILE B 1 241 ? -13.32 1.358 17.875 1 98.56 241 ILE B O 1
ATOM 5447 N N . HIS B 1 242 ? -13.141 1.077 15.766 1 98.75 242 HIS B N 1
ATOM 5448 C CA . HIS B 1 242 ? -11.773 1.49 15.492 1 98.75 242 HIS B CA 1
ATOM 5449 C C . HIS B 1 242 ? -11.688 2.328 14.227 1 98.75 242 HIS B C 1
ATOM 5451 O O . HIS B 1 242 ? -11.695 1.786 13.117 1 98.75 242 HIS B O 1
ATOM 5457 N N . THR B 1 243 ? -11.633 3.629 14.43 1 98.19 243 THR B N 1
ATOM 5458 C CA . THR B 1 243 ? -11.781 4.512 13.273 1 98.19 243 THR B CA 1
ATOM 5459 C C . THR B 1 243 ? -10.781 5.66 13.344 1 98.19 243 THR B C 1
ATOM 5461 O O . THR B 1 243 ? -10.328 6.031 14.43 1 98.19 243 THR B O 1
ATOM 5464 N N . GLU B 1 244 ? -10.445 6.137 12.164 1 97.5 244 GLU B N 1
ATOM 5465 C CA . GLU B 1 244 ? -9.617 7.332 12.086 1 97.5 244 GLU B CA 1
ATOM 5466 C C . GLU B 1 244 ? -10.367 8.562 12.594 1 97.5 244 GLU B C 1
ATOM 5468 O O . GLU B 1 244 ? -9.891 9.258 13.5 1 97.5 244 GLU B O 1
ATOM 5473 N N . MET B 1 245 ? -11.5 8.773 12.102 1 97.25 245 MET B N 1
ATOM 5474 C CA . MET B 1 245 ? -12.328 9.938 12.398 1 97.25 245 MET B CA 1
ATOM 5475 C C . MET B 1 245 ? -13.594 9.523 13.148 1 97.25 245 MET B C 1
ATOM 5477 O O . MET B 1 245 ? -14.383 8.727 12.648 1 97.25 245 MET B O 1
ATOM 5481 N N . PHE B 1 246 ? -13.734 10.039 14.375 1 97.25 246 PHE B N 1
ATOM 5482 C CA . PHE B 1 246 ? -14.984 9.859 15.109 1 97.25 246 PHE B CA 1
ATOM 5483 C C . PHE B 1 246 ? -16.094 10.734 14.523 1 97.25 246 PHE B C 1
ATOM 5485 O O . PHE B 1 246 ? -15.891 11.93 14.312 1 97.25 246 PHE B O 1
ATOM 5492 N N . THR B 1 247 ? -17.219 10.133 14.258 1 92.38 247 THR B N 1
ATOM 5493 C CA . THR B 1 247 ? -18.297 10.859 13.609 1 92.38 247 THR B CA 1
ATOM 5494 C C . THR B 1 247 ? -19.562 10.82 14.453 1 92.38 247 THR B C 1
ATOM 5496 O O . THR B 1 247 ? -19.703 9.984 15.344 1 92.38 247 THR B O 1
ATOM 5499 N N . GLU B 1 248 ? -20.484 11.641 14.078 1 91.5 248 GLU B N 1
ATOM 5500 C CA . GLU B 1 248 ? -21.734 11.844 14.797 1 91.5 248 GLU B CA 1
ATOM 5501 C C . GLU B 1 248 ? -22.562 10.562 14.828 1 91.5 248 GLU B C 1
ATOM 5503 O O . GLU B 1 248 ? -23.203 10.258 15.836 1 91.5 248 GLU B O 1
ATOM 5508 N N . SER B 1 249 ? -22.547 9.859 13.805 1 89.25 249 SER B N 1
ATOM 5509 C CA . SER B 1 249 ? -23.406 8.695 13.648 1 89.25 249 SER B CA 1
ATOM 5510 C C . SER B 1 249 ? -23.062 7.621 14.68 1 89.25 249 SER B C 1
ATOM 5512 O O . SER B 1 249 ? -23.922 6.812 15.039 1 89.25 249 SER B O 1
ATOM 5514 N N . MET B 1 250 ? -21.906 7.559 15.172 1 94.12 250 MET B N 1
ATOM 5515 C CA . MET B 1 250 ? -21.469 6.559 16.141 1 94.12 250 MET B CA 1
ATOM 5516 C C . MET B 1 250 ? -22.156 6.766 17.484 1 94.12 250 MET B C 1
ATOM 5518 O O . MET B 1 250 ? -22.406 5.805 18.219 1 94.12 250 MET B O 1
ATOM 5522 N N . ILE B 1 251 ? -22.5 8.023 17.797 1 95.12 251 ILE B N 1
ATOM 5523 C CA . ILE B 1 251 ? -23.125 8.352 19.078 1 95.12 251 ILE B CA 1
ATOM 5524 C C . ILE B 1 251 ? -24.516 7.73 19.141 1 95.12 251 ILE B C 1
ATOM 5526 O O . ILE B 1 251 ? -24.859 7.066 20.125 1 95.12 251 ILE B O 1
ATOM 5530 N N . GLU B 1 252 ? -25.266 7.914 18.094 1 92.06 252 GLU B N 1
ATOM 5531 C CA . GLU B 1 252 ? -26.625 7.375 18.047 1 92.06 252 GLU B CA 1
ATOM 5532 C C . GLU B 1 252 ? -26.609 5.852 18.172 1 92.06 252 GLU B C 1
ATOM 5534 O O . GLU B 1 252 ? -27.422 5.277 18.906 1 92.06 252 GLU B O 1
ATOM 5539 N N . LEU B 1 253 ? -25.719 5.238 17.453 1 95.69 253 LEU B N 1
ATOM 5540 C CA . LEU B 1 253 ? -25.625 3.783 17.484 1 95.69 253 LEU B CA 1
ATOM 5541 C C . LEU B 1 253 ? -25.219 3.293 18.875 1 95.69 253 LEU B C 1
ATOM 5543 O O . LEU B 1 253 ? -25.688 2.246 19.328 1 95.69 253 LEU B O 1
ATOM 5547 N N . PHE B 1 254 ? -24.375 4.012 19.547 1 97.19 254 PHE B N 1
ATOM 5548 C CA . PHE B 1 254 ? -23.969 3.662 20.906 1 97.19 254 PHE B CA 1
ATOM 5549 C C . PHE B 1 254 ? -25.125 3.807 21.875 1 97.19 254 PHE B C 1
ATOM 5551 O O . PHE B 1 254 ? -25.391 2.906 22.672 1 97.19 254 PHE B O 1
ATOM 5558 N N . GLU B 1 255 ? -25.797 4.926 21.766 1 96.19 255 GLU B N 1
ATOM 5559 C CA . GLU B 1 255 ? -26.906 5.219 22.672 1 96.19 255 GLU B CA 1
ATOM 5560 C C . GLU B 1 255 ? -28.047 4.227 22.5 1 96.19 255 GLU B C 1
ATOM 5562 O O . GLU B 1 255 ? -28.781 3.926 23.438 1 96.19 255 GLU B O 1
ATOM 5567 N N . ASN B 1 256 ? -28.125 3.635 21.312 1 95.31 256 ASN B N 1
ATOM 5568 C CA . ASN B 1 256 ? -29.156 2.648 21.016 1 95.31 256 ASN B CA 1
ATOM 5569 C C . ASN B 1 256 ? -28.688 1.232 21.344 1 95.31 256 ASN B C 1
ATOM 5571 O O . ASN B 1 256 ? -29.406 0.263 21.062 1 95.31 256 ASN B O 1
ATOM 5575 N N . GLY B 1 257 ? -27.516 1.099 21.797 1 96.81 257 GLY B N 1
ATOM 5576 C CA . GLY B 1 257 ? -27.016 -0.189 22.234 1 96.81 257 GLY B CA 1
ATOM 5577 C C . GLY B 1 257 ? -26.453 -1.03 21.109 1 96.81 257 GLY B C 1
ATOM 5578 O O . GLY B 1 257 ? -26.094 -2.195 21.312 1 96.81 257 GLY B O 1
ATOM 5579 N N . VAL B 1 258 ? -26.391 -0.48 19.938 1 97.75 258 VAL B N 1
ATOM 5580 C CA . VAL B 1 258 ? -25.891 -1.196 18.766 1 97.75 258 VAL B CA 1
ATOM 5581 C C . VAL B 1 258 ? -24.375 -1.316 18.844 1 97.75 258 VAL B C 1
ATOM 5583 O O . VAL B 1 258 ? -23.812 -2.396 18.641 1 97.75 258 VAL B O 1
ATOM 5586 N N . ILE B 1 259 ? -23.703 -0.224 19.203 1 98.12 259 ILE B N 1
ATOM 5587 C CA . ILE B 1 259 ? -22.266 -0.224 19.469 1 98.12 259 ILE B CA 1
ATOM 5588 C C . ILE B 1 259 ? -22.031 -0.466 20.969 1 98.12 259 ILE B C 1
ATOM 5590 O O . ILE B 1 259 ? -22.562 0.256 21.812 1 98.12 259 ILE B O 1
ATOM 5594 N N . THR B 1 260 ? -21.312 -1.488 21.25 1 98.31 260 THR B N 1
ATOM 5595 C CA . THR B 1 260 ? -20.953 -1.759 22.641 1 98.31 260 THR B CA 1
ATOM 5596 C C . THR B 1 260 ? -19.422 -1.78 22.797 1 98.31 260 THR B C 1
ATOM 5598 O O . THR B 1 260 ? -18.906 -1.603 23.891 1 98.31 260 THR B O 1
ATOM 5601 N N . ASN B 1 261 ? -18.75 -2.115 21.719 1 98.44 261 ASN B N 1
ATOM 5602 C CA . ASN B 1 261 ? -17.297 -2.264 21.672 1 98.44 261 ASN B CA 1
ATOM 5603 C C . ASN B 1 261 ? -16.828 -3.504 22.438 1 98.44 261 ASN B C 1
ATOM 5605 O O . ASN B 1 261 ? -15.633 -3.707 22.641 1 98.44 261 ASN B O 1
ATOM 5609 N N . MET B 1 262 ? -17.719 -4.336 22.812 1 98.06 262 MET B N 1
ATOM 5610 C CA . MET B 1 262 ? -17.406 -5.418 23.75 1 98.06 262 MET B CA 1
ATOM 5611 C C . MET B 1 262 ? -16.859 -6.633 23 1 98.06 262 MET B C 1
ATOM 5613 O O . MET B 1 262 ? -16.281 -7.535 23.609 1 98.06 262 MET B O 1
ATOM 5617 N N . LYS B 1 263 ? -16.984 -6.668 21.719 1 97.81 263 LYS B N 1
ATOM 5618 C CA . LYS B 1 263 ? -16.5 -7.801 20.938 1 97.81 263 LYS B CA 1
ATOM 5619 C C . LYS B 1 263 ? -15.156 -7.48 20.281 1 97.81 263 LYS B C 1
ATOM 5621 O O . LYS B 1 263 ? -14.578 -8.328 19.594 1 97.81 263 LYS B O 1
ATOM 5626 N N . LYS B 1 264 ? -14.625 -6.273 20.5 1 97.75 264 LYS B N 1
ATOM 5627 C CA . LYS B 1 264 ? -13.328 -5.898 19.938 1 97.75 264 LYS B CA 1
ATOM 5628 C C . LYS B 1 264 ? -12.203 -6.684 20.609 1 97.75 264 LYS B C 1
ATOM 5630 O O . LYS B 1 264 ? -12.242 -6.953 21.812 1 97.75 264 LYS B O 1
ATOM 5635 N N . ASN B 1 265 ? -11.141 -6.949 19.781 1 97.94 265 ASN B N 1
ATOM 5636 C CA . ASN B 1 265 ? -9.93 -7.566 20.312 1 97.94 265 ASN B CA 1
ATOM 5637 C C . ASN B 1 265 ? -9.062 -6.551 21.062 1 97.94 265 ASN B C 1
ATOM 5639 O O . ASN B 1 265 ? -8.43 -6.887 22.062 1 97.94 265 ASN B O 1
ATOM 5643 N N . LEU B 1 266 ? -9 -5.336 20.484 1 96.81 266 LEU B N 1
ATOM 5644 C CA . LEU B 1 266 ? -8.18 -4.262 21.016 1 96.81 266 LEU B CA 1
ATOM 5645 C C . LEU B 1 266 ? -9.047 -3.191 21.672 1 96.81 266 LEU B C 1
ATOM 5647 O O .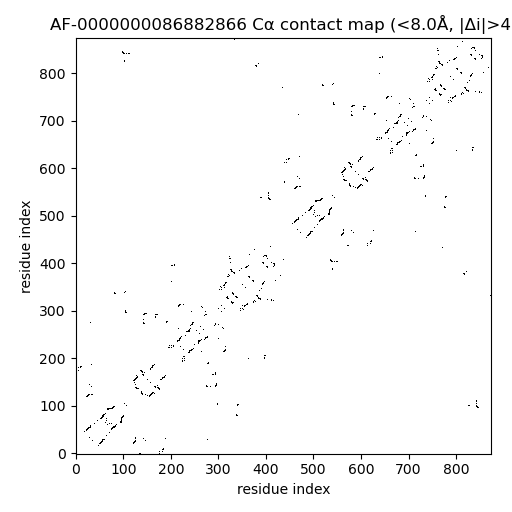 LEU B 1 266 ? -10.039 -2.744 21.094 1 96.81 266 LEU B O 1
ATOM 5651 N N . TRP B 1 267 ? -8.688 -2.881 22.906 1 97.81 267 TRP B N 1
ATOM 5652 C CA . TRP B 1 267 ? -9.359 -1.808 23.625 1 97.81 267 TRP B CA 1
ATOM 5653 C C . TRP B 1 267 ? -10.844 -2.115 23.812 1 97.81 267 TRP B C 1
ATOM 5655 O O . TRP B 1 267 ? -11.703 -1.288 23.5 1 97.81 267 TRP B O 1
ATOM 5665 N N . LYS B 1 268 ? -11.102 -3.324 24.312 1 97.75 268 LYS B N 1
ATOM 5666 C CA . LYS B 1 268 ? -12.461 -3.771 24.578 1 97.75 268 LYS B CA 1
ATOM 5667 C C . LYS B 1 268 ? -13.227 -2.75 25.406 1 97.75 268 LYS B C 1
ATOM 5669 O O . LYS B 1 268 ? -12.719 -2.258 26.422 1 97.75 268 LYS B O 1
ATOM 5674 N N . GLY B 1 269 ? -14.406 -2.316 24.938 1 97.94 269 GLY B N 1
ATOM 5675 C CA . GLY B 1 269 ? -15.273 -1.404 25.672 1 97.94 269 GLY B CA 1
ATOM 5676 C C . GLY B 1 269 ? -15.008 0.055 25.344 1 97.94 269 GLY B C 1
ATOM 5677 O O . GLY B 1 269 ? -15.688 0.943 25.859 1 97.94 269 GLY B O 1
ATOM 5678 N N . LYS B 1 270 ? -14.062 0.31 24.438 1 98.44 270 LYS B N 1
ATOM 5679 C CA . LYS B 1 270 ? -13.672 1.69 24.156 1 98.44 270 LYS B CA 1
ATOM 5680 C C . LYS B 1 270 ? -13.812 2.012 22.672 1 98.44 270 LYS B C 1
ATOM 5682 O O . LYS B 1 270 ? -13.562 1.155 21.828 1 98.44 270 LYS B O 1
ATOM 5687 N N . PHE B 1 271 ? -14.258 3.223 22.406 1 98.44 271 PHE B N 1
ATOM 5688 C CA . PHE B 1 271 ? -14.031 3.789 21.078 1 98.44 271 PHE B CA 1
ATOM 5689 C C . PHE B 1 271 ? -12.562 4.133 20.875 1 98.44 271 PHE B C 1
ATOM 5691 O O . PHE B 1 271 ? -11.93 4.707 21.766 1 98.44 271 PHE B O 1
ATOM 5698 N N . VAL B 1 272 ? -12 3.756 19.797 1 98.75 272 VAL B N 1
ATOM 5699 C CA . VAL B 1 272 ? -10.641 4.152 19.438 1 98.75 272 VAL B CA 1
ATOM 5700 C C . VAL B 1 272 ? -10.664 5.035 18.203 1 98.75 272 VAL B C 1
ATOM 5702 O O . VAL B 1 272 ? -11.258 4.672 17.188 1 98.75 272 VAL B O 1
ATOM 5705 N N . CYS B 1 273 ? -10.102 6.172 18.234 1 98.56 273 CYS B N 1
ATOM 5706 C CA . CYS B 1 273 ? -9.992 7.078 17.109 1 98.56 273 CYS B CA 1
ATOM 5707 C C . CYS B 1 273 ? -8.75 7.957 17.219 1 98.56 273 CYS B C 1
ATOM 5709 O O . CYS B 1 273 ? -8.008 7.863 18.203 1 98.56 273 CYS B O 1
ATOM 5711 N N . THR B 1 274 ? -8.438 8.742 16.172 1 98.62 274 THR B N 1
ATOM 5712 C CA . THR B 1 274 ? -7.277 9.625 16.25 1 98.62 274 THR B CA 1
ATOM 5713 C C . THR B 1 274 ? -7.695 11.086 16.062 1 98.62 274 THR B C 1
ATOM 5715 O O . THR B 1 274 ? -6.945 12 16.406 1 98.62 274 THR B O 1
ATOM 5718 N N . PHE B 1 275 ? -8.898 11.305 15.547 1 98.38 275 PHE B N 1
ATOM 5719 C CA . PHE B 1 275 ? -9.43 12.664 15.57 1 98.38 275 PHE B CA 1
ATOM 5720 C C . PHE B 1 275 ? -10.945 12.656 15.445 1 98.38 275 PHE B C 1
ATOM 5722 O O . PHE B 1 275 ? -11.547 11.617 15.164 1 98.38 275 PHE B O 1
ATOM 5729 N N . ALA B 1 276 ? -11.586 13.742 15.75 1 97.81 276 ALA B N 1
ATOM 5730 C CA . ALA B 1 276 ? -13.031 13.922 15.633 1 97.81 276 ALA B CA 1
ATOM 5731 C C . ALA B 1 276 ? -13.367 15.227 14.914 1 97.81 276 ALA B C 1
ATOM 5733 O O . ALA B 1 276 ? -12.625 16.203 15.016 1 97.81 276 ALA B O 1
ATOM 5734 N N . LEU B 1 277 ? -14.336 15.281 14.211 1 96.31 277 LEU B N 1
ATOM 5735 C CA . LEU B 1 277 ? -14.875 16.438 13.516 1 96.31 277 LEU B CA 1
ATOM 5736 C C . LEU B 1 277 ? -16.375 16.297 13.297 1 96.31 277 LEU B C 1
ATOM 5738 O O . LEU B 1 277 ? -16.828 15.359 12.633 1 96.31 277 LEU B O 1
ATOM 5742 N N . GLY B 1 278 ? -17.125 17.047 13.891 1 94.94 278 GLY B N 1
ATOM 5743 C CA . GLY B 1 278 ? -18.578 16.969 13.844 1 94.94 278 GLY B CA 1
ATOM 5744 C C . GLY B 1 278 ? -19.266 18.156 14.484 1 94.94 278 GLY B C 1
ATOM 5745 O O . GLY B 1 278 ? -18.812 19.297 14.367 1 94.94 278 GLY B O 1
ATOM 5746 N N . SER B 1 279 ? -20.391 17.938 15.102 1 94.44 279 SER B N 1
ATOM 5747 C CA . SER B 1 279 ? -21.203 19 15.672 1 94.44 279 SER B CA 1
ATOM 5748 C C . SER B 1 279 ? -20.703 19.406 17.062 1 94.44 279 SER B C 1
ATOM 5750 O O . SER B 1 279 ? -19.875 18.703 17.641 1 94.44 279 SER B O 1
ATOM 5752 N N . LYS B 1 280 ? -21.234 20.531 17.484 1 95.88 280 LYS B N 1
ATOM 5753 C CA . LYS B 1 280 ? -20.953 20.969 18.844 1 95.88 280 LYS B CA 1
ATOM 5754 C C . LYS B 1 280 ? -21.422 19.922 19.859 1 95.88 280 LYS B C 1
ATOM 5756 O O . LYS B 1 280 ? -20.734 19.688 20.859 1 95.88 280 LYS B O 1
ATOM 5761 N N . LYS B 1 281 ? -22.547 19.312 19.578 1 95.31 281 LYS B N 1
ATOM 5762 C CA . LYS B 1 281 ? -23.078 18.266 20.453 1 95.31 281 LYS B CA 1
ATOM 5763 C C . LYS B 1 281 ? -22.109 17.094 20.562 1 95.31 281 LYS B C 1
ATOM 5765 O O . LYS B 1 281 ? -21.938 16.531 21.641 1 95.31 281 LYS B O 1
ATOM 5770 N N . MET B 1 282 ? -21.516 16.75 19.484 1 96.69 282 MET B N 1
ATOM 5771 C CA . MET B 1 282 ? -20.531 15.656 19.5 1 96.69 282 MET B CA 1
ATOM 5772 C C . MET B 1 282 ? -19.328 16.016 20.375 1 96.69 282 MET B C 1
ATOM 5774 O O . MET B 1 282 ? -18.859 15.195 21.156 1 96.69 282 MET B O 1
ATOM 5778 N N . TYR B 1 283 ? -18.844 17.297 20.281 1 97.94 283 TYR B N 1
ATOM 5779 C CA . TYR B 1 283 ? -17.703 17.719 21.078 1 97.94 283 TYR B CA 1
ATOM 5780 C C . TYR B 1 283 ? -18.031 17.656 22.562 1 97.94 283 TYR B C 1
ATOM 5782 O O . TYR B 1 283 ? -17.188 17.234 23.375 1 97.94 283 TYR B O 1
ATOM 5790 N N . GLU B 1 284 ? -19.266 18.031 22.844 1 97.62 284 GLU B N 1
ATOM 5791 C CA . GLU B 1 284 ? -19.703 17.953 24.234 1 97.62 284 GLU B CA 1
ATOM 5792 C C . GLU B 1 284 ? -19.781 16.516 24.719 1 97.62 284 GLU B C 1
ATOM 5794 O O . GLU B 1 284 ? -19.391 16.203 25.844 1 97.62 284 GLU B O 1
ATOM 5799 N N . TRP B 1 285 ? -20.266 15.641 23.859 1 97.81 285 TRP B N 1
ATOM 5800 C CA . TRP B 1 285 ? -20.375 14.227 24.172 1 97.81 285 TRP B CA 1
ATOM 5801 C C . TRP B 1 285 ? -19 13.609 24.406 1 97.81 285 TRP B C 1
ATOM 5803 O O . TRP B 1 285 ? -18.844 12.719 25.25 1 97.81 285 TRP B O 1
ATOM 5813 N N . LEU B 1 286 ? -17.984 14.062 23.703 1 98.38 286 LEU B N 1
ATOM 5814 C CA . LEU B 1 286 ? -16.641 13.531 23.766 1 98.38 286 LEU B CA 1
ATOM 5815 C C . LEU B 1 286 ? -15.898 14.039 25 1 98.38 286 LEU B C 1
ATOM 5817 O O . LEU B 1 286 ? -14.969 13.391 25.484 1 98.38 286 LEU B O 1
ATOM 5821 N N . ASP B 1 287 ? -16.281 15.188 25.516 1 98.62 287 ASP B N 1
ATOM 5822 C CA . ASP B 1 287 ? -15.57 15.859 26.609 1 98.62 287 ASP B CA 1
ATOM 5823 C C . ASP B 1 287 ? -15.547 15 27.859 1 98.62 287 ASP B C 1
ATOM 5825 O O . ASP B 1 287 ? -16.594 14.672 28.422 1 98.62 287 ASP B O 1
ATOM 5829 N N . ASN B 1 288 ? -14.328 14.602 28.203 1 98.12 288 ASN B N 1
ATOM 5830 C CA . ASN B 1 288 ? -14.023 13.82 29.406 1 98.12 288 ASN B CA 1
ATOM 5831 C C . ASN B 1 288 ? -14.797 12.508 29.422 1 98.12 288 ASN B C 1
ATOM 5833 O O . ASN B 1 288 ? -15.148 12.008 30.5 1 98.12 288 ASN B O 1
ATOM 5837 N N . ASN B 1 289 ? -15.156 11.969 28.266 1 98.38 289 ASN B N 1
ATOM 5838 C CA . ASN B 1 289 ? -15.844 10.695 28.172 1 98.38 289 ASN B CA 1
ATOM 5839 C C . ASN B 1 289 ? -14.875 9.523 28.25 1 98.38 289 ASN B C 1
ATOM 5841 O O . ASN B 1 289 ? -14.086 9.305 27.328 1 98.38 289 ASN B O 1
ATOM 5845 N N . PRO B 1 290 ? -14.852 8.781 29.328 1 97.38 290 PRO B N 1
ATOM 5846 C CA . PRO B 1 290 ? -13.883 7.695 29.484 1 97.38 290 PRO B CA 1
ATOM 5847 C C . PRO B 1 290 ? -14.094 6.566 28.469 1 97.38 290 PRO B C 1
ATOM 5849 O O . PRO B 1 290 ? -13.242 5.684 28.344 1 97.38 290 PRO B O 1
ATOM 5852 N N . GLY B 1 291 ? -15.195 6.551 27.734 1 97.81 291 GLY B N 1
ATOM 5853 C CA . GLY B 1 291 ? -15.453 5.551 26.719 1 97.81 291 GLY B CA 1
ATOM 5854 C C . GLY B 1 291 ? -14.641 5.766 25.453 1 97.81 291 GLY B C 1
ATOM 5855 O O . GLY B 1 291 ? -14.625 4.91 24.562 1 97.81 291 GLY B O 1
ATOM 5856 N N . ILE B 1 292 ? -13.898 6.855 25.391 1 97.94 292 ILE B N 1
ATOM 5857 C CA . ILE B 1 292 ? -13.156 7.219 24.188 1 97.94 292 ILE B CA 1
ATOM 5858 C C . ILE B 1 292 ? -11.656 7.184 24.469 1 97.94 292 ILE B C 1
ATOM 5860 O O . ILE B 1 292 ? -11.211 7.664 25.516 1 97.94 292 ILE B O 1
ATOM 5864 N N . GLN B 1 293 ? -10.93 6.57 23.625 1 98.5 293 GLN B N 1
ATOM 5865 C CA . GLN B 1 293 ? -9.477 6.656 23.594 1 98.5 293 GLN B CA 1
ATOM 5866 C C . GLN B 1 293 ? -8.992 7.289 22.297 1 98.5 293 GLN B C 1
ATOM 5868 O O . GLN B 1 293 ? -9.055 6.668 21.234 1 98.5 293 GLN B O 1
ATOM 5873 N N . LEU B 1 294 ? -8.562 8.5 22.406 1 98.75 294 LEU B N 1
ATOM 5874 C CA . LEU B 1 294 ? -7.957 9.18 21.281 1 98.75 294 LEU B CA 1
ATOM 5875 C C . LEU B 1 294 ? -6.445 8.977 21.266 1 98.75 294 LEU B C 1
ATOM 5877 O O . LEU B 1 294 ? -5.738 9.477 22.141 1 98.75 294 LEU B O 1
ATOM 5881 N N . MET B 1 295 ? -5.977 8.227 20.281 1 98.62 295 MET B N 1
ATOM 5882 C CA . MET B 1 295 ? -4.586 7.785 20.234 1 98.62 295 MET B CA 1
ATOM 5883 C C . MET B 1 295 ? -3.877 8.383 19.016 1 98.62 295 MET B C 1
ATOM 5885 O O . MET B 1 295 ? -4.504 9.055 18.203 1 98.62 295 MET B O 1
ATOM 5889 N N . ARG B 1 296 ? -2.586 8.211 18.922 1 98.56 296 ARG B N 1
ATOM 5890 C CA . ARG B 1 296 ? -1.771 8.703 17.812 1 98.56 296 ARG B CA 1
ATOM 5891 C C . ARG B 1 296 ? -2.191 8.07 16.5 1 98.56 296 ARG B C 1
ATOM 5893 O O . ARG B 1 296 ? -2.578 6.898 16.469 1 98.56 296 ARG B O 1
ATOM 5900 N N . GLY B 1 297 ? -2.068 8.828 15.414 1 98.56 297 GLY B N 1
ATOM 5901 C CA . GLY B 1 297 ? -2.404 8.328 14.086 1 98.56 297 GLY B CA 1
ATOM 5902 C C . GLY B 1 297 ? -1.563 7.137 13.672 1 98.56 297 GLY B C 1
ATOM 5903 O O . GLY B 1 297 ? -2.047 6.242 12.977 1 98.56 297 GLY B O 1
ATOM 5904 N N . ASN B 1 298 ? -0.28 7.098 14.086 1 98.25 298 ASN B N 1
ATOM 5905 C CA . ASN B 1 298 ? 0.596 6 13.688 1 98.25 298 ASN B CA 1
ATOM 5906 C C . ASN B 1 298 ? 0.239 4.707 14.414 1 98.25 298 ASN B C 1
ATOM 5908 O O . ASN B 1 298 ? 0.773 3.643 14.094 1 98.25 298 ASN B O 1
ATOM 5912 N N . TYR B 1 299 ? -0.616 4.773 15.375 1 98.5 299 TYR B N 1
ATOM 5913 C CA . TYR B 1 299 ? -1.193 3.602 16.031 1 98.5 299 TYR B CA 1
ATOM 5914 C C . TYR B 1 299 ? -2.566 3.281 15.445 1 98.5 299 TYR B C 1
ATOM 5916 O O . TYR B 1 299 ? -2.793 2.18 14.938 1 98.5 299 TYR B O 1
ATOM 5924 N N . VAL B 1 300 ? -3.484 4.242 15.461 1 98.75 300 VAL B N 1
ATOM 5925 C CA . VAL B 1 300 ? -4.883 4.027 15.102 1 98.75 300 VAL B CA 1
ATOM 5926 C C . VAL B 1 300 ? -4.98 3.631 13.633 1 98.75 300 VAL B C 1
ATOM 5928 O O . VAL B 1 300 ? -5.77 2.75 13.273 1 98.75 300 VAL B O 1
ATOM 5931 N N . ASN B 1 301 ? -4.184 4.281 12.789 1 98.75 301 ASN B N 1
ATOM 5932 C CA . ASN B 1 301 ? -4.277 4.074 11.344 1 98.75 301 ASN B CA 1
ATOM 5933 C C . ASN B 1 301 ? -3.262 3.045 10.859 1 98.75 301 ASN B C 1
ATOM 5935 O O . ASN B 1 301 ? -3.182 2.764 9.664 1 98.75 301 ASN B O 1
ATOM 5939 N N . ASP B 1 302 ? -2.441 2.484 11.727 1 98.75 302 ASP B N 1
ATOM 5940 C CA . ASP B 1 302 ? -1.512 1.441 11.305 1 98.75 302 ASP B CA 1
ATOM 5941 C C . ASP B 1 302 ? -2.26 0.183 10.867 1 98.75 302 ASP B C 1
ATOM 5943 O O . ASP B 1 302 ? -2.945 -0.448 11.672 1 98.75 302 ASP B O 1
ATOM 5947 N N . PRO B 1 303 ? -2.066 -0.22 9.602 1 98.56 303 PRO B N 1
ATOM 5948 C CA . PRO B 1 303 ? -2.809 -1.382 9.109 1 98.56 303 PRO B CA 1
ATOM 5949 C C . PRO B 1 303 ? -2.625 -2.617 9.984 1 98.56 303 PRO B C 1
ATOM 5951 O O . PRO B 1 303 ? -3.557 -3.412 10.141 1 98.56 303 PRO B O 1
ATOM 5954 N N . TYR B 1 304 ? -1.499 -2.805 10.602 1 98.25 304 TYR B N 1
ATOM 5955 C CA . TYR B 1 304 ? -1.231 -4.008 11.375 1 98.25 304 TYR B CA 1
ATOM 5956 C C . TYR B 1 304 ? -1.884 -3.924 12.75 1 98.25 304 TYR B C 1
ATOM 5958 O O . TYR B 1 304 ? -2.102 -4.945 13.406 1 98.25 304 TYR B O 1
ATOM 5966 N N . ILE B 1 305 ? -2.1 -2.688 13.234 1 98.75 305 ILE B N 1
ATOM 5967 C CA . ILE B 1 305 ? -2.883 -2.51 14.453 1 98.75 305 ILE B CA 1
ATOM 5968 C C . ILE B 1 305 ? -4.363 -2.715 14.148 1 98.75 305 ILE B C 1
ATOM 5970 O O . ILE B 1 305 ? -5.062 -3.422 14.875 1 98.75 305 ILE B O 1
ATOM 5974 N N . ILE B 1 306 ? -4.828 -2.145 13.047 1 98.81 306 ILE B N 1
ATOM 5975 C CA . ILE B 1 306 ? -6.211 -2.293 12.609 1 98.81 306 ILE B CA 1
ATOM 5976 C C . ILE B 1 306 ? -6.543 -3.773 12.438 1 98.81 306 ILE B C 1
ATOM 5978 O O . ILE B 1 306 ? -7.602 -4.234 12.867 1 98.81 306 ILE B O 1
ATOM 5982 N N . ALA B 1 307 ? -5.641 -4.504 11.898 1 98.56 307 ALA B N 1
ATOM 5983 C CA . ALA B 1 307 ? -5.84 -5.906 11.547 1 98.56 307 ALA B CA 1
ATOM 5984 C C . ALA B 1 307 ? -6.016 -6.766 12.797 1 98.56 307 ALA B C 1
ATOM 5986 O O . ALA B 1 307 ? -6.473 -7.91 12.711 1 98.56 307 ALA B O 1
ATOM 5987 N N . LYS B 1 308 ? -5.621 -6.273 13.945 1 98.44 308 LYS B N 1
ATOM 5988 C CA . LYS B 1 308 ? -5.73 -7.031 15.188 1 98.44 308 LYS B CA 1
ATOM 5989 C C . LYS B 1 308 ? -7.18 -7.129 15.648 1 98.44 308 LYS B C 1
ATOM 5991 O O . LYS B 1 308 ? -7.504 -7.918 16.531 1 98.44 308 LYS B O 1
ATOM 5996 N N . ASN B 1 309 ? -8.039 -6.297 15.023 1 98.5 309 ASN B N 1
ATOM 5997 C CA . ASN B 1 309 ? -9.469 -6.441 15.266 1 98.5 309 ASN B CA 1
ATOM 5998 C C . ASN B 1 309 ? -10.094 -7.465 14.328 1 98.5 309 ASN B C 1
ATOM 6000 O O . ASN B 1 309 ? -10.102 -7.277 13.109 1 98.5 309 ASN B O 1
ATOM 6004 N N . ASP B 1 310 ? -10.656 -8.539 14.914 1 98.06 310 ASP B N 1
ATOM 6005 C CA . ASP B 1 310 ? -11.367 -9.5 14.07 1 98.06 310 ASP B CA 1
ATOM 6006 C C . ASP B 1 310 ? -12.609 -8.867 13.445 1 98.06 310 ASP B C 1
ATOM 6008 O O . ASP B 1 310 ? -13.172 -7.918 13.992 1 98.06 310 ASP B O 1
ATOM 6012 N N . ASN B 1 311 ? -13.047 -9.344 12.328 1 98.44 311 ASN B N 1
ATOM 6013 C CA . ASN B 1 311 ? -14.258 -8.898 11.648 1 98.44 311 ASN B CA 1
ATOM 6014 C C . ASN B 1 311 ? -14.234 -7.391 11.383 1 98.44 311 ASN B C 1
ATOM 6016 O O . ASN B 1 311 ? -15.242 -6.707 11.547 1 98.44 311 ASN B O 1
ATOM 6020 N N . MET B 1 312 ? -12.969 -6.891 11.086 1 98.81 312 MET B N 1
ATOM 6021 C CA . MET B 1 312 ? -12.781 -5.469 10.789 1 98.81 312 MET B CA 1
ATOM 6022 C C . MET B 1 312 ? -13.406 -5.105 9.445 1 98.81 312 MET B C 1
ATOM 6024 O O . MET B 1 312 ? -13.109 -5.734 8.43 1 98.81 312 MET B O 1
ATOM 6028 N N . ILE B 1 313 ? -14.305 -4.094 9.391 1 98.62 313 ILE B N 1
ATOM 6029 C CA . ILE B 1 313 ? -14.914 -3.592 8.172 1 98.62 313 ILE B CA 1
ATOM 6030 C C . ILE B 1 313 ? -14.5 -2.141 7.941 1 98.62 313 ILE B C 1
ATOM 6032 O O . ILE B 1 313 ? -14.758 -1.274 8.781 1 98.62 313 ILE B O 1
ATOM 6036 N N . SER B 1 314 ? -13.836 -1.875 6.922 1 98.62 314 SER B N 1
ATOM 6037 C CA . SER B 1 314 ? -13.5 -0.513 6.52 1 98.62 314 SER B CA 1
ATOM 6038 C C . SER B 1 314 ? -14.344 -0.066 5.328 1 98.62 314 SER B C 1
ATOM 6040 O O . SER B 1 314 ? -14.469 -0.793 4.344 1 98.62 314 SER B O 1
ATOM 6042 N N . ILE B 1 315 ? -14.953 1.057 5.445 1 97.94 315 ILE B N 1
ATOM 6043 C CA . ILE B 1 315 ? -15.781 1.592 4.375 1 97.94 315 ILE B CA 1
ATOM 6044 C C . ILE B 1 315 ? -15.289 2.982 3.98 1 97.94 315 ILE B C 1
ATOM 6046 O O . ILE B 1 315 ? -15.328 3.914 4.785 1 97.94 315 ILE B O 1
ATOM 6050 N N . ASN B 1 316 ? -14.844 3.145 2.811 1 97.62 316 ASN B N 1
ATOM 6051 C CA . ASN B 1 316 ? -14.367 4.406 2.246 1 97.62 316 ASN B CA 1
ATOM 6052 C C . ASN B 1 316 ? -15.039 4.707 0.907 1 97.62 316 ASN B C 1
ATOM 6054 O O . ASN B 1 316 ? -15.586 3.809 0.266 1 97.62 316 ASN B O 1
ATOM 6058 N N . THR B 1 317 ? -15.039 5.918 0.53 1 97.5 317 THR B N 1
ATOM 6059 C CA . THR B 1 317 ? -15.641 6.312 -0.74 1 97.5 317 THR B CA 1
ATOM 6060 C C . THR B 1 317 ? -14.562 6.688 -1.753 1 97.5 317 THR B C 1
ATOM 6062 O O . THR B 1 317 ? -13.414 6.941 -1.382 1 97.5 317 THR B O 1
ATOM 6065 N N . ALA B 1 318 ? -14.891 6.641 -2.959 1 98.12 318 ALA B N 1
ATOM 6066 C CA . ALA B 1 318 ? -13.953 6.98 -4.027 1 98.12 318 ALA B CA 1
ATOM 6067 C C . ALA B 1 318 ? -14.625 7.844 -5.09 1 98.12 318 ALA B C 1
ATOM 6069 O O . ALA B 1 318 ? -15.852 7.906 -5.164 1 98.12 318 ALA B O 1
ATOM 6070 N N . ILE B 1 319 ? -13.781 8.523 -5.883 1 98.25 319 ILE B N 1
ATOM 6071 C CA . ILE B 1 319 ? -14.227 9.359 -6.992 1 98.25 319 ILE B CA 1
ATOM 6072 C C . ILE B 1 319 ? -14.453 8.5 -8.234 1 98.25 319 ILE B C 1
ATOM 6074 O O . ILE B 1 319 ? -15.461 8.641 -8.922 1 98.25 319 ILE B O 1
ATOM 6078 N N . SER B 1 320 ? -13.547 7.617 -8.516 1 98.81 320 SER B N 1
ATOM 6079 C CA . SER B 1 320 ? -13.633 6.742 -9.68 1 98.81 320 SER B CA 1
ATOM 6080 C C . SER B 1 320 ? -12.766 5.5 -9.5 1 98.81 320 SER B C 1
ATOM 6082 O O . SER B 1 320 ? -11.898 5.461 -8.625 1 98.81 320 SER B O 1
ATOM 6084 N N . ILE B 1 321 ? -13.07 4.504 -10.258 1 98.94 321 ILE B N 1
ATOM 6085 C CA . ILE B 1 321 ? -12.305 3.26 -10.297 1 98.94 321 ILE B CA 1
ATOM 6086 C C . ILE B 1 321 ? -12.211 2.76 -11.734 1 98.94 321 ILE B C 1
ATOM 6088 O O . ILE B 1 321 ? -13.172 2.855 -12.5 1 98.94 321 ILE B O 1
ATOM 6092 N N . ASP B 1 322 ? -11.031 2.324 -12.133 1 98.94 322 ASP B N 1
ATOM 6093 C CA . ASP B 1 322 ? -10.953 1.773 -13.484 1 98.94 322 ASP B CA 1
ATOM 6094 C C . ASP B 1 322 ? -11.266 0.279 -13.484 1 98.94 322 ASP B C 1
ATOM 6096 O O . ASP B 1 322 ? -11.406 -0.333 -12.422 1 98.94 322 ASP B O 1
ATOM 6100 N N . LEU B 1 323 ? -11.359 -0.344 -14.625 1 98.88 323 LEU B N 1
ATOM 6101 C CA . LEU B 1 323 ? -11.875 -1.697 -14.781 1 98.88 323 LEU B CA 1
ATOM 6102 C C . LEU B 1 323 ? -10.891 -2.727 -14.234 1 98.88 323 LEU B C 1
ATOM 6104 O O . LEU B 1 323 ? -11.25 -3.891 -14.039 1 98.88 323 LEU B O 1
ATOM 6108 N N . THR B 1 324 ? -9.617 -2.33 -13.977 1 98.81 324 THR B N 1
ATOM 6109 C CA . THR B 1 324 ? -8.641 -3.271 -13.43 1 98.81 324 THR B CA 1
ATOM 6110 C C . THR B 1 324 ? -8.625 -3.203 -11.906 1 98.81 324 THR B C 1
ATOM 6112 O O . THR B 1 324 ? -8.055 -4.074 -11.25 1 98.81 324 THR B O 1
ATOM 6115 N N . GLY B 1 325 ? -9.227 -2.113 -11.359 1 98.88 325 GLY B N 1
ATOM 6116 C CA . GLY B 1 325 ? -9.336 -2.01 -9.914 1 98.88 325 GLY B CA 1
ATOM 6117 C C . GLY B 1 325 ? -8.484 -0.899 -9.328 1 98.88 325 GLY B C 1
ATOM 6118 O O . GLY B 1 325 ? -8.273 -0.845 -8.117 1 98.88 325 GLY B O 1
ATOM 6119 N N . GLN B 1 326 ? -7.867 -0.01 -10.094 1 98.88 326 GLN B N 1
ATOM 6120 C CA . GLN B 1 326 ? -7.199 1.16 -9.539 1 98.88 326 GLN B CA 1
ATOM 6121 C C . GLN B 1 326 ? -8.211 2.195 -9.055 1 98.88 326 GLN B C 1
ATOM 6123 O O . GLN B 1 326 ? -9.078 2.627 -9.812 1 98.88 326 GLN B O 1
ATOM 6128 N N . VAL B 1 327 ? -8.07 2.621 -7.824 1 98.94 327 VAL B N 1
ATOM 6129 C CA . VAL B 1 327 ? -9.055 3.506 -7.211 1 98.94 327 VAL B CA 1
ATOM 6130 C C . VAL B 1 327 ? -8.484 4.918 -7.105 1 98.94 327 VAL B C 1
ATOM 6132 O O . VAL B 1 327 ? -7.375 5.109 -6.602 1 98.94 327 VAL B O 1
ATOM 6135 N N . CYS B 1 328 ? -9.164 5.867 -7.602 1 98.88 328 CYS B N 1
ATOM 6136 C CA . CYS B 1 328 ? -8.859 7.281 -7.418 1 98.88 328 CYS B CA 1
ATOM 6137 C C . CYS B 1 328 ? -9.875 7.941 -6.488 1 98.88 328 CYS B C 1
ATOM 6139 O O . CYS B 1 328 ? -11.055 8.047 -6.824 1 98.88 328 CYS B O 1
ATOM 6141 N N . SER B 1 329 ? -9.406 8.406 -5.387 1 98.56 329 SER B N 1
ATOM 6142 C CA . SER B 1 329 ? -10.297 8.984 -4.383 1 98.56 329 SER B CA 1
ATOM 6143 C C . SER B 1 329 ? -9.961 10.453 -4.129 1 98.56 329 SER B C 1
ATOM 6145 O O . SER B 1 329 ? -10.695 11.148 -3.422 1 98.56 329 SER B O 1
ATOM 6147 N N . GLU B 1 330 ? -8.922 11.023 -4.773 1 98.5 330 GLU B N 1
ATOM 6148 C CA . GLU B 1 330 ? -8.391 12.258 -4.199 1 98.5 330 GLU B CA 1
ATOM 6149 C C . GLU B 1 330 ? -8.078 13.281 -5.281 1 98.5 330 GLU B C 1
ATOM 6151 O O . GLU B 1 330 ? -7.488 14.328 -5 1 98.5 330 GLU B O 1
ATOM 6156 N N . GLY B 1 331 ? -8.445 12.969 -6.496 1 98 331 GLY B N 1
ATOM 6157 C CA . GLY B 1 331 ? -8.125 13.922 -7.547 1 98 331 GLY B CA 1
ATOM 6158 C C . GLY B 1 331 ? -8.992 13.766 -8.781 1 98 331 GLY B C 1
ATOM 6159 O O . GLY B 1 331 ? -9.688 12.75 -8.938 1 98 331 GLY B O 1
ATOM 6160 N N . PHE B 1 332 ? -9.031 14.719 -9.641 1 97.62 332 PHE B N 1
ATOM 6161 C CA . PHE B 1 332 ? -9.609 14.758 -10.977 1 97.62 332 PHE B CA 1
ATOM 6162 C C . PHE B 1 332 ? -8.531 15.023 -12.023 1 97.62 332 PHE B C 1
ATOM 6164 O O . PHE B 1 332 ? -8.188 16.172 -12.289 1 97.62 332 PHE B O 1
ATOM 6171 N N . GLY B 1 333 ? -8.117 13.922 -12.68 1 97 333 GLY B N 1
ATOM 6172 C CA . GLY B 1 333 ? -6.934 14.094 -13.516 1 97 333 GLY B CA 1
ATOM 6173 C C . GLY B 1 333 ? -5.738 14.633 -12.75 1 97 333 GLY B C 1
ATOM 6174 O O . GLY B 1 333 ? -5.371 14.102 -11.703 1 97 333 GLY B O 1
ATOM 6175 N N . THR B 1 334 ? -5.172 15.719 -13.242 1 97.12 334 THR B N 1
ATOM 6176 C CA . THR B 1 334 ? -3.973 16.281 -12.641 1 97.12 334 THR B CA 1
ATOM 6177 C C . THR B 1 334 ? -4.34 17.25 -11.508 1 97.12 334 THR B C 1
ATOM 6179 O O . THR B 1 334 ? -3.459 17.766 -10.82 1 97.12 334 THR B O 1
ATOM 6182 N N . LYS B 1 335 ? -5.598 17.453 -11.234 1 96.94 335 LYS B N 1
ATOM 6183 C CA . LYS B 1 335 ? -6.035 18.375 -10.195 1 96.94 335 LYS B CA 1
ATOM 6184 C C . LYS B 1 335 ? -6.254 17.656 -8.867 1 96.94 335 LYS B C 1
ATOM 6186 O O . LYS B 1 335 ? -7.117 16.797 -8.766 1 96.94 335 LYS B O 1
ATOM 6191 N N . GLN B 1 336 ? -5.488 18.078 -7.934 1 98 336 GLN B N 1
ATOM 6192 C CA . GLN B 1 336 ? -5.648 17.531 -6.594 1 98 336 GLN B CA 1
ATOM 6193 C C . GLN B 1 336 ? -6.938 18.016 -5.945 1 98 336 GLN B C 1
ATOM 6195 O O . GLN B 1 336 ? -7.258 19.203 -6.008 1 98 336 GLN B O 1
ATOM 6200 N N . PHE B 1 337 ? -7.707 17.156 -5.328 1 98.12 337 PHE B N 1
ATOM 6201 C CA . PHE B 1 337 ? -8.984 17.531 -4.734 1 98.12 337 PHE B CA 1
ATOM 6202 C C . PHE B 1 337 ? -8.938 17.391 -3.219 1 98.12 337 PHE B C 1
ATOM 6204 O O . PHE B 1 337 ? -9.375 18.297 -2.496 1 98.12 337 PHE B O 1
ATOM 6211 N N . SER B 1 338 ? -8.492 16.281 -2.684 1 97.88 338 SER B N 1
ATOM 6212 C CA . SER B 1 338 ? -8.32 16.016 -1.259 1 97.88 338 SER B CA 1
ATOM 6213 C C . SER B 1 338 ? -6.953 15.398 -0.973 1 97.88 338 SER B C 1
ATOM 6215 O O . SER B 1 338 ? -5.922 16.062 -1.137 1 97.88 338 SER B O 1
ATOM 6217 N N . GLY B 1 339 ? -6.855 14.328 -0.385 1 98 339 GLY B N 1
ATOM 6218 C CA . GLY B 1 339 ? -5.676 13.539 -0.072 1 98 339 GLY B CA 1
ATOM 6219 C C . GLY B 1 339 ? -5.984 12.078 0.193 1 98 339 GLY B C 1
ATOM 6220 O O . GLY B 1 339 ? -7.152 11.695 0.276 1 98 339 GLY B O 1
ATOM 6221 N N . THR B 1 340 ? -4.957 11.289 0.269 1 97.44 340 THR B N 1
ATOM 6222 C CA . THR B 1 340 ? -5.121 9.859 0.529 1 97.44 340 THR B CA 1
ATOM 6223 C C . THR B 1 340 ? -5.758 9.633 1.896 1 97.44 340 THR B C 1
ATOM 6225 O O . THR B 1 340 ? -6.609 8.75 2.051 1 97.44 340 THR B O 1
ATOM 6228 N N . GLY B 1 341 ? -5.32 10.492 2.852 1 96.62 341 GLY B N 1
ATOM 6229 C CA . GLY B 1 341 ? -5.793 10.289 4.211 1 96.62 341 GLY B CA 1
ATOM 6230 C C . GLY B 1 341 ? -5.504 8.891 4.742 1 96.62 341 GLY B C 1
ATOM 6231 O O . GLY B 1 341 ? -4.406 8.367 4.551 1 96.62 341 GLY B O 1
ATOM 6232 N N . GLY B 1 342 ? -6.461 8.367 5.492 1 98 342 GLY B N 1
ATOM 6233 C CA . GLY B 1 342 ? -6.297 7.051 6.078 1 98 342 GLY B CA 1
ATOM 6234 C C . GLY B 1 342 ? -6.965 5.953 5.273 1 98 342 GLY B C 1
ATOM 6235 O O . GLY B 1 342 ? -7.039 4.805 5.719 1 98 342 GLY B O 1
ATOM 6236 N N . GLN B 1 343 ? -7.402 6.305 4.027 1 98.12 343 GLN B N 1
ATOM 6237 C CA . GLN B 1 343 ? -8.203 5.352 3.262 1 98.12 343 GLN B CA 1
ATOM 6238 C C . GLN B 1 343 ? -7.422 4.062 3.008 1 98.12 343 GLN B C 1
ATOM 6240 O O . GLN B 1 343 ? -7.914 2.969 3.291 1 98.12 343 GLN B O 1
ATOM 6245 N N . LEU B 1 344 ? -6.234 4.215 2.461 1 98.62 344 LEU B N 1
ATOM 6246 C CA . LEU B 1 344 ? -5.453 3.023 2.148 1 98.62 344 LEU B CA 1
ATOM 6247 C C . LEU B 1 344 ? -5.066 2.277 3.42 1 98.62 344 LEU B C 1
ATOM 6249 O O . LEU B 1 344 ? -5.039 1.044 3.438 1 98.62 344 LEU B O 1
ATOM 6253 N N . ASP B 1 345 ? -4.828 3.002 4.52 1 98.69 345 ASP B N 1
ATOM 6254 C CA . ASP B 1 345 ? -4.488 2.406 5.809 1 98.69 345 ASP B CA 1
ATOM 6255 C C . ASP B 1 345 ? -5.59 1.465 6.285 1 98.69 345 ASP B C 1
ATOM 6257 O O . ASP B 1 345 ? -5.336 0.287 6.551 1 98.69 345 ASP B O 1
ATOM 6261 N N . THR B 1 346 ? -6.781 2.018 6.352 1 98.75 346 THR B N 1
ATOM 6262 C CA . THR B 1 346 ? -7.898 1.269 6.914 1 98.75 346 THR B CA 1
ATOM 6263 C C . THR B 1 346 ? -8.312 0.13 5.984 1 98.75 346 THR B C 1
ATOM 6265 O O . THR B 1 346 ? -8.688 -0.95 6.445 1 98.75 346 THR B O 1
ATOM 6268 N N . HIS B 1 347 ? -8.203 0.363 4.711 1 98.75 347 HIS B N 1
ATOM 6269 C CA . HIS B 1 347 ? -8.531 -0.658 3.723 1 98.75 347 HIS B CA 1
ATOM 6270 C C . HIS B 1 347 ? -7.613 -1.866 3.852 1 98.75 347 HIS B C 1
ATOM 6272 O O . HIS B 1 347 ? -8.078 -3 3.979 1 98.75 347 HIS B O 1
ATOM 6278 N N . ARG B 1 348 ? -6.32 -1.637 3.912 1 98.5 348 ARG B N 1
ATOM 6279 C CA . ARG B 1 348 ? -5.336 -2.707 4.059 1 98.5 348 ARG B CA 1
ATOM 6280 C C . ARG B 1 348 ? -5.488 -3.412 5.398 1 98.5 348 ARG B C 1
ATOM 6282 O O . ARG B 1 348 ? -5.363 -4.637 5.484 1 98.5 348 ARG B O 1
ATOM 6289 N N . GLY B 1 349 ? -5.703 -2.594 6.445 1 98.69 349 GLY B N 1
ATOM 6290 C CA . GLY B 1 349 ? -5.902 -3.18 7.758 1 98.69 349 GLY B CA 1
ATOM 6291 C C . GLY B 1 349 ? -7.078 -4.137 7.812 1 98.69 349 GLY B C 1
ATOM 6292 O O . GLY B 1 349 ? -6.977 -5.215 8.398 1 98.69 349 GLY B O 1
ATOM 6293 N N . ALA B 1 350 ? -8.156 -3.758 7.156 1 98.75 350 ALA B N 1
ATOM 6294 C CA . ALA B 1 350 ? -9.352 -4.598 7.145 1 98.75 350 ALA B CA 1
ATOM 6295 C C . ALA B 1 350 ? -9.102 -5.902 6.391 1 98.75 350 ALA B C 1
ATOM 6297 O O . ALA B 1 350 ? -9.523 -6.973 6.832 1 98.75 350 ALA B O 1
ATOM 6298 N N . ILE B 1 351 ? -8.406 -5.832 5.312 1 98.25 351 ILE B N 1
ATOM 6299 C CA . ILE B 1 351 ? -8.117 -6.996 4.488 1 98.25 351 ILE B CA 1
ATOM 6300 C C . ILE B 1 351 ? -7.281 -7.996 5.289 1 98.25 351 ILE B C 1
ATOM 6302 O O . ILE B 1 351 ? -7.5 -9.211 5.195 1 98.25 351 ILE B O 1
ATOM 6306 N N . LYS B 1 352 ? -6.348 -7.492 6.094 1 97.88 352 LYS B N 1
ATOM 6307 C CA . LYS B 1 352 ? -5.438 -8.344 6.852 1 97.88 352 LYS B CA 1
ATOM 6308 C C . LYS B 1 352 ? -6.113 -8.906 8.102 1 97.88 352 LYS B C 1
ATOM 6310 O O . LYS B 1 352 ? -5.621 -9.859 8.703 1 97.88 352 LYS B O 1
ATOM 6315 N N . SER B 1 353 ? -7.227 -8.367 8.477 1 98.38 353 SER B N 1
ATOM 6316 C CA . SER B 1 353 ? -7.996 -8.797 9.641 1 98.38 353 SER B CA 1
ATOM 6317 C C . SER B 1 353 ? -8.641 -10.156 9.391 1 98.38 353 SER B C 1
ATOM 6319 O O . SER B 1 353 ? -9.078 -10.453 8.281 1 98.38 353 SER B O 1
ATOM 6321 N N . LYS B 1 354 ? -8.68 -11 10.477 1 97.62 354 LYS B N 1
ATOM 6322 C CA . LYS B 1 354 ? -9.445 -12.242 10.391 1 97.62 354 LYS B CA 1
ATOM 6323 C C . LYS B 1 354 ? -10.906 -11.969 10.047 1 97.62 354 LYS B C 1
ATOM 6325 O O . LYS B 1 354 ? -11.617 -11.328 10.812 1 97.62 354 LYS B O 1
ATOM 6330 N N . ASN B 1 355 ? -11.352 -12.359 8.945 1 97.06 355 ASN B N 1
ATOM 6331 C CA . ASN B 1 355 ? -12.711 -12.188 8.453 1 97.06 355 ASN B CA 1
ATOM 6332 C C . ASN B 1 355 ? -13.023 -10.727 8.148 1 97.06 355 ASN B C 1
ATOM 6334 O O . ASN B 1 355 ? -14.18 -10.312 8.203 1 97.06 355 ASN B O 1
ATOM 6338 N N . GLY B 1 356 ? -12.016 -9.938 7.941 1 98.38 356 GLY B N 1
ATOM 6339 C CA . GLY B 1 356 ? -12.211 -8.531 7.648 1 98.38 356 GLY B CA 1
ATOM 6340 C C . GLY B 1 356 ? -12.547 -8.266 6.191 1 98.38 356 GLY B C 1
ATOM 6341 O O . GLY B 1 356 ? -12.391 -9.148 5.344 1 98.38 356 GLY B O 1
ATOM 6342 N N . LYS B 1 357 ? -13.07 -7.059 5.914 1 98.56 357 LYS B N 1
ATOM 6343 C CA . LYS B 1 357 ? -13.438 -6.637 4.566 1 98.56 357 LYS B CA 1
ATOM 6344 C C . LYS B 1 357 ? -13.164 -5.152 4.355 1 98.56 357 LYS B C 1
ATOM 6346 O O . LYS B 1 357 ? -13.578 -4.32 5.168 1 98.56 357 LYS B O 1
ATOM 6351 N N . GLY B 1 358 ? -12.383 -4.805 3.383 1 98.69 358 GLY B N 1
ATOM 6352 C CA . GLY B 1 358 ? -12.258 -3.436 2.91 1 98.69 358 GLY B CA 1
ATOM 6353 C C . GLY B 1 358 ? -13.203 -3.105 1.771 1 98.69 358 GLY B C 1
ATOM 6354 O O . GLY B 1 358 ? -13.164 -3.746 0.718 1 98.69 358 GLY B O 1
ATOM 6355 N N . ILE B 1 359 ? -14.023 -2.076 1.976 1 98.81 359 ILE B N 1
ATOM 6356 C CA . ILE B 1 359 ? -15.062 -1.768 0.997 1 98.81 359 ILE B CA 1
ATOM 6357 C C . ILE B 1 359 ? -14.844 -0.363 0.44 1 98.81 359 ILE B C 1
ATOM 6359 O O . ILE B 1 359 ? -14.688 0.596 1.2 1 98.81 359 ILE B O 1
ATOM 6363 N N . ILE B 1 360 ? -14.734 -0.248 -0.848 1 98.81 360 ILE B N 1
ATOM 6364 C CA . ILE B 1 360 ? -14.773 1.03 -1.55 1 98.81 360 ILE B CA 1
ATOM 6365 C C . ILE B 1 360 ? -16.172 1.261 -2.123 1 98.81 360 ILE B C 1
ATOM 6367 O O . ILE B 1 360 ? -16.656 0.459 -2.922 1 98.81 360 ILE B O 1
ATOM 6371 N N . ALA B 1 361 ? -16.781 2.336 -1.696 1 98.5 361 ALA B N 1
ATOM 6372 C CA . ALA B 1 361 ? -18.125 2.674 -2.148 1 98.5 361 ALA B CA 1
ATOM 6373 C C . ALA B 1 361 ? -18.109 3.895 -3.066 1 98.5 361 ALA B C 1
ATOM 6375 O O . ALA B 1 361 ? -17.359 4.852 -2.822 1 98.5 361 ALA B O 1
ATOM 6376 N N . LEU B 1 362 ? -18.844 3.879 -4.113 1 97.62 362 LEU B N 1
ATOM 6377 C CA . LEU B 1 362 ? -19 5.062 -4.957 1 97.62 362 LEU B CA 1
ATOM 6378 C C . LEU B 1 362 ? -20.328 5.012 -5.727 1 97.62 362 LEU B C 1
ATOM 6380 O O . LEU B 1 362 ? -20.859 3.932 -5.969 1 97.62 362 LEU B O 1
ATOM 6384 N N . LYS B 1 363 ? -20.922 6.195 -5.992 1 97.88 363 LYS B N 1
ATOM 6385 C CA . LYS B 1 363 ? -22 6.281 -6.961 1 97.88 363 LYS B CA 1
ATOM 6386 C C . LYS B 1 363 ? -21.547 5.848 -8.352 1 97.88 363 LYS B C 1
ATOM 6388 O O . LYS B 1 363 ? -20.422 6.164 -8.758 1 97.88 363 LYS B O 1
ATOM 6393 N N . SER B 1 364 ? -22.344 5.164 -9.062 1 98.56 364 SER B N 1
ATOM 6394 C CA . SER B 1 364 ? -21.922 4.625 -10.352 1 98.56 364 SER B CA 1
ATOM 6395 C C . SER B 1 364 ? -21.797 5.727 -11.398 1 98.56 364 SER B C 1
ATOM 6397 O O . SER B 1 364 ? -21.219 5.512 -12.469 1 98.56 364 SER B O 1
ATOM 6399 N N . THR B 1 365 ? -22.375 6.914 -11.102 1 98.25 365 THR B N 1
ATOM 6400 C CA . THR B 1 365 ? -22.297 8.039 -12.023 1 98.25 365 THR B CA 1
ATOM 6401 C C . THR B 1 365 ? -22.094 9.352 -11.266 1 98.25 365 THR B C 1
ATOM 6403 O O . THR B 1 365 ? -22.266 9.398 -10.039 1 98.25 365 THR B O 1
ATOM 6406 N N . ALA B 1 366 ? -21.641 10.312 -11.953 1 96.25 366 ALA B N 1
ATOM 6407 C CA . ALA B 1 366 ? -21.562 11.695 -11.492 1 96.25 366 ALA B CA 1
ATOM 6408 C C . ALA B 1 366 ? -22.234 12.648 -12.477 1 96.25 366 ALA B C 1
ATOM 6410 O O . ALA B 1 366 ? -22.562 12.258 -13.594 1 96.25 366 ALA B O 1
ATOM 6411 N N . LYS B 1 367 ? -22.562 13.883 -12.102 1 94.81 367 LYS B N 1
ATOM 6412 C CA . LYS B 1 367 ? -23.125 14.961 -12.906 1 94.81 367 LYS B CA 1
ATOM 6413 C C . LYS B 1 367 ? -24.438 14.523 -13.562 1 94.81 367 LYS B C 1
ATOM 6415 O O . LYS B 1 367 ? -24.578 14.586 -14.789 1 94.81 367 LYS B O 1
ATOM 6420 N N . ASN B 1 368 ? -25.359 14.086 -12.781 1 93.31 368 ASN B N 1
ATOM 6421 C CA . ASN B 1 368 ? -26.703 13.703 -13.234 1 93.31 368 ASN B CA 1
ATOM 6422 C C . ASN B 1 368 ? -26.641 12.578 -14.266 1 93.31 368 ASN B C 1
ATOM 6424 O O . ASN B 1 368 ? -27.188 12.711 -15.359 1 93.31 368 ASN B O 1
ATOM 6428 N N . GLU B 1 369 ? -25.766 11.617 -13.992 1 94.69 369 GLU B N 1
ATOM 6429 C CA . GLU B 1 369 ? -25.672 10.352 -14.727 1 94.69 369 GLU B CA 1
ATOM 6430 C C . GLU B 1 369 ? -25.016 10.555 -16.094 1 94.69 369 GLU B C 1
ATOM 6432 O O . GLU B 1 369 ? -25.156 9.719 -16.984 1 94.69 369 GLU B O 1
ATOM 6437 N N . THR B 1 370 ? -24.25 11.633 -16.266 1 96.5 370 THR B N 1
ATOM 6438 C CA . THR B 1 370 ? -23.625 11.891 -17.562 1 96.5 370 THR B CA 1
ATOM 6439 C C . THR B 1 370 ? -22.203 11.359 -17.594 1 96.5 370 THR B C 1
ATOM 6441 O O . THR B 1 370 ? -21.609 11.211 -18.672 1 96.5 370 THR B O 1
ATOM 6444 N N . ILE B 1 371 ? -21.703 11.133 -16.453 1 97.62 371 ILE B N 1
ATOM 6445 C CA . ILE B 1 371 ? -20.328 10.648 -16.375 1 97.62 371 ILE B CA 1
ATOM 6446 C C . ILE B 1 371 ? -20.266 9.359 -15.555 1 97.62 371 ILE B C 1
ATOM 6448 O O . ILE B 1 371 ? -20.75 9.328 -14.414 1 97.62 371 ILE B O 1
ATOM 6452 N N . SER B 1 372 ? -19.781 8.289 -16.109 1 98.69 372 SER B N 1
ATOM 6453 C CA . SER B 1 372 ? -19.562 7.055 -15.359 1 98.69 372 SER B CA 1
ATOM 6454 C C . SER B 1 372 ? -18.406 7.199 -14.383 1 98.69 372 SER B C 1
ATOM 6456 O O . SER B 1 372 ? -17.391 7.809 -14.711 1 98.69 372 SER B O 1
ATOM 6458 N N . THR B 1 373 ? -18.531 6.609 -13.133 1 98.75 373 THR B N 1
ATOM 6459 C CA . THR B 1 373 ? -17.438 6.641 -12.164 1 98.75 373 THR B CA 1
ATOM 6460 C C . THR B 1 373 ? -16.641 5.344 -12.211 1 98.75 373 THR B C 1
ATOM 6462 O O . THR B 1 373 ? -15.531 5.27 -11.672 1 98.75 373 THR B O 1
ATOM 6465 N N . ILE B 1 374 ? -17.25 4.305 -12.734 1 98.94 374 ILE B N 1
ATOM 6466 C CA . ILE B 1 374 ? -16.5 3.146 -13.188 1 98.94 374 ILE B CA 1
ATOM 6467 C C . ILE B 1 374 ? -16.062 3.354 -14.641 1 98.94 374 ILE B C 1
ATOM 6469 O O . ILE B 1 374 ? -16.906 3.486 -15.531 1 98.94 374 ILE B O 1
ATOM 6473 N N . VAL B 1 375 ? -14.766 3.445 -14.875 1 98.88 375 VAL B N 1
ATOM 6474 C CA . VAL B 1 375 ? -14.25 3.857 -16.172 1 98.88 375 VAL B CA 1
ATOM 6475 C C . VAL B 1 375 ? -13.297 2.795 -16.719 1 98.88 375 VAL B C 1
ATOM 6477 O O . VAL B 1 375 ? -12.734 2.006 -15.945 1 98.88 375 VAL B O 1
ATOM 6480 N N . PRO B 1 376 ? -13.148 2.721 -18.047 1 98.75 376 PRO B N 1
ATOM 6481 C CA . PRO B 1 376 ? -12.211 1.731 -18.578 1 98.75 376 PRO B CA 1
ATOM 6482 C C . PRO B 1 376 ? -10.797 1.919 -18.047 1 98.75 376 PRO B C 1
ATOM 6484 O O . PRO B 1 376 ? -10.148 0.949 -17.656 1 98.75 376 PRO B O 1
ATOM 6487 N N . VAL B 1 377 ? -10.281 3.152 -18.109 1 98.62 377 VAL B N 1
ATOM 6488 C CA . VAL B 1 377 ? -9.008 3.586 -17.531 1 98.62 377 VAL B CA 1
ATOM 6489 C C . VAL B 1 377 ? -9.195 4.93 -16.828 1 98.62 377 VAL B C 1
ATOM 6491 O O . VAL B 1 377 ? -10.031 5.738 -17.234 1 98.62 377 VAL B O 1
ATOM 6494 N N . LEU B 1 378 ? -8.445 5.215 -15.758 1 98.75 378 LEU B N 1
ATOM 6495 C CA . LEU B 1 378 ? -8.539 6.484 -15.055 1 98.75 378 LEU B CA 1
ATOM 6496 C C . LEU B 1 378 ? -8.094 7.641 -15.945 1 98.75 378 LEU B C 1
ATOM 6498 O O . LEU B 1 378 ? -7.211 7.473 -16.797 1 98.75 378 LEU B O 1
ATOM 6502 N N . PRO B 1 379 ? -8.703 8.82 -15.734 1 98.12 379 PRO B N 1
ATOM 6503 C CA . PRO B 1 379 ? -8.242 9.992 -16.469 1 98.12 379 PRO B CA 1
ATOM 6504 C C . PRO B 1 379 ? -6.742 10.242 -16.297 1 98.12 379 PRO B C 1
ATOM 6506 O O . PRO B 1 379 ? -6.18 9.945 -15.242 1 98.12 379 PRO B O 1
ATOM 6509 N N . LEU B 1 380 ? -6.141 10.82 -17.344 1 97.62 380 LEU B N 1
ATOM 6510 C CA . LEU B 1 380 ? -4.707 11.086 -17.359 1 97.62 380 LEU B CA 1
ATOM 6511 C C . LEU B 1 380 ? -4.293 11.898 -16.141 1 97.62 380 LEU B C 1
ATOM 6513 O O . LEU B 1 380 ? -4.91 12.93 -15.836 1 97.62 380 LEU B O 1
ATOM 6517 N N . GLY B 1 381 ? -3.312 11.383 -15.398 1 97.94 381 GLY B N 1
ATOM 6518 C CA . GLY B 1 381 ? -2.75 12.117 -14.273 1 97.94 381 GLY B CA 1
ATOM 6519 C C . GLY B 1 381 ? -3.459 11.836 -12.969 1 97.94 381 GLY B C 1
ATOM 6520 O O . GLY B 1 381 ? -3.047 12.328 -11.914 1 97.94 381 GLY B O 1
ATOM 6521 N N . SER B 1 382 ? -4.508 10.938 -12.984 1 98.62 382 SER B N 1
ATOM 6522 C CA . SER B 1 382 ? -5.246 10.625 -11.766 1 98.62 382 SER B CA 1
ATOM 6523 C C . SER B 1 382 ? -4.355 9.93 -10.742 1 98.62 382 SER B C 1
ATOM 6525 O O . SER B 1 382 ? -3.666 8.961 -11.078 1 98.62 382 SER B O 1
ATOM 6527 N N . PRO B 1 383 ? -4.328 10.5 -9.523 1 98.75 383 PRO B N 1
ATOM 6528 C CA . PRO B 1 383 ? -3.609 9.75 -8.492 1 98.75 383 PRO B CA 1
ATOM 6529 C C . PRO B 1 383 ? -4.324 8.461 -8.094 1 98.75 383 PRO B C 1
ATOM 6531 O O . PRO B 1 383 ? -5.539 8.461 -7.879 1 98.75 383 PRO B O 1
ATOM 6534 N N . VAL B 1 384 ? -3.609 7.375 -8.016 1 98.88 384 VAL B N 1
ATOM 6535 C CA . VAL B 1 384 ? -4.156 6.109 -7.535 1 98.88 384 VAL B CA 1
ATOM 6536 C C . VAL B 1 384 ? -4.047 6.043 -6.016 1 98.88 384 VAL B C 1
ATOM 6538 O O . VAL B 1 384 ? -2.943 5.953 -5.469 1 98.88 384 VAL B O 1
ATOM 6541 N N . THR B 1 385 ? -5.203 6.07 -5.359 1 98.81 385 THR B N 1
ATOM 6542 C CA . THR B 1 385 ? -5.277 6.09 -3.904 1 98.81 385 THR B CA 1
ATOM 6543 C C . THR B 1 385 ? -5.152 4.68 -3.338 1 98.81 385 THR B C 1
ATOM 6545 O O . THR B 1 385 ? -4.406 4.449 -2.379 1 98.81 385 THR B O 1
ATOM 6548 N N . VAL B 1 386 ? -5.93 3.789 -3.879 1 98.81 386 VAL B N 1
ATOM 6549 C CA . VAL B 1 386 ? -5.852 2.361 -3.588 1 98.81 386 VAL B CA 1
ATOM 6550 C C . VAL B 1 386 ? -5.422 1.601 -4.84 1 98.81 386 VAL B C 1
ATOM 6552 O O . VAL B 1 386 ? -6.188 1.489 -5.801 1 98.81 386 VAL B O 1
ATOM 6555 N N . PRO B 1 387 ? -4.184 1.123 -4.836 1 98.75 387 PRO B N 1
ATOM 6556 C CA . PRO B 1 387 ? -3.758 0.377 -6.02 1 98.75 387 PRO B CA 1
ATOM 6557 C C . PRO B 1 387 ? -4.512 -0.94 -6.191 1 98.75 387 PRO B C 1
ATOM 6559 O O . PRO B 1 387 ? -5.039 -1.485 -5.219 1 98.75 387 PRO B O 1
ATOM 6562 N N . ARG B 1 388 ? -4.539 -1.437 -7.398 1 98.75 388 ARG B N 1
ATOM 6563 C CA . ARG B 1 388 ? -5.387 -2.574 -7.746 1 98.75 388 ARG B CA 1
ATOM 6564 C C . ARG B 1 388 ? -4.953 -3.828 -6.992 1 98.75 388 ARG B C 1
ATOM 6566 O O . ARG B 1 388 ? -5.766 -4.723 -6.746 1 98.75 388 ARG B O 1
ATOM 6573 N N . GLN B 1 389 ? -3.67 -3.93 -6.52 1 98.5 389 GLN B N 1
ATOM 6574 C CA . GLN B 1 389 ? -3.193 -5.113 -5.809 1 98.5 389 GLN B CA 1
ATOM 6575 C C . GLN B 1 389 ? -3.617 -5.082 -4.344 1 98.5 389 GLN B C 1
ATOM 6577 O O . GLN B 1 389 ? -3.465 -6.074 -3.629 1 98.5 389 GLN B O 1
ATOM 6582 N N . ASP B 1 390 ? -4.273 -3.951 -3.914 1 98.38 390 ASP B N 1
ATOM 6583 C CA . ASP B 1 390 ? -4.738 -3.832 -2.535 1 98.38 390 ASP B CA 1
ATOM 6584 C C . ASP B 1 390 ? -6.262 -3.842 -2.465 1 98.38 390 ASP B C 1
ATOM 6586 O O . ASP B 1 390 ? -6.84 -3.807 -1.377 1 98.38 390 ASP B O 1
ATOM 6590 N N . LEU B 1 391 ? -6.949 -3.928 -3.562 1 98.81 391 LEU B N 1
ATOM 6591 C CA . LEU B 1 391 ? -8.383 -3.682 -3.607 1 98.81 391 LEU B CA 1
ATOM 6592 C C . LEU B 1 391 ? -9.164 -4.922 -3.18 1 98.81 391 LEU B C 1
ATOM 6594 O O . LEU B 1 391 ? -8.828 -6.039 -3.58 1 98.81 391 LEU B O 1
ATOM 6598 N N . ASP B 1 392 ? -10.219 -4.723 -2.408 1 98.75 392 ASP B N 1
ATOM 6599 C CA . ASP B 1 392 ? -11.055 -5.801 -1.893 1 98.75 392 ASP B CA 1
ATOM 6600 C C . ASP B 1 392 ? -12.469 -5.723 -2.467 1 98.75 392 ASP B C 1
ATOM 6602 O O . ASP B 1 392 ? -12.703 -6.098 -3.619 1 98.75 392 ASP B O 1
ATOM 6606 N N . TYR B 1 393 ? -13.422 -5.117 -1.815 1 98.88 393 TYR B N 1
ATOM 6607 C CA . TYR B 1 393 ? -14.797 -5.02 -2.285 1 98.88 393 TYR B CA 1
ATOM 6608 C C . TYR B 1 393 ? -15.078 -3.643 -2.881 1 98.88 393 TYR B C 1
ATOM 6610 O O . TYR B 1 393 ? -14.5 -2.645 -2.447 1 98.88 393 TYR B O 1
ATOM 6618 N N . VAL B 1 394 ? -15.961 -3.619 -3.83 1 98.94 394 VAL B N 1
ATOM 6619 C CA . VAL B 1 394 ? -16.484 -2.381 -4.402 1 98.94 394 VAL B CA 1
ATOM 6620 C C . VAL B 1 394 ? -18 -2.416 -4.41 1 98.94 394 VAL B C 1
ATOM 6622 O O . VAL B 1 394 ? -18.609 -3.434 -4.758 1 98.94 394 VAL B O 1
ATOM 6625 N N . ALA B 1 395 ? -18.609 -1.327 -3.992 1 98.81 395 ALA B N 1
ATOM 6626 C CA . ALA B 1 395 ? -20.062 -1.271 -3.93 1 98.81 395 ALA B CA 1
ATOM 6627 C C . ALA B 1 395 ? -20.594 -0.025 -4.633 1 98.81 395 ALA B C 1
ATOM 6629 O O . ALA B 1 395 ? -20.016 1.06 -4.504 1 98.81 395 ALA B O 1
ATOM 6630 N N . THR B 1 396 ? -21.625 -0.153 -5.453 1 98.75 396 THR B N 1
ATOM 6631 C CA . THR B 1 396 ? -22.438 0.918 -6.016 1 98.75 396 THR B CA 1
ATOM 6632 C C . THR B 1 396 ? -23.922 0.699 -5.691 1 98.75 396 THR B C 1
ATOM 6634 O O . THR B 1 396 ? -24.266 -0.159 -4.875 1 98.75 396 THR B O 1
ATOM 6637 N N . GLU B 1 397 ? -24.75 1.556 -6.242 1 98.44 397 GLU B N 1
ATOM 6638 C CA . GLU B 1 397 ? -26.188 1.385 -6.027 1 98.44 397 GLU B CA 1
ATOM 6639 C C . GLU B 1 397 ? -26.719 0.164 -6.777 1 98.44 397 GLU B C 1
ATOM 6641 O O . GLU B 1 397 ? -27.828 -0.284 -6.527 1 98.44 397 GLU B O 1
ATOM 6646 N N . TYR B 1 398 ? -25.859 -0.454 -7.605 1 98.69 398 TYR B N 1
ATOM 6647 C CA . TYR B 1 398 ? -26.281 -1.594 -8.406 1 98.69 398 TYR B CA 1
ATOM 6648 C C . TYR B 1 398 ? -25.781 -2.902 -7.812 1 98.69 398 TYR B C 1
ATOM 6650 O O . TYR B 1 398 ? -26 -3.975 -8.375 1 98.69 398 TYR B O 1
ATOM 6658 N N . GLY B 1 399 ? -25.047 -2.832 -6.719 1 98.56 399 GLY B N 1
ATOM 6659 C CA . GLY B 1 399 ? -24.609 -4.055 -6.07 1 98.56 399 GLY B CA 1
ATOM 6660 C C . GLY B 1 399 ? -23.25 -3.922 -5.418 1 98.56 399 GLY B C 1
ATOM 6661 O O . GLY B 1 399 ? -22.734 -2.812 -5.262 1 98.56 399 GLY B O 1
ATOM 6662 N N . VAL B 1 400 ? -22.75 -4.977 -4.938 1 98.69 400 VAL B N 1
ATOM 6663 C CA . VAL B 1 400 ? -21.422 -5.09 -4.332 1 98.69 400 VAL B CA 1
ATOM 6664 C C . VAL B 1 400 ? -20.703 -6.309 -4.902 1 98.69 400 VAL B C 1
ATOM 6666 O O . VAL B 1 400 ? -21.312 -7.359 -5.117 1 98.69 400 VAL B O 1
ATOM 6669 N N . VAL B 1 401 ? -19.406 -6.109 -5.238 1 98.62 401 VAL B N 1
ATOM 6670 C CA . VAL B 1 401 ? -18.641 -7.199 -5.824 1 98.62 401 VAL B CA 1
ATOM 6671 C C . VAL B 1 401 ? -17.297 -7.336 -5.094 1 98.62 401 VAL B C 1
ATOM 6673 O O . VAL B 1 401 ? -16.781 -6.363 -4.543 1 98.62 401 VAL B O 1
ATOM 6676 N N . HIS B 1 402 ? -16.812 -8.531 -5.039 1 98.56 402 HIS B N 1
ATOM 6677 C CA . HIS B 1 402 ? -15.492 -8.867 -4.504 1 98.56 402 HIS B CA 1
ATOM 6678 C C . HIS B 1 402 ? -14.453 -8.961 -5.617 1 98.56 402 HIS B C 1
ATOM 6680 O O . HIS B 1 402 ? -14.672 -9.641 -6.621 1 98.56 402 HIS B O 1
ATOM 6686 N N . LEU B 1 403 ? -13.305 -8.266 -5.461 1 98.69 403 LEU B N 1
ATOM 6687 C CA . LEU B 1 403 ? -12.312 -8.219 -6.531 1 98.69 403 LEU B CA 1
ATOM 6688 C C . LEU B 1 403 ? -11 -8.844 -6.078 1 98.69 403 LEU B C 1
ATOM 6690 O O . LEU B 1 403 ? -10.164 -9.211 -6.906 1 98.69 403 LEU B O 1
ATOM 6694 N N . ARG B 1 404 ? -10.695 -8.953 -4.812 1 98.19 404 ARG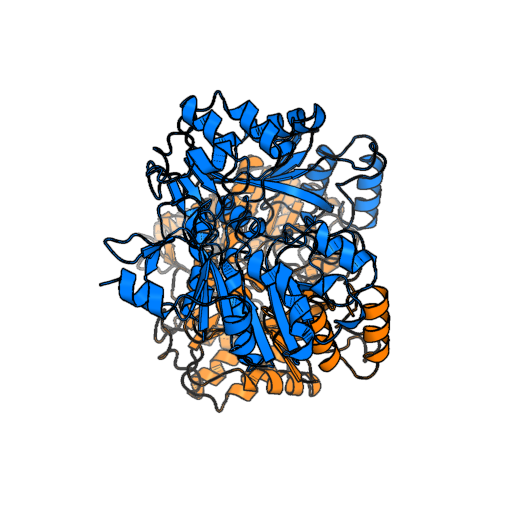 B N 1
ATOM 6695 C CA . ARG B 1 404 ? -9.422 -9.43 -4.277 1 98.19 404 ARG B CA 1
ATOM 6696 C C . ARG B 1 404 ? -9.141 -10.859 -4.723 1 98.19 404 ARG B C 1
ATOM 6698 O O . ARG B 1 404 ? -9.992 -11.734 -4.59 1 98.19 404 ARG B O 1
ATOM 6705 N N . GLY B 1 405 ? -7.902 -11.07 -5.25 1 97.81 405 GLY B N 1
ATOM 6706 C CA . GLY B 1 405 ? -7.5 -12.398 -5.676 1 97.81 405 GLY B CA 1
ATOM 6707 C C . GLY B 1 405 ? -8.039 -12.781 -7.039 1 97.81 405 GLY B C 1
ATOM 6708 O O . GLY B 1 405 ? -7.734 -13.859 -7.559 1 97.81 405 GLY B O 1
ATOM 6709 N N . LYS B 1 406 ? -8.805 -11.938 -7.656 1 98.31 406 LYS B N 1
ATOM 6710 C CA . LYS B 1 406 ? -9.414 -12.234 -8.945 1 98.31 406 LYS B CA 1
ATOM 6711 C C . LYS B 1 406 ? -8.57 -11.68 -10.094 1 98.31 406 LYS B C 1
ATOM 6713 O O . LYS B 1 406 ? -7.809 -10.727 -9.906 1 98.31 406 LYS B O 1
ATOM 6718 N N . SER B 1 407 ? -8.672 -12.281 -11.234 1 98.25 407 SER B N 1
ATOM 6719 C CA . SER B 1 407 ? -7.93 -11.867 -12.414 1 98.25 407 SER B CA 1
ATOM 6720 C C . SER B 1 407 ? -8.539 -10.609 -13.039 1 98.25 407 SER B C 1
ATOM 6722 O O . SER B 1 407 ? -9.625 -10.18 -12.648 1 98.25 407 SER B O 1
ATOM 6724 N N . ILE B 1 408 ? -7.852 -10.047 -14 1 98.69 408 ILE B N 1
ATOM 6725 C CA . ILE B 1 408 ? -8.305 -8.828 -14.672 1 98.69 408 ILE B CA 1
ATOM 6726 C C . ILE B 1 408 ? -9.656 -9.086 -15.336 1 98.69 408 ILE B C 1
ATOM 6728 O O . ILE B 1 408 ? -10.594 -8.305 -15.18 1 98.69 408 ILE B O 1
ATOM 6732 N N . LYS B 1 409 ? -9.836 -10.188 -16.047 1 98.25 409 LYS B N 1
ATOM 6733 C CA . LYS B 1 409 ? -11.102 -10.484 -16.703 1 98.25 409 LYS B CA 1
ATOM 6734 C C . LYS B 1 409 ? -12.242 -10.586 -15.695 1 98.25 409 LYS B C 1
ATOM 6736 O O . LYS B 1 409 ? -13.328 -10.039 -15.922 1 98.25 409 LYS B O 1
ATOM 6741 N N . GLN B 1 410 ? -11.977 -11.289 -14.609 1 98.06 410 GLN B N 1
ATOM 6742 C CA . GLN B 1 410 ? -12.984 -11.43 -13.57 1 98.06 410 GLN B CA 1
ATOM 6743 C C . GLN B 1 410 ? -13.359 -10.078 -12.977 1 98.06 410 GLN B C 1
ATOM 6745 O O . GLN B 1 410 ? -14.539 -9.805 -12.734 1 98.06 410 GLN B O 1
ATOM 6750 N N . ARG B 1 411 ? -12.391 -9.242 -12.758 1 98.81 411 ARG B N 1
ATOM 6751 C CA . ARG B 1 411 ? -12.609 -7.918 -12.18 1 98.81 411 ARG B CA 1
ATOM 6752 C C . ARG B 1 411 ? -13.43 -7.043 -13.125 1 98.81 411 ARG B C 1
ATOM 6754 O O . ARG B 1 411 ? -14.328 -6.32 -12.688 1 98.81 411 ARG B O 1
ATOM 6761 N N . VAL B 1 412 ? -13.078 -7.141 -14.391 1 98.88 412 VAL B N 1
ATOM 6762 C CA . VAL B 1 412 ? -13.797 -6.371 -15.398 1 98.88 412 VAL B CA 1
ATOM 6763 C C . VAL B 1 412 ? -15.273 -6.754 -15.391 1 98.88 412 VAL B C 1
ATOM 6765 O O . VAL B 1 412 ? -16.156 -5.887 -15.336 1 98.88 412 VAL B O 1
ATOM 6768 N N . GLU B 1 413 ? -15.555 -8.031 -15.422 1 98.69 413 GLU B N 1
ATOM 6769 C CA . GLU B 1 413 ? -16.938 -8.5 -15.406 1 98.69 413 GLU B CA 1
ATOM 6770 C C . GLU B 1 413 ? -17.656 -8.062 -14.141 1 98.69 413 GLU B C 1
ATOM 6772 O O . GLU B 1 413 ? -18.797 -7.609 -14.195 1 98.69 413 GLU B O 1
ATOM 6777 N N . ASN B 1 414 ? -16.969 -8.195 -12.992 1 98.81 414 ASN B N 1
ATOM 6778 C CA . ASN B 1 414 ? -17.547 -7.809 -11.719 1 98.81 414 ASN B CA 1
ATOM 6779 C C . ASN B 1 414 ? -17.875 -6.32 -11.68 1 98.81 414 ASN B C 1
ATOM 6781 O O . ASN B 1 414 ? -18.969 -5.93 -11.281 1 98.81 414 ASN B O 1
ATOM 6785 N N . LEU B 1 415 ? -16.953 -5.484 -12.125 1 98.94 415 LEU B N 1
ATOM 6786 C CA . LEU B 1 415 ? -17.156 -4.039 -12.062 1 98.94 415 LEU B CA 1
ATOM 6787 C C . LEU B 1 415 ? -18.234 -3.596 -13.039 1 98.94 415 LEU B C 1
ATOM 6789 O O . LEU B 1 415 ? -19.047 -2.725 -12.719 1 98.94 415 LEU B O 1
ATOM 6793 N N . ILE B 1 416 ? -18.266 -4.18 -14.203 1 98.94 416 ILE B N 1
ATOM 6794 C CA . ILE B 1 416 ? -19.312 -3.852 -15.164 1 98.94 416 ILE B CA 1
ATOM 6795 C C . ILE B 1 416 ? -20.672 -4.227 -14.586 1 98.94 416 ILE B C 1
ATOM 6797 O O . ILE B 1 416 ? -21.656 -3.496 -14.766 1 98.94 416 ILE B O 1
ATOM 6801 N N . SER B 1 417 ? -20.75 -5.305 -13.914 1 98.88 417 SER B N 1
ATOM 6802 C CA . SER B 1 417 ? -22.016 -5.793 -13.375 1 98.88 417 SER B CA 1
ATOM 6803 C C . SER B 1 417 ? -22.641 -4.785 -12.414 1 98.88 417 SER B C 1
ATOM 6805 O O . SER B 1 417 ? -23.859 -4.742 -12.258 1 98.88 417 SER B O 1
ATOM 6807 N N . ILE B 1 418 ? -21.828 -3.988 -11.75 1 98.88 418 ILE B N 1
ATOM 6808 C CA . ILE B 1 418 ? -22.359 -3.057 -10.766 1 98.88 418 ILE B CA 1
ATOM 6809 C C . ILE B 1 418 ? -22.266 -1.63 -11.305 1 98.88 418 ILE B C 1
ATOM 6811 O O . ILE B 1 418 ? -22.359 -0.667 -10.539 1 98.88 418 ILE B O 1
ATOM 6815 N N . SER B 1 419 ? -21.953 -1.422 -12.555 1 98.88 419 SER B N 1
ATOM 6816 C CA . SER B 1 419 ? -21.953 -0.11 -13.195 1 98.88 419 SER B CA 1
ATOM 6817 C C . SER B 1 419 ? -23.359 0.312 -13.602 1 98.88 419 SER B C 1
ATOM 6819 O O . SER B 1 419 ? -24.281 -0.509 -13.625 1 98.88 419 SER B O 1
ATOM 6821 N N . HIS B 1 420 ? -23.547 1.633 -13.859 1 98.75 420 HIS B N 1
ATOM 6822 C CA . HIS B 1 420 ? -24.828 2.129 -14.375 1 98.75 420 HIS B CA 1
ATOM 6823 C C . HIS B 1 420 ? -25.172 1.491 -15.711 1 98.75 420 HIS B C 1
ATOM 6825 O O . HIS B 1 420 ? -24.312 1.402 -16.594 1 98.75 420 HIS B O 1
ATOM 6831 N N . PRO B 1 421 ? -26.375 1.074 -15.898 1 98.31 421 PRO B N 1
ATOM 6832 C CA . PRO B 1 421 ? -26.797 0.381 -17.125 1 98.31 421 PRO B CA 1
ATOM 6833 C C . PRO B 1 421 ? -26.453 1.169 -18.375 1 98.31 421 PRO B C 1
ATOM 6835 O O . PRO B 1 421 ? -26.094 0.579 -19.406 1 98.31 421 PRO B O 1
ATOM 6838 N N . LYS B 1 422 ? -26.5 2.469 -18.297 1 97.94 422 LYS B N 1
ATOM 6839 C CA . LYS B 1 422 ? -26.266 3.348 -19.438 1 97.94 422 LYS B CA 1
ATOM 6840 C C . LYS B 1 422 ? -24.844 3.174 -19.984 1 97.94 422 LYS B C 1
ATOM 6842 O O . LYS B 1 422 ? -24.578 3.479 -21.141 1 97.94 422 LYS B O 1
ATOM 6847 N N . PHE B 1 423 ? -23.969 2.682 -19.156 1 98.75 423 PHE B N 1
ATOM 6848 C CA . PHE B 1 423 ? -22.562 2.732 -19.562 1 98.75 423 PHE B CA 1
ATOM 6849 C C . PHE B 1 423 ? -22 1.328 -19.734 1 98.75 423 PHE B C 1
ATOM 6851 O O . PHE B 1 423 ? -20.844 1.163 -20.156 1 98.75 423 PHE B O 1
ATOM 6858 N N . LYS B 1 424 ? -22.766 0.265 -19.5 1 98.75 424 LYS B N 1
ATOM 6859 C CA . LYS B 1 424 ? -22.266 -1.106 -19.5 1 98.75 424 LYS B CA 1
ATOM 6860 C C . LYS B 1 424 ? -21.719 -1.497 -20.875 1 98.75 424 LYS B C 1
ATOM 6862 O O . LYS B 1 424 ? -20.641 -2.09 -20.984 1 98.75 424 LYS B O 1
ATOM 6867 N N . ASN B 1 425 ? -22.406 -1.159 -21.891 1 98.56 425 ASN B N 1
ATOM 6868 C CA . ASN B 1 425 ? -22 -1.527 -23.234 1 98.56 425 ASN B CA 1
ATOM 6869 C C . ASN B 1 425 ? -20.688 -0.846 -23.625 1 98.56 425 ASN B C 1
ATOM 6871 O O . ASN B 1 425 ? -19.797 -1.482 -24.188 1 98.56 425 ASN B O 1
ATOM 6875 N N . ASP B 1 426 ? -20.594 0.43 -23.312 1 98.69 426 ASP B N 1
ATOM 6876 C CA . ASP B 1 426 ? -19.375 1.171 -23.625 1 98.69 426 ASP B CA 1
ATOM 6877 C C . ASP B 1 426 ? -18.188 0.629 -22.828 1 98.69 426 ASP B C 1
ATOM 6879 O O . ASP B 1 426 ? -17.078 0.532 -23.359 1 98.69 426 ASP B O 1
ATOM 6883 N N . LEU B 1 427 ? -18.422 0.308 -21.594 1 98.88 427 LEU B N 1
ATOM 6884 C CA . LEU B 1 427 ? -17.375 -0.257 -20.766 1 98.88 427 LEU B CA 1
ATOM 6885 C C . LEU B 1 427 ? -16.875 -1.578 -21.328 1 98.88 427 LEU B C 1
ATOM 6887 O O . LEU B 1 427 ? -15.664 -1.819 -21.391 1 98.88 427 LEU B O 1
ATOM 6891 N N . ARG B 1 428 ? -17.781 -2.414 -21.781 1 98.69 428 ARG B N 1
ATOM 6892 C CA . ARG B 1 428 ? -17.422 -3.707 -22.344 1 98.69 428 ARG B CA 1
ATOM 6893 C C . ARG B 1 428 ? -16.641 -3.531 -23.641 1 98.69 428 ARG B C 1
ATOM 6895 O O . ARG B 1 428 ? -15.648 -4.23 -23.875 1 98.69 428 ARG B O 1
ATOM 6902 N N . LYS B 1 429 ? -17.109 -2.609 -24.469 1 98.69 429 LYS B N 1
ATOM 6903 C CA . LYS B 1 429 ? -16.422 -2.328 -25.734 1 98.69 429 LYS B CA 1
ATOM 6904 C C . LYS B 1 429 ? -14.984 -1.88 -25.5 1 98.69 429 LYS B C 1
ATOM 6906 O O . LYS B 1 429 ? -14.055 -2.383 -26.141 1 98.69 429 LYS B O 1
ATOM 6911 N N . LYS B 1 430 ? -14.797 -0.968 -24.562 1 98.69 430 LYS B N 1
ATOM 6912 C CA . LYS B 1 430 ? -13.461 -0.459 -24.25 1 98.69 430 LYS B CA 1
ATOM 6913 C C . LYS B 1 430 ? -12.594 -1.544 -23.625 1 98.69 430 LYS B C 1
ATOM 6915 O O . LYS B 1 430 ? -11.391 -1.614 -23.891 1 98.69 430 LYS B O 1
ATOM 6920 N N . ALA B 1 431 ? -13.203 -2.389 -22.781 1 98.44 431 ALA B N 1
ATOM 6921 C CA . ALA B 1 431 ? -12.469 -3.498 -22.172 1 98.44 431 ALA B CA 1
ATOM 6922 C C . ALA B 1 431 ? -11.898 -4.426 -23.25 1 98.44 431 ALA B C 1
ATOM 6924 O O . ALA B 1 431 ? -10.758 -4.887 -23.125 1 98.44 431 ALA B O 1
ATOM 6925 N N . LYS B 1 432 ? -12.68 -4.707 -24.25 1 97.5 432 LYS B N 1
ATOM 6926 C CA . LYS B 1 432 ? -12.219 -5.539 -25.344 1 97.5 432 LYS B CA 1
ATOM 6927 C C . LYS B 1 432 ? -11.109 -4.844 -26.141 1 97.5 432 LYS B C 1
ATOM 6929 O O . LYS B 1 432 ? -10.109 -5.465 -26.484 1 97.5 432 LYS B O 1
ATOM 6934 N N . GLU B 1 433 ? -11.328 -3.543 -26.359 1 97.25 433 GLU B N 1
ATOM 6935 C CA . GLU B 1 433 ? -10.336 -2.75 -27.078 1 97.25 433 GLU B CA 1
ATOM 6936 C C . GLU B 1 433 ? -8.992 -2.76 -26.359 1 97.25 433 GLU B C 1
ATOM 6938 O O . GLU B 1 433 ? -7.938 -2.809 -27 1 97.25 433 GLU B O 1
ATOM 6943 N N . TYR B 1 434 ? -9.016 -2.732 -25.047 1 96.5 434 TYR B N 1
ATOM 6944 C CA . TYR B 1 434 ? -7.793 -2.648 -24.266 1 96.5 434 TYR B CA 1
ATOM 6945 C C . TYR B 1 434 ? -7.234 -4.035 -23.969 1 96.5 434 TYR B C 1
ATOM 6947 O O . TYR B 1 434 ? -6.203 -4.172 -23.312 1 96.5 434 TYR B O 1
ATOM 6955 N N . GLY B 1 435 ? -7.914 -5.105 -24.328 1 94.88 435 GLY B N 1
ATOM 6956 C CA . GLY B 1 435 ? -7.426 -6.465 -24.172 1 94.88 435 GLY B CA 1
ATOM 6957 C C . GLY B 1 435 ? -7.707 -7.039 -22.797 1 94.88 435 GLY B C 1
ATOM 6958 O O . GLY B 1 435 ? -7.066 -8.008 -22.375 1 94.88 435 GLY B O 1
ATOM 6959 N N . TYR B 1 436 ? -8.625 -6.418 -22.062 1 96.56 436 TYR B N 1
ATOM 6960 C CA . TYR B 1 436 ? -8.984 -6.922 -20.734 1 96.56 436 TYR B CA 1
ATOM 6961 C C . TYR B 1 436 ? -9.93 -8.109 -20.844 1 96.56 436 TYR B C 1
ATOM 6963 O O . TYR B 1 436 ? -10.008 -8.938 -19.938 1 96.56 436 TYR B O 1
ATOM 6971 N N . LEU B 1 437 ? -10.781 -8.109 -22 1 95.06 437 LEU B N 1
ATOM 6972 C CA . LEU B 1 437 ? -11.727 -9.188 -22.281 1 95.06 437 LEU B CA 1
ATOM 6973 C C . LEU B 1 437 ? -11.406 -9.859 -23.609 1 95.06 437 LEU B C 1
ATOM 6975 O O . LEU B 1 437 ? -10.867 -9.219 -24.516 1 95.06 437 LEU B O 1
#

Radius of gyration: 28.18 Å; Cα contacts (8 Å, |Δi|>4): 2252; chains: 2; bounding box: 66×90×72 Å

Nearest PDB structures (foldseek):
  4n8i-assembly1_A  TM=9.439E-01  e=7.398E-47  Yersinia pestis
  3qdq-assembly1_A  TM=9.361E-01  e=8.963E-46  Clostridium aminobutyricum
  4n8h-assembly2_B  TM=9.299E-01  e=1.524E-45  Yersinia pestis
  2oas-assembly1_A  TM=9.470E-01  e=5.935E-44  Shewanella oneidensis MR-1
  3eh7-assembly1_A-2  TM=9.192E-01  e=4.370E-42  Porphyromonas gingivalis